Protein AF-0000000076028850 (afdb_homodimer)

pLDDT: mean 92.59, std 13.78, range [21.89, 98.88]

Organism: Dicentrarchus labrax (NCBI:txid13489)

Structure (mmCIF, N/CA/C/O backbone):
data_AF-0000000076028850-model_v1
#
loop_
_entity.id
_entity.type
_entity.pdbx_description
1 polymer 'Glutamate carboxypeptidase 2'
#
loop_
_atom_site.group_PDB
_atom_site.id
_atom_site.type_symbol
_atom_site.label_atom_id
_atom_site.label_alt_id
_atom_site.label_comp_id
_atom_site.label_asym_id
_atom_site.label_entity_id
_atom_site.label_seq_id
_atom_site.pdbx_PDB_ins_code
_atom_site.Cartn_x
_atom_site.Cartn_y
_atom_site.Cartn_z
_atom_site.occupancy
_atom_site.B_iso_or_equiv
_atom_site.auth_seq_id
_atom_site.auth_comp_id
_atom_site.auth_asym_id
_atom_site.auth_atom_id
_atom_site.pdbx_PDB_model_num
ATOM 1 N N . VAL A 1 1 ? 60.188 13.367 -5.594 1 22.36 1 VAL A N 1
ATOM 2 C CA . VAL A 1 1 ? 59.625 12.852 -4.352 1 22.36 1 VAL A CA 1
ATOM 3 C C . VAL A 1 1 ? 59.031 14 -3.543 1 22.36 1 VAL A C 1
ATOM 5 O O . VAL A 1 1 ? 57.938 13.859 -2.959 1 22.36 1 VAL A O 1
ATOM 8 N N . VAL A 1 2 ? 59.812 15.156 -3.422 1 25.72 2 VAL A N 1
ATOM 9 C CA . VAL A 1 2 ? 59.406 16.25 -2.545 1 25.72 2 VAL A CA 1
ATOM 10 C C . VAL A 1 2 ? 58.219 16.984 -3.152 1 25.72 2 VAL A C 1
ATOM 12 O O . VAL A 1 2 ? 57.281 17.391 -2.436 1 25.72 2 VAL A O 1
ATOM 15 N N . GLN A 1 3 ? 58.281 17.203 -4.445 1 27.55 3 GLN A N 1
ATOM 16 C CA . GLN A 1 3 ? 57.281 18.062 -5.051 1 27.55 3 GLN A CA 1
ATOM 17 C C . GLN A 1 3 ? 55.906 17.375 -5.082 1 27.55 3 GLN A C 1
ATOM 19 O O . GLN A 1 3 ? 54.875 18.047 -5.141 1 27.55 3 GLN A O 1
ATOM 24 N N . LEU A 1 4 ? 55.969 16.047 -5.188 1 28.67 4 LEU A N 1
ATOM 25 C CA . LEU A 1 4 ? 54.688 15.344 -5.297 1 28.67 4 LEU A CA 1
ATOM 26 C C . LEU A 1 4 ? 53.969 15.281 -3.945 1 28.67 4 LEU A C 1
ATOM 28 O O . LEU A 1 4 ? 52.781 15 -3.875 1 28.67 4 LEU A O 1
ATOM 32 N N . ARG A 1 5 ? 54.75 15.438 -2.836 1 29.7 5 ARG A N 1
ATOM 33 C CA . ARG A 1 5 ? 54.125 15.438 -1.511 1 29.7 5 ARG A CA 1
ATOM 34 C C . ARG A 1 5 ? 53.312 16.703 -1.28 1 29.7 5 ARG A C 1
ATOM 36 O O . ARG A 1 5 ? 52.406 16.719 -0.462 1 29.7 5 ARG A O 1
ATOM 43 N N . HIS A 1 6 ? 53.812 17.781 -1.923 1 31.23 6 HIS A N 1
ATOM 44 C CA . HIS A 1 6 ? 53.094 19.016 -1.592 1 31.23 6 HIS A CA 1
ATOM 45 C C . HIS A 1 6 ? 51.688 19.016 -2.205 1 31.23 6 HIS A C 1
ATOM 47 O O . HIS A 1 6 ? 50.781 19.609 -1.646 1 31.23 6 HIS A O 1
ATOM 53 N N . GLN A 1 7 ? 51.594 18.375 -3.453 1 29.53 7 GLN A N 1
ATOM 54 C CA . GLN A 1 7 ? 50.281 18.453 -4.062 1 29.53 7 GLN A CA 1
ATOM 55 C C . GLN A 1 7 ? 49.312 17.516 -3.369 1 29.53 7 GLN A C 1
ATOM 57 O O . GLN A 1 7 ? 48.094 17.734 -3.404 1 29.53 7 GLN A O 1
ATOM 62 N N . GLU A 1 8 ? 49.812 16.375 -2.877 1 33.03 8 GLU A N 1
ATOM 63 C CA . GLU A 1 8 ? 48.906 15.469 -2.203 1 33.03 8 GLU A CA 1
ATOM 64 C C . GLU A 1 8 ? 48.406 16.062 -0.886 1 33.03 8 GLU A C 1
ATOM 66 O O . GLU A 1 8 ? 47.25 15.828 -0.483 1 33.03 8 GLU A O 1
ATOM 71 N N . LEU A 1 9 ? 49.219 16.828 -0.178 1 31.75 9 LEU A N 1
ATOM 72 C CA . LEU A 1 9 ? 48.812 17.469 1.058 1 31.75 9 LEU A CA 1
ATOM 73 C C . LEU A 1 9 ? 47.781 18.562 0.774 1 31.75 9 LEU A C 1
ATOM 75 O O . LEU A 1 9 ? 46.906 18.828 1.604 1 31.75 9 LEU A O 1
ATOM 79 N N . LEU A 1 10 ? 47.906 19.172 -0.475 1 31.06 10 LEU A N 1
ATOM 80 C CA . LEU A 1 10 ? 46.938 20.219 -0.757 1 31.06 10 LEU A CA 1
ATOM 81 C C . LEU A 1 10 ? 45.562 19.625 -1.066 1 31.06 10 LEU A C 1
ATOM 83 O O . LEU A 1 10 ? 44.531 20.172 -0.658 1 31.06 10 LEU A O 1
ATOM 87 N N . CYS A 1 11 ? 45.531 18.422 -1.828 1 30.7 11 CYS A N 1
ATOM 88 C CA . CYS A 1 11 ? 44.188 17.859 -2.1 1 30.7 11 CYS A CA 1
ATOM 89 C C . CYS A 1 11 ? 43.594 17.281 -0.832 1 30.7 11 CYS A C 1
ATOM 91 O O . CYS A 1 11 ? 42.344 17.25 -0.69 1 30.7 11 CYS A O 1
ATOM 93 N N . ILE A 1 12 ? 44.375 16.656 0.009 1 34.84 12 ILE A N 1
ATOM 94 C CA . ILE A 1 12 ? 43.844 16.172 1.272 1 34.84 12 ILE A CA 1
ATOM 95 C C . ILE A 1 12 ? 43.406 17.359 2.135 1 34.84 12 ILE A C 1
ATOM 97 O O . ILE A 1 12 ? 42.375 17.297 2.801 1 34.84 12 ILE A O 1
ATOM 101 N N . ASN A 1 13 ? 44.156 18.484 2.061 1 30.59 13 ASN A N 1
ATOM 102 C CA . ASN A 1 13 ? 43.812 19.641 2.879 1 30.59 13 ASN A CA 1
ATOM 103 C C . ASN A 1 13 ? 42.562 20.344 2.369 1 30.59 13 ASN A C 1
ATOM 105 O O . ASN A 1 13 ? 41.875 21.016 3.135 1 30.59 13 ASN A O 1
ATOM 109 N N . ILE A 1 14 ? 42.344 20.25 1.015 1 33.12 14 ILE A N 1
ATOM 110 C CA . ILE A 1 14 ? 41.156 20.938 0.511 1 33.12 14 ILE A CA 1
ATOM 111 C C . ILE A 1 14 ? 39.906 20.125 0.875 1 33.12 14 ILE A C 1
ATOM 113 O O . ILE A 1 14 ? 38.875 20.703 1.261 1 33.12 14 ILE A O 1
ATOM 117 N N . THR A 1 15 ? 39.938 18.797 0.83 1 33.97 15 THR A N 1
ATOM 118 C CA . THR A 1 15 ? 38.781 18.016 1.19 1 33.97 15 THR A CA 1
ATOM 119 C C . THR A 1 15 ? 38.5 18.125 2.686 1 33.97 15 THR A C 1
ATOM 121 O O . THR A 1 15 ? 37.344 18.219 3.098 1 33.97 15 THR A O 1
ATOM 124 N N . TYR A 1 16 ? 39.469 18.031 3.531 1 33.62 16 TYR A N 1
ATOM 125 C CA . TYR A 1 16 ? 39.281 18.266 4.957 1 33.62 16 TYR A CA 1
ATOM 126 C C . TYR A 1 16 ? 38.844 19.703 5.219 1 33.62 16 TYR A C 1
ATOM 128 O O . TYR A 1 16 ? 38.156 19.984 6.199 1 33.62 16 TYR A O 1
ATOM 136 N N . PHE A 1 17 ? 39.406 20.641 4.461 1 33.94 17 PHE A N 1
ATOM 137 C CA . PHE A 1 17 ? 39.031 22.031 4.625 1 33.94 17 PHE A CA 1
ATOM 138 C C . PHE A 1 17 ? 37.594 22.266 4.227 1 33.94 17 PHE A C 1
ATOM 140 O O . PHE A 1 17 ? 36.875 23.031 4.879 1 33.94 17 PHE A O 1
A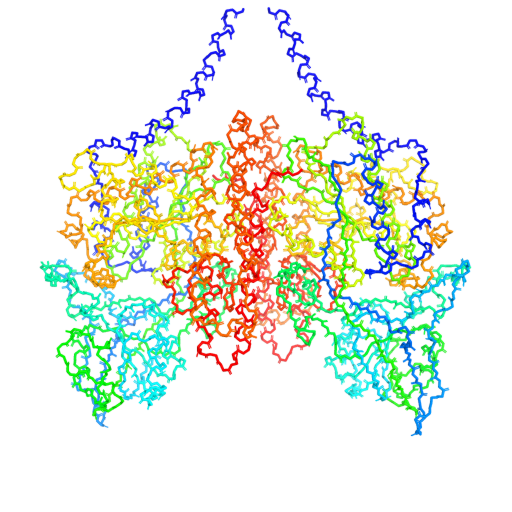TOM 147 N N . PHE A 1 18 ? 37.062 21.562 3.195 1 38 18 PHE A N 1
ATOM 148 C CA . PHE A 1 18 ? 35.656 21.734 2.822 1 38 18 PHE A CA 1
ATOM 149 C C . PHE A 1 18 ? 34.75 21.062 3.834 1 38 18 PHE A C 1
ATOM 151 O O . PHE A 1 18 ? 33.594 21.484 4.023 1 38 18 PHE A O 1
ATOM 158 N N . LEU A 1 19 ? 35.125 19.969 4.422 1 38.31 19 LEU A N 1
ATOM 159 C CA . LEU A 1 19 ? 34.281 19.328 5.426 1 38.31 19 LEU A CA 1
ATOM 160 C C . LEU A 1 19 ? 34.094 20.234 6.637 1 38.31 19 LEU A C 1
ATOM 162 O O . LEU A 1 19 ? 33 20.312 7.195 1 38.31 19 LEU A O 1
ATOM 166 N N . ASN A 1 20 ? 35.219 20.812 7.129 1 39.38 20 ASN A N 1
ATOM 167 C CA . ASN A 1 20 ? 35.156 21.688 8.289 1 39.38 20 ASN A CA 1
ATOM 168 C C . ASN A 1 20 ? 34.469 23.016 7.945 1 39.38 20 ASN A C 1
ATOM 170 O O . ASN A 1 20 ? 34.031 23.75 8.836 1 39.38 20 ASN A O 1
ATOM 174 N N . PHE A 1 21 ? 34.531 23.312 6.73 1 39.94 21 PHE A N 1
ATOM 175 C CA . PHE A 1 21 ? 33.906 24.578 6.344 1 39.94 21 PHE A CA 1
ATOM 176 C C . PHE A 1 21 ? 32.375 24.484 6.406 1 39.94 21 PHE A C 1
ATOM 178 O O . PHE A 1 21 ? 31.719 25.453 6.754 1 39.94 21 PHE A O 1
ATOM 185 N N . SER A 1 22 ? 31.828 23.344 6.055 1 43 22 SER A N 1
ATOM 186 C CA . SER A 1 22 ? 30.359 23.234 6.109 1 43 22 SER A CA 1
ATOM 187 C C . SER A 1 22 ? 29.859 23.375 7.539 1 43 22 SER A C 1
ATOM 189 O O . SER A 1 22 ? 28.859 24.047 7.785 1 43 22 SER A O 1
ATOM 191 N N . PHE A 1 23 ? 30.562 22.719 8.43 1 45.97 23 PHE A N 1
ATOM 192 C CA . PHE A 1 23 ? 30.141 22.844 9.82 1 45.97 23 PHE A CA 1
ATOM 193 C C . PHE A 1 23 ? 30.312 24.281 10.312 1 45.97 23 PHE A C 1
ATOM 195 O O . PHE A 1 23 ? 29.484 24.781 11.062 1 45.97 23 PHE A O 1
ATOM 202 N N . PHE A 1 24 ? 31.406 24.844 9.906 1 43.94 24 PHE A N 1
ATOM 203 C CA . PHE A 1 24 ? 31.703 26.203 10.367 1 43.94 24 PHE A CA 1
ATOM 204 C C . PHE A 1 24 ? 30.672 27.188 9.82 1 43.94 24 PHE A C 1
ATOM 206 O O . PHE A 1 24 ? 30.188 28.047 10.555 1 43.94 24 PHE A O 1
ATOM 213 N N . PHE A 1 25 ? 30.391 27.109 8.625 1 44.16 25 PHE A N 1
ATOM 214 C CA . PHE A 1 25 ? 29.453 28.062 8.039 1 44.16 25 PHE A CA 1
ATOM 215 C C . PHE A 1 25 ? 28.047 27.828 8.586 1 44.16 25 PHE A C 1
ATOM 217 O O . PHE A 1 25 ? 27.312 28.781 8.844 1 44.16 25 PHE A O 1
ATOM 224 N N . ILE A 1 26 ? 27.672 26.594 8.719 1 47.09 26 ILE A N 1
ATOM 225 C CA . ILE A 1 26 ? 26.359 26.312 9.305 1 47.09 26 ILE A CA 1
ATOM 226 C C . ILE A 1 26 ? 26.297 26.891 10.711 1 47.09 26 ILE A C 1
ATOM 228 O O . ILE A 1 26 ? 25.281 27.469 11.109 1 47.09 26 ILE A O 1
ATOM 232 N N . LYS A 1 27 ? 27.438 26.75 11.391 1 47.25 27 LYS A N 1
ATOM 233 C CA . LYS A 1 27 ? 27.516 27.359 12.727 1 47.25 27 LYS A CA 1
ATOM 234 C C . LYS A 1 27 ? 27.375 28.875 12.648 1 47.25 27 LYS A C 1
ATOM 236 O O . LYS A 1 27 ? 26.75 29.484 13.516 1 47.25 27 LYS A O 1
ATOM 241 N N . CYS A 1 28 ? 28.109 29.375 11.758 1 44.84 28 CYS A N 1
ATOM 242 C CA . CYS A 1 28 ? 28.078 30.828 11.672 1 44.84 28 CYS A CA 1
ATOM 243 C C . CYS A 1 28 ? 26.703 31.328 11.266 1 44.84 28 CYS A C 1
ATOM 245 O O . CYS A 1 28 ? 26.25 32.375 11.727 1 44.84 28 CYS A O 1
ATOM 247 N N . PHE A 1 29 ? 26.234 30.703 10.305 1 45.25 29 PHE A N 1
ATOM 248 C CA . PHE A 1 29 ? 24.984 31.234 9.773 1 45.25 29 PHE A CA 1
ATOM 249 C C . PHE A 1 29 ? 23.828 30.969 10.734 1 45.25 29 PHE A C 1
ATOM 251 O O . PHE A 1 29 ? 23 31.844 10.977 1 45.25 29 PHE A O 1
ATOM 258 N N . ILE A 1 30 ? 23.734 29.688 11.047 1 47.84 30 ILE A N 1
ATOM 259 C CA . ILE A 1 30 ? 22.562 29.406 11.875 1 47.84 30 ILE A CA 1
ATOM 260 C C . ILE A 1 30 ? 22.766 30.016 13.266 1 47.84 30 ILE A C 1
ATOM 262 O O . ILE A 1 30 ? 21.812 30.531 13.867 1 47.84 30 ILE A O 1
ATOM 266 N N . ILE A 1 31 ? 24 29.984 13.836 1 45.06 31 ILE A N 1
ATOM 267 C CA . ILE A 1 31 ? 24.188 30.219 15.266 1 45.06 31 ILE A CA 1
ATOM 268 C C . ILE A 1 31 ? 24.641 31.656 15.484 1 45.06 31 ILE A C 1
ATOM 270 O O . ILE A 1 31 ? 24.125 32.344 16.375 1 45.06 31 ILE A O 1
ATOM 274 N N . LYS A 1 32 ? 25.828 32.094 15.016 1 44.81 32 LYS A N 1
ATOM 275 C CA . LYS A 1 32 ? 26.359 33.406 15.445 1 44.81 32 LYS A CA 1
ATOM 276 C C . LYS A 1 32 ? 25.797 34.531 14.609 1 44.81 32 LYS A C 1
ATOM 278 O O . LYS A 1 32 ? 26.453 35.031 13.703 1 44.81 32 LYS A O 1
ATOM 283 N N . SER A 1 33 ? 24.594 34.438 14.219 1 40 33 SER A N 1
ATOM 284 C CA . SER A 1 33 ? 24.172 35.594 13.461 1 40 33 SER A CA 1
ATOM 285 C C . SER A 1 33 ? 24.281 36.875 14.289 1 40 33 SER A C 1
ATOM 287 O O . SER A 1 33 ? 23.734 36.969 15.383 1 40 33 SER A O 1
ATOM 289 N N . LYS A 1 34 ? 25.297 37.75 14.164 1 40.47 34 LYS A N 1
ATOM 290 C CA . LYS A 1 34 ? 25.094 39.156 14.531 1 40.47 34 LYS A CA 1
ATOM 291 C C . LYS A 1 34 ? 23.719 39.625 14.125 1 40.47 34 LYS A C 1
ATOM 293 O O . LYS A 1 34 ? 23.062 39.031 13.258 1 40.47 34 LYS A O 1
ATOM 298 N N . LYS A 1 35 ? 23.266 40.781 14.602 1 42.16 35 LYS A N 1
ATOM 299 C CA . LYS A 1 35 ? 21.953 41.406 14.469 1 42.16 35 LYS A CA 1
ATOM 300 C C . LYS A 1 35 ? 21.5 41.438 13.016 1 42.16 35 LYS A C 1
ATOM 302 O O . LYS A 1 35 ? 21.734 42.438 12.305 1 42.16 35 LYS A O 1
ATOM 307 N N . PRO A 1 36 ? 21.469 40.344 12.273 1 43.59 36 PRO A N 1
ATOM 308 C CA . PRO A 1 36 ? 20.859 40.656 10.969 1 43.59 36 PRO A CA 1
ATOM 309 C C . PRO A 1 36 ? 19.438 41.188 11.086 1 43.59 36 PRO A C 1
ATOM 311 O O . PRO A 1 36 ? 18.703 40.781 12.008 1 43.59 36 PRO A O 1
ATOM 314 N N . LYS A 1 37 ? 19.141 42.312 10.609 1 46.69 37 LYS A N 1
ATOM 315 C CA . LYS A 1 37 ? 17.797 42.906 10.508 1 46.69 37 LYS A CA 1
ATOM 316 C C . LYS A 1 37 ? 16.781 41.844 10.062 1 46.69 37 LYS A C 1
ATOM 318 O O . LYS A 1 37 ? 16.75 41.469 8.883 1 46.69 37 LYS A O 1
ATOM 323 N N . VAL A 1 38 ? 16.281 40.875 10.922 1 58.59 38 VAL A N 1
ATOM 324 C CA . VAL A 1 38 ? 15.258 39.875 10.633 1 58.59 38 VAL A CA 1
ATOM 325 C C . VAL A 1 38 ? 14.07 40.531 9.945 1 58.59 38 VAL A C 1
ATOM 327 O O . VAL A 1 38 ? 13.609 41.594 10.375 1 58.59 38 VAL A O 1
ATOM 330 N N . THR A 1 39 ? 13.836 40.031 8.695 1 68.69 39 THR A N 1
ATOM 331 C CA . THR A 1 39 ? 12.844 40.594 7.789 1 68.69 39 THR A CA 1
ATOM 332 C C . THR A 1 39 ? 11.453 40.062 8.117 1 68.69 39 THR A C 1
ATOM 334 O O . THR A 1 39 ? 10.508 40.281 7.348 1 68.69 39 THR A O 1
ATOM 337 N N . PHE A 1 40 ? 11.414 39.375 9.352 1 75.69 40 PHE A N 1
ATOM 338 C CA . PHE A 1 40 ? 10.141 38.75 9.695 1 75.69 40 PHE A CA 1
ATOM 339 C C . PHE A 1 40 ? 9.016 39.781 9.664 1 75.69 40 PHE A C 1
ATOM 341 O O . PHE A 1 40 ? 7.98 39.562 9.031 1 75.69 40 PHE A O 1
ATOM 348 N N . PRO A 1 41 ? 9.312 40.844 10.242 1 75.88 41 PRO A N 1
ATOM 349 C CA . PRO A 1 41 ? 8.219 41.812 10.312 1 75.88 41 PRO A CA 1
ATOM 350 C C . PRO A 1 41 ? 7.793 42.344 8.938 1 75.88 41 PRO A C 1
ATOM 352 O O . PRO A 1 41 ? 6.605 42.594 8.719 1 75.88 41 PRO A O 1
ATOM 355 N N . THR A 1 42 ? 8.758 42.375 8.156 1 78.31 42 THR A N 1
ATOM 356 C CA . THR A 1 42 ? 8.453 42.875 6.828 1 78.31 42 THR A CA 1
ATOM 357 C C . THR A 1 42 ? 7.602 41.875 6.047 1 78.31 42 THR A C 1
ATOM 359 O O . THR A 1 42 ? 6.578 42.25 5.469 1 78.31 42 THR A O 1
ATOM 362 N N . TYR A 1 43 ? 7.977 40.688 6.082 1 81.88 43 TYR A N 1
ATOM 363 C CA . TYR A 1 43 ? 7.258 39.656 5.328 1 81.88 43 TYR A CA 1
ATOM 364 C C . TYR A 1 43 ? 5.891 39.406 5.945 1 81.88 43 TYR A C 1
ATOM 366 O O . TYR A 1 43 ? 4.883 39.344 5.238 1 81.88 43 TYR A O 1
ATOM 374 N N . SER A 1 44 ? 5.918 39.156 7.195 1 81.19 44 SER A N 1
ATOM 375 C CA . SER A 1 44 ? 4.66 38.875 7.879 1 81.19 44 SER A CA 1
ATOM 376 C C . SER A 1 44 ? 3.678 40.031 7.742 1 81.19 44 SER A C 1
ATOM 378 O O . SER A 1 44 ? 2.48 39.812 7.543 1 81.19 44 SER A O 1
ATOM 380 N N . GLY A 1 45 ? 4.184 41.188 7.898 1 82.75 45 GLY A N 1
ATOM 381 C CA . GLY A 1 45 ? 3.328 42.375 7.77 1 82.75 45 GLY A CA 1
ATOM 382 C C . GLY A 1 45 ? 2.732 42.5 6.379 1 82.75 45 GLY A C 1
ATOM 383 O O . GLY A 1 45 ? 1.561 42.875 6.238 1 82.75 45 GLY A O 1
ATOM 384 N N . LYS A 1 46 ? 3.488 42.188 5.445 1 84.25 46 LYS A N 1
ATOM 385 C CA . LYS A 1 46 ? 3.055 42.344 4.059 1 84.25 46 LYS A CA 1
ATOM 386 C C . LYS A 1 46 ? 1.998 41.281 3.701 1 84.25 46 LYS A C 1
ATOM 388 O O . LYS A 1 46 ? 1.026 41.594 3.008 1 84.25 46 LYS A O 1
ATOM 393 N N . PHE A 1 47 ? 2.146 40.125 4.164 1 89.5 47 PHE A N 1
ATOM 394 C CA . PHE A 1 47 ? 1.311 39 3.705 1 89.5 47 PHE A CA 1
ATOM 395 C C . PHE A 1 47 ? 0.085 38.844 4.598 1 89.5 47 PHE A C 1
ATOM 397 O O . PHE A 1 47 ? -0.762 38 4.352 1 89.5 47 PHE A O 1
ATOM 404 N N . THR A 1 48 ? -0.096 39.688 5.613 1 92.75 48 THR A N 1
ATOM 405 C CA . THR A 1 48 ? -1.242 39.562 6.512 1 92.75 48 THR A CA 1
ATOM 406 C C . THR A 1 48 ? -2.178 40.75 6.344 1 92.75 48 THR A C 1
ATOM 408 O O . THR A 1 48 ? -3.127 40.938 7.113 1 92.75 48 THR A O 1
ATOM 411 N N . GLN A 1 49 ? -1.961 41.562 5.402 1 92.25 49 GLN A N 1
ATOM 412 C CA . GLN A 1 49 ? -2.732 42.781 5.227 1 92.25 49 GLN A CA 1
ATOM 413 C C . GLN A 1 49 ? -4.113 42.469 4.652 1 92.25 49 GLN A C 1
ATOM 415 O O . GLN A 1 49 ? -5.074 43.188 4.93 1 92.25 49 GLN A O 1
ATOM 420 N N . LEU A 1 50 ? -4.191 41.5 3.875 1 95.44 50 LEU A N 1
ATOM 421 C CA . LEU A 1 50 ? -5.445 41.156 3.215 1 95.44 50 LEU A CA 1
ATOM 422 C C . LEU A 1 50 ? -5.785 39.688 3.441 1 95.44 50 LEU A C 1
ATOM 424 O O . LEU A 1 50 ? -4.887 38.875 3.621 1 95.44 50 LEU A O 1
ATOM 428 N N . PRO A 1 51 ? -7.125 39.438 3.449 1 96 51 PRO A N 1
ATOM 429 C CA . PRO A 1 51 ? -7.492 38 3.473 1 96 51 PRO A CA 1
ATOM 430 C C . PRO A 1 51 ? -6.941 37.25 2.273 1 96 51 PRO A C 1
ATOM 432 O O . PRO A 1 51 ? -6.914 37.75 1.158 1 96 51 PRO A O 1
ATOM 435 N N . HIS A 1 52 ? -6.461 36.031 2.48 1 96.69 52 HIS A N 1
ATOM 436 C CA . HIS A 1 52 ? -5.836 35.25 1.406 1 96.69 52 HIS A CA 1
ATOM 437 C C . HIS A 1 52 ? -6.172 33.781 1.518 1 96.69 52 HIS A C 1
ATOM 439 O O . HIS A 1 52 ? -5.273 32.938 1.588 1 96.69 52 HIS A O 1
ATOM 445 N N . LEU A 1 53 ? -7.457 33.531 1.396 1 96.56 53 LEU A N 1
ATOM 446 C CA . LEU A 1 53 ? -7.977 32.156 1.38 1 96.56 53 LEU A CA 1
ATOM 447 C C . LEU A 1 53 ? -7.461 31.406 0.166 1 96.56 53 LEU A C 1
ATOM 449 O O . LEU A 1 53 ? -7.203 32 -0.883 1 96.56 53 LEU A O 1
ATOM 453 N N . ALA A 1 54 ? -7.277 30.125 0.337 1 98.06 54 ALA A N 1
ATOM 454 C CA . ALA A 1 54 ? -6.836 29.297 -0.781 1 98.06 54 ALA A CA 1
ATOM 455 C C . ALA A 1 54 ? -7.742 29.484 -1.994 1 98.06 54 ALA A C 1
ATOM 457 O O . ALA A 1 54 ? -8.961 29.578 -1.854 1 98.06 54 ALA A O 1
ATOM 458 N N . GLY A 1 55 ? -7.148 29.5 -3.154 1 97.31 55 GLY A N 1
ATOM 459 C CA . GLY A 1 55 ? -7.895 29.578 -4.398 1 97.31 55 GLY A CA 1
ATOM 460 C C . GLY A 1 55 ? -8.289 31 -4.77 1 97.31 55 GLY A C 1
ATOM 461 O O . GLY A 1 55 ? -8.859 31.234 -5.836 1 97.31 55 GLY A O 1
ATOM 462 N N . THR A 1 56 ? -8.039 31.953 -3.953 1 96.81 56 THR A N 1
ATOM 463 C CA . THR A 1 56 ? -8.375 33.344 -4.25 1 96.81 56 THR A CA 1
ATOM 464 C C . THR A 1 56 ? -7.254 34.031 -5.031 1 96.81 56 THR A C 1
ATOM 466 O O . THR A 1 56 ? -6.125 33.531 -5.059 1 96.81 56 THR A O 1
ATOM 469 N N . GLU A 1 57 ? -7.578 35.156 -5.609 1 96.69 57 GLU A N 1
ATOM 470 C CA . GLU A 1 57 ? -6.602 35.938 -6.363 1 96.69 57 GLU A CA 1
ATOM 471 C C . GLU A 1 57 ? -5.477 36.406 -5.457 1 96.69 57 GLU A C 1
ATOM 473 O O . GLU A 1 57 ? -4.309 36.438 -5.859 1 96.69 57 GLU A O 1
ATOM 478 N N . GLN A 1 58 ? -5.812 36.875 -4.254 1 96.25 58 GLN A N 1
ATOM 479 C CA . GLN A 1 58 ? -4.797 37.375 -3.338 1 96.25 58 GLN A CA 1
ATOM 480 C C . GLN A 1 58 ? -3.793 36.281 -2.969 1 96.25 58 GLN A C 1
ATOM 482 O O . GLN A 1 58 ? -2.592 36.531 -2.879 1 96.25 58 GLN A O 1
ATOM 487 N N . ASN A 1 59 ? -4.301 35.125 -2.674 1 97.44 59 ASN A N 1
ATOM 488 C CA . ASN A 1 59 ? -3.408 34.031 -2.373 1 97.44 59 ASN A CA 1
ATOM 489 C C . ASN A 1 59 ? -2.486 33.688 -3.549 1 97.44 59 ASN A C 1
ATOM 491 O O . ASN A 1 59 ? -1.322 33.344 -3.354 1 97.44 59 ASN A O 1
ATOM 495 N N . LEU A 1 60 ? -2.984 33.75 -4.773 1 98.31 60 LEU A N 1
ATOM 496 C CA . LEU A 1 60 ? -2.178 33.531 -5.973 1 98.31 60 LEU A CA 1
ATOM 497 C C . LEU A 1 60 ? -1.095 34.625 -6.086 1 98.31 60 LEU A C 1
ATOM 499 O O . LEU A 1 60 ? 0.047 34.312 -6.441 1 98.31 60 LEU A O 1
ATOM 503 N N . ARG A 1 61 ? -1.421 35.812 -5.789 1 97.62 61 ARG A N 1
ATOM 504 C CA . ARG A 1 61 ? -0.445 36.906 -5.82 1 97.62 61 ARG A CA 1
ATOM 505 C C . ARG A 1 61 ? 0.705 36.625 -4.855 1 97.62 61 ARG A C 1
ATOM 507 O O . ARG A 1 61 ? 1.865 36.906 -5.172 1 97.62 61 ARG A O 1
ATOM 514 N N . TYR A 1 62 ? 0.36 36.188 -3.695 1 97.19 62 TYR A N 1
ATOM 515 C CA . TYR A 1 62 ? 1.4 35.875 -2.729 1 97.19 62 TYR A CA 1
ATOM 516 C C . TYR A 1 62 ? 2.293 34.75 -3.248 1 97.19 62 TYR A C 1
ATOM 518 O O . TYR A 1 62 ? 3.512 34.781 -3.066 1 97.19 62 TYR A O 1
ATOM 526 N N . ALA A 1 63 ? 1.72 33.719 -3.855 1 98.38 63 ALA A N 1
ATOM 527 C CA . ALA A 1 63 ? 2.498 32.625 -4.434 1 98.38 63 ALA A CA 1
ATOM 528 C C . ALA A 1 63 ? 3.48 33.156 -5.48 1 98.38 63 ALA A C 1
ATOM 530 O O . ALA A 1 63 ? 4.645 32.719 -5.508 1 98.38 63 ALA A O 1
ATOM 531 N N . GLU A 1 64 ? 3.006 34 -6.328 1 98.44 64 GLU A N 1
ATOM 532 C CA . GLU A 1 64 ? 3.84 34.594 -7.375 1 98.44 64 GLU A CA 1
ATOM 533 C C . GLU A 1 64 ? 4.98 35.406 -6.777 1 98.44 64 GLU A C 1
ATOM 535 O O . GLU A 1 64 ? 6.105 35.375 -7.273 1 98.44 64 GLU A O 1
ATOM 540 N N . GLN A 1 65 ? 4.652 36.094 -5.77 1 97.38 65 GLN A N 1
ATOM 541 C CA . GLN A 1 65 ? 5.672 36.906 -5.098 1 97.38 65 GLN A CA 1
ATOM 542 C C . GLN A 1 65 ? 6.734 36 -4.453 1 97.38 65 GLN A C 1
ATOM 544 O O . GLN A 1 65 ? 7.93 36.281 -4.539 1 97.38 65 GLN A O 1
ATOM 549 N N . ILE A 1 66 ? 6.324 35 -3.785 1 97.81 66 ILE A N 1
ATOM 550 C CA . ILE A 1 66 ? 7.242 34.062 -3.156 1 97.81 66 ILE A CA 1
ATOM 551 C C . ILE A 1 66 ? 8.148 33.438 -4.215 1 97.81 66 ILE A C 1
ATOM 553 O O . ILE A 1 66 ? 9.367 33.344 -4.031 1 97.81 66 ILE A O 1
ATOM 557 N N . LYS A 1 67 ? 7.543 32.938 -5.285 1 98.69 67 LYS A N 1
ATOM 558 C CA . LYS A 1 67 ? 8.336 32.344 -6.371 1 98.69 67 LYS A CA 1
ATOM 559 C C . LYS A 1 67 ? 9.414 33.344 -6.828 1 98.69 67 LYS A C 1
ATOM 561 O O . LYS A 1 67 ? 10.586 32.938 -6.961 1 98.69 67 LYS A O 1
ATOM 566 N N . LYS A 1 68 ? 9.016 34.562 -7.09 1 98.25 68 LYS A N 1
ATOM 567 C CA . LYS A 1 68 ? 9.938 35.594 -7.574 1 98.25 68 LYS A CA 1
ATOM 568 C C . LYS A 1 68 ? 11.07 35.812 -6.574 1 98.25 68 LYS A C 1
ATOM 570 O O . LYS A 1 68 ? 12.242 35.844 -6.953 1 98.25 68 LYS A O 1
ATOM 575 N N . GLU A 1 69 ? 10.734 36.031 -5.324 1 97.5 69 GLU A N 1
ATOM 576 C CA . GLU A 1 69 ? 11.727 36.312 -4.293 1 97.5 69 GLU A CA 1
ATOM 577 C C . GLU A 1 69 ? 12.664 35.125 -4.086 1 97.5 69 GLU A C 1
ATOM 579 O O . GLU A 1 69 ? 13.875 35.312 -3.924 1 97.5 69 GLU A O 1
ATOM 584 N N . TRP A 1 70 ? 12.117 33.906 -4.02 1 98.38 70 TRP A N 1
ATOM 585 C CA . TRP A 1 70 ? 12.961 32.75 -3.852 1 98.38 70 TRP A CA 1
ATOM 586 C C . TRP A 1 70 ? 13.961 32.625 -4.996 1 98.38 70 TRP A C 1
ATOM 588 O O . TRP A 1 70 ? 15.109 32.219 -4.785 1 98.38 70 TRP A O 1
ATOM 598 N N . MET A 1 71 ? 13.508 32.938 -6.191 1 98.25 71 MET A N 1
ATOM 599 C CA . MET A 1 71 ? 14.414 32.938 -7.332 1 98.25 71 MET A CA 1
ATOM 600 C C . MET A 1 71 ? 15.492 34 -7.152 1 98.25 71 MET A C 1
ATOM 602 O O . MET A 1 71 ? 16.672 33.781 -7.445 1 98.25 71 MET A O 1
ATOM 606 N N . GLU A 1 72 ? 15.109 35.156 -6.699 1 97.69 72 GLU A N 1
ATOM 607 C CA . GLU A 1 72 ? 16.031 36.25 -6.465 1 97.69 72 GLU A CA 1
ATOM 608 C C . GLU A 1 72 ? 17.047 35.906 -5.379 1 97.69 72 GLU A C 1
ATOM 610 O O . GLU A 1 72 ? 18.188 36.375 -5.414 1 97.69 72 GLU A O 1
ATOM 615 N N . PHE A 1 73 ? 16.594 35.125 -4.406 1 97.25 73 PHE A N 1
ATOM 616 C CA . PHE A 1 73 ? 17.484 34.719 -3.326 1 97.25 73 PHE A CA 1
ATOM 617 C C . PHE A 1 73 ? 18.562 33.781 -3.846 1 97.25 73 PHE A C 1
ATOM 619 O O . PHE A 1 73 ? 19.578 33.531 -3.174 1 97.25 73 PHE A O 1
ATOM 626 N N . GLY A 1 74 ? 18.359 33.125 -5.027 1 97.44 74 GLY A N 1
ATOM 627 C CA . GLY A 1 74 ? 19.438 32.375 -5.652 1 97.44 74 GLY A CA 1
ATOM 628 C C . GLY A 1 74 ? 19.203 30.875 -5.684 1 97.44 74 GLY A C 1
ATOM 629 O O . GLY A 1 74 ? 20.125 30.094 -5.902 1 97.44 74 GLY A O 1
ATOM 630 N N . LEU A 1 75 ? 17.984 30.391 -5.445 1 98.12 75 LEU A N 1
ATOM 631 C CA . LEU A 1 75 ? 17.703 28.969 -5.57 1 98.12 75 LEU A CA 1
ATOM 632 C C . LEU A 1 75 ? 17.969 28.484 -6.996 1 98.12 75 LEU A C 1
ATOM 634 O O . LEU A 1 75 ? 17.938 29.281 -7.938 1 98.12 75 LEU A O 1
ATOM 638 N N . ASP A 1 76 ? 18.281 27.172 -7.172 1 97.81 76 ASP A N 1
ATOM 639 C CA . ASP A 1 76 ? 18.547 26.609 -8.492 1 97.81 76 ASP A CA 1
ATOM 640 C C . ASP A 1 76 ? 17.312 26.625 -9.367 1 97.81 76 ASP A C 1
ATOM 642 O O . ASP A 1 76 ? 17.406 26.812 -10.586 1 97.81 76 ASP A O 1
ATOM 646 N N . SER A 1 77 ? 16.203 26.344 -8.766 1 97.69 77 SER A N 1
ATOM 647 C CA . SER A 1 77 ? 14.93 26.406 -9.477 1 97.69 77 SER A CA 1
ATOM 648 C C . SER A 1 77 ? 13.773 26.703 -8.523 1 97.69 77 SER A C 1
ATOM 650 O O . SER A 1 77 ? 13.844 26.391 -7.336 1 97.69 77 SER A O 1
ATOM 652 N N . VAL A 1 78 ? 12.789 27.391 -8.984 1 98.56 78 VAL A N 1
ATOM 653 C CA . VAL A 1 78 ? 11.523 27.641 -8.289 1 98.56 78 VAL A CA 1
ATOM 654 C C . VAL A 1 78 ? 10.359 27.484 -9.273 1 98.56 78 VAL A C 1
ATOM 656 O O . VAL A 1 78 ? 10.375 28.062 -10.359 1 98.56 78 VAL A O 1
ATOM 659 N N . GLU A 1 79 ? 9.383 26.703 -8.922 1 98.25 79 GLU A N 1
ATOM 660 C CA . GLU A 1 79 ? 8.25 26.484 -9.82 1 98.25 79 GLU A CA 1
ATOM 661 C C . GLU A 1 79 ? 6.922 26.578 -9.062 1 98.25 79 GLU A C 1
ATOM 663 O O . GLU A 1 79 ? 6.879 26.359 -7.852 1 98.25 79 GLU A O 1
ATOM 668 N N . MET A 1 80 ? 5.949 27.016 -9.727 1 98.5 80 MET A N 1
ATOM 669 C CA . MET A 1 80 ? 4.578 26.906 -9.242 1 98.5 80 MET A CA 1
ATOM 670 C C . MET A 1 80 ? 3.895 25.656 -9.812 1 98.5 80 MET A C 1
ATOM 672 O O . MET A 1 80 ? 3.889 25.453 -11.023 1 98.5 80 MET A O 1
ATOM 676 N N . VAL A 1 81 ? 3.346 24.828 -9 1 98.56 81 VAL A N 1
ATOM 677 C CA . VAL A 1 81 ? 2.711 23.578 -9.398 1 98.56 81 VAL A CA 1
ATOM 678 C C . VAL A 1 81 ? 1.208 23.656 -9.133 1 98.56 81 VAL A C 1
ATOM 680 O O . VAL A 1 81 ? 0.775 23.734 -7.984 1 98.56 81 VAL A O 1
ATOM 683 N N . PRO A 1 82 ? 0.37 23.625 -10.109 1 98.5 82 PRO A N 1
ATOM 684 C CA . PRO A 1 82 ? -1.079 23.766 -9.945 1 98.5 82 PRO A CA 1
ATOM 685 C C . PRO A 1 82 ? -1.778 22.422 -9.719 1 98.5 82 PRO A C 1
ATOM 687 O O . PRO A 1 82 ? -1.312 21.391 -10.203 1 98.5 82 PRO A O 1
ATOM 690 N N . TYR A 1 83 ? -2.859 22.359 -9.047 1 98.62 83 TYR A N 1
ATOM 691 C CA . TYR A 1 83 ? -3.822 21.281 -8.898 1 98.62 83 TYR A CA 1
ATOM 692 C C . TYR A 1 83 ? -5.25 21.812 -8.906 1 98.62 83 TYR A C 1
ATOM 694 O O . TYR A 1 83 ? -5.516 22.891 -8.391 1 98.62 83 TYR A O 1
ATOM 702 N N . ASP A 1 84 ? -6.156 21.125 -9.492 1 98.62 84 ASP A N 1
ATOM 703 C CA . ASP A 1 84 ? -7.578 21.453 -9.461 1 98.62 84 ASP A CA 1
ATOM 704 C C . ASP A 1 84 ? -8.312 20.641 -8.406 1 98.62 84 ASP A C 1
ATOM 706 O O . ASP A 1 84 ? -8.68 19.484 -8.641 1 98.62 84 ASP A O 1
ATOM 710 N N . VAL A 1 85 ? -8.641 21.281 -7.281 1 98.5 85 VAL A N 1
ATOM 711 C CA . VAL A 1 85 ? -9.133 20.562 -6.113 1 98.5 85 VAL A CA 1
ATOM 712 C C . VAL A 1 85 ? -10.492 21.125 -5.691 1 98.5 85 VAL A C 1
ATOM 714 O O . VAL A 1 85 ? -10.859 22.234 -6.082 1 98.5 85 VAL A O 1
ATOM 717 N N . LEU A 1 86 ? -11.203 20.312 -4.941 1 98.38 86 LEU A N 1
ATOM 718 C CA . LEU A 1 86 ? -12.453 20.781 -4.367 1 98.38 86 LEU A CA 1
ATOM 719 C C . LEU A 1 86 ? -12.195 21.719 -3.195 1 98.38 86 LEU A C 1
ATOM 721 O O . LEU A 1 86 ? -11.516 21.359 -2.234 1 98.38 86 LEU A O 1
ATOM 725 N N . LEU A 1 87 ? -12.656 22.938 -3.252 1 98.31 87 LEU A N 1
ATOM 726 C CA . LEU A 1 87 ? -12.633 23.875 -2.141 1 98.31 87 LEU A CA 1
ATOM 727 C C . LEU A 1 87 ? -14.047 24.328 -1.78 1 98.31 87 LEU A C 1
ATOM 729 O O . LEU A 1 87 ? -15.023 23.844 -2.352 1 98.31 87 LEU A O 1
ATOM 733 N N . SER A 1 88 ? -14.164 25.109 -0.795 1 98 88 SER A N 1
ATOM 734 C CA . SER A 1 88 ? -15.438 25.484 -0.208 1 98 88 SER A CA 1
ATOM 735 C C . SER A 1 88 ? -15.43 26.953 0.242 1 98 88 SER A C 1
ATOM 737 O O . SER A 1 88 ? -14.477 27.406 0.88 1 98 88 SER A O 1
ATOM 739 N N . TYR A 1 89 ? -16.5 27.703 -0.159 1 97.56 89 TYR A N 1
ATOM 740 C CA . TYR A 1 89 ? -16.547 29.125 0.131 1 97.56 89 TYR A CA 1
ATOM 741 C C . TYR A 1 89 ? -17.922 29.531 0.652 1 97.56 89 TYR A C 1
ATOM 743 O O . TYR A 1 89 ? -18.922 28.891 0.339 1 97.56 89 TYR A O 1
ATOM 751 N N . PRO A 1 90 ? -17.906 30.562 1.548 1 96.25 90 PRO A N 1
ATOM 752 C CA . PRO A 1 90 ? -19.234 31.094 1.889 1 96.25 90 PRO A CA 1
ATOM 753 C C . PRO A 1 90 ? -19.922 31.766 0.7 1 96.25 90 PRO A C 1
ATOM 755 O O . PRO A 1 90 ? -19.25 32.25 -0.215 1 96.25 90 PRO A O 1
ATOM 758 N N . ASN A 1 91 ? -21.234 31.734 0.74 1 95.38 91 ASN A N 1
ATOM 759 C CA . ASN A 1 91 ? -22 32.469 -0.269 1 95.38 91 ASN A CA 1
ATOM 760 C C . ASN A 1 91 ? -21.953 33.969 -0.019 1 95.38 91 ASN A C 1
ATOM 762 O O . ASN A 1 91 ? -22.406 34.438 1.03 1 95.38 91 ASN A O 1
ATOM 766 N N . LYS A 1 92 ? -21.562 34.75 -0.924 1 88.31 92 LYS A N 1
ATOM 767 C CA . LYS A 1 92 ? -21.359 36.188 -0.747 1 88.31 92 LYS A CA 1
ATOM 768 C C . LYS A 1 92 ? -22.688 36.906 -0.598 1 88.31 92 LYS A C 1
ATOM 770 O O . LYS A 1 92 ? -22.797 37.844 0.202 1 88.31 92 LYS A O 1
ATOM 775 N N . SER A 1 93 ? -23.688 36.531 -1.329 1 92.69 93 SER A N 1
ATOM 776 C CA . SER A 1 93 ? -24.969 37.219 -1.335 1 92.69 93 SER A CA 1
ATOM 777 C C . SER A 1 93 ? -25.891 36.688 -0.234 1 92.69 93 SER A C 1
ATOM 779 O O . SER A 1 93 ? -26.781 37.406 0.224 1 92.69 93 SER A O 1
ATOM 781 N N . GLU A 1 94 ? -25.641 35.469 0.189 1 94.56 94 GLU A N 1
ATOM 782 C CA . GLU A 1 94 ? -26.438 34.844 1.24 1 94.56 94 GLU A CA 1
ATOM 783 C C . GLU A 1 94 ? -25.547 34.281 2.344 1 94.56 94 GLU A C 1
ATOM 785 O O . GLU A 1 94 ? -25.359 33.062 2.432 1 94.56 94 GLU A O 1
ATOM 790 N N . PRO A 1 95 ? -25.156 35.125 3.229 1 93.69 95 PRO A N 1
ATOM 791 C CA . PRO A 1 95 ? -24.297 34.625 4.309 1 93.69 95 PRO A CA 1
ATOM 792 C C . PRO A 1 95 ? -25 33.625 5.211 1 93.69 95 PRO A C 1
ATOM 794 O O . PRO A 1 95 ? -26.219 33.625 5.332 1 93.69 95 PRO A O 1
ATOM 797 N N . ASN A 1 96 ? -24.219 32.75 5.812 1 98.12 96 ASN A N 1
ATOM 798 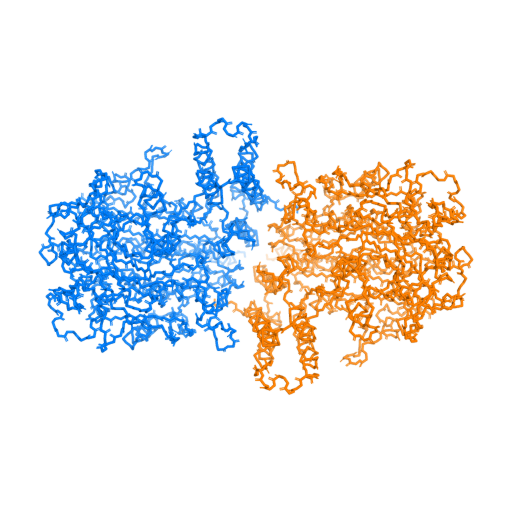C CA . ASN A 1 96 ? -24.734 31.766 6.758 1 98.12 96 ASN A CA 1
ATOM 799 C C . ASN A 1 96 ? -25.094 32.406 8.094 1 98.12 96 ASN A C 1
ATOM 801 O O . ASN A 1 96 ? -24.406 33.312 8.562 1 98.12 96 ASN A O 1
ATOM 805 N N . TYR A 1 97 ? -26.141 31.969 8.727 1 98.19 97 TYR A N 1
ATOM 806 C CA . TYR A 1 97 ? -26.484 32.375 10.078 1 98.19 97 TYR A CA 1
ATOM 807 C C . TYR A 1 97 ? -27.484 31.438 10.711 1 98.19 97 TYR A C 1
ATOM 809 O O . TYR A 1 97 ? -28.016 30.531 10.039 1 98.19 97 TYR A O 1
ATOM 817 N N . ILE A 1 98 ? -27.672 31.562 12.008 1 98.62 98 ILE A N 1
ATOM 818 C CA . ILE A 1 98 ? -28.656 30.828 12.797 1 98.62 98 ILE A CA 1
ATOM 819 C C . ILE A 1 98 ? -29.766 31.781 13.242 1 98.62 98 ILE A C 1
ATOM 821 O O . ILE A 1 98 ? -29.5 32.906 13.648 1 98.62 98 ILE A O 1
ATOM 825 N N . SER A 1 99 ? -31 31.266 13.18 1 98.19 99 SER A N 1
ATOM 826 C CA . SER A 1 99 ? -32.125 32.062 13.633 1 98.19 99 SER A CA 1
ATOM 827 C C . SER A 1 99 ? -32.938 31.328 14.688 1 98.19 99 SER A C 1
ATOM 829 O O . SER A 1 99 ? -33 30.109 14.695 1 98.19 99 SER A O 1
ATOM 831 N N . ILE A 1 100 ? -33.406 32.156 15.617 1 98.12 100 ILE A N 1
ATOM 832 C CA . ILE A 1 100 ? -34.5 31.672 16.453 1 98.12 100 ILE A CA 1
ATOM 833 C C . ILE A 1 100 ? -35.844 32.094 15.836 1 98.12 100 ILE A C 1
ATOM 835 O O . ILE A 1 100 ? -36.031 33.281 15.531 1 98.12 100 ILE A O 1
ATOM 839 N N . ILE A 1 101 ? -36.719 31.125 15.695 1 97.31 101 ILE A N 1
ATOM 840 C CA . ILE A 1 101 ? -37.969 31.438 15.023 1 97.31 101 ILE A CA 1
ATOM 841 C C . ILE A 1 101 ? -39.156 31.125 15.953 1 97.31 101 ILE A C 1
ATOM 843 O O . ILE A 1 101 ? -39.094 30.188 16.734 1 97.31 101 ILE A O 1
ATOM 847 N N . ASP A 1 102 ? -40.188 31.844 15.797 1 94.94 102 ASP A N 1
ATOM 848 C CA . ASP A 1 102 ? -41.375 31.578 16.578 1 94.94 102 ASP A CA 1
ATOM 849 C C . ASP A 1 102 ? -42.281 30.562 15.883 1 94.94 102 ASP A C 1
ATOM 851 O O . ASP A 1 102 ? -41.875 29.953 14.898 1 94.94 102 ASP A O 1
ATOM 855 N N . GLN A 1 103 ? -43.469 30.391 16.406 1 91.75 103 GLN A N 1
ATOM 856 C CA . GLN A 1 103 ? -44.406 29.375 15.922 1 91.75 103 GLN A CA 1
ATOM 857 C C . GLN A 1 103 ? -44.906 29.719 14.516 1 91.75 103 GLN A C 1
ATOM 859 O O . GLN A 1 103 ? -45.281 28.828 13.766 1 91.75 103 GLN A O 1
ATOM 864 N N . LEU A 1 104 ? -44.781 31 14.102 1 93.44 104 LEU A N 1
ATOM 865 C CA . LEU A 1 104 ? -45.281 31.438 12.797 1 93.44 104 LEU A CA 1
ATOM 866 C C . LEU A 1 104 ? -44.125 31.453 11.781 1 93.44 104 LEU A C 1
ATOM 868 O O . LEU A 1 104 ? -44.344 31.75 10.602 1 93.44 104 LEU A O 1
ATOM 872 N N . GLY A 1 105 ? -42.969 31.219 12.297 1 92.44 105 GLY A N 1
ATOM 873 C CA . GLY A 1 105 ? -41.812 31.156 11.391 1 92.44 105 GLY A CA 1
ATOM 874 C C . GLY A 1 105 ? -41.062 32.469 11.297 1 92.44 105 GLY A C 1
ATOM 875 O O . GLY A 1 105 ? -40.125 32.594 10.523 1 92.44 105 GLY A O 1
ATOM 876 N N . ASN A 1 106 ? -41.469 33.375 12.133 1 95.88 106 ASN A N 1
ATOM 877 C CA . ASN A 1 106 ? -40.75 34.656 12.133 1 95.88 106 ASN A CA 1
ATOM 878 C C . ASN A 1 106 ? -39.438 34.594 12.906 1 95.88 106 ASN A C 1
ATOM 880 O O . ASN A 1 106 ? -39.375 33.969 13.969 1 95.88 106 ASN A O 1
ATOM 884 N N . GLU A 1 107 ? -38.438 35.25 12.336 1 97 107 GLU A N 1
ATOM 885 C CA . GLU A 1 107 ? -37.156 35.281 13.016 1 97 107 GLU A CA 1
ATOM 886 C C . GLU A 1 107 ? -37.156 36.312 14.148 1 97 107 GLU A C 1
ATOM 888 O O . GLU A 1 107 ? -37.312 37.5 13.914 1 97 107 GLU A O 1
ATOM 893 N N . VAL A 1 108 ? -36.938 35.875 15.32 1 96.19 108 VAL A N 1
ATOM 894 C CA . VAL A 1 108 ? -36.969 36.719 16.484 1 96.19 108 VAL A CA 1
ATOM 895 C C . VAL A 1 108 ? -35.531 37.094 16.891 1 96.19 108 VAL A C 1
ATOM 897 O O . VAL A 1 108 ? -35.312 38.125 17.562 1 96.19 108 VAL A O 1
ATOM 900 N N . PHE A 1 109 ? -34.594 36.281 16.469 1 97.19 109 PHE A N 1
ATOM 901 C CA . PHE A 1 109 ? -33.156 36.531 16.688 1 97.19 109 PHE A CA 1
ATOM 902 C C . PHE A 1 109 ? -32.344 35.938 15.562 1 97.19 109 PHE A C 1
ATOM 904 O O . PHE A 1 109 ? -32.656 34.844 15.062 1 97.19 109 PHE A O 1
ATOM 911 N N . ASN A 1 110 ? -31.391 36.688 15.117 1 98.06 110 ASN A N 1
ATOM 912 C CA . ASN A 1 110 ? -30.406 36.188 14.164 1 98.06 110 ASN A CA 1
ATOM 913 C C . ASN A 1 110 ? -28.984 36.375 14.68 1 98.06 110 ASN A C 1
ATOM 915 O O . ASN A 1 110 ? -28.656 37.406 15.273 1 98.06 110 ASN A O 1
ATOM 919 N N . THR A 1 111 ? -28.188 35.344 14.484 1 98.38 111 THR A N 1
ATOM 920 C CA . THR A 1 111 ? -26.766 35.469 14.836 1 98.38 111 THR A CA 1
ATOM 921 C C . THR A 1 111 ? -26.062 36.438 13.883 1 98.38 111 THR A C 1
ATOM 923 O O . THR A 1 111 ? -26.578 36.75 12.805 1 98.38 111 THR A O 1
ATOM 926 N N . SER A 1 112 ? -24.875 36.906 14.328 1 97.56 112 SER A N 1
ATOM 927 C CA . SER A 1 112 ? -24.094 37.875 13.562 1 97.56 112 SER A CA 1
ATOM 928 C C . SER A 1 112 ? -23.656 37.281 12.219 1 97.56 112 SER A C 1
ATOM 930 O O . SER A 1 112 ? -23.281 36.125 12.133 1 97.56 112 SER A O 1
ATOM 932 N N . LEU A 1 113 ? -23.719 38.125 11.227 1 96.44 113 LEU A N 1
ATOM 933 C CA . LEU A 1 113 ? -23.328 37.688 9.891 1 96.44 113 LEU A CA 1
ATOM 934 C C . LEU A 1 113 ? -21.812 37.812 9.695 1 96.44 113 LEU A C 1
ATOM 936 O O . LEU A 1 113 ? -21.25 37.188 8.797 1 96.44 113 LEU A O 1
ATOM 940 N N . ALA A 1 114 ? -21.203 38.688 10.492 1 95.75 114 ALA A N 1
ATOM 941 C CA . ALA A 1 114 ? -19.766 38.906 10.445 1 95.75 114 ALA A CA 1
ATOM 942 C C . ALA A 1 114 ? -19.219 39.25 11.828 1 95.75 114 ALA A C 1
ATOM 944 O O . ALA A 1 114 ? -19.953 39.688 12.703 1 95.75 114 ALA A O 1
ATOM 945 N N . GLU A 1 115 ? -17.906 39 12 1 97.06 115 GLU A N 1
ATOM 946 C CA . GLU A 1 115 ? -17.234 39.469 13.211 1 97.06 115 GLU A CA 1
ATOM 947 C C . GLU A 1 115 ? -16.984 40.969 13.18 1 97.06 115 GLU A C 1
ATOM 949 O O . GLU A 1 115 ? -16.812 41.531 12.102 1 97.06 115 GLU A O 1
ATOM 954 N N . PRO A 1 116 ? -16.953 41.531 14.398 1 95.88 116 PRO A N 1
ATOM 955 C CA . PRO A 1 116 ? -16.469 42.906 14.383 1 95.88 116 PRO A CA 1
ATOM 956 C C . PRO A 1 116 ? -15.047 43.031 13.844 1 95.88 116 PRO A C 1
ATOM 958 O O . PRO A 1 116 ? -14.172 42.25 14.211 1 95.88 116 PRO A O 1
ATOM 961 N N . VAL A 1 117 ? -14.859 43.969 13.016 1 95.44 117 VAL A N 1
ATOM 962 C CA . VAL A 1 117 ? -13.578 44.125 12.344 1 95.44 117 VAL A CA 1
ATOM 963 C C . VAL A 1 117 ? -12.539 44.656 13.328 1 95.44 117 VAL A C 1
ATOM 965 O O . VAL A 1 117 ? -12.812 45.562 14.117 1 95.44 117 VAL A O 1
ATOM 968 N N . PRO A 1 118 ? -11.438 44.094 13.312 1 95.19 118 PRO A N 1
ATOM 969 C CA . PRO A 1 118 ? -10.406 44.594 14.211 1 95.19 118 PRO A CA 1
ATOM 970 C C . PRO A 1 118 ? -9.914 46 13.797 1 95.19 118 PRO A C 1
ATOM 972 O O . PRO A 1 118 ? -10.016 46.375 12.633 1 95.19 118 PRO A O 1
ATOM 975 N N . GLU A 1 119 ? -9.344 46.656 14.773 1 90.81 119 GLU A N 1
ATOM 976 C CA . GLU A 1 119 ? -8.82 48 14.531 1 90.81 119 GLU A CA 1
ATOM 977 C C . GLU A 1 119 ? -7.754 48 13.445 1 90.81 119 GLU A C 1
ATOM 979 O O . GLU A 1 119 ? -6.863 47.125 13.453 1 90.81 119 GLU A O 1
ATOM 984 N N . GLY A 1 120 ? -7.828 48.875 12.492 1 91.81 120 GLY A N 1
ATOM 985 C CA . GLY A 1 120 ? -6.828 49 11.438 1 91.81 120 GLY A CA 1
ATOM 986 C C . GLY A 1 120 ? -7.23 48.281 10.156 1 91.81 120 GLY A C 1
ATOM 987 O O . GLY A 1 120 ? -6.598 48.469 9.117 1 91.81 120 GLY A O 1
ATOM 988 N N . TYR A 1 121 ? -8.305 47.5 10.25 1 95.31 121 TYR A N 1
ATOM 989 C CA . TYR A 1 121 ? -8.695 46.719 9.102 1 95.31 121 TYR A CA 1
ATOM 990 C C . TYR A 1 121 ? -10.062 47.125 8.578 1 95.31 121 TYR A C 1
ATOM 992 O O . TYR A 1 121 ? -10.711 46.375 7.84 1 95.31 121 TYR A O 1
ATOM 1000 N N . GLU A 1 122 ? -10.523 48.25 8.922 1 94 122 GLU A N 1
ATOM 1001 C CA . GLU A 1 122 ? -11.875 48.719 8.617 1 94 122 GLU A CA 1
ATOM 1002 C C . GLU A 1 122 ? -12.062 48.906 7.109 1 94 122 GLU A C 1
ATOM 1004 O O . GLU A 1 122 ? -13.188 48.812 6.609 1 94 122 GLU A O 1
ATOM 1009 N N . ASN A 1 123 ? -11 49.094 6.43 1 93.88 123 ASN A N 1
ATOM 1010 C CA . ASN A 1 123 ? -11.102 49.375 5 1 93.88 123 ASN A CA 1
ATOM 1011 C C . ASN A 1 123 ? -10.836 48.125 4.172 1 93.88 123 ASN A C 1
ATOM 1013 O O . ASN A 1 123 ? -10.773 48.188 2.943 1 93.88 123 ASN A O 1
ATOM 1017 N N . VAL A 1 124 ? -10.594 47.094 4.859 1 94.31 124 VAL A N 1
ATOM 1018 C CA . VAL A 1 124 ? -10.344 45.844 4.148 1 94.31 124 VAL A CA 1
ATOM 1019 C C . VAL A 1 124 ? -11.656 45.25 3.652 1 94.31 124 VAL A C 1
ATOM 1021 O O . VAL A 1 124 ? -12.617 45.125 4.418 1 94.31 124 VAL A O 1
ATOM 1024 N N . SER A 1 125 ? -11.633 44.969 2.365 1 88.62 125 SER A N 1
ATOM 1025 C CA . SER A 1 125 ? -12.812 44.344 1.768 1 88.62 125 SER A CA 1
ATOM 1026 C C . SER A 1 125 ? -12.695 42.844 1.716 1 88.62 125 SER A C 1
ATOM 1028 O O . SER A 1 125 ? -11.602 42.281 1.883 1 88.62 125 SER A O 1
ATOM 1030 N N . ASN A 1 126 ? -13.773 42.156 1.599 1 89.06 126 ASN A N 1
ATOM 1031 C CA . ASN A 1 126 ? -13.852 40.719 1.324 1 89.06 126 ASN A CA 1
ATOM 1032 C C . ASN A 1 126 ? -13.359 39.906 2.51 1 89.06 126 ASN A C 1
ATOM 1034 O O . ASN A 1 126 ? -12.68 38.875 2.33 1 89.06 126 ASN A O 1
ATOM 1038 N N . ILE A 1 127 ? -13.523 40.438 3.727 1 95.06 127 ILE A N 1
ATOM 1039 C CA . ILE A 1 127 ? -13.242 39.656 4.918 1 95.06 127 ILE A CA 1
ATOM 1040 C C . ILE A 1 127 ? -14.156 38.438 4.949 1 95.06 127 ILE A C 1
ATOM 1042 O O . ILE A 1 127 ? -15.375 38.562 4.832 1 95.06 127 ILE A O 1
ATOM 1046 N N . VAL A 1 128 ? -13.578 37.312 5.051 1 95.81 128 VAL A N 1
ATOM 1047 C CA . VAL A 1 128 ? -14.328 36.031 5.004 1 95.81 128 VAL A CA 1
ATOM 1048 C C . VAL A 1 128 ? -15.25 35.938 6.215 1 95.81 128 VAL A C 1
ATOM 1050 O O . VAL A 1 128 ? -14.797 36 7.359 1 95.81 128 VAL A O 1
ATOM 1053 N N . PRO A 1 129 ? -16.547 35.875 6.027 1 96.56 129 PRO A N 1
ATOM 1054 C CA . PRO A 1 129 ? -17.453 35.719 7.164 1 96.56 129 PRO A CA 1
ATOM 1055 C C . PRO A 1 129 ? -17.328 34.344 7.832 1 96.56 129 PRO A C 1
ATOM 1057 O O . PRO A 1 129 ? -16.703 33.438 7.285 1 96.56 129 PRO A O 1
ATOM 1060 N N . PRO A 1 130 ? -17.953 34.219 9.016 1 96.62 130 PRO A N 1
ATOM 1061 C CA . PRO A 1 130 ? -17.906 32.938 9.68 1 96.62 130 PRO A CA 1
ATOM 1062 C C . PRO A 1 130 ? -18.562 31.828 8.852 1 96.62 130 PRO A C 1
ATOM 1064 O O . PRO A 1 130 ? -19.656 32.031 8.297 1 96.62 130 PRO A O 1
ATOM 1067 N N . TYR A 1 131 ? -17.891 30.734 8.703 1 97.81 131 TYR A N 1
ATOM 1068 C CA . TYR A 1 131 ? -18.484 29.547 8.078 1 97.81 131 TYR A CA 1
ATOM 1069 C C . TYR A 1 131 ? -17.625 28.328 8.344 1 97.81 131 TYR A C 1
ATOM 1071 O O . TYR A 1 131 ? -16.484 28.438 8.812 1 97.81 131 TYR A O 1
ATOM 1079 N N . SER A 1 132 ? -18.141 27.188 8.195 1 98.19 132 SER A N 1
ATOM 1080 C CA . SER A 1 132 ? -17.422 25.922 8.18 1 98.19 132 SER A CA 1
ATOM 1081 C C . SER A 1 132 ? -17.297 25.375 6.762 1 98.19 132 SER A C 1
ATOM 1083 O O . SER A 1 132 ? -18.297 25.031 6.125 1 98.19 132 SER A O 1
ATOM 1085 N N . ALA A 1 133 ? -16.016 25.281 6.359 1 98.06 133 ALA A N 1
ATOM 1086 C CA . ALA A 1 133 ? -15.789 24.812 4.996 1 98.06 133 ALA A CA 1
ATOM 1087 C C . ALA A 1 133 ? -16.297 23.375 4.82 1 98.06 133 ALA A C 1
ATOM 1089 O O . ALA A 1 133 ? -16.109 22.531 5.699 1 98.06 133 ALA A O 1
ATOM 1090 N N . PHE A 1 134 ? -17.031 23.109 3.635 1 97.75 134 PHE A N 1
ATOM 1091 C CA . PHE A 1 134 ? -17.547 21.828 3.162 1 97.75 134 PHE A CA 1
ATOM 1092 C C . PHE A 1 134 ? -18.812 21.453 3.9 1 97.75 134 PHE A C 1
ATOM 1094 O O . PHE A 1 134 ? -19.328 20.344 3.754 1 97.75 134 PHE A O 1
ATOM 1101 N N . SER A 1 135 ? -19.297 22.375 4.719 1 97.94 135 SER A N 1
ATOM 1102 C CA . SER A 1 135 ? -20.625 22.172 5.285 1 97.94 135 SER A CA 1
ATOM 1103 C C . SER A 1 135 ? -21.656 21.875 4.195 1 97.94 135 SER A C 1
ATOM 1105 O O . SER A 1 135 ? -21.594 22.438 3.105 1 97.94 135 SER A O 1
ATOM 1107 N N . ALA A 1 136 ? -22.609 21.016 4.539 1 97.25 136 ALA A N 1
ATOM 1108 C CA . ALA A 1 136 ? -23.75 20.859 3.646 1 97.25 136 ALA A CA 1
ATOM 1109 C C . ALA A 1 136 ? -24.641 22.094 3.674 1 97.25 136 ALA A C 1
ATOM 1111 O O . ALA A 1 136 ? -24.703 22.797 4.688 1 97.25 136 ALA A O 1
ATOM 1112 N N . LYS A 1 137 ? -25.281 22.312 2.559 1 96.56 137 LYS A N 1
ATOM 1113 C CA . LYS A 1 137 ? -26.312 23.359 2.494 1 96.56 137 LYS A CA 1
ATOM 1114 C C . LYS A 1 137 ? -27.609 22.891 3.117 1 96.56 137 LYS A C 1
ATOM 1116 O O . LYS A 1 137 ? -27.875 21.688 3.197 1 96.56 137 LYS A O 1
ATOM 1121 N N . GLY A 1 138 ? -28.344 23.922 3.586 1 97.62 138 GLY A N 1
ATOM 1122 C CA . GLY A 1 138 ? -29.672 23.547 4.059 1 97.62 138 GLY A CA 1
ATOM 1123 C C . GLY A 1 138 ? -30.234 24.516 5.09 1 97.62 138 GLY A C 1
ATOM 1124 O O . GLY A 1 138 ? -29.547 25.438 5.512 1 97.62 138 GLY A O 1
ATOM 1125 N N . GLN A 1 139 ? -31.484 24.266 5.391 1 97.88 139 GLN A N 1
ATOM 1126 C CA . GLN A 1 139 ? -32.188 25.078 6.379 1 97.88 139 GLN A CA 1
ATOM 1127 C C . GLN A 1 139 ? -32.969 24.188 7.348 1 97.88 139 GLN A C 1
ATOM 1129 O O . GLN A 1 139 ? -34.188 24.375 7.512 1 97.88 139 GLN A O 1
ATOM 1134 N N . PRO A 1 140 ? -32.25 23.375 8.039 1 98.19 140 PRO A N 1
ATOM 1135 C CA . PRO A 1 140 ? -32.969 22.578 9.023 1 98.19 140 PRO A CA 1
ATOM 1136 C C . PRO A 1 140 ? -33.562 23.422 10.148 1 98.19 140 PRO A C 1
ATOM 1138 O O . PRO A 1 140 ? -33 24.453 10.516 1 98.19 140 PRO A O 1
ATOM 1141 N N . GLU A 1 141 ? -34.719 22.969 10.641 1 97.25 141 GLU A N 1
ATOM 1142 C CA . GLU A 1 141 ? -35.406 23.578 11.781 1 97.25 141 GLU A CA 1
ATOM 1143 C C . GLU A 1 141 ? -35.719 22.531 12.852 1 97.25 141 GLU A C 1
ATOM 1145 O O . GLU A 1 141 ? -36.031 21.375 12.531 1 97.25 141 GLU A O 1
ATOM 1150 N N . GLY A 1 142 ? -35.562 22.953 14.055 1 95.75 142 GLY A N 1
ATOM 1151 C CA . GLY A 1 142 ? -35.938 22 15.094 1 95.75 142 GLY A CA 1
ATOM 1152 C C . GLY A 1 142 ? -35.5 22.453 16.484 1 95.75 142 GLY A C 1
ATOM 1153 O O . GLY A 1 142 ? -35.156 23.625 16.688 1 95.75 142 GLY A O 1
ATOM 1154 N N . ASP A 1 143 ? -35.656 21.531 17.406 1 97.12 143 ASP A N 1
ATOM 1155 C CA . ASP A 1 143 ? -35.188 21.766 18.766 1 97.12 143 ASP A CA 1
ATOM 1156 C C . ASP A 1 143 ? -33.656 21.766 18.859 1 97.12 143 ASP A C 1
ATOM 1158 O O . ASP A 1 143 ? -33 21.344 17.922 1 97.12 143 ASP A O 1
ATOM 1162 N N . LEU A 1 144 ? -33.188 22.359 19.906 1 98.06 144 LEU A N 1
ATOM 1163 C CA . LEU A 1 144 ? -31.766 22.484 20.141 1 98.06 144 LEU A CA 1
ATOM 1164 C C . LEU A 1 144 ? -31.312 21.609 21.312 1 98.06 144 LEU A C 1
ATOM 1166 O O . LEU A 1 144 ? -32 21.562 22.328 1 98.06 144 LEU A O 1
ATOM 1170 N N . VAL A 1 145 ? -30.234 20.891 21.094 1 98.56 145 VAL A N 1
ATOM 1171 C CA . VAL A 1 145 ? -29.672 20.062 22.172 1 98.56 145 VAL A CA 1
ATOM 1172 C C . VAL A 1 145 ? -28.203 20.422 22.375 1 98.56 145 VAL A C 1
ATOM 1174 O O . VAL A 1 145 ? -27.438 20.469 21.406 1 98.56 145 VAL A O 1
ATOM 1177 N N . TYR A 1 146 ? -27.781 20.734 23.625 1 98.5 146 TYR A N 1
ATOM 1178 C CA . TYR A 1 146 ? -26.391 21.016 23.984 1 98.5 146 TYR A CA 1
ATOM 1179 C C . TYR A 1 146 ? -25.625 19.734 24.219 1 98.5 146 TYR A C 1
ATOM 1181 O O . TYR A 1 146 ? -26.016 18.906 25.047 1 98.5 146 TYR A O 1
ATOM 1189 N N . VAL A 1 147 ? -24.516 19.562 23.5 1 98.44 147 VAL A N 1
ATOM 1190 C CA . VAL A 1 147 ? -23.812 18.281 23.531 1 98.44 147 VAL A CA 1
ATOM 1191 C C . VAL A 1 147 ? -22.344 18.516 23.859 1 98.44 147 VAL A C 1
ATOM 1193 O O . VAL A 1 147 ? -21.469 18 23.172 1 98.44 147 VAL A O 1
ATOM 1196 N N . ASN A 1 148 ? -22 19.312 24.797 1 98.06 148 ASN A N 1
ATOM 1197 C CA . ASN A 1 148 ? -20.641 19.516 25.297 1 98.06 148 ASN A CA 1
ATOM 1198 C C . ASN A 1 148 ? -19.641 19.719 24.156 1 98.06 148 ASN A C 1
ATOM 1200 O O . ASN A 1 148 ? -19.797 20.656 23.359 1 98.06 148 ASN A O 1
ATOM 1204 N N . TYR A 1 149 ? -18.75 18.766 23.922 1 97.69 149 TYR A N 1
ATOM 1205 C CA . TYR A 1 149 ? -17.734 18.938 22.891 1 97.69 149 TYR A CA 1
ATOM 1206 C C . TYR A 1 149 ? -18.078 18.125 21.641 1 97.69 149 TYR A C 1
ATOM 1208 O O . TYR A 1 149 ? -17.312 18.109 20.672 1 97.69 149 TYR A O 1
ATOM 1216 N N . GLY A 1 150 ? -19.188 17.469 21.625 1 97.88 150 GLY A N 1
ATOM 1217 C CA . GLY A 1 150 ? -19.609 16.656 20.484 1 97.88 150 GLY A CA 1
ATOM 1218 C C . GLY A 1 150 ? -18.766 15.43 20.281 1 97.88 150 GLY A C 1
ATOM 1219 O O . GLY A 1 150 ? -18.594 14.969 19.141 1 97.88 150 GLY A O 1
ATOM 1220 N N . ARG A 1 151 ? -18.188 14.836 21.344 1 96.12 151 ARG A N 1
ATOM 1221 C CA . ARG A 1 151 ? -17.406 13.602 21.266 1 96.12 151 ARG A CA 1
ATOM 1222 C C . ARG A 1 151 ? -18.312 12.383 21.203 1 96.12 151 ARG A C 1
ATOM 1224 O O . ARG A 1 151 ? -19.5 12.469 21.516 1 96.12 151 ARG A O 1
ATOM 1231 N N . THR A 1 152 ? -17.656 11.312 20.797 1 92.06 152 THR A N 1
ATOM 1232 C CA . THR A 1 152 ? -18.406 10.07 20.766 1 92.06 152 THR A CA 1
ATOM 1233 C C . THR A 1 152 ? -19.016 9.781 22.141 1 92.06 152 THR A C 1
ATOM 1235 O O . THR A 1 152 ? -20.203 9.445 22.234 1 92.06 152 THR A O 1
ATOM 1238 N N . GLU A 1 153 ? -18.156 9.945 23.188 1 92 153 GLU A N 1
ATOM 1239 C CA . GLU A 1 153 ? -18.594 9.664 24.547 1 92 153 GLU A CA 1
ATOM 1240 C C . GLU A 1 153 ? -19.703 10.625 24.984 1 92 153 GLU A C 1
ATOM 1242 O O . GLU A 1 153 ? -20.578 10.258 25.75 1 92 153 GLU A O 1
ATOM 1247 N N . ASP A 1 154 ? -19.703 11.875 24.5 1 96.75 154 ASP A N 1
ATOM 1248 C CA . ASP A 1 154 ? -20.75 12.836 24.828 1 96.75 154 ASP A CA 1
ATOM 1249 C C . ASP A 1 154 ? -22.109 12.383 24.281 1 96.75 154 ASP A C 1
ATOM 1251 O O . ASP A 1 154 ? -23.109 12.461 24.984 1 96.75 154 ASP A O 1
ATOM 1255 N N . PHE A 1 155 ? -22.156 11.898 23.094 1 96.06 155 PHE A N 1
ATOM 1256 C CA . PHE A 1 155 ? -23.391 11.43 22.5 1 96.06 155 PHE A CA 1
ATOM 1257 C C . PHE A 1 155 ? -23.875 10.156 23.188 1 96.06 155 PHE A C 1
ATOM 1259 O O . PHE A 1 155 ? -25.078 9.961 23.359 1 96.06 155 PHE A O 1
ATOM 1266 N N . PHE A 1 156 ? -22.906 9.344 23.547 1 91.44 156 PHE A N 1
ATOM 1267 C CA . PHE A 1 156 ? -23.281 8.133 24.281 1 91.44 156 PHE A CA 1
ATOM 1268 C C . PHE A 1 156 ? -23.891 8.477 25.625 1 91.44 156 PHE A C 1
ATOM 1270 O O . PHE A 1 156 ? -24.859 7.852 26.062 1 91.44 156 PHE A O 1
ATOM 1277 N N . GLN A 1 157 ? -23.25 9.422 26.281 1 94.19 157 GLN A N 1
ATOM 1278 C CA . GLN A 1 157 ? -23.781 9.852 27.578 1 94.19 157 GLN A CA 1
ATOM 1279 C C . GLN A 1 157 ? -25.219 10.367 27.438 1 94.19 157 GLN A C 1
ATOM 1281 O O . GLN A 1 157 ? -26.078 10.07 28.266 1 94.19 157 GLN A O 1
ATOM 1286 N N . LEU A 1 158 ? -25.516 11.109 26.438 1 96.69 158 LEU A N 1
ATOM 1287 C CA . LEU A 1 158 ? -26.875 11.609 26.188 1 96.69 158 LEU A CA 1
ATOM 1288 C C . LEU A 1 158 ? -27.844 10.453 26 1 96.69 158 LEU A C 1
ATOM 1290 O O . LEU A 1 158 ? -28.906 10.422 26.625 1 96.69 158 LEU A O 1
ATOM 1294 N N . GLN A 1 159 ? -27.453 9.531 25.141 1 93.31 159 GLN A N 1
ATOM 1295 C CA . GLN A 1 159 ? -28.344 8.453 24.75 1 93.31 159 GLN A CA 1
ATOM 1296 C C . GLN A 1 159 ? -28.5 7.418 25.859 1 93.31 159 GLN A C 1
ATOM 1298 O O . GLN A 1 159 ? -29.609 7.043 26.219 1 93.31 159 GLN A O 1
ATOM 1303 N N . ARG A 1 160 ? -27.391 7.023 26.453 1 91.5 160 ARG A N 1
ATOM 1304 C CA . ARG A 1 160 ? -27.391 5.859 27.328 1 91.5 160 ARG A CA 1
ATOM 1305 C C . ARG A 1 160 ? -27.656 6.262 28.781 1 91.5 160 ARG A C 1
ATOM 1307 O O . ARG A 1 160 ? -28.297 5.52 29.531 1 91.5 160 ARG A O 1
ATOM 1314 N N . GLU A 1 161 ? -27.172 7.387 29.188 1 93.12 161 GLU A N 1
ATOM 1315 C CA . GLU A 1 161 ? -27.266 7.762 30.594 1 93.12 161 GLU A CA 1
ATOM 1316 C C . GLU A 1 161 ? -28.375 8.781 30.828 1 93.12 161 GLU A C 1
ATOM 1318 O O . GLU A 1 161 ? -29.047 8.758 31.844 1 93.12 161 GLU A O 1
ATOM 1323 N N . MET A 1 162 ? -28.594 9.641 29.859 1 95.56 162 MET A N 1
ATOM 1324 C CA . MET A 1 162 ? -29.547 10.727 30.062 1 95.56 162 MET A CA 1
ATOM 1325 C C . MET A 1 162 ? -30.844 10.453 29.297 1 95.56 162 MET A C 1
ATOM 1327 O O . MET A 1 162 ? -31.828 11.172 29.484 1 95.56 162 MET A O 1
ATOM 1331 N N . ASN A 1 163 ? -30.844 9.422 28.438 1 96.12 163 ASN A N 1
ATOM 1332 C CA . ASN A 1 163 ? -32 9.016 27.656 1 96.12 163 ASN A CA 1
ATOM 1333 C C . ASN A 1 163 ? -32.5 10.148 26.75 1 96.12 163 ASN A C 1
ATOM 1335 O O . ASN A 1 163 ? -33.688 10.43 26.688 1 96.12 163 ASN A O 1
ATOM 1339 N N . ILE A 1 164 ? -31.578 10.852 26.172 1 97 164 ILE A N 1
ATOM 1340 C CA . ILE A 1 164 ? -31.891 11.93 25.234 1 97 164 ILE A CA 1
ATOM 1341 C C . ILE A 1 164 ? -31.469 11.523 23.828 1 97 164 ILE A C 1
ATOM 1343 O O . ILE A 1 164 ? -30.328 11.125 23.594 1 97 164 ILE A O 1
ATOM 1347 N N . ASN A 1 165 ? -32.344 11.578 22.891 1 95.94 165 ASN A N 1
ATOM 1348 C CA . ASN A 1 165 ? -32.156 11.289 21.484 1 95.94 165 ASN A CA 1
ATOM 1349 C C . ASN A 1 165 ? -32.062 12.562 20.656 1 95.94 165 ASN A C 1
ATOM 1351 O O . ASN A 1 165 ? -32.969 13.398 20.703 1 95.94 165 ASN A O 1
ATOM 1355 N N . VAL A 1 166 ? -31.062 12.695 19.812 1 97.75 166 VAL A N 1
ATOM 1356 C CA . VAL A 1 166 ? -30.875 13.953 19.094 1 97.75 166 VAL A CA 1
ATOM 1357 C C . VAL A 1 166 ? -31.328 13.789 17.641 1 97.75 166 VAL A C 1
ATOM 1359 O O . VAL A 1 166 ? -31.156 14.695 16.828 1 97.75 166 VAL A O 1
ATOM 1362 N N . THR A 1 167 ? -31.875 12.633 17.297 1 97.69 167 THR A N 1
ATOM 1363 C CA . THR A 1 167 ? -32.344 12.391 15.938 1 97.69 167 THR A CA 1
ATOM 1364 C C . THR A 1 167 ? -33.312 13.492 15.5 1 97.69 167 THR A C 1
ATOM 1366 O O . THR A 1 167 ? -34.281 13.781 16.188 1 97.69 167 THR A O 1
ATOM 1369 N N . GLY A 1 168 ? -33 14.07 14.406 1 97.19 168 GLY A N 1
ATOM 1370 C CA . GLY A 1 168 ? -33.875 15.078 13.828 1 97.19 168 GLY A CA 1
ATOM 1371 C C . GLY A 1 168 ? -33.719 16.438 14.492 1 97.19 168 GLY A C 1
ATOM 1372 O O . GLY A 1 168 ? -34.438 17.375 14.148 1 97.19 168 GLY A O 1
ATOM 1373 N N . LYS A 1 169 ? -32.844 16.656 15.438 1 98.25 169 LYS A N 1
ATOM 1374 C CA . LYS A 1 169 ? -32.625 17.906 16.141 1 98.25 169 LYS A CA 1
ATOM 1375 C C . LYS A 1 169 ? -31.359 18.594 15.68 1 98.25 169 LYS A C 1
ATOM 1377 O O . LYS A 1 169 ? -30.578 18.016 14.914 1 98.25 169 LYS A O 1
ATOM 1382 N N . ILE A 1 170 ? -31.234 19.812 16.062 1 98.62 170 ILE A N 1
ATOM 1383 C CA . ILE A 1 170 ? -30 20.562 15.875 1 98.62 170 ILE A CA 1
ATOM 1384 C C . ILE A 1 170 ? -29.172 20.516 17.156 1 98.62 170 ILE A C 1
ATOM 1386 O O . ILE A 1 170 ? -29.703 20.672 18.25 1 98.62 170 ILE A O 1
ATOM 1390 N N . VAL A 1 171 ? -27.938 20.266 17.047 1 98.75 171 VAL A N 1
ATOM 1391 C CA . VAL A 1 171 ? -27.109 20.203 18.25 1 98.75 171 VAL A CA 1
ATOM 1392 C C . VAL A 1 171 ? -26.188 21.422 18.297 1 98.75 171 VAL A C 1
ATOM 1394 O O . VAL A 1 171 ? -25.812 21.969 17.266 1 98.75 171 VAL A O 1
ATOM 1397 N N . ILE A 1 172 ? -25.812 21.875 19.438 1 98.75 172 ILE A N 1
ATOM 1398 C CA . ILE A 1 172 ? -24.844 22.922 19.656 1 98.75 172 ILE A CA 1
ATOM 1399 C C . ILE A 1 172 ? -23.719 22.406 20.547 1 98.75 172 ILE A C 1
ATOM 1401 O O . ILE A 1 172 ? -23.969 21.734 21.547 1 98.75 172 ILE A O 1
ATOM 1405 N N . VAL A 1 173 ? -22.484 22.641 20.109 1 98.75 173 VAL A N 1
ATOM 1406 C CA . VAL A 1 173 ? -21.328 22.078 20.797 1 98.75 173 VAL A CA 1
ATOM 1407 C C . VAL A 1 173 ? -20.25 23.141 20.969 1 98.75 173 VAL A C 1
ATOM 1409 O O . VAL A 1 173 ? -20.219 24.125 20.219 1 98.75 173 VAL A O 1
ATOM 1412 N N . ARG A 1 174 ? -19.344 22.922 21.922 1 98.06 174 ARG A N 1
ATOM 1413 C CA . ARG A 1 174 ? -18.156 23.75 22.125 1 98.06 174 ARG A CA 1
ATOM 1414 C C . ARG A 1 174 ? -17 23.266 21.266 1 98.06 174 ARG A C 1
ATOM 1416 O O . ARG A 1 174 ? -16.812 22.047 21.078 1 98.06 174 ARG A O 1
ATOM 1423 N N . TYR A 1 175 ? -16.25 24.234 20.734 1 97.12 175 TYR A N 1
ATOM 1424 C CA . TYR A 1 175 ? -14.953 23.875 20.188 1 97.12 175 TYR A CA 1
ATOM 1425 C C . TYR A 1 175 ? -14.031 23.344 21.281 1 97.12 175 TYR A C 1
ATOM 1427 O O . TYR A 1 175 ? -14.25 23.625 22.453 1 97.12 175 TYR A O 1
ATOM 1435 N N . GLY A 1 176 ? -13.008 22.531 20.812 1 93.94 176 GLY A N 1
ATOM 1436 C CA . GLY A 1 176 ? -12.023 22 21.75 1 93.94 176 GLY A CA 1
ATOM 1437 C C . GLY A 1 176 ? -12.031 20.484 21.812 1 93.94 176 GLY A C 1
ATOM 1438 O O . GLY A 1 176 ? -12.977 19.828 21.359 1 93.94 176 GLY A O 1
ATOM 1439 N N . LYS A 1 177 ? -11.016 19.906 22.297 1 92.62 177 LYS A N 1
ATOM 1440 C CA . LYS A 1 177 ? -10.797 18.5 22.609 1 92.62 177 LYS A CA 1
ATOM 1441 C C . LYS A 1 177 ? -10.57 17.688 21.328 1 92.62 177 LYS A C 1
ATOM 1443 O O . LYS A 1 177 ? -9.562 16.984 21.203 1 92.62 177 LYS A O 1
ATOM 1448 N N . ILE A 1 178 ? -11.562 17.688 20.406 1 93.12 178 ILE A N 1
ATOM 1449 C CA . ILE A 1 178 ? -11.391 16.875 19.219 1 93.12 178 ILE A CA 1
ATOM 1450 C C . ILE A 1 178 ? -11.539 17.75 17.969 1 93.12 178 ILE A C 1
ATOM 1452 O O . ILE A 1 178 ? -11.969 18.906 18.047 1 93.12 178 ILE A O 1
ATOM 1456 N N . PHE A 1 179 ? -11.211 17.203 16.812 1 93.69 179 PHE A N 1
ATOM 1457 C CA . PHE A 1 179 ? -11.312 17.875 15.523 1 93.69 179 PHE A CA 1
ATOM 1458 C C . PHE A 1 179 ? -12.766 18.172 15.172 1 93.69 179 PHE A C 1
ATOM 1460 O O . PHE A 1 179 ? -13.648 17.344 15.43 1 93.69 179 PHE A O 1
ATOM 1467 N N . ARG A 1 180 ? -13.055 19.266 14.609 1 95.69 180 ARG A N 1
ATOM 1468 C CA . ARG A 1 180 ? -14.406 19.719 14.273 1 95.69 180 ARG A CA 1
ATOM 1469 C C . ARG A 1 180 ? -15.094 18.719 13.344 1 95.69 180 ARG A C 1
ATOM 1471 O O . ARG A 1 180 ? -16.297 18.5 13.461 1 95.69 180 ARG A O 1
ATOM 1478 N N . GLY A 1 181 ? -14.297 18.156 12.359 1 95.38 181 GLY A N 1
ATOM 1479 C CA . GLY A 1 181 ? -14.891 17.156 11.477 1 95.38 181 GLY A CA 1
ATOM 1480 C C . GLY A 1 181 ? -15.383 15.93 12.211 1 95.38 181 GLY A C 1
ATOM 1481 O O . GLY A 1 181 ? -16.391 15.328 11.828 1 95.38 181 GLY A O 1
ATOM 1482 N N . ASN A 1 182 ? -14.734 15.523 13.227 1 95.62 182 ASN A N 1
ATOM 1483 C CA . ASN A 1 182 ? -15.164 14.391 14.039 1 95.62 182 ASN A CA 1
ATOM 1484 C C . ASN A 1 182 ? -16.453 14.703 14.789 1 95.62 182 ASN A C 1
ATOM 1486 O O . ASN A 1 182 ? -17.297 13.82 14.977 1 95.62 182 ASN A O 1
ATOM 1490 N N . LYS A 1 183 ? -16.562 15.969 15.273 1 97.5 183 LYS A N 1
ATOM 1491 C CA . LYS A 1 183 ? -17.812 16.375 15.914 1 97.5 183 LYS A CA 1
ATOM 1492 C C . LYS A 1 183 ? -19 16.234 14.969 1 97.5 183 LYS A C 1
ATOM 1494 O O . LYS A 1 183 ? -20.062 15.758 15.367 1 97.5 183 LYS A O 1
ATOM 1499 N N . VAL A 1 184 ? -18.781 16.688 13.766 1 98.25 184 VAL A N 1
ATOM 1500 C CA . VAL A 1 184 ? -19.828 16.641 12.758 1 98.25 184 VAL A CA 1
ATOM 1501 C C . VAL A 1 184 ? -20.188 15.188 12.453 1 98.25 184 VAL A C 1
ATOM 1503 O O . VAL A 1 184 ? -21.375 14.844 12.359 1 98.25 184 VAL A O 1
ATOM 1506 N N . LYS A 1 185 ? -19.172 14.344 12.25 1 96.75 185 LYS A N 1
ATOM 1507 C CA . LYS A 1 185 ? -19.391 12.922 12 1 96.75 185 LYS A CA 1
ATOM 1508 C C . LYS A 1 185 ? -20.203 12.289 13.125 1 96.75 185 LYS A C 1
ATOM 1510 O O . LYS A 1 185 ? -21.156 11.531 12.867 1 96.75 185 LYS A O 1
ATOM 1515 N N . ASN A 1 186 ? -19.828 12.57 14.367 1 97.06 186 ASN A N 1
ATOM 1516 C CA . ASN A 1 186 ? -20.547 12.031 15.523 1 97.06 186 ASN A CA 1
ATOM 1517 C C . ASN A 1 186 ? -22 12.5 15.547 1 97.06 186 ASN A C 1
ATOM 1519 O O . ASN A 1 186 ? -22.891 11.719 15.867 1 97.06 186 ASN A O 1
ATOM 1523 N N . ALA A 1 187 ? -22.234 13.758 15.266 1 98.5 187 ALA A N 1
ATOM 1524 C CA . ALA A 1 187 ? -23.578 14.297 15.203 1 98.5 187 ALA A CA 1
ATOM 1525 C C . ALA A 1 187 ? -24.406 13.586 14.141 1 98.5 187 ALA A C 1
ATOM 1527 O O . ALA A 1 187 ? -25.578 13.242 14.375 1 98.5 187 ALA A O 1
ATOM 1528 N N . MET A 1 188 ? -23.844 13.375 12.961 1 97.94 188 MET A N 1
ATOM 1529 C CA . MET A 1 188 ? -24.516 12.656 11.883 1 97.94 188 MET A CA 1
ATOM 1530 C C . MET A 1 188 ? -24.875 11.234 12.312 1 97.94 188 MET A C 1
ATOM 1532 O O . MET A 1 188 ? -25.984 10.773 12.086 1 97.94 188 MET A O 1
ATOM 1536 N N . LEU A 1 189 ? -23.906 10.562 12.922 1 95.56 189 LEU A N 1
ATOM 1537 C CA . LEU A 1 189 ? -24.125 9.188 13.367 1 95.56 189 LEU A CA 1
ATOM 1538 C C . LEU A 1 189 ? -25.234 9.109 14.391 1 95.56 189 LEU A C 1
ATOM 1540 O O . LEU A 1 189 ? -25.969 8.117 14.445 1 95.56 189 LEU A O 1
ATOM 1544 N N . ALA A 1 190 ? -25.375 10.195 15.156 1 97.06 190 ALA A N 1
ATOM 1545 C CA . ALA A 1 190 ? -26.406 10.242 16.188 1 97.06 190 ALA A CA 1
ATOM 1546 C C . ALA A 1 190 ? -27.75 10.672 15.602 1 97.06 190 ALA A C 1
ATOM 1548 O O . ALA A 1 190 ? -28.766 10.656 16.297 1 97.06 190 ALA A O 1
ATOM 1549 N N . GLY A 1 191 ? -27.75 11.094 14.336 1 97.81 191 GLY A N 1
ATOM 1550 C CA . GLY A 1 191 ? -29 11.391 13.641 1 97.81 191 GLY A CA 1
ATOM 1551 C C . GLY A 1 191 ? -29.359 12.859 13.656 1 97.81 191 GLY A C 1
ATOM 1552 O O . GLY A 1 191 ? -30.453 13.242 13.266 1 97.81 191 GLY A O 1
ATOM 1553 N N . ALA A 1 192 ? -28.469 13.758 14.125 1 98.56 192 ALA A N 1
ATOM 1554 C CA . ALA A 1 192 ? -28.734 15.195 14.148 1 98.56 192 ALA A CA 1
ATOM 1555 C C . ALA A 1 192 ? -28.906 15.742 12.727 1 98.56 192 ALA A C 1
ATOM 1557 O O . ALA A 1 192 ? -28.312 15.227 11.781 1 98.56 192 ALA A O 1
ATOM 1558 N N . LYS A 1 193 ? -29.641 16.75 12.578 1 98.31 193 LYS A N 1
ATOM 1559 C CA . LYS A 1 193 ? -29.875 17.312 11.25 1 98.31 193 LYS A CA 1
ATOM 1560 C C . LYS A 1 193 ? -29.031 18.562 11.023 1 98.31 193 LYS A C 1
ATOM 1562 O O . LYS A 1 193 ? -28.984 19.094 9.914 1 98.31 193 LYS A O 1
ATOM 1567 N N . GLY A 1 194 ? -28.312 19.062 12.031 1 98.69 194 GLY A N 1
ATOM 1568 C CA . GLY A 1 194 ? -27.391 20.203 11.969 1 98.69 194 GLY A CA 1
ATOM 1569 C C . GLY A 1 194 ? -26.547 20.359 13.219 1 98.69 194 GLY A C 1
ATOM 1570 O O . GLY A 1 194 ? -26.875 19.797 14.273 1 98.69 194 GLY A O 1
ATOM 1571 N N . ILE A 1 195 ? -25.516 21.125 13.086 1 98.88 195 ILE A N 1
ATOM 1572 C CA . ILE A 1 195 ? -24.656 21.312 14.242 1 98.88 195 ILE A CA 1
ATOM 1573 C C . ILE A 1 195 ? -24.109 22.75 14.258 1 98.88 195 ILE A C 1
ATOM 1575 O O . ILE A 1 195 ? -23.703 23.266 13.227 1 98.88 195 ILE A O 1
ATOM 1579 N N . ILE A 1 196 ? -24.203 23.391 15.375 1 98.88 196 ILE A N 1
ATOM 1580 C CA . ILE A 1 196 ? -23.688 24.719 15.648 1 98.88 196 ILE A CA 1
ATOM 1581 C C . ILE A 1 196 ? -22.5 24.625 16.594 1 98.88 196 ILE A C 1
ATOM 1583 O O . ILE A 1 196 ? -22.531 23.891 17.594 1 98.88 196 ILE A O 1
ATOM 1587 N N . MET A 1 197 ? -21.438 25.391 16.297 1 98.75 197 MET A N 1
ATOM 1588 C CA . MET A 1 197 ? -20.25 25.328 17.141 1 98.75 197 MET A CA 1
ATOM 1589 C C . MET A 1 197 ? -19.859 26.734 17.625 1 98.75 197 MET A C 1
ATOM 1591 O O . MET A 1 197 ? -20.094 27.719 16.922 1 98.75 197 MET A O 1
ATOM 1595 N N . PHE A 1 198 ? -19.297 26.781 18.781 1 98.5 198 PHE A N 1
ATOM 1596 C CA . PHE A 1 198 ? -18.812 28.078 19.266 1 98.5 198 PHE A CA 1
ATOM 1597 C C . PHE A 1 198 ? -17.578 27.891 20.156 1 98.5 198 PHE A C 1
ATOM 1599 O O . PHE A 1 198 ? -17.375 26.828 20.734 1 98.5 198 PHE A O 1
ATOM 1606 N N . SER A 1 199 ? -16.719 28.922 20.219 1 98.06 199 SER A N 1
ATOM 1607 C CA . SER A 1 199 ? -15.516 28.938 21.031 1 98.06 199 SER A CA 1
ATOM 1608 C C . SER A 1 199 ? -15.812 29.453 22.438 1 98.06 199 SER A C 1
ATOM 1610 O O . SER A 1 199 ? -15.828 30.656 22.672 1 98.06 199 SER A O 1
ATOM 1612 N N . ASP A 1 200 ? -15.938 28.531 23.344 1 97.88 200 ASP A N 1
ATOM 1613 C CA . ASP A 1 200 ? -16.234 28.875 24.734 1 97.88 200 ASP A CA 1
ATOM 1614 C C . ASP A 1 200 ? -15.008 29.484 25.406 1 97.88 200 ASP A C 1
ATOM 1616 O O . ASP A 1 200 ? -13.883 29.016 25.234 1 97.88 200 ASP A O 1
ATOM 1620 N N . PRO A 1 201 ? -15.172 30.516 26.203 1 96.56 201 PRO A N 1
ATOM 1621 C CA . PRO A 1 201 ? -14.039 31.125 26.906 1 96.56 201 PRO A CA 1
ATOM 1622 C C . PRO A 1 201 ? -13.305 30.125 27.797 1 96.56 201 PRO A C 1
ATOM 1624 O O . PRO A 1 201 ? -12.102 30.281 28.062 1 96.56 201 PRO A O 1
ATOM 1627 N N . ALA A 1 202 ? -13.977 29.109 28.234 1 95.56 202 ALA A N 1
ATOM 1628 C CA . ALA A 1 202 ? -13.328 28.062 29.031 1 95.56 202 ALA A CA 1
ATOM 1629 C C . ALA A 1 202 ? -12.164 27.438 28.281 1 95.56 202 ALA A C 1
ATOM 1631 O O . ALA A 1 202 ? -11.188 26.984 28.875 1 95.56 202 ALA A O 1
ATOM 1632 N N . ASP A 1 203 ? -12.273 27.5 26.969 1 95.12 203 ASP A N 1
ATOM 1633 C CA . ASP A 1 203 ? -11.289 26.812 26.141 1 95.12 203 ASP A CA 1
ATOM 1634 C C . ASP A 1 203 ? -10.484 27.812 25.312 1 95.12 203 ASP A C 1
ATOM 1636 O O . ASP A 1 203 ? -9.43 27.469 24.766 1 95.12 203 ASP A O 1
ATOM 1640 N N . TYR A 1 204 ? -10.914 29.094 25.25 1 96.19 204 TYR A N 1
ATOM 1641 C CA . TYR A 1 204 ? -10.266 30.016 24.312 1 96.19 204 TYR A CA 1
ATOM 1642 C C . TYR A 1 204 ? -10.008 31.359 24.953 1 96.19 204 TYR A C 1
ATOM 1644 O O . TYR A 1 204 ? -9.992 32.406 24.281 1 96.19 204 TYR A O 1
ATOM 1652 N N . TRP A 1 205 ? -9.914 31.328 26.25 1 96.06 205 TRP A N 1
ATOM 1653 C CA . TRP A 1 205 ? -9.422 32.469 27.016 1 96.06 205 TRP A CA 1
ATOM 1654 C C . TRP A 1 205 ? -8.281 32.062 27.938 1 96.06 205 TRP A C 1
ATOM 1656 O O . TRP A 1 205 ? -8.383 31.062 28.656 1 96.06 205 TRP A O 1
ATOM 1666 N N . ALA A 1 206 ? -7.211 32.844 27.812 1 95.88 206 ALA A N 1
ATOM 1667 C CA . ALA A 1 206 ? -6.203 32.781 28.875 1 95.88 206 ALA A CA 1
ATOM 1668 C C . ALA A 1 206 ? -6.66 33.562 30.109 1 95.88 206 ALA A C 1
ATOM 1670 O O . ALA A 1 206 ? -7.336 34.594 29.984 1 95.88 206 ALA A O 1
ATOM 1671 N N . ALA A 1 207 ? -6.195 33.125 31.25 1 93.88 207 ALA A N 1
ATOM 1672 C CA . ALA A 1 207 ? -6.582 33.781 32.5 1 93.88 207 ALA A CA 1
ATOM 1673 C C . ALA A 1 207 ? -5.98 35.188 32.594 1 93.88 207 ALA A C 1
ATOM 1675 O O . ALA A 1 207 ? -4.824 35.406 32.219 1 93.88 207 ALA A O 1
ATOM 1676 N N . ASP A 1 208 ? -6.789 36.094 33.031 1 93.75 208 ASP A N 1
ATOM 1677 C CA . ASP A 1 208 ? -6.375 37.469 33.344 1 93.75 208 ASP A CA 1
ATOM 1678 C C . ASP A 1 208 ? -5.859 38.188 32.125 1 93.75 208 ASP A C 1
ATOM 1680 O O . ASP A 1 208 ? -4.93 39 32.219 1 93.75 208 ASP A O 1
ATOM 1684 N N . VAL A 1 209 ? -6.32 37.844 31 1 96.88 209 VAL A N 1
ATOM 1685 C CA . VAL A 1 209 ? -5.977 38.5 29.75 1 96.88 209 VAL A CA 1
ATOM 1686 C C . VAL A 1 209 ? -7.234 39.094 29.125 1 96.88 209 VAL A C 1
ATOM 1688 O O . VAL A 1 209 ? -8.297 38.469 29.125 1 96.88 209 VAL A O 1
ATOM 1691 N N . GLN A 1 210 ? -7.137 40.25 28.656 1 97.12 210 GLN A N 1
ATOM 1692 C CA . GLN A 1 210 ? -8.266 40.938 28.047 1 97.12 210 GLN A CA 1
ATOM 1693 C C . GLN A 1 210 ? -8.492 40.438 26.609 1 97.12 210 GLN A C 1
ATOM 1695 O O . GLN A 1 210 ? -7.586 39.875 26 1 97.12 210 GLN A O 1
ATOM 1700 N N . PRO A 1 211 ? -9.727 40.656 26.109 1 97.06 211 PRO A N 1
ATOM 1701 C CA . PRO A 1 211 ? -9.953 40.375 24.688 1 97.06 211 PRO A CA 1
ATOM 1702 C C . PRO A 1 211 ? -9.141 41.281 23.766 1 97.06 211 PRO A C 1
ATOM 1704 O O . PRO A 1 211 ? -8.734 42.375 24.188 1 97.06 211 PRO A O 1
ATOM 1707 N N . TYR A 1 212 ? -8.812 40.844 22.672 1 96.88 212 TYR A N 1
ATOM 1708 C CA . TYR A 1 212 ? -8.172 41.656 21.625 1 96.88 212 TYR A CA 1
ATOM 1709 C C . TYR A 1 212 ? -8.992 42.875 21.297 1 96.88 212 TYR A C 1
ATOM 1711 O O . TYR A 1 212 ? -10.219 42.812 21.203 1 96.88 212 TYR A O 1
ATOM 1719 N N . PRO A 1 213 ? -8.469 44.062 21.203 1 96.19 213 PRO A N 1
ATOM 1720 C CA . PRO A 1 213 ? -7.039 44.312 20.984 1 96.19 213 PRO A CA 1
ATOM 1721 C C . PRO A 1 213 ? -6.293 44.656 22.266 1 96.19 213 PRO A C 1
ATOM 1723 O O . PRO A 1 213 ? -5.078 44.875 22.234 1 96.19 213 PRO A O 1
ATOM 1726 N N . ASP A 1 214 ? -6.988 44.75 23.375 1 96.69 214 ASP A N 1
ATOM 1727 C CA . ASP A 1 214 ? -6.32 45.125 24.625 1 96.69 214 ASP A CA 1
ATOM 1728 C C . ASP A 1 214 ? -5.52 43.938 25.188 1 96.69 214 ASP A C 1
ATOM 1730 O O . ASP A 1 214 ? -4.617 44.125 26 1 96.69 214 ASP A O 1
ATOM 1734 N N . GLY A 1 215 ? -5.852 42.844 24.844 1 97 215 GLY A N 1
ATOM 1735 C CA . GLY A 1 215 ? -5.18 41.562 25.094 1 97 215 GLY A CA 1
ATOM 1736 C C . GLY A 1 215 ? -5.254 40.625 23.922 1 97 215 GLY A C 1
ATOM 1737 O O . GLY A 1 215 ? -5.461 41.031 22.781 1 97 215 GLY A O 1
ATOM 1738 N N . TRP A 1 216 ? -5.008 39.375 24.188 1 97.31 216 TRP A N 1
ATOM 1739 C CA . TRP A 1 216 ? -4.91 38.469 23.062 1 97.31 216 TRP A CA 1
ATOM 1740 C C . TRP A 1 216 ? -5.953 37.375 23.156 1 97.31 216 TRP A C 1
ATOM 1742 O O . TRP A 1 216 ? -5.84 36.344 22.5 1 97.31 216 TRP A O 1
ATOM 1752 N N . ASN A 1 217 ? -6.996 37.5 24.016 1 97.94 217 ASN A N 1
ATOM 1753 C CA . ASN A 1 217 ? -8.133 36.594 24.078 1 97.94 217 ASN A CA 1
ATOM 1754 C C . ASN A 1 217 ? -9.125 36.844 22.953 1 97.94 217 ASN A C 1
ATOM 1756 O O . ASN A 1 217 ? -9.156 37.938 22.391 1 97.94 217 ASN A O 1
ATOM 1760 N N . LEU A 1 218 ? -9.891 35.875 22.641 1 98.06 218 LEU A N 1
ATOM 1761 C CA . LEU A 1 218 ? -10.891 36 21.578 1 98.06 218 LEU A CA 1
ATOM 1762 C C . LEU A 1 218 ? -12.023 36.906 22.016 1 98.06 218 LEU A C 1
ATOM 1764 O O . LEU A 1 218 ? -12.641 36.688 23.062 1 98.06 218 LEU A O 1
ATOM 1768 N N . PRO A 1 219 ? -12.352 38 21.234 1 97.62 219 PRO A N 1
ATOM 1769 C CA . PRO A 1 219 ? -13.562 38.781 21.516 1 97.62 219 PRO A CA 1
ATOM 1770 C C . PRO A 1 219 ? -14.844 37.938 21.391 1 97.62 219 PRO A C 1
ATOM 1772 O O . PRO A 1 219 ? -14.875 36.969 20.625 1 97.62 219 PRO A O 1
ATOM 1775 N N . GLY A 1 220 ? -15.875 38.344 22.016 1 97.19 220 GLY A N 1
ATOM 1776 C CA . GLY A 1 220 ? -17.109 37.562 22.078 1 97.19 220 GLY A CA 1
ATOM 1777 C C . GLY A 1 220 ? -17.766 37.406 20.734 1 97.19 220 GLY A C 1
ATOM 1778 O O . GLY A 1 220 ? -18.484 36.406 20.516 1 97.19 220 GLY A O 1
ATOM 1779 N N . GLY A 1 221 ? -17.531 38.312 19.875 1 97.38 221 GLY A N 1
ATOM 1780 C CA . GLY A 1 221 ? -18.094 38.219 18.547 1 97.38 221 GLY A CA 1
ATOM 1781 C C . GLY A 1 221 ? -17.266 37.406 17.594 1 97.38 221 GLY A C 1
ATOM 1782 O O . GLY A 1 221 ? -17.672 37.156 16.453 1 97.38 221 GLY A O 1
ATOM 1783 N N . GLY A 1 222 ? -16.078 36.938 18.078 1 97.5 222 GLY A N 1
ATOM 1784 C CA . GLY A 1 222 ? -15.188 36.156 17.234 1 97.5 222 GLY A CA 1
ATOM 1785 C C . GLY A 1 222 ? -15.664 34.75 16.984 1 97.5 222 GLY A C 1
ATOM 1786 O O . GLY A 1 222 ? -16.219 34.094 17.875 1 97.5 222 GLY A O 1
ATOM 1787 N N . ALA A 1 223 ? -15.516 34.25 15.727 1 97.44 223 ALA A N 1
ATOM 1788 C CA . ALA A 1 223 ? -15.898 32.875 15.336 1 97.44 223 ALA A CA 1
ATOM 1789 C C . ALA A 1 223 ? -14.727 32.156 14.68 1 97.44 223 ALA A C 1
ATOM 1791 O O . ALA A 1 223 ? -13.969 32.75 13.914 1 97.44 223 ALA A O 1
ATOM 1792 N N . GLN A 1 224 ? -14.586 30.906 14.992 1 96.81 224 GLN A N 1
ATOM 1793 C CA . GLN A 1 224 ? -13.508 30.062 14.508 1 96.81 224 GLN A CA 1
ATOM 1794 C C . GLN A 1 224 ? -13.898 29.359 13.211 1 96.81 224 GLN A C 1
ATOM 1796 O O . GLN A 1 224 ? -14.828 28.547 13.195 1 96.81 224 GLN A O 1
ATOM 1801 N N . ARG A 1 225 ? -13.242 29.719 12.125 1 97.38 225 ARG A N 1
ATOM 1802 C CA . ARG A 1 225 ? -13.445 29.031 10.859 1 97.38 225 ARG A CA 1
ATOM 1803 C C . ARG A 1 225 ? -12.633 27.734 10.805 1 97.38 225 ARG A C 1
ATOM 1805 O O . ARG A 1 225 ? -11.688 27.562 11.578 1 97.38 225 ARG A O 1
ATOM 1812 N N . GLY A 1 226 ? -12.938 26.828 9.867 1 96.94 226 GLY A N 1
ATOM 1813 C CA . GLY A 1 226 ? -12.195 25.609 9.625 1 96.94 226 GLY A CA 1
ATOM 1814 C C . GLY A 1 226 ? -12.93 24.641 8.719 1 96.94 226 GLY A C 1
ATOM 1815 O O . GLY A 1 226 ? -14.117 24.828 8.43 1 96.94 226 GLY A O 1
ATOM 1816 N N . ASN A 1 227 ? -12.234 23.688 8.25 1 96.69 227 ASN A N 1
ATOM 1817 C CA . ASN A 1 227 ? -12.891 22.656 7.449 1 96.69 227 ASN A CA 1
ATOM 1818 C C . ASN A 1 227 ? -13.516 21.578 8.328 1 96.69 227 ASN A C 1
ATOM 1820 O O . ASN A 1 227 ? -13.094 21.391 9.469 1 96.69 227 ASN A O 1
ATOM 1824 N N . VAL A 1 228 ? -14.508 20.891 7.832 1 97.19 228 VAL A N 1
ATOM 1825 C CA . VAL A 1 228 ? -15.188 19.875 8.617 1 97.19 228 VAL A CA 1
ATOM 1826 C C . VAL A 1 228 ? -15.133 18.531 7.875 1 97.19 228 VAL A C 1
ATOM 1828 O O . VAL A 1 228 ? -16.016 17.688 8.039 1 97.19 228 VAL A O 1
ATOM 1831 N N . LEU A 1 229 ? -14.055 18.297 7.094 1 94.12 229 LEU A N 1
ATOM 1832 C CA . LEU A 1 229 ? -13.867 17.078 6.312 1 94.12 229 LEU A CA 1
ATOM 1833 C C . LEU A 1 229 ? -13.453 15.922 7.211 1 94.12 229 LEU A C 1
ATOM 1835 O O . LEU A 1 229 ? -12.719 16.109 8.188 1 94.12 229 LEU A O 1
ATOM 1839 N N . ASN A 1 230 ? -13.922 14.766 6.859 1 90.88 230 ASN A N 1
ATOM 1840 C CA . ASN A 1 230 ? -13.414 13.523 7.422 1 90.88 230 ASN A CA 1
ATOM 1841 C C . ASN A 1 230 ? -12.664 12.703 6.375 1 90.88 230 ASN A C 1
ATOM 1843 O O . ASN A 1 230 ? -13.109 11.625 5.984 1 90.88 230 ASN A O 1
ATOM 1847 N N . LEU A 1 231 ? -11.523 13.062 5.996 1 86 231 LEU A N 1
ATOM 1848 C CA . LEU A 1 231 ? -10.812 12.547 4.832 1 86 231 LEU A CA 1
ATOM 1849 C C . LEU A 1 231 ? -9.992 11.312 5.191 1 86 231 LEU A C 1
ATOM 1851 O O . LEU A 1 231 ? -9.641 10.523 4.316 1 86 231 LEU A O 1
ATOM 1855 N N . ASN A 1 232 ? -9.547 11.094 6.414 1 86.19 232 ASN A N 1
ATOM 1856 C CA . ASN A 1 232 ? -8.664 10 6.812 1 86.19 232 ASN A CA 1
ATOM 1857 C C . ASN A 1 232 ? -7.469 9.867 5.875 1 86.19 232 ASN A C 1
ATOM 1859 O O . ASN A 1 232 ? -7.168 8.781 5.387 1 86.19 232 ASN A O 1
ATOM 1863 N N . GLY A 1 233 ? -6.922 11 5.469 1 89.19 233 GLY A N 1
ATOM 1864 C CA . GLY A 1 233 ? -5.688 11.016 4.691 1 89.19 233 GLY A CA 1
ATOM 1865 C C . GLY A 1 233 ? -5.926 10.961 3.195 1 89.19 233 GLY A C 1
ATOM 1866 O O . GLY A 1 233 ? -4.977 10.898 2.414 1 89.19 233 GLY A O 1
ATOM 1867 N N . ALA A 1 234 ? -7.055 11.102 2.656 1 90.62 234 ALA A N 1
ATOM 1868 C CA . ALA A 1 234 ? -7.383 10.883 1.251 1 90.62 234 ALA A CA 1
ATOM 1869 C C . ALA A 1 234 ? -6.922 12.055 0.39 1 90.62 234 ALA A C 1
ATOM 1871 O O . ALA A 1 234 ? -6.719 11.898 -0.817 1 90.62 234 ALA A O 1
ATOM 1872 N N . GLY A 1 235 ? -6.734 13.258 0.986 1 90.62 235 GLY A N 1
ATOM 1873 C CA . GLY A 1 235 ? -6.469 14.438 0.174 1 90.62 235 GLY A CA 1
ATOM 1874 C C . GLY A 1 235 ? -7.723 15.062 -0.405 1 90.62 235 GLY A C 1
ATOM 1875 O O . GLY A 1 235 ? -8.68 15.328 0.322 1 90.62 235 GLY A O 1
ATOM 1876 N N . ASP A 1 236 ? -7.719 15.344 -1.72 1 97.06 236 ASP A N 1
ATOM 1877 C CA . ASP A 1 236 ? -8.891 15.883 -2.393 1 97.06 236 ASP A CA 1
ATOM 1878 C C . ASP A 1 236 ? -10.047 14.891 -2.379 1 97.06 236 ASP A C 1
ATOM 1880 O O . ASP A 1 236 ? -9.891 13.742 -2.807 1 97.06 236 ASP A O 1
ATOM 1884 N N . PRO A 1 237 ? -11.258 15.336 -1.958 1 97.38 237 PRO A N 1
ATOM 1885 C CA . PRO A 1 237 ? -12.414 14.438 -1.868 1 97.38 237 PRO A CA 1
ATOM 1886 C C . PRO A 1 237 ? -12.766 13.805 -3.209 1 97.38 237 PRO A C 1
ATOM 1888 O O . PRO A 1 237 ? -13.375 12.734 -3.246 1 97.38 237 PRO A O 1
ATOM 1891 N N . LEU A 1 238 ? -12.406 14.445 -4.281 1 98.06 238 LEU A N 1
ATOM 1892 C CA . LEU A 1 238 ? -12.883 14 -5.582 1 98.06 238 LEU A CA 1
ATOM 1893 C C . LEU A 1 238 ? -11.836 13.156 -6.289 1 98.06 238 LEU A C 1
ATOM 1895 O O . LEU A 1 238 ? -12.141 12.469 -7.266 1 98.06 238 LEU A O 1
ATOM 1899 N N . THR A 1 239 ? -10.641 13.188 -5.879 1 97.81 239 THR A N 1
ATOM 1900 C CA . THR A 1 239 ? -9.586 12.367 -6.457 1 97.81 239 THR A CA 1
ATOM 1901 C C . THR A 1 239 ? -8.789 11.664 -5.363 1 97.81 239 THR A C 1
ATOM 1903 O O . THR A 1 239 ? -7.559 11.758 -5.324 1 97.81 239 THR A O 1
ATOM 1906 N N . PRO A 1 240 ? -9.445 10.969 -4.473 1 96.25 240 PRO A N 1
ATOM 1907 C CA . PRO A 1 240 ? -8.773 10.375 -3.318 1 96.25 240 PRO A CA 1
ATOM 1908 C C . PRO A 1 240 ? -7.645 9.43 -3.721 1 96.25 240 PRO A C 1
ATOM 1910 O O . PRO A 1 240 ? -7.867 8.477 -4.473 1 96.25 240 PRO A O 1
ATOM 1913 N N . GLY A 1 241 ? -6.445 9.734 -3.242 1 95.06 241 GLY A N 1
ATOM 1914 C CA . GLY A 1 241 ? -5.309 8.844 -3.438 1 95.06 241 GLY A CA 1
ATOM 1915 C C . GLY A 1 241 ? -4.484 9.195 -4.664 1 95.06 241 GLY A C 1
ATOM 1916 O O . GLY A 1 241 ? -3.41 8.625 -4.879 1 95.06 241 GLY A O 1
ATOM 1917 N N . TYR A 1 242 ? -4.961 10.109 -5.523 1 97.62 242 TYR A N 1
ATOM 1918 C CA . TYR A 1 242 ? -4.277 10.508 -6.75 1 97.62 242 TYR A CA 1
ATOM 1919 C C . TYR A 1 242 ? -4.285 12.023 -6.914 1 97.62 242 TYR A C 1
ATOM 1921 O O . TYR A 1 242 ? -5.184 12.703 -6.418 1 97.62 242 TYR A O 1
ATOM 1929 N N . PRO A 1 243 ? -3.244 12.555 -7.527 1 98.19 243 PRO A N 1
ATOM 1930 C CA . PRO A 1 243 ? -3.174 14.016 -7.641 1 98.19 243 PRO A CA 1
ATOM 1931 C C . PRO A 1 243 ? -4.277 14.594 -8.531 1 98.19 243 PRO A C 1
ATOM 1933 O O . PRO A 1 243 ? -4.586 14.023 -9.578 1 98.19 243 PRO A O 1
ATOM 1936 N N . ALA A 1 244 ? -4.805 15.688 -8.156 1 98.31 244 ALA A N 1
ATOM 1937 C CA . ALA A 1 244 ? -5.918 16.328 -8.852 1 98.31 244 ALA A CA 1
ATOM 1938 C C . ALA A 1 244 ? -5.438 17.062 -10.102 1 98.31 244 ALA A C 1
ATOM 1940 O O . ALA A 1 244 ? -5.531 18.281 -10.188 1 98.31 244 ALA A O 1
ATOM 1941 N N . LYS A 1 245 ? -4.988 16.328 -11.055 1 97.44 245 LYS A N 1
ATOM 1942 C CA . LYS A 1 245 ? -4.555 16.828 -12.359 1 97.44 245 LYS A CA 1
ATOM 1943 C C . LYS A 1 245 ? -5.672 16.703 -13.391 1 97.44 245 LYS A C 1
ATOM 1945 O O . LYS A 1 245 ? -6.727 16.141 -13.109 1 97.44 245 LYS A O 1
ATOM 1950 N N . ASP A 1 246 ? -5.441 17.25 -14.594 1 95.12 246 ASP A N 1
ATOM 1951 C CA . ASP A 1 246 ? -6.465 17.297 -15.633 1 95.12 246 ASP A CA 1
ATOM 1952 C C . ASP A 1 246 ? -6.875 15.898 -16.078 1 95.12 246 ASP A C 1
ATOM 1954 O O . ASP A 1 246 ? -8.039 15.672 -16.422 1 95.12 246 ASP A O 1
ATOM 1958 N N . TYR A 1 247 ? -5.961 14.969 -16.031 1 94.94 247 TYR A N 1
ATOM 1959 C CA . TYR A 1 247 ? -6.219 13.625 -16.547 1 94.94 247 TYR A CA 1
ATOM 1960 C C . TYR A 1 247 ? -6.77 12.719 -15.461 1 94.94 247 TYR A C 1
ATOM 1962 O O . TYR A 1 247 ? -7.16 11.578 -15.727 1 94.94 247 TYR A O 1
ATOM 1970 N N . THR A 1 248 ? -6.812 13.117 -14.25 1 97.75 248 THR A N 1
ATOM 1971 C CA . THR A 1 248 ? -7.191 12.266 -13.125 1 97.75 248 THR A CA 1
ATOM 1972 C C . THR A 1 248 ? -8.703 12.062 -13.086 1 97.75 248 THR A C 1
ATOM 1974 O O . THR A 1 248 ? -9.469 13.008 -13.289 1 97.75 248 THR A O 1
ATOM 1977 N N . TYR A 1 249 ? -9.102 10.852 -12.93 1 97.56 249 TYR A N 1
ATOM 1978 C CA . TYR A 1 249 ? -10.523 10.562 -12.75 1 97.56 249 TYR A CA 1
ATOM 1979 C C . TYR A 1 249 ? -11.062 11.25 -11.5 1 97.56 249 TYR A C 1
ATOM 1981 O O . TYR A 1 249 ? -10.445 11.211 -10.438 1 97.56 249 TYR A O 1
ATOM 1989 N N . ARG A 1 250 ? -12.195 11.875 -11.617 1 97.12 250 ARG A N 1
ATOM 1990 C CA . ARG A 1 250 ? -12.844 12.594 -10.523 1 97.12 250 ARG A CA 1
ATOM 1991 C C . ARG A 1 250 ? -14.211 11.992 -10.203 1 97.12 250 ARG A C 1
ATOM 1993 O O . ARG A 1 250 ? -15.008 11.75 -11.102 1 97.12 250 ARG A O 1
ATOM 2000 N N . PHE A 1 251 ? -14.477 11.773 -9 1 96.19 251 PHE A N 1
ATOM 2001 C CA . PHE A 1 251 ? -15.812 11.406 -8.547 1 96.19 251 PHE A CA 1
ATOM 2002 C C . PHE A 1 251 ? -16.766 12.594 -8.648 1 96.19 251 PHE A C 1
ATOM 2004 O O . PHE A 1 251 ? -16.328 13.75 -8.664 1 96.19 251 PHE A O 1
ATOM 2011 N N . SER A 1 252 ? -18.031 12.203 -8.758 1 94.62 252 SER A N 1
ATOM 2012 C CA . SER A 1 252 ? -19.031 13.25 -8.625 1 94.62 252 SER A CA 1
ATOM 2013 C C . SER A 1 252 ? -19.047 13.836 -7.215 1 94.62 252 SER A C 1
ATOM 2015 O O . SER A 1 252 ? -18.547 13.211 -6.277 1 94.62 252 SER A O 1
ATOM 2017 N N . LEU A 1 253 ? -19.5 15.031 -7.078 1 93.81 253 LEU A N 1
ATOM 2018 C CA . LEU A 1 253 ? -19.562 15.688 -5.777 1 93.81 253 LEU A CA 1
ATOM 2019 C C . LEU A 1 253 ? -20.344 14.836 -4.777 1 93.81 253 LEU A C 1
ATOM 2021 O O . LEU A 1 253 ? -20 14.789 -3.594 1 93.81 253 LEU A O 1
ATOM 2025 N N . GLU A 1 254 ? -21.375 14.141 -5.262 1 92.62 254 GLU A N 1
ATOM 2026 C CA . GLU A 1 254 ? -22.203 13.305 -4.406 1 92.62 254 GLU A CA 1
ATOM 2027 C C . GLU A 1 254 ? -21.422 12.109 -3.869 1 92.62 254 GLU A C 1
ATOM 2029 O O . GLU A 1 254 ? -21.688 11.633 -2.764 1 92.62 254 GLU A O 1
ATOM 2034 N N . ASP A 1 255 ? -20.406 11.773 -4.656 1 92.81 255 ASP A N 1
ATOM 2035 C CA . ASP A 1 255 ? -19.625 10.594 -4.293 1 92.81 255 ASP A CA 1
ATOM 2036 C C . ASP A 1 255 ? -18.281 10.977 -3.688 1 92.81 255 ASP A C 1
ATOM 2038 O O . ASP A 1 255 ? -17.422 10.125 -3.49 1 92.81 255 ASP A O 1
ATOM 2042 N N . GLY A 1 256 ? -18.141 12.273 -3.428 1 94.62 256 GLY A N 1
ATOM 2043 C CA . GLY A 1 256 ? -16.891 12.727 -2.842 1 94.62 256 GLY A CA 1
ATOM 2044 C C . GLY A 1 256 ? -16.625 12.141 -1.466 1 94.62 256 GLY A C 1
ATOM 2045 O O . GLY A 1 256 ? -17.547 11.984 -0.668 1 94.62 256 GLY A O 1
ATOM 2046 N N . VAL A 1 257 ? -15.438 11.859 -1.204 1 94.31 257 VAL A N 1
ATOM 2047 C CA . VAL A 1 257 ? -15.07 11.195 0.041 1 94.31 257 VAL A CA 1
ATOM 2048 C C . VAL A 1 257 ? -15 12.211 1.175 1 94.31 257 VAL A C 1
ATOM 2050 O O . VAL A 1 257 ? -14.492 13.32 0.992 1 94.31 257 VAL A O 1
ATOM 2053 N N . GLY A 1 258 ? -15.57 11.883 2.314 1 94.06 258 GLY A N 1
ATOM 2054 C CA . GLY A 1 258 ? -15.359 12.609 3.555 1 94.06 258 GLY A CA 1
ATOM 2055 C C . GLY A 1 258 ? -16.25 13.828 3.695 1 94.06 258 GLY A C 1
ATOM 2056 O O . GLY A 1 258 ? -16.141 14.586 4.66 1 94.06 258 GLY A O 1
ATOM 2057 N N . LEU A 1 259 ? -17.188 14.07 2.805 1 96.12 259 LEU A N 1
ATOM 2058 C CA . LEU A 1 259 ? -18.062 15.25 2.838 1 96.12 259 LEU A CA 1
ATOM 2059 C C . LEU A 1 259 ? -19.219 15.031 3.803 1 96.12 259 LEU A C 1
ATOM 2061 O O . LEU A 1 259 ? -19.906 14.008 3.742 1 96.12 259 LEU A O 1
ATOM 2065 N N . PRO A 1 260 ? -19.406 15.961 4.727 1 95.75 260 PRO A N 1
ATOM 2066 C CA . PRO A 1 260 ? -20.562 15.844 5.625 1 95.75 260 PRO A CA 1
ATOM 2067 C C . PRO A 1 260 ? -21.891 16.016 4.898 1 95.75 260 PRO A C 1
ATOM 2069 O O . PRO A 1 260 ? -21.938 16.656 3.84 1 95.75 260 PRO A O 1
ATOM 2072 N N . LYS A 1 261 ? -22.969 15.562 5.59 1 96.25 261 LYS A N 1
ATOM 2073 C CA . LYS A 1 261 ? -24.281 15.586 4.953 1 96.25 261 LYS A CA 1
ATOM 2074 C C . LYS A 1 261 ? -25.234 16.5 5.711 1 96.25 261 LYS A C 1
ATOM 2076 O O . LYS A 1 261 ? -26.422 16.594 5.359 1 96.25 261 LYS A O 1
ATOM 2081 N N . ILE A 1 262 ? -24.781 17.188 6.766 1 98.19 262 ILE A N 1
ATOM 2082 C CA . ILE A 1 262 ? -25.641 18.094 7.52 1 98.19 262 ILE A CA 1
ATOM 2083 C C . ILE A 1 262 ? -25.016 19.484 7.555 1 98.19 262 ILE A C 1
ATOM 2085 O O . ILE A 1 262 ? -23.797 19.625 7.449 1 98.19 262 ILE A O 1
ATOM 2089 N N . PRO A 1 263 ? -25.859 20.531 7.738 1 98.56 263 PRO A N 1
ATOM 2090 C CA . PRO A 1 263 ? -25.328 21.891 7.875 1 98.56 263 PRO A CA 1
ATOM 2091 C C . PRO A 1 263 ? -24.516 22.078 9.148 1 98.56 263 PRO A C 1
ATOM 2093 O O . PRO A 1 263 ? -24.859 21.531 10.195 1 98.56 263 PRO A O 1
ATOM 2096 N N . VAL A 1 264 ? -23.469 22.828 9.031 1 98.81 264 VAL A N 1
ATOM 2097 C CA . VAL A 1 264 ? -22.547 23.156 10.117 1 98.81 264 VAL A CA 1
ATOM 2098 C C . VAL A 1 264 ? -22.266 24.656 10.117 1 98.81 264 VAL A C 1
ATOM 2100 O O . VAL A 1 264 ? -22.016 25.25 9.062 1 98.81 264 VAL A O 1
ATOM 2103 N N . HIS A 1 265 ? -22.312 25.266 11.281 1 98.75 265 HIS A N 1
ATOM 2104 C CA . HIS A 1 265 ? -22.016 26.703 11.297 1 98.75 265 HIS A CA 1
ATOM 2105 C C . HIS A 1 265 ? -21.391 27.125 12.617 1 98.75 265 HIS A C 1
ATOM 2107 O O . HIS A 1 265 ? -21.859 26.719 13.688 1 98.75 265 HIS A O 1
ATOM 2113 N N . PRO A 1 266 ? -20.328 27.891 12.562 1 98.69 266 PRO A N 1
ATOM 2114 C CA . PRO A 1 266 ? -19.719 28.453 13.766 1 98.69 266 PRO A CA 1
ATOM 2115 C C . PRO A 1 266 ? -20.281 29.844 14.109 1 98.69 266 PRO A C 1
ATOM 2117 O O . PRO A 1 266 ? -20.578 30.625 13.211 1 98.69 266 PRO A O 1
ATOM 2120 N N . ILE A 1 267 ? -20.438 30.141 15.391 1 98.69 267 ILE A N 1
ATOM 2121 C CA . ILE A 1 267 ? -20.906 31.438 15.844 1 98.69 267 ILE A CA 1
ATOM 2122 C C . ILE A 1 267 ? -20.016 31.938 16.984 1 98.69 267 ILE A C 1
ATOM 2124 O O . ILE A 1 267 ? -19.234 31.172 17.547 1 98.69 267 ILE A O 1
ATOM 2128 N N . GLY A 1 268 ? -20.031 33.219 17.219 1 98.06 268 GLY A N 1
ATOM 2129 C CA . GLY A 1 268 ? -19.375 33.781 18.391 1 98.06 268 GLY A CA 1
ATOM 2130 C C . GLY A 1 268 ? -20.062 33.406 19.688 1 98.06 268 GLY A C 1
ATOM 2131 O O . GLY A 1 268 ? -21.25 33.062 19.688 1 98.06 268 GLY A O 1
ATOM 2132 N N . PHE A 1 269 ? -19.266 33.469 20.797 1 98.06 269 PHE A N 1
ATOM 2133 C CA . PHE A 1 269 ? -19.891 33 22.031 1 98.06 269 PHE A CA 1
ATOM 2134 C C . PHE A 1 269 ? -20.906 34 22.547 1 98.06 269 PHE A C 1
ATOM 2136 O O . PHE A 1 269 ? -21.766 33.688 23.359 1 98.06 269 PHE A O 1
ATOM 2143 N N . HIS A 1 270 ? -20.969 35.312 22.078 1 97.75 270 HIS A N 1
ATOM 2144 C CA . HIS A 1 270 ? -22.062 36.219 22.359 1 97.75 270 HIS A CA 1
ATOM 2145 C C . HIS A 1 270 ? -23.375 35.719 21.75 1 97.75 270 HIS A C 1
ATOM 2147 O O . HIS A 1 270 ? -24.422 35.812 22.391 1 97.75 270 HIS A O 1
ATOM 2153 N N . ASP A 1 271 ? -23.281 35.281 20.578 1 98.31 271 ASP A N 1
ATOM 2154 C CA . ASP A 1 271 ? -24.453 34.719 19.922 1 98.31 271 ASP A CA 1
ATOM 2155 C C . ASP A 1 271 ? -24.875 33.406 20.594 1 98.31 271 ASP A C 1
ATOM 2157 O O . ASP A 1 271 ? -26.078 33.125 20.734 1 98.31 271 ASP A O 1
ATOM 2161 N N . ALA A 1 272 ? -23.922 32.625 20.984 1 98.5 272 ALA A N 1
ATOM 2162 C CA . ALA A 1 272 ? -24.219 31.359 21.641 1 98.5 272 ALA A CA 1
ATOM 2163 C C . ALA A 1 272 ? -25 31.578 22.938 1 98.5 272 ALA A C 1
ATOM 2165 O O . ALA A 1 272 ? -25.891 30.797 23.281 1 98.5 272 ALA A O 1
ATOM 2166 N N . VAL A 1 273 ? -24.703 32.625 23.641 1 98.06 273 VAL A N 1
ATOM 2167 C CA . VAL A 1 273 ? -25.406 32.969 24.859 1 98.06 273 VAL A CA 1
ATOM 2168 C C . VAL A 1 273 ? -26.891 33.156 24.578 1 98.06 273 VAL A C 1
ATOM 2170 O O . VAL A 1 273 ? -27.75 32.688 25.328 1 98.06 273 VAL A O 1
ATOM 2173 N N . ASN A 1 274 ? -27.234 33.781 23.484 1 96.69 274 ASN A N 1
ATOM 2174 C CA . ASN A 1 274 ? -28.609 34.062 23.109 1 96.69 274 ASN A CA 1
ATOM 2175 C C . ASN A 1 274 ? -29.359 32.781 22.781 1 96.69 274 ASN A C 1
ATOM 2177 O O . ASN A 1 274 ? -30.562 32.688 22.984 1 96.69 274 ASN A O 1
ATOM 2181 N N . LEU A 1 275 ? -28.672 31.75 22.312 1 97.56 275 LEU A N 1
ATOM 2182 C CA . LEU A 1 275 ? -29.281 30.453 22.047 1 97.56 275 LEU A CA 1
ATOM 2183 C C . LEU A 1 275 ? -29.438 29.656 23.344 1 97.56 275 LEU A C 1
ATOM 2185 O O . LEU A 1 275 ? -30.516 29.172 23.641 1 97.56 275 LEU A O 1
ATOM 2189 N N . LEU A 1 276 ? -28.359 29.672 24.141 1 97.31 276 LEU A N 1
ATOM 2190 C CA . LEU A 1 276 ? -28.266 28.781 25.297 1 97.31 276 LEU A CA 1
ATOM 2191 C C . LEU A 1 276 ? -29.172 29.266 26.422 1 97.31 276 LEU A C 1
ATOM 2193 O O . LEU A 1 276 ? -29.688 28.453 27.188 1 97.31 276 LEU A O 1
ATOM 2197 N N . LYS A 1 277 ? -29.406 30.531 26.547 1 95.12 277 LYS A N 1
ATOM 2198 C CA . LYS A 1 277 ? -30.25 31.062 27.609 1 95.12 277 LYS A CA 1
ATOM 2199 C C . LYS A 1 277 ? -31.703 30.641 27.422 1 95.12 277 LYS A C 1
ATOM 2201 O O . LYS A 1 277 ? -32.5 30.672 28.375 1 95.12 277 LYS A O 1
ATOM 2206 N N . ASN A 1 278 ? -32.062 30.203 26.219 1 94 278 ASN A N 1
ATOM 2207 C CA . ASN A 1 278 ? -33.438 29.844 25.891 1 94 278 ASN A CA 1
ATOM 2208 C C . ASN A 1 278 ? -33.656 28.328 25.969 1 94 278 ASN A C 1
ATOM 2210 O O . ASN A 1 278 ? -34.719 27.828 25.625 1 94 278 ASN A O 1
ATOM 2214 N N . MET A 1 279 ? -32.656 27.625 26.438 1 95.81 279 MET A N 1
ATOM 2215 C CA . MET A 1 279 ? -32.719 26.172 26.453 1 95.81 279 MET A CA 1
ATOM 2216 C C . MET A 1 279 ? -33.531 25.672 27.641 1 95.81 279 MET A C 1
ATOM 2218 O O . MET A 1 279 ? -33.531 26.312 28.703 1 95.81 279 MET A O 1
ATOM 2222 N N . GLY A 1 280 ? -34.25 24.578 27.438 1 95.44 280 GLY A N 1
ATOM 2223 C CA . GLY A 1 280 ? -34.875 23.828 28.516 1 95.44 280 GLY A CA 1
ATOM 2224 C C . GLY A 1 280 ? -34.25 22.453 28.703 1 95.44 280 GLY A C 1
ATOM 2225 O O . GLY A 1 280 ? -33.125 22.203 28.312 1 95.44 280 GLY A O 1
ATOM 2226 N N . GLY A 1 281 ? -34.969 21.609 29.406 1 95.62 281 GLY A N 1
ATOM 2227 C CA . GLY A 1 281 ? -34.531 20.234 29.594 1 95.62 281 GLY A CA 1
ATOM 2228 C C . GLY A 1 281 ? -33.719 20.031 30.844 1 95.62 281 GLY A C 1
ATOM 2229 O O . GLY A 1 281 ? -33.75 20.844 31.766 1 95.62 281 GLY A O 1
ATOM 2230 N N . GLN A 1 282 ? -32.875 19.031 30.828 1 96.44 282 GLN A N 1
ATOM 2231 C CA . GLN A 1 282 ? -32.125 18.594 32 1 96.44 282 GLN A CA 1
ATOM 2232 C C . GLN A 1 282 ? -30.891 19.453 32.25 1 96.44 282 GLN A C 1
ATOM 2234 O O . GLN A 1 282 ? -30.328 20.031 31.297 1 96.44 282 GLN A O 1
ATOM 2239 N N . ILE A 1 283 ? -30.547 19.578 33.531 1 96.12 283 ILE A N 1
ATOM 2240 C CA . ILE A 1 283 ? -29.281 20.219 33.906 1 96.12 283 ILE A CA 1
ATOM 2241 C C . ILE A 1 283 ? -28.109 19.328 33.5 1 96.12 283 ILE A C 1
ATOM 2243 O O . ILE A 1 283 ? -28.094 18.141 33.844 1 96.12 283 ILE A O 1
ATOM 2247 N N . PRO A 1 284 ? -27.203 19.859 32.75 1 96.44 284 PRO A N 1
ATOM 2248 C CA . PRO A 1 284 ? -26.078 19.016 32.344 1 96.44 284 PRO A CA 1
ATOM 2249 C C . PRO A 1 284 ? -25.172 18.656 33.531 1 96.44 284 PRO A C 1
ATOM 2251 O O . PRO A 1 284 ? -25.203 19.328 34.562 1 96.44 284 PRO A O 1
ATOM 2254 N N . PRO A 1 285 ? -24.344 17.562 33.344 1 95.25 285 PRO A N 1
ATOM 2255 C CA . PRO A 1 285 ? -23.281 17.328 34.344 1 95.25 285 PRO A CA 1
ATOM 2256 C C . PRO A 1 285 ? -22.328 18.516 34.469 1 95.25 285 PRO A C 1
ATOM 2258 O O . PRO A 1 285 ? -22.141 19.281 33.531 1 95.25 285 PRO A O 1
ATOM 2261 N N . ASN A 1 286 ? -21.672 18.641 35.594 1 94.44 286 ASN A N 1
ATOM 2262 C CA . ASN A 1 286 ? -20.828 19.781 35.906 1 94.44 286 ASN A CA 1
ATOM 2263 C C . ASN A 1 286 ? -19.688 19.922 34.875 1 94.44 286 ASN A C 1
ATOM 2265 O O . ASN A 1 286 ? -19.312 21.031 34.531 1 94.44 286 ASN A O 1
ATOM 2269 N N . ASN A 1 287 ? -19.219 18.844 34.469 1 94.56 287 ASN A N 1
ATOM 2270 C CA . ASN A 1 287 ? -18.062 18.875 33.562 1 94.56 287 ASN A CA 1
ATOM 2271 C C . ASN A 1 287 ? -18.484 19.266 32.125 1 94.56 287 ASN A C 1
ATOM 2273 O O . ASN A 1 287 ? -17.641 19.359 31.234 1 94.56 287 ASN A O 1
ATOM 2277 N N . TRP A 1 288 ? -19.766 19.484 31.859 1 97.06 288 TRP A N 1
ATOM 2278 C CA . TRP A 1 288 ? -20.25 19.938 30.562 1 97.06 288 TRP A CA 1
ATOM 2279 C C . TRP A 1 288 ? -20.422 21.453 30.531 1 97.06 288 TRP A C 1
ATOM 2281 O O . TRP A 1 288 ? -20.625 22.047 29.469 1 97.06 288 TRP A O 1
ATOM 2291 N N . LYS A 1 289 ? -20.312 22.078 31.703 1 96.44 289 LYS A N 1
ATOM 2292 C CA . LYS A 1 289 ? -20.516 23.516 31.797 1 96.44 289 LYS A CA 1
ATOM 2293 C C . LYS A 1 289 ? -19.266 24.281 31.375 1 96.44 289 LYS A C 1
ATOM 2295 O O . LYS A 1 289 ? -18.156 23.969 31.828 1 96.44 289 LYS A O 1
ATOM 2300 N N . GLY A 1 290 ? -19.484 25.281 30.5 1 95.94 290 GLY A N 1
ATOM 2301 C CA . GLY A 1 290 ? -18.406 26.188 30.125 1 95.94 290 GLY A CA 1
ATOM 2302 C C . GLY A 1 290 ? -18.328 27.438 30.984 1 95.94 290 GLY A C 1
ATOM 2303 O O . GLY A 1 290 ? -18.641 27.391 32.156 1 95.94 290 GLY A O 1
ATOM 2304 N N . ALA A 1 291 ? -17.828 28.5 30.375 1 96.06 291 ALA A N 1
ATOM 2305 C CA . ALA A 1 291 ? -17.594 29.719 31.172 1 96.06 291 ALA A CA 1
ATOM 2306 C C . ALA A 1 291 ? -18.594 30.797 30.812 1 96.06 291 ALA A C 1
ATOM 2308 O O . ALA A 1 291 ? -18.484 31.938 31.297 1 96.06 291 ALA A O 1
ATOM 2309 N N . LEU A 1 292 ? -19.578 30.5 30 1 97.31 292 LEU A N 1
ATOM 2310 C CA . LEU A 1 292 ? -20.594 31.484 29.672 1 97.31 292 LEU A CA 1
ATOM 2311 C C . LEU A 1 292 ? -21.531 31.719 30.859 1 97.31 292 LEU A C 1
ATOM 2313 O O . LEU A 1 292 ? -21.812 30.797 31.625 1 97.31 292 LEU A O 1
ATOM 2317 N N . ASN A 1 293 ? -21.953 32.906 30.969 1 95.38 293 ASN A N 1
ATOM 2318 C CA . ASN A 1 293 ? -22.891 33.25 32.031 1 95.38 293 ASN A CA 1
ATOM 2319 C C . ASN A 1 293 ? -24.328 32.906 31.672 1 95.38 293 ASN A C 1
ATOM 2321 O O . ASN A 1 293 ? -25.156 33.812 31.5 1 95.38 293 ASN A O 1
ATOM 2325 N N . VAL A 1 294 ? -24.625 31.672 31.641 1 96.56 294 VAL A N 1
ATOM 2326 C CA . VAL A 1 294 ? -25.953 31.156 31.328 1 96.56 294 VAL A CA 1
ATOM 2327 C C . VAL A 1 294 ? -26.281 29.984 32.219 1 96.56 294 VAL A C 1
ATOM 2329 O O . VAL A 1 294 ? -25.375 29.375 32.812 1 96.56 294 VAL A O 1
ATOM 2332 N N . SER A 1 295 ? -27.609 29.719 32.5 1 95.5 295 SER A N 1
ATOM 2333 C CA . SER A 1 295 ? -28.016 28.453 33.125 1 95.5 295 SER A CA 1
ATOM 2334 C C . SER A 1 295 ? -28.047 27.328 32.094 1 95.5 295 SER A C 1
ATOM 2336 O O . SER A 1 295 ? -29.031 27.188 31.359 1 95.5 295 SER A O 1
ATOM 2338 N N . TYR A 1 296 ? -27.047 26.531 32.156 1 96.5 296 TYR A N 1
ATOM 2339 C CA . TYR A 1 296 ? -26.906 25.484 31.156 1 96.5 296 TYR A CA 1
ATOM 2340 C C . TYR A 1 296 ? -28.047 24.469 31.266 1 96.5 296 TYR A C 1
ATOM 2342 O O . TYR A 1 296 ? -28.391 24.047 32.375 1 96.5 296 TYR A O 1
ATOM 2350 N N . ARG A 1 297 ? -28.594 24.156 30.172 1 97.38 297 ARG A N 1
ATOM 2351 C CA . ARG A 1 297 ? -29.578 23.078 30 1 97.38 297 ARG A CA 1
ATOM 2352 C C . ARG A 1 297 ? -29.266 22.25 28.766 1 97.38 297 ARG A C 1
ATOM 2354 O O . ARG A 1 297 ? -28.703 22.75 27.781 1 97.38 297 ARG A O 1
ATOM 2361 N N . ILE A 1 298 ? -29.609 21.031 28.812 1 97.38 298 ILE A N 1
ATOM 2362 C CA . ILE A 1 298 ? -29.219 20.109 27.75 1 97.38 298 ILE A CA 1
ATOM 2363 C C . ILE A 1 298 ? -30.188 20.234 26.578 1 97.38 298 ILE A C 1
ATOM 2365 O O . ILE A 1 298 ? -29.781 20.172 25.422 1 97.38 298 ILE A O 1
ATOM 2369 N N . GLY A 1 299 ? -31.438 20.438 26.859 1 95.19 299 GLY A N 1
ATOM 2370 C CA . GLY A 1 299 ? -32.5 20.219 25.875 1 95.19 299 GLY A CA 1
ATOM 2371 C C . GLY A 1 299 ? -32.938 18.781 25.797 1 95.19 299 GLY A C 1
ATOM 2372 O O . GLY A 1 299 ? -32.375 17.906 26.484 1 95.19 299 GLY A O 1
ATOM 2373 N N . PRO A 1 300 ? -33.906 18.453 24.891 1 94.19 300 PRO A N 1
ATOM 2374 C CA . PRO A 1 300 ? -34.781 19.375 24.188 1 94.19 300 PRO A CA 1
ATOM 2375 C C . PRO A 1 300 ? -35.656 20.188 25.141 1 94.19 300 PRO A C 1
ATOM 2377 O O . PRO A 1 300 ? -35.781 19.859 26.312 1 94.19 300 PRO A O 1
ATOM 2380 N N . GLY A 1 301 ? -36.25 21.109 24.656 1 92.5 301 GLY A N 1
ATOM 2381 C CA . GLY A 1 301 ? -37.125 21.953 25.453 1 92.5 301 GLY A CA 1
ATOM 2382 C C . GLY A 1 301 ? -36.969 23.422 25.125 1 92.5 301 GLY A C 1
ATOM 2383 O O . GLY A 1 301 ? -37.188 24.297 25.969 1 92.5 301 GLY A O 1
ATOM 2384 N N . PHE A 1 302 ? -36.438 23.719 23.938 1 89.12 302 PHE A N 1
ATOM 2385 C CA . PHE A 1 302 ? -36.375 25.062 23.406 1 89.12 302 PHE A CA 1
ATOM 2386 C C . PHE A 1 302 ? -37.781 25.609 23.125 1 89.12 302 PHE A C 1
ATOM 2388 O O . PHE A 1 302 ? -38.531 25.016 22.359 1 89.12 302 PHE A O 1
ATOM 2395 N N . GLU A 1 303 ? -38.25 26.562 23.844 1 85.25 303 GLU A N 1
ATOM 2396 C CA . GLU A 1 303 ? -39.625 27.047 23.719 1 85.25 303 GLU A CA 1
ATOM 2397 C C . GLU A 1 303 ? -39.938 27.453 22.281 1 85.25 303 GLU A C 1
ATOM 2399 O O . GLU A 1 303 ? -41.062 27.312 21.812 1 85.25 303 GLU A O 1
ATOM 2404 N N . LEU A 1 304 ? -39.094 28 21.656 1 92.69 304 LEU A N 1
ATOM 2405 C CA . LEU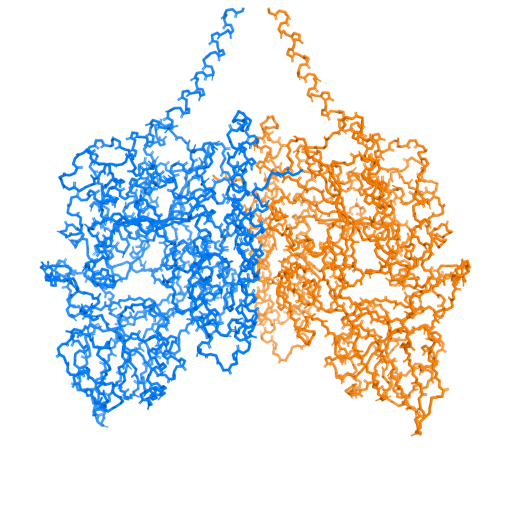 A 1 304 ? -39.156 28.344 20.234 1 92.69 304 LEU A CA 1
ATOM 2406 C C . LEU A 1 304 ? -38.469 27.281 19.391 1 92.69 304 LEU A C 1
ATOM 2408 O O . LEU A 1 304 ? -38.438 26.109 19.75 1 92.69 304 LEU A O 1
ATOM 2412 N N . LYS A 1 305 ? -38.094 27.688 18.141 1 95.25 305 LYS A N 1
ATOM 2413 C CA . LYS A 1 305 ? -37.344 26.781 17.266 1 95.25 305 LYS A CA 1
ATOM 2414 C C . LYS A 1 305 ? -36.094 27.469 16.75 1 95.25 305 LYS A C 1
ATOM 2416 O O . LYS A 1 305 ? -36 28.703 16.719 1 95.25 305 LYS A O 1
ATOM 2421 N N . VAL A 1 306 ? -35.156 26.625 16.453 1 98 306 VAL A N 1
ATOM 2422 C CA . VAL A 1 306 ? -33.938 27.109 15.852 1 98 306 VAL A CA 1
ATOM 2423 C C . VAL A 1 306 ? -33.875 26.719 14.375 1 98 306 VAL A C 1
ATOM 2425 O O . VAL A 1 306 ? -34.312 25.625 14 1 98 306 VAL A O 1
ATOM 2428 N N . ARG A 1 307 ? -33.469 27.594 13.57 1 98.38 307 ARG A N 1
ATOM 2429 C CA . ARG A 1 307 ? -33.281 27.328 12.148 1 98.38 307 ARG A CA 1
ATOM 2430 C C . ARG A 1 307 ? -31.875 27.672 11.719 1 98.38 307 ARG A C 1
ATOM 2432 O O . ARG A 1 307 ? -31.344 28.719 12.086 1 98.38 307 ARG A O 1
ATOM 2439 N N . MET A 1 308 ? -31.234 26.797 11.008 1 98.69 308 MET A N 1
ATOM 2440 C CA . MET A 1 308 ? -29.938 27.078 10.398 1 98.69 308 MET A CA 1
ATOM 2441 C C . MET A 1 308 ? -30.109 27.516 8.945 1 98.69 308 MET A C 1
ATOM 2443 O O . MET A 1 308 ? -30.891 26.922 8.195 1 98.69 308 MET A O 1
ATOM 2447 N N . ASN A 1 309 ? -29.516 28.578 8.531 1 98.44 309 ASN A N 1
ATOM 2448 C CA . ASN A 1 309 ? -29.484 29.062 7.156 1 98.44 309 ASN A CA 1
ATOM 2449 C C . ASN A 1 309 ? -28.078 28.969 6.559 1 98.44 309 ASN A C 1
ATOM 2451 O O . ASN A 1 309 ? -27.281 29.891 6.672 1 98.44 309 ASN A O 1
ATOM 2455 N N . ILE A 1 310 ? -27.781 27.844 5.93 1 98.56 310 ILE A N 1
ATOM 2456 C CA . ILE A 1 310 ? -26.422 27.562 5.473 1 98.56 310 ILE A CA 1
ATOM 2457 C C . ILE A 1 310 ? -26.406 27.469 3.949 1 98.56 310 ILE A C 1
ATOM 2459 O O . ILE A 1 310 ? -27.109 26.641 3.359 1 98.56 310 ILE A O 1
ATOM 2463 N N . HIS A 1 311 ? -25.578 28.281 3.332 1 97.94 311 HIS A N 1
ATOM 2464 C CA . HIS A 1 311 ? -25.547 28.406 1.878 1 97.94 311 HIS A CA 1
ATOM 2465 C C . HIS A 1 311 ? -24.125 28.234 1.353 1 97.94 311 HIS A C 1
ATOM 2467 O O . HIS A 1 311 ? -23.797 28.75 0.28 1 97.94 311 HIS A O 1
ATOM 2473 N N . THR A 1 312 ? -23.25 27.609 2.098 1 96.38 312 THR A N 1
ATOM 2474 C CA . THR A 1 312 ? -21.859 27.344 1.731 1 96.38 312 THR A CA 1
ATOM 2475 C C . THR A 1 312 ? -21.781 26.625 0.395 1 96.38 312 THR A C 1
ATOM 2477 O O . THR A 1 312 ? -22.578 25.719 0.125 1 96.38 312 THR A O 1
ATOM 2480 N N . ASP A 1 313 ? -20.797 27.031 -0.473 1 95.06 313 ASP A N 1
ATOM 2481 C CA . ASP A 1 313 ? -20.672 26.453 -1.811 1 95.06 313 ASP A CA 1
ATOM 2482 C C . ASP A 1 313 ? -19.359 25.688 -1.949 1 95.06 313 ASP A C 1
ATOM 2484 O O . ASP A 1 313 ? -18.297 26.172 -1.517 1 95.06 313 ASP A O 1
ATOM 2488 N N . ASN A 1 314 ? -19.453 24.516 -2.49 1 96.31 314 ASN A N 1
ATOM 2489 C CA . ASN A 1 314 ? -18.281 23.734 -2.875 1 96.31 314 ASN A CA 1
ATOM 2490 C C . ASN A 1 314 ? -18 23.859 -4.367 1 96.31 314 ASN A C 1
ATOM 2492 O O . ASN A 1 314 ? -18.906 23.812 -5.188 1 96.31 314 ASN A O 1
ATOM 2496 N N . GLN A 1 315 ? -16.781 24.047 -4.734 1 96.31 315 GLN A N 1
ATOM 2497 C CA . GLN A 1 315 ? -16.438 24.188 -6.148 1 96.31 315 GLN A CA 1
ATOM 2498 C C . GLN A 1 315 ? -15 23.734 -6.414 1 96.31 315 GLN A C 1
ATOM 2500 O O . GLN A 1 315 ? -14.125 23.906 -5.566 1 96.31 315 GLN A O 1
ATOM 2505 N N . VAL A 1 316 ? -14.773 23.125 -7.551 1 97.81 316 VAL A N 1
ATOM 2506 C CA . VAL A 1 316 ? -13.414 22.781 -7.977 1 97.81 316 VAL A CA 1
ATOM 2507 C C . VAL A 1 316 ? -12.656 24.062 -8.32 1 97.81 316 VAL A C 1
ATOM 2509 O O . VAL A 1 316 ? -13.141 24.891 -9.094 1 97.81 316 VAL A O 1
ATOM 2512 N N . THR A 1 317 ? -11.547 24.234 -7.723 1 98.19 317 THR A N 1
ATOM 2513 C CA . THR A 1 317 ? -10.742 25.438 -7.836 1 98.19 317 THR A CA 1
ATOM 2514 C C . THR A 1 317 ? -9.266 25.094 -8.016 1 98.19 317 THR A C 1
ATOM 2516 O O . THR A 1 317 ? -8.766 24.156 -7.398 1 98.19 317 THR A O 1
ATOM 2519 N N . ARG A 1 318 ? -8.633 25.938 -8.93 1 98.06 318 ARG A N 1
ATOM 2520 C CA . ARG A 1 318 ? -7.203 25.719 -9.133 1 98.06 318 ARG A CA 1
ATOM 2521 C C . ARG A 1 318 ? -6.391 26.359 -8.008 1 98.06 318 ARG A C 1
ATOM 2523 O O . ARG A 1 318 ? -6.625 27.516 -7.637 1 98.06 318 ARG A O 1
ATOM 2530 N N . ILE A 1 319 ? -5.422 25.594 -7.359 1 98.75 319 ILE A N 1
ATOM 2531 C CA . ILE A 1 319 ? -4.488 26.094 -6.355 1 98.75 319 ILE A CA 1
ATOM 2532 C C . ILE A 1 319 ? -3.057 25.938 -6.863 1 98.75 319 ILE A C 1
ATOM 2534 O O . ILE A 1 319 ? -2.816 25.266 -7.867 1 98.75 319 ILE A O 1
ATOM 2538 N N . TYR A 1 320 ? -2.045 26.594 -6.148 1 98.75 320 TYR A N 1
ATOM 2539 C CA . TYR A 1 320 ? -0.658 26.578 -6.602 1 98.75 320 TYR A CA 1
ATOM 2540 C C . TYR A 1 320 ? 0.294 26.359 -5.43 1 98.75 320 TYR A C 1
ATOM 2542 O O . TYR A 1 320 ? 0.326 27.156 -4.488 1 98.75 320 TYR A O 1
ATOM 2550 N N . ASN A 1 321 ? 1.003 25.297 -5.465 1 98.81 321 ASN A N 1
ATOM 2551 C CA . ASN A 1 321 ? 2.166 25.156 -4.594 1 98.81 321 ASN A CA 1
ATOM 2552 C C . ASN A 1 321 ? 3.387 25.859 -5.172 1 98.81 321 ASN A C 1
ATOM 2554 O O . ASN A 1 321 ? 3.547 25.938 -6.391 1 98.81 321 ASN A O 1
ATOM 2558 N N . VAL A 1 322 ? 4.223 26.422 -4.363 1 98.88 322 VAL A N 1
ATOM 2559 C CA . VAL A 1 322 ? 5.52 26.938 -4.785 1 98.88 322 VAL A CA 1
ATOM 2560 C C . VAL A 1 322 ? 6.633 26.016 -4.289 1 98.88 322 VAL A C 1
ATOM 2562 O O . VAL A 1 322 ? 6.773 25.797 -3.086 1 98.88 322 VAL A O 1
ATOM 2565 N N . ILE A 1 323 ? 7.398 25.484 -5.223 1 98.88 323 ILE A N 1
ATOM 2566 C CA . ILE A 1 323 ? 8.445 24.516 -4.898 1 98.88 323 ILE A CA 1
ATOM 2567 C C . ILE A 1 323 ? 9.805 25.078 -5.316 1 98.88 323 ILE A C 1
ATOM 2569 O O . ILE A 1 323 ? 10.039 25.328 -6.5 1 98.88 323 ILE A O 1
ATOM 2573 N N . GLY A 1 324 ? 10.703 25.297 -4.359 1 98.75 324 GLY A N 1
ATOM 2574 C CA . GLY A 1 324 ? 12.078 25.703 -4.609 1 98.75 324 GLY A CA 1
ATOM 2575 C C . GLY A 1 324 ? 13.086 24.625 -4.289 1 98.75 324 GLY A C 1
ATOM 2576 O O . GLY A 1 324 ? 12.906 23.859 -3.338 1 98.75 324 GLY A O 1
ATOM 2577 N N . ARG A 1 325 ? 14.211 24.625 -5.062 1 98.31 325 ARG A N 1
ATOM 2578 C CA . ARG A 1 325 ? 15.172 23.547 -4.867 1 98.31 325 ARG A CA 1
ATOM 2579 C C . ARG A 1 325 ? 16.594 24.078 -4.828 1 98.31 325 ARG A C 1
ATOM 2581 O O . ARG A 1 325 ? 16.922 25.047 -5.516 1 98.31 325 ARG A O 1
ATOM 2588 N N . ILE A 1 326 ? 17.406 23.484 -4.031 1 98.25 326 ILE A N 1
ATOM 2589 C CA . ILE A 1 326 ? 18.859 23.531 -4.086 1 98.25 326 ILE A CA 1
ATOM 2590 C C . ILE A 1 326 ? 19.406 22.125 -4.344 1 98.25 326 ILE A C 1
ATOM 2592 O O . ILE A 1 326 ? 19.297 21.25 -3.49 1 98.25 326 ILE A O 1
ATOM 2596 N N . ARG A 1 327 ? 20 21.906 -5.488 1 97.5 327 ARG A N 1
ATOM 2597 C CA . ARG A 1 327 ? 20.484 20.594 -5.891 1 97.5 327 ARG A CA 1
ATOM 2598 C C . ARG A 1 327 ? 21.672 20.172 -5.035 1 97.5 327 ARG A C 1
ATOM 2600 O O . ARG A 1 327 ? 22.578 20.953 -4.793 1 97.5 327 ARG A O 1
ATOM 2607 N N . GLY A 1 328 ? 21.656 18.984 -4.57 1 97.19 328 GLY A N 1
ATOM 2608 C CA . GLY A 1 328 ? 22.75 18.453 -3.795 1 97.19 328 GLY A CA 1
ATOM 2609 C C . GLY A 1 328 ? 24 18.219 -4.621 1 97.19 328 GLY A C 1
ATOM 2610 O O . GLY A 1 328 ? 23.922 17.891 -5.809 1 97.19 328 GLY A O 1
ATOM 2611 N N . ALA A 1 329 ? 25.125 18.297 -3.971 1 96.12 329 ALA A N 1
ATOM 2612 C CA . ALA A 1 329 ? 26.406 18.188 -4.66 1 96.12 329 ALA A CA 1
ATOM 2613 C C . ALA A 1 329 ? 26.797 16.719 -4.883 1 96.12 329 ALA A C 1
ATOM 2615 O O . ALA A 1 329 ? 27.312 16.375 -5.941 1 96.12 329 ALA A O 1
ATOM 2616 N N . LEU A 1 330 ? 26.594 15.883 -3.896 1 95.62 330 LEU A N 1
ATOM 2617 C CA . LEU A 1 330 ? 27.078 14.508 -3.963 1 95.62 330 LEU A CA 1
ATOM 2618 C C . LEU A 1 330 ? 25.922 13.531 -4.152 1 95.62 330 LEU A C 1
ATOM 2620 O O . LEU A 1 330 ? 26.078 12.508 -4.82 1 95.62 330 LEU A O 1
ATOM 2624 N N . GLU A 1 331 ? 24.828 13.789 -3.502 1 96.75 331 GLU A N 1
ATOM 2625 C CA . GLU A 1 331 ? 23.656 12.93 -3.572 1 96.75 331 GLU A CA 1
ATOM 2626 C C . GLU A 1 331 ? 22.406 13.719 -3.961 1 96.75 331 GLU A C 1
ATOM 2628 O O . GLU A 1 331 ? 21.438 13.766 -3.209 1 96.75 331 GLU A O 1
ATOM 2633 N N . PRO A 1 332 ? 22.391 14.219 -5.133 1 96.88 332 PRO A N 1
ATOM 2634 C CA . PRO A 1 332 ? 21.234 15 -5.559 1 96.88 332 PRO A CA 1
ATOM 2635 C C . PRO A 1 332 ? 19.938 14.188 -5.562 1 96.88 332 PRO A C 1
ATOM 2637 O O . PRO A 1 332 ? 18.844 14.758 -5.633 1 96.88 332 PRO A O 1
ATOM 2640 N N . ASP A 1 333 ? 20.047 12.812 -5.469 1 96.69 333 ASP A N 1
ATOM 2641 C CA . ASP A 1 333 ? 18.891 11.93 -5.508 1 96.69 333 ASP A CA 1
ATOM 2642 C C . ASP A 1 333 ? 18.266 11.773 -4.121 1 96.69 333 ASP A C 1
ATOM 2644 O O . ASP A 1 333 ? 17.328 10.992 -3.936 1 96.69 333 ASP A O 1
ATOM 2648 N N . ARG A 1 334 ? 18.75 12.445 -3.105 1 98.19 334 ARG A N 1
ATOM 2649 C CA . ARG A 1 334 ? 18.188 12.43 -1.76 1 98.19 334 ARG A CA 1
ATOM 2650 C C . ARG A 1 334 ? 17.625 13.805 -1.383 1 98.19 334 ARG A C 1
ATOM 2652 O O . ARG A 1 334 ? 18.297 14.82 -1.584 1 98.19 334 ARG A O 1
ATOM 2659 N N . TYR A 1 335 ? 16.391 13.812 -0.839 1 98.56 335 TYR A N 1
ATOM 2660 C CA . TYR A 1 335 ? 15.68 15.062 -0.643 1 98.56 335 TYR A CA 1
ATOM 2661 C C . TYR A 1 335 ? 15.453 15.336 0.84 1 98.56 335 TYR A C 1
ATOM 2663 O O . TYR A 1 335 ? 14.984 14.461 1.57 1 98.56 335 TYR A O 1
ATOM 2671 N N . VAL A 1 336 ? 15.781 16.453 1.309 1 98.81 336 VAL A N 1
ATOM 2672 C CA . VAL A 1 336 ? 15.359 17.016 2.594 1 98.81 336 VAL A CA 1
ATOM 2673 C C . VAL A 1 336 ? 14.367 18.156 2.367 1 98.81 336 VAL A C 1
ATOM 2675 O O . VAL A 1 336 ? 14.672 19.109 1.654 1 98.81 336 VAL A O 1
ATOM 2678 N N . ILE A 1 337 ? 13.195 18.078 3.002 1 98.88 337 ILE A N 1
ATOM 2679 C CA . ILE A 1 337 ? 12.102 18.984 2.641 1 98.88 337 ILE A CA 1
ATOM 2680 C C . ILE A 1 337 ? 11.75 19.875 3.83 1 98.88 337 ILE A C 1
ATOM 2682 O O . ILE A 1 337 ? 11.594 19.391 4.953 1 98.88 337 ILE A O 1
ATOM 2686 N N . LEU A 1 338 ? 11.688 21.141 3.637 1 98.81 338 LEU A N 1
ATOM 2687 C CA . LEU A 1 338 ? 11.078 22.109 4.535 1 98.81 338 LEU A CA 1
ATOM 2688 C C . LEU A 1 338 ? 9.828 22.719 3.906 1 98.81 338 LEU A C 1
ATOM 2690 O O . LEU A 1 338 ? 9.914 23.406 2.891 1 98.81 338 LEU A O 1
ATOM 2694 N N . GLY A 1 339 ? 8.672 22.438 4.492 1 98.25 339 GLY A N 1
ATOM 2695 C CA . GLY A 1 339 ? 7.445 22.922 3.871 1 98.25 339 GLY A CA 1
ATOM 2696 C C . GLY A 1 339 ? 6.449 23.484 4.867 1 98.25 339 GLY A C 1
ATOM 2697 O O . GLY A 1 339 ? 6.336 22.984 5.988 1 98.25 339 GLY A O 1
ATOM 2698 N N . GLY A 1 340 ? 5.688 24.469 4.535 1 97.31 340 GLY A N 1
ATOM 2699 C CA . GLY A 1 340 ? 4.586 25.078 5.266 1 97.31 340 GLY A CA 1
ATOM 2700 C C . GLY A 1 340 ? 3.592 25.781 4.367 1 97.31 340 GLY A C 1
ATOM 2701 O O . GLY A 1 340 ? 3.941 26.234 3.271 1 97.31 340 GLY A O 1
ATOM 2702 N N . HIS A 1 341 ? 2.455 25.969 4.805 1 98.38 341 HIS A N 1
ATOM 2703 C CA . HIS A 1 341 ? 1.422 26.531 3.953 1 98.38 341 HIS A CA 1
ATOM 2704 C C . HIS A 1 341 ? 1.377 28.062 4.086 1 98.38 341 HIS A C 1
ATOM 2706 O O . HIS A 1 341 ? 1.981 28.625 5 1 98.38 341 HIS A O 1
ATOM 2712 N N . ARG A 1 342 ? 0.697 28.688 3.129 1 97.81 342 ARG A N 1
ATOM 2713 C CA . ARG A 1 342 ? 0.602 30.141 3.115 1 97.81 342 ARG A CA 1
ATOM 2714 C C . ARG A 1 342 ? -0.852 30.609 3.193 1 97.81 342 ARG A C 1
ATOM 2716 O O . ARG A 1 342 ? -1.131 31.75 3.555 1 97.81 342 ARG A O 1
ATOM 2723 N N . ASP A 1 343 ? -1.812 29.75 2.818 1 98.06 343 ASP A N 1
ATOM 2724 C CA . ASP A 1 343 ? -3.217 30.141 2.824 1 98.06 343 ASP A CA 1
ATOM 2725 C C . ASP A 1 343 ? -3.736 30.297 4.25 1 98.06 343 ASP A C 1
ATOM 2727 O O . ASP A 1 343 ? -3.33 29.562 5.152 1 98.06 343 ASP A O 1
ATOM 2731 N N . ALA A 1 344 ? -4.633 31.234 4.441 1 97.75 344 ALA A N 1
ATOM 2732 C CA . ALA A 1 344 ? -5.242 31.5 5.742 1 97.75 344 ALA A CA 1
ATOM 2733 C C . ALA A 1 344 ? -6.746 31.703 5.609 1 97.75 344 ALA A C 1
ATOM 2735 O O . ALA A 1 344 ? -7.238 32.094 4.543 1 97.75 344 ALA A O 1
ATOM 2736 N N . TRP A 1 345 ? -7.418 31.5 6.645 1 97.81 345 TRP A N 1
ATOM 2737 C CA . TRP A 1 345 ? -8.859 31.734 6.648 1 97.81 345 TRP A CA 1
ATOM 2738 C C . TRP A 1 345 ? -9.164 33.219 6.484 1 97.81 345 TRP A C 1
ATOM 2740 O O . TRP A 1 345 ? -10.172 33.594 5.875 1 97.81 345 TRP A O 1
ATOM 2750 N N . VAL A 1 346 ? -8.336 34.094 7.102 1 96.75 346 VAL A N 1
ATOM 2751 C CA . VAL A 1 346 ? -8.484 35.562 6.973 1 96.75 346 VAL A CA 1
ATOM 2752 C C . VAL A 1 346 ? -7.117 36.219 6.797 1 96.75 346 VAL A C 1
ATOM 2754 O O . VAL A 1 346 ? -6.488 36.062 5.742 1 96.75 346 VAL A O 1
ATOM 2757 N N . PHE A 1 347 ? -6.578 36.781 7.977 1 96.5 347 PHE A N 1
ATOM 2758 C CA . PHE A 1 347 ? -5.301 37.469 7.848 1 96.5 347 PHE A CA 1
ATOM 2759 C C . PHE A 1 347 ? -4.141 36.562 8.195 1 96.5 347 PHE A C 1
ATOM 2761 O O . PHE A 1 347 ? -3.035 36.719 7.68 1 96.5 347 PHE A O 1
ATOM 2768 N N . GLY A 1 348 ? -4.32 35.656 9.086 1 96.75 348 GLY A N 1
ATOM 2769 C CA . GLY A 1 348 ? -3.414 34.562 9.375 1 96.75 348 GLY A CA 1
ATOM 2770 C C . GLY A 1 348 ? -2.098 35.031 9.977 1 96.75 348 GLY A C 1
ATOM 2771 O O . GLY A 1 348 ? -1.038 34.5 9.641 1 96.75 348 GLY A O 1
ATOM 2772 N N . GLY A 1 349 ? -2.154 35.969 10.867 1 96.69 349 GLY A N 1
ATOM 2773 C CA . GLY A 1 349 ? -0.934 36.469 11.469 1 96.69 349 GLY A CA 1
ATOM 2774 C C . GLY A 1 349 ? -0.116 35.406 12.164 1 96.69 349 GLY A C 1
ATOM 2775 O O . GLY A 1 349 ? 1.116 35.438 12.141 1 96.69 349 GLY A O 1
ATOM 2776 N N . ILE A 1 350 ? -0.738 34.438 12.82 1 97.25 350 ILE A N 1
ATOM 2777 C CA . ILE A 1 350 ? -0.077 33.312 13.477 1 97.25 350 ILE A CA 1
ATOM 2778 C C . ILE A 1 350 ? -0.092 32.125 12.555 1 97.25 350 ILE A C 1
ATOM 2780 O O . ILE A 1 350 ? 0.964 31.609 12.148 1 97.25 350 ILE A O 1
ATOM 2784 N N . ASP A 1 351 ? -1.188 31.75 12.211 1 97.31 351 ASP A N 1
ATOM 2785 C CA . ASP A 1 351 ? -1.412 30.625 11.305 1 97.31 351 ASP A CA 1
ATOM 2786 C C . ASP A 1 351 ? -1.933 31.094 9.953 1 97.31 351 ASP A C 1
ATOM 2788 O O . ASP A 1 351 ? -3.107 31.453 9.82 1 97.31 351 ASP A O 1
ATOM 2792 N N . PRO A 1 352 ? -1.055 31.156 8.992 1 97 352 PRO A N 1
ATOM 2793 C CA . PRO A 1 352 ? 0.238 30.469 9.008 1 97 352 PRO A CA 1
ATOM 2794 C C . PRO A 1 352 ? 1.419 31.438 8.891 1 97 352 PRO A C 1
ATOM 2796 O O . PRO A 1 352 ? 2.564 31 8.758 1 97 352 PRO A O 1
ATOM 2799 N N . MET A 1 353 ? 1.206 32.656 8.961 1 96.12 353 MET A N 1
ATOM 2800 C CA . MET A 1 353 ? 2.209 33.594 8.438 1 96.12 353 MET A CA 1
ATOM 2801 C C . MET A 1 353 ? 3.43 33.625 9.352 1 96.12 353 MET A C 1
ATOM 2803 O O . MET A 1 353 ? 4.535 33.938 8.906 1 96.12 353 MET A O 1
ATOM 2807 N N . SER A 1 354 ? 3.266 33.312 10.648 1 96.12 354 SER A N 1
ATOM 2808 C CA . SER A 1 354 ? 4.453 33.188 11.492 1 96.12 354 SER A CA 1
ATOM 2809 C C . SER A 1 354 ? 5.398 32.125 10.953 1 96.12 354 SER A C 1
ATOM 2811 O O . SER A 1 354 ? 6.617 32.312 10.953 1 96.12 354 SER A O 1
ATOM 2813 N N . GLY A 1 355 ? 4.844 30.969 10.5 1 96.81 355 GLY A N 1
ATOM 2814 C CA . GLY A 1 355 ? 5.641 29.891 9.93 1 96.81 355 GLY A CA 1
ATOM 2815 C C . GLY A 1 355 ? 6.129 30.203 8.523 1 96.81 355 GLY A C 1
ATOM 2816 O O . GLY A 1 355 ? 7.273 29.891 8.18 1 96.81 355 GLY A O 1
ATOM 2817 N N . ALA A 1 356 ? 5.246 30.766 7.711 1 96.5 356 ALA A N 1
ATOM 2818 C CA . ALA A 1 356 ? 5.609 31.109 6.34 1 96.5 356 ALA A CA 1
ATOM 2819 C C . ALA A 1 356 ? 6.773 32.094 6.309 1 96.5 356 ALA A C 1
ATOM 2821 O O . ALA A 1 356 ? 7.66 32 5.457 1 96.5 356 ALA A O 1
ATOM 2822 N N . ALA A 1 357 ? 6.738 33.031 7.188 1 94.56 357 ALA A N 1
ATOM 2823 C CA . ALA A 1 357 ? 7.824 34 7.293 1 94.56 357 ALA A CA 1
ATOM 2824 C C . ALA A 1 357 ? 9.141 33.344 7.648 1 94.56 357 ALA A C 1
ATOM 2826 O O . ALA A 1 357 ? 10.195 33.688 7.133 1 94.56 357 ALA A O 1
ATOM 2827 N N . VAL A 1 358 ? 9.07 32.406 8.523 1 95.5 358 VAL A N 1
ATOM 2828 C CA . VAL A 1 358 ? 10.25 31.656 8.953 1 95.5 358 VAL A CA 1
ATOM 2829 C C . VAL A 1 358 ? 10.812 30.859 7.777 1 95.5 358 VAL A C 1
ATOM 2831 O O . VAL A 1 358 ? 12.023 30.797 7.586 1 95.5 358 VAL A O 1
ATOM 2834 N N . VAL A 1 359 ? 9.945 30.234 7.008 1 97 359 VAL A N 1
ATOM 2835 C CA . VAL A 1 359 ? 10.383 29.5 5.816 1 97 359 VAL A CA 1
ATOM 2836 C C . VAL A 1 359 ? 11.078 30.469 4.859 1 97 359 VAL A C 1
ATOM 2838 O O . VAL A 1 359 ? 12.164 30.172 4.348 1 97 359 VAL A O 1
ATOM 2841 N N . HIS A 1 360 ? 10.414 31.562 4.645 1 95.31 360 HIS A N 1
ATOM 2842 C CA . HIS A 1 360 ? 10.938 32.562 3.721 1 95.31 360 HIS A CA 1
ATOM 2843 C C . HIS A 1 360 ? 12.328 33.031 4.145 1 95.31 360 HIS A C 1
ATOM 2845 O O . HIS A 1 360 ? 13.234 33.125 3.316 1 95.31 360 HIS A O 1
ATOM 2851 N N . GLU A 1 361 ? 12.484 33.281 5.391 1 93.81 361 GLU A N 1
ATOM 2852 C CA . GLU A 1 361 ? 13.781 33.688 5.926 1 93.81 361 GLU A CA 1
ATOM 2853 C C . GLU A 1 361 ? 14.812 32.562 5.781 1 93.81 361 GLU A C 1
ATOM 2855 O O . GLU A 1 361 ? 15.992 32.844 5.535 1 93.81 361 GLU A O 1
ATOM 2860 N N . THR A 1 362 ? 14.43 31.375 6.035 1 96 362 THR A N 1
ATOM 2861 C CA . THR A 1 362 ? 15.32 30.234 5.871 1 96 362 THR A CA 1
ATOM 2862 C C . THR A 1 362 ? 15.805 30.125 4.43 1 96 362 THR A C 1
ATOM 2864 O O . THR A 1 362 ? 16.984 29.875 4.184 1 96 362 THR A O 1
ATOM 2867 N N . VAL A 1 363 ? 14.922 30.344 3.486 1 97.38 363 VAL A N 1
ATOM 2868 C CA . VAL A 1 363 ? 15.266 30.281 2.07 1 97.38 363 VAL A CA 1
ATOM 2869 C C . VAL A 1 363 ? 16.25 31.391 1.73 1 97.38 363 VAL A C 1
ATOM 2871 O O . VAL A 1 363 ? 17.234 31.172 1.017 1 97.38 363 VAL A O 1
ATOM 2874 N N . ARG A 1 364 ? 15.961 32.594 2.217 1 95.56 364 ARG A N 1
ATOM 2875 C CA . ARG A 1 364 ? 16.859 33.719 1.993 1 95.56 364 ARG A CA 1
ATOM 2876 C C . ARG A 1 364 ? 18.266 33.438 2.521 1 95.56 364 ARG A C 1
ATOM 2878 O O . ARG A 1 364 ? 19.25 33.688 1.849 1 95.56 364 ARG A O 1
ATOM 2885 N N . SER A 1 365 ? 18.281 32.906 3.693 1 94.31 365 SER A N 1
ATOM 2886 C CA . SER A 1 365 ? 19.547 32.562 4.316 1 94.31 365 SER A CA 1
ATOM 2887 C C . SER A 1 365 ? 20.281 31.5 3.506 1 94.31 365 SER A C 1
ATOM 2889 O O . SER A 1 365 ? 21.5 31.562 3.34 1 94.31 365 SER A O 1
ATOM 2891 N N . ALA A 1 366 ? 19.594 30.5 3.035 1 96.31 366 ALA A N 1
ATOM 2892 C CA . ALA A 1 366 ? 20.188 29.469 2.189 1 96.31 366 ALA A CA 1
ATOM 2893 C C . ALA A 1 366 ? 20.766 30.078 0.909 1 96.31 366 ALA A C 1
ATOM 2895 O O . ALA A 1 366 ? 21.844 29.672 0.458 1 96.31 366 ALA A O 1
ATOM 2896 N N . GLY A 1 367 ? 20 30.969 0.32 1 95.19 367 GLY A N 1
ATOM 2897 C CA . GLY A 1 367 ? 20.484 31.656 -0.86 1 95.19 367 GLY A CA 1
ATOM 2898 C C . GLY A 1 367 ? 21.781 32.406 -0.624 1 95.19 367 GLY A C 1
ATOM 2899 O O . GLY A 1 367 ? 22.672 32.406 -1.476 1 95.19 367 GLY A O 1
ATOM 2900 N N . LYS A 1 368 ? 21.891 33.031 0.455 1 94.06 368 LYS A N 1
ATOM 2901 C CA . LYS A 1 368 ? 23.125 33.719 0.812 1 94.06 368 LYS A CA 1
ATOM 2902 C C . LYS A 1 368 ? 24.297 32.75 0.928 1 94.06 368 LYS A C 1
ATOM 2904 O O . LYS A 1 368 ? 25.406 33.062 0.484 1 94.06 368 LYS A O 1
ATOM 2909 N N . LEU A 1 369 ? 24.078 31.656 1.519 1 94.12 369 LEU A N 1
ATOM 2910 C CA . LEU A 1 369 ? 25.125 30.656 1.64 1 94.12 369 LEU A CA 1
ATOM 2911 C C . LEU A 1 369 ? 25.547 30.141 0.267 1 94.12 369 LEU A C 1
ATOM 2913 O O . LEU A 1 369 ? 26.734 29.906 0.025 1 94.12 369 LEU A O 1
ATOM 2917 N N . LEU A 1 370 ? 24.594 29.938 -0.541 1 95.56 370 LEU A N 1
ATOM 2918 C CA . LEU A 1 370 ? 24.875 29.5 -1.903 1 95.56 370 LEU A CA 1
ATOM 2919 C C . LEU A 1 370 ? 25.781 30.5 -2.619 1 95.56 370 LEU A C 1
ATOM 2921 O O . LEU A 1 370 ? 26.719 30.094 -3.33 1 95.56 370 LEU A O 1
ATOM 2925 N N . SER A 1 371 ? 25.516 31.688 -2.432 1 94.88 371 SER A N 1
ATOM 2926 C CA . SER A 1 371 ? 26.281 32.75 -3.092 1 94.88 371 SER A CA 1
ATOM 2927 C C . SER A 1 371 ? 27.719 32.781 -2.586 1 94.88 371 SER A C 1
ATOM 2929 O O . SER A 1 371 ? 28.609 33.281 -3.271 1 94.88 371 SER A O 1
ATOM 2931 N N . LYS A 1 372 ? 27.938 32.188 -1.511 1 94.25 372 LYS A N 1
ATOM 2932 C CA . LYS A 1 372 ? 29.281 32.156 -0.926 1 94.25 372 LYS A CA 1
ATOM 2933 C C . LYS A 1 372 ? 29.969 30.844 -1.252 1 94.25 372 LYS A C 1
ATOM 2935 O O . LYS A 1 372 ? 31.047 30.547 -0.707 1 94.25 372 LYS A O 1
ATOM 2940 N N . GLY A 1 373 ? 29.297 29.969 -1.995 1 93.81 373 GLY A N 1
ATOM 2941 C CA . GLY A 1 373 ? 29.953 28.781 -2.516 1 93.81 373 GLY A CA 1
ATOM 2942 C C . GLY A 1 373 ? 29.516 27.5 -1.83 1 93.81 373 GLY A C 1
ATOM 2943 O O . GLY A 1 373 ? 29.938 26.406 -2.207 1 93.81 373 GLY A O 1
ATOM 2944 N N . TRP A 1 374 ? 28.641 27.625 -0.882 1 93.5 374 TRP A N 1
ATOM 2945 C CA . TRP A 1 374 ? 28.125 26.438 -0.192 1 93.5 374 TRP A CA 1
ATOM 2946 C C . TRP A 1 374 ? 27.141 25.688 -1.073 1 93.5 374 TRP A C 1
ATOM 2948 O O . TRP A 1 374 ? 26.328 26.281 -1.776 1 93.5 374 TRP A O 1
ATOM 2958 N N . ARG A 1 375 ? 27.25 24.359 -1.045 1 95.69 375 ARG A N 1
ATOM 2959 C CA . ARG A 1 375 ? 26.234 23.469 -1.608 1 95.69 375 ARG A CA 1
ATOM 2960 C C . ARG A 1 375 ? 26.031 22.234 -0.73 1 95.69 375 ARG A C 1
ATOM 2962 O O . ARG A 1 375 ? 27 21.578 -0.347 1 95.69 375 ARG A O 1
ATOM 2969 N N . PRO A 1 376 ? 24.828 21.922 -0.424 1 97.25 376 PRO A N 1
ATOM 2970 C CA . PRO A 1 376 ? 24.594 20.766 0.447 1 97.25 376 PRO A CA 1
ATOM 2971 C C . PRO A 1 376 ? 24.906 19.438 -0.231 1 97.25 376 PRO A C 1
ATOM 2973 O O . PRO A 1 376 ? 24.938 19.359 -1.462 1 97.25 376 PRO A O 1
ATOM 2976 N N . ARG A 1 377 ? 25.234 18.469 0.555 1 97.44 377 ARG A N 1
ATOM 2977 C CA . ARG A 1 377 ? 25.469 17.109 0.056 1 97.44 377 ARG A CA 1
ATOM 2978 C C . ARG A 1 377 ? 24.234 16.562 -0.646 1 97.44 377 ARG A C 1
ATOM 2980 O O . ARG A 1 377 ? 24.344 15.906 -1.685 1 97.44 377 ARG A O 1
ATOM 2987 N N . ARG A 1 378 ? 23.094 16.781 -0.102 1 98.31 378 ARG A N 1
ATOM 2988 C CA . ARG A 1 378 ? 21.812 16.312 -0.597 1 98.31 378 ARG A CA 1
ATOM 2989 C C . ARG A 1 378 ? 20.922 17.469 -1.043 1 98.31 378 ARG A C 1
ATOM 2991 O O . ARG A 1 378 ? 21.141 18.609 -0.634 1 98.31 378 ARG A O 1
ATOM 2998 N N . THR A 1 379 ? 19.906 17.156 -1.829 1 98.38 379 THR A N 1
ATOM 2999 C CA . THR A 1 379 ? 19.016 18.188 -2.357 1 98.38 379 THR A CA 1
ATOM 3000 C C . THR A 1 379 ? 18.078 18.703 -1.268 1 98.38 379 THR A C 1
ATOM 3002 O O . THR A 1 379 ? 17.562 17.922 -0.472 1 98.38 379 THR A O 1
ATOM 3005 N N . ILE A 1 380 ? 17.922 20 -1.205 1 98.62 380 ILE A N 1
ATOM 3006 C CA . ILE A 1 380 ? 16.938 20.625 -0.325 1 98.62 380 ILE A CA 1
ATOM 3007 C C . ILE A 1 380 ? 15.734 21.094 -1.143 1 98.62 380 ILE A C 1
ATOM 3009 O O . ILE A 1 380 ? 15.898 21.719 -2.189 1 98.62 380 ILE A O 1
ATOM 3013 N N . ILE A 1 381 ? 14.594 20.781 -0.693 1 98.75 381 ILE A N 1
ATOM 3014 C CA . ILE A 1 381 ? 13.352 21.25 -1.303 1 98.75 381 ILE A CA 1
ATOM 3015 C C . ILE A 1 381 ? 12.602 22.141 -0.319 1 98.75 381 ILE A C 1
ATOM 3017 O O . ILE A 1 381 ? 12.305 21.734 0.806 1 98.75 381 ILE A O 1
ATOM 3021 N N . PHE A 1 382 ? 12.328 23.344 -0.723 1 98.81 382 PHE A N 1
ATOM 3022 C CA . PHE A 1 382 ? 11.461 24.266 0.009 1 98.81 382 PHE A CA 1
ATOM 3023 C C . PHE A 1 382 ? 10.062 24.281 -0.598 1 98.81 382 PHE A C 1
ATOM 3025 O O . PHE A 1 382 ? 9.914 24.297 -1.821 1 98.81 382 PHE A O 1
ATOM 3032 N N . ALA A 1 383 ? 9.07 24.25 0.271 1 98.88 383 ALA A N 1
ATOM 3033 C CA . ALA A 1 383 ? 7.711 24.219 -0.258 1 98.88 383 ALA A CA 1
ATOM 3034 C C . ALA A 1 383 ? 6.816 25.219 0.471 1 98.88 383 ALA A C 1
ATOM 3036 O O . ALA A 1 383 ? 6.805 25.266 1.704 1 98.88 383 ALA A O 1
ATOM 3037 N N . SER A 1 384 ? 6.16 26.062 -0.242 1 98.75 384 SER A N 1
ATOM 3038 C CA . SER A 1 384 ? 5.016 26.859 0.199 1 98.75 384 SER A CA 1
ATOM 3039 C C . SER A 1 384 ? 3.705 26.25 -0.292 1 98.75 384 SER A C 1
ATOM 3041 O O . SER A 1 384 ? 3.334 26.422 -1.455 1 98.75 384 SER A O 1
ATOM 3043 N N . TRP A 1 385 ? 3.027 25.609 0.579 1 98.75 385 TRP A N 1
ATOM 3044 C CA . TRP A 1 385 ? 1.839 24.844 0.207 1 98.75 385 TRP A CA 1
ATOM 3045 C C . TRP A 1 385 ? 0.613 25.75 0.134 1 98.75 385 TRP A C 1
ATOM 3047 O O . TRP A 1 385 ? 0.525 26.75 0.854 1 98.75 385 TRP A O 1
ATOM 3057 N N . ASP A 1 386 ? -0.314 25.344 -0.711 1 98.5 386 ASP A N 1
ATOM 3058 C CA . ASP A 1 386 ? -1.642 25.938 -0.79 1 98.5 386 ASP A CA 1
ATOM 3059 C C . ASP A 1 386 ? -2.699 25.016 -0.189 1 98.5 386 ASP A C 1
ATOM 3061 O O . ASP A 1 386 ? -2.467 23.812 -0.026 1 98.5 386 ASP A O 1
ATOM 3065 N N . ALA A 1 387 ? -3.76 25.578 0.346 1 98.38 387 ALA A N 1
ATOM 3066 C CA . ALA A 1 387 ? -5 24.906 0.743 1 98.38 387 ALA A CA 1
ATOM 3067 C C . ALA A 1 387 ? -4.754 23.938 1.895 1 98.38 387 ALA A C 1
ATOM 3069 O O . ALA A 1 387 ? -5.363 22.875 1.951 1 98.38 387 ALA A O 1
ATOM 3070 N N . GLU A 1 388 ? -3.789 24.141 2.736 1 97.94 388 GLU A N 1
ATOM 3071 C CA . GLU A 1 388 ? -3.678 23.359 3.965 1 97.94 388 GLU A CA 1
ATOM 3072 C C . GLU A 1 388 ? -4.949 23.469 4.801 1 97.94 388 GLU A C 1
ATOM 3074 O O . GLU A 1 388 ? -5.422 22.469 5.348 1 97.94 388 GLU A O 1
ATOM 3079 N N . GLU A 1 389 ? -5.516 24.656 4.887 1 97.19 389 GLU A N 1
ATOM 3080 C CA . GLU A 1 389 ? -6.652 24.953 5.75 1 97.19 389 GLU A CA 1
ATOM 3081 C C . GLU A 1 389 ? -7.891 24.172 5.324 1 97.19 389 GLU A C 1
ATOM 3083 O O . GLU A 1 389 ? -8.789 23.938 6.137 1 97.19 389 GLU A O 1
ATOM 3088 N N . PHE A 1 390 ? -7.934 23.797 4.086 1 97.12 390 PHE A N 1
ATOM 3089 C CA . PHE A 1 390 ? -9.086 23.062 3.566 1 97.12 390 PHE A CA 1
ATOM 3090 C C . PHE A 1 390 ? -8.891 21.562 3.727 1 97.12 390 PHE A C 1
ATOM 3092 O O . PHE A 1 390 ? -9.594 20.766 3.092 1 97.12 390 PHE A O 1
ATOM 3099 N N . GLY A 1 391 ? -7.934 21.172 4.496 1 95.62 391 GLY A N 1
ATOM 3100 C CA . GLY A 1 391 ? -7.742 19.75 4.742 1 95.62 391 GLY A CA 1
ATOM 3101 C C . GLY A 1 391 ? -6.418 19.234 4.219 1 95.62 391 GLY A C 1
ATOM 3102 O O . GLY A 1 391 ? -6.348 18.109 3.707 1 95.62 391 GLY A O 1
ATOM 3103 N N . LEU A 1 392 ? -5.395 20.031 4.258 1 97 392 LEU A N 1
ATOM 3104 C CA . LEU A 1 392 ? -4.039 19.656 3.883 1 97 392 LEU A CA 1
ATOM 3105 C C . LEU A 1 392 ? -3.963 19.297 2.402 1 97 392 LEU A C 1
ATOM 3107 O O . LEU A 1 392 ? -3.279 18.344 2.023 1 97 392 LEU A O 1
ATOM 3111 N N . VAL A 1 393 ? -4.617 19.953 1.588 1 97.69 393 VAL A N 1
ATOM 3112 C CA . VAL A 1 393 ? -4.852 19.5 0.217 1 97.69 393 VAL A CA 1
ATOM 3113 C C . VAL A 1 393 ? -3.586 19.703 -0.614 1 97.69 393 VAL A C 1
ATOM 3115 O O . VAL A 1 393 ? -3.105 18.781 -1.265 1 97.69 393 VAL A O 1
ATOM 3118 N N . GLY A 1 394 ? -3.002 20.906 -0.565 1 98.25 394 GLY A N 1
ATOM 3119 C CA . GLY A 1 394 ? -1.865 21.219 -1.419 1 98.25 394 GLY A CA 1
ATOM 3120 C C . GLY A 1 394 ? -0.679 20.297 -1.188 1 98.25 394 GLY A C 1
ATOM 3121 O O . GLY A 1 394 ? -0.109 19.75 -2.141 1 98.25 394 GLY A O 1
ATOM 3122 N N . SER A 1 395 ? -0.281 20.172 0.07 1 98.38 395 SER A N 1
ATOM 3123 C CA . SER A 1 395 ? 0.845 19.297 0.404 1 98.38 395 SER A CA 1
ATOM 3124 C C . SER A 1 395 ? 0.545 17.844 0.055 1 98.38 395 SER A C 1
ATOM 3126 O O . SER A 1 395 ? 1.41 17.141 -0.46 1 98.38 395 SER A O 1
ATOM 3128 N N . THR A 1 396 ? -0.688 17.359 0.313 1 98.12 396 THR A N 1
ATOM 3129 C CA . THR A 1 396 ? -1.079 15.992 0.014 1 98.12 396 THR A CA 1
ATOM 3130 C C . THR A 1 396 ? -1.061 15.734 -1.491 1 98.12 396 THR A C 1
ATOM 3132 O O . THR A 1 396 ? -0.591 14.695 -1.944 1 98.12 396 THR A O 1
ATOM 3135 N N . GLU A 1 397 ? -1.578 16.719 -2.254 1 98.5 397 GLU A N 1
ATOM 3136 C CA . GLU A 1 397 ? -1.564 16.578 -3.709 1 98.5 397 GLU A CA 1
ATOM 3137 C C . GLU A 1 397 ? -0.143 16.406 -4.234 1 98.5 397 GLU A C 1
ATOM 3139 O O . GLU A 1 397 ? 0.101 15.578 -5.117 1 98.5 397 GLU A O 1
ATOM 3144 N N . TRP A 1 398 ? 0.745 17.172 -3.734 1 98.69 398 TRP A N 1
ATOM 3145 C CA . TRP A 1 398 ? 2.125 17.094 -4.203 1 98.69 398 TRP A CA 1
ATOM 3146 C C . TRP A 1 398 ? 2.77 15.781 -3.781 1 98.69 398 TRP A C 1
ATOM 3148 O O . TRP A 1 398 ? 3.553 15.203 -4.531 1 98.69 398 TRP A O 1
ATOM 3158 N N . ALA A 1 399 ? 2.482 15.344 -2.58 1 98.56 399 ALA A N 1
ATOM 3159 C CA . ALA A 1 399 ? 2.961 14.039 -2.135 1 98.56 399 ALA A CA 1
ATOM 3160 C C . ALA A 1 399 ? 2.436 12.93 -3.037 1 98.56 399 ALA A C 1
ATOM 3162 O O . ALA A 1 399 ? 3.17 12 -3.381 1 98.56 399 ALA A O 1
ATOM 3163 N N . GLU A 1 400 ? 1.137 12.992 -3.385 1 98.19 400 GLU A N 1
ATOM 3164 C CA . GLU A 1 400 ? 0.537 12.016 -4.293 1 98.19 400 GLU A CA 1
ATOM 3165 C C . GLU A 1 400 ? 1.185 12.078 -5.672 1 98.19 400 GLU A C 1
ATOM 3167 O O . GLU A 1 400 ? 1.509 11.039 -6.258 1 98.19 400 GLU A O 1
ATOM 3172 N N . ASP A 1 401 ? 1.368 13.281 -6.109 1 98.12 401 ASP A N 1
ATOM 3173 C CA . ASP A 1 401 ? 1.938 13.516 -7.434 1 98.12 401 ASP A CA 1
ATOM 3174 C C . ASP A 1 401 ? 3.354 12.953 -7.527 1 98.12 401 ASP A C 1
ATOM 3176 O O . ASP A 1 401 ? 3.762 12.461 -8.586 1 98.12 401 ASP A O 1
ATOM 3180 N N . ASN A 1 402 ? 4.082 13.047 -6.469 1 98.12 402 ASN A N 1
ATOM 3181 C CA . ASN A 1 402 ? 5.484 12.641 -6.441 1 98.12 402 ASN A CA 1
ATOM 3182 C C . ASN A 1 402 ? 5.703 11.43 -5.543 1 98.12 402 ASN A C 1
ATOM 3184 O O . ASN A 1 402 ? 6.781 11.258 -4.977 1 98.12 402 ASN A O 1
ATOM 3188 N N . THR A 1 403 ? 4.664 10.641 -5.379 1 97.81 403 THR A N 1
ATOM 3189 C CA . THR A 1 403 ? 4.664 9.555 -4.406 1 97.81 403 THR A CA 1
ATOM 3190 C C . THR A 1 403 ? 5.832 8.602 -4.656 1 97.81 403 THR A C 1
ATOM 3192 O O . THR A 1 403 ? 6.508 8.18 -3.713 1 97.81 403 THR A O 1
ATOM 3195 N N . LYS A 1 404 ? 6.105 8.266 -5.891 1 97.62 404 LYS A N 1
ATOM 3196 C CA . LYS A 1 404 ? 7.145 7.289 -6.219 1 97.62 404 LYS A CA 1
ATOM 3197 C C . LYS A 1 404 ? 8.531 7.852 -5.941 1 97.62 404 LYS A C 1
ATOM 3199 O O . LYS A 1 404 ? 9.398 7.152 -5.41 1 97.62 404 LYS A O 1
ATOM 3204 N N . LEU A 1 405 ? 8.758 9.094 -6.211 1 97.31 405 LEU A N 1
ATOM 3205 C CA . LEU A 1 405 ? 10.031 9.758 -5.934 1 97.31 405 LEU A CA 1
ATOM 3206 C C . LEU A 1 405 ? 10.266 9.883 -4.434 1 97.31 405 LEU A C 1
ATOM 3208 O O . LEU A 1 405 ? 11.359 9.586 -3.947 1 97.31 405 LEU A O 1
ATOM 3212 N N . LEU A 1 406 ? 9.242 10.32 -3.785 1 98.06 406 LEU A N 1
ATOM 3213 C CA . LEU A 1 406 ? 9.383 10.578 -2.357 1 98.06 406 LEU A CA 1
ATOM 3214 C C . LEU A 1 406 ? 9.633 9.289 -1.59 1 98.06 406 LEU A C 1
ATOM 3216 O O . LEU A 1 406 ? 10.438 9.258 -0.657 1 98.06 406 LEU A O 1
ATOM 3220 N N . GLN A 1 407 ? 9 8.211 -1.941 1 95.81 407 GLN A N 1
ATOM 3221 C CA . GLN A 1 407 ? 9.203 6.926 -1.282 1 95.81 407 GLN A CA 1
ATOM 3222 C C . GLN A 1 407 ? 10.648 6.465 -1.401 1 95.81 407 GLN A C 1
ATOM 3224 O O . GLN A 1 407 ? 11.203 5.879 -0.466 1 95.81 407 GLN A O 1
ATOM 3229 N N . GLU A 1 408 ? 11.203 6.801 -2.5 1 94.81 408 GLU A N 1
ATOM 3230 C CA . GLU A 1 408 ? 12.555 6.316 -2.766 1 94.81 408 GLU A CA 1
ATOM 3231 C C . GLU A 1 408 ? 13.602 7.309 -2.271 1 94.81 408 GLU A C 1
ATOM 3233 O O . GLU A 1 408 ? 14.688 6.91 -1.843 1 94.81 408 GLU A O 1
ATOM 3238 N N . ARG A 1 409 ? 13.242 8.602 -2.277 1 97.5 409 ARG A N 1
ATOM 3239 C CA . ARG A 1 409 ? 14.328 9.578 -2.25 1 97.5 409 ARG A CA 1
ATOM 3240 C C . ARG A 1 409 ? 14.234 10.469 -1.018 1 97.5 409 ARG A C 1
ATOM 3242 O O . ARG A 1 409 ? 15.219 11.086 -0.612 1 97.5 409 ARG A O 1
ATOM 3249 N N . ALA A 1 410 ? 13.078 10.641 -0.424 1 98.56 410 ALA A N 1
ATOM 3250 C CA . ALA A 1 410 ? 12.922 11.633 0.639 1 98.56 410 ALA A CA 1
ATOM 3251 C C . ALA A 1 410 ? 13.578 11.164 1.932 1 98.56 410 ALA A C 1
ATOM 3253 O O . ALA A 1 410 ? 13.328 10.047 2.393 1 98.56 410 ALA A O 1
ATOM 3254 N N . VAL A 1 411 ? 14.438 12 2.465 1 98.75 411 VAL A N 1
ATOM 3255 C CA . VAL A 1 411 ? 15.164 11.703 3.693 1 98.75 411 VAL A CA 1
ATOM 3256 C C . VAL A 1 411 ? 14.328 12.109 4.902 1 98.75 411 VAL A C 1
ATOM 3258 O O . VAL A 1 411 ? 14.227 11.359 5.875 1 98.75 411 VAL A O 1
ATOM 3261 N N . ALA A 1 412 ? 13.766 13.273 4.84 1 98.88 412 ALA A N 1
ATOM 3262 C CA . ALA A 1 412 ? 12.984 13.812 5.949 1 98.88 412 ALA A CA 1
ATOM 3263 C C . ALA A 1 412 ? 12.094 14.961 5.488 1 98.88 412 ALA A C 1
ATOM 3265 O O . ALA A 1 412 ? 12.352 15.578 4.453 1 98.88 412 ALA A O 1
ATOM 3266 N N . TYR A 1 413 ? 11.07 15.172 6.191 1 98.81 413 TYR A N 1
ATOM 3267 C CA . TYR A 1 413 ? 10.164 16.297 6.023 1 98.81 413 TYR A CA 1
ATOM 3268 C C . TYR A 1 413 ? 10.055 17.109 7.305 1 98.81 413 TYR A C 1
ATOM 3270 O O . TYR A 1 413 ? 9.602 16.609 8.336 1 98.81 413 TYR A O 1
ATOM 3278 N N . ILE A 1 414 ? 10.445 18.328 7.301 1 98.88 414 ILE A N 1
ATOM 3279 C CA . ILE A 1 414 ? 10.289 19.234 8.43 1 98.88 414 ILE A CA 1
ATOM 3280 C C . ILE A 1 414 ? 9.133 20.203 8.172 1 98.88 414 ILE A C 1
ATOM 3282 O O . ILE A 1 414 ? 9.172 20.984 7.215 1 98.88 414 ILE A O 1
ATOM 3286 N N . ASN A 1 415 ? 8.172 20.156 9.016 1 98.56 415 ASN A N 1
ATOM 3287 C CA . ASN A 1 415 ? 6.941 20.922 8.852 1 98.56 415 ASN A CA 1
ATOM 3288 C C . ASN A 1 415 ? 7.109 22.359 9.344 1 98.56 415 ASN A C 1
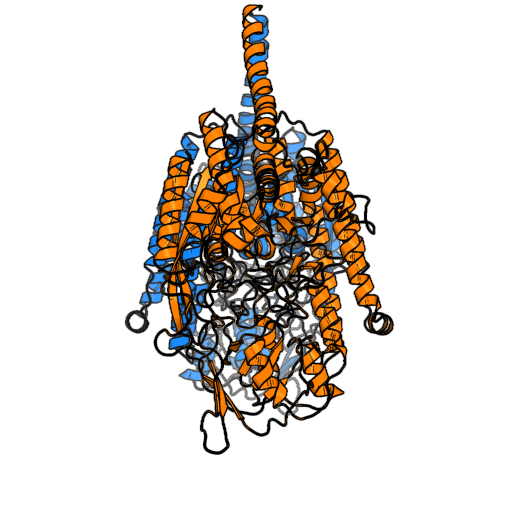ATOM 3290 O O . ASN A 1 415 ? 7.727 22.594 10.383 1 98.56 415 ASN A O 1
ATOM 3294 N N . ALA A 1 416 ? 6.547 23.266 8.57 1 97.88 416 ALA A N 1
ATOM 3295 C CA . ALA A 1 416 ? 6.699 24.688 8.891 1 97.88 416 ALA A CA 1
ATOM 3296 C C . ALA A 1 416 ? 5.344 25.375 8.969 1 97.88 416 ALA A C 1
ATOM 3298 O O . ALA A 1 416 ? 5.141 26.438 8.359 1 97.88 416 ALA A O 1
ATOM 3299 N N . ASP A 1 417 ? 4.477 24.734 9.641 1 96.56 417 ASP A N 1
ATOM 3300 C CA . ASP A 1 417 ? 3.219 25.391 9.961 1 96.56 417 ASP A CA 1
ATOM 3301 C C . ASP A 1 417 ? 3.451 26.609 10.852 1 96.56 417 ASP A C 1
ATOM 3303 O O . ASP A 1 417 ? 4.457 27.297 10.711 1 96.56 417 ASP A O 1
ATOM 3307 N N . SER A 1 418 ? 2.547 26.984 11.812 1 96.88 418 SER A N 1
ATOM 3308 C CA . SER A 1 418 ? 2.752 28.125 12.695 1 96.88 418 SER A CA 1
ATOM 3309 C C . SER A 1 418 ? 4.039 27.984 13.5 1 96.88 418 SER A C 1
ATOM 3311 O O . SER A 1 418 ? 4.355 26.891 13.977 1 96.88 418 SER A O 1
ATOM 3313 N N . ALA A 1 419 ? 4.773 29.078 13.625 1 97.81 419 ALA A N 1
ATOM 3314 C CA . ALA A 1 419 ? 6.043 29.062 14.352 1 97.81 419 ALA A CA 1
ATOM 3315 C C . ALA A 1 419 ? 5.848 29.453 15.812 1 97.81 419 ALA A C 1
ATOM 3317 O O . ALA A 1 419 ? 6.723 29.203 16.641 1 97.81 419 ALA A O 1
ATOM 3318 N N . ILE A 1 420 ? 4.695 30.047 16.078 1 97.5 420 ILE A N 1
ATOM 3319 C CA . ILE A 1 420 ? 4.457 30.5 17.438 1 97.5 420 ILE A CA 1
ATOM 3320 C C . ILE A 1 420 ? 2.973 30.375 17.781 1 97.5 420 ILE A C 1
ATOM 3322 O O . ILE A 1 420 ? 2.131 31 17.125 1 97.5 420 ILE A O 1
ATOM 3326 N N . GLU A 1 421 ? 2.65 29.578 18.734 1 96.94 421 GLU A N 1
ATOM 3327 C CA . GLU A 1 421 ? 1.274 29.391 19.188 1 96.94 421 GLU A CA 1
ATOM 3328 C C . GLU A 1 421 ? 1.136 29.703 20.688 1 96.94 421 GLU A C 1
ATOM 3330 O O . GLU A 1 421 ? 0.057 29.531 21.25 1 96.94 421 GLU A O 1
ATOM 3335 N N . GLY A 1 422 ? 2.172 30.047 21.281 1 96.69 422 GLY A N 1
ATOM 3336 C CA . GLY A 1 422 ? 2.299 30.438 22.688 1 96.69 422 GLY A CA 1
ATOM 3337 C C . GLY A 1 422 ? 3.615 31.125 23 1 96.69 422 GLY A C 1
ATOM 3338 O O . GLY A 1 422 ? 4.5 31.203 22.141 1 96.69 422 GLY A O 1
ATOM 3339 N N . MET A 1 423 ? 3.781 31.531 24.219 1 95.69 423 MET A N 1
ATOM 3340 C CA . MET A 1 423 ? 4.879 32.469 24.516 1 95.69 423 MET A CA 1
ATOM 3341 C C . MET A 1 423 ? 5.797 31.875 25.594 1 95.69 423 MET A C 1
ATOM 3343 O O . MET A 1 423 ? 6.582 32.594 26.203 1 95.69 423 MET A O 1
ATOM 3347 N N . TYR A 1 424 ? 5.707 30.625 25.812 1 96.75 424 TYR A N 1
ATOM 3348 C CA . TYR A 1 424 ? 6.324 30.125 27.031 1 96.75 424 TYR A CA 1
ATOM 3349 C C . TYR A 1 424 ? 7.617 29.375 26.719 1 96.75 424 TYR A C 1
ATOM 3351 O O . TYR A 1 424 ? 8.664 29.672 27.312 1 96.75 424 TYR A O 1
ATOM 3359 N N . THR A 1 425 ? 7.52 28.422 25.797 1 97.56 425 THR A N 1
ATOM 3360 C CA . THR A 1 425 ? 8.711 27.609 25.547 1 97.56 425 THR A CA 1
ATOM 3361 C C . THR A 1 425 ? 8.656 26.953 24.172 1 97.56 425 THR A C 1
ATOM 3363 O O . THR A 1 425 ? 7.633 27.031 23.484 1 97.56 425 THR A O 1
ATOM 3366 N N . LEU A 1 426 ? 9.844 26.406 23.797 1 97.94 426 LEU A N 1
ATOM 3367 C CA . LEU A 1 426 ? 9.93 25.625 22.562 1 97.94 426 LEU A CA 1
ATOM 3368 C C . LEU A 1 426 ? 9.164 24.312 22.688 1 97.94 426 LEU A C 1
ATOM 3370 O O . LEU A 1 426 ? 9.156 23.688 23.766 1 97.94 426 LEU A O 1
ATOM 3374 N N . ARG A 1 427 ? 8.523 23.969 21.672 1 97.06 427 ARG A N 1
ATOM 3375 C CA . ARG A 1 427 ? 7.941 22.641 21.516 1 97.06 427 ARG A CA 1
ATOM 3376 C C . ARG A 1 427 ? 8.438 21.953 20.25 1 97.06 427 ARG A C 1
ATOM 3378 O O . ARG A 1 427 ? 8.445 22.562 19.172 1 97.06 427 ARG A O 1
ATOM 3385 N N . VAL A 1 428 ? 8.867 20.734 20.391 1 97.19 428 VAL A N 1
ATOM 3386 C CA . VAL A 1 428 ? 9.273 19.938 19.234 1 97.19 428 VAL A CA 1
ATOM 3387 C C . VAL A 1 428 ? 8.5 18.625 19.234 1 97.19 428 VAL A C 1
ATOM 3389 O O . VAL A 1 428 ? 8.367 17.953 20.266 1 97.19 428 VAL A O 1
ATOM 3392 N N . ASP A 1 429 ? 7.91 18.328 18.141 1 96.12 429 ASP A N 1
ATOM 3393 C CA . ASP A 1 429 ? 7.328 17.016 17.828 1 96.12 429 ASP A CA 1
ATOM 3394 C C . ASP A 1 429 ? 8.047 16.359 16.656 1 96.12 429 ASP A C 1
ATOM 3396 O O . ASP A 1 429 ? 8.156 16.953 15.578 1 96.12 429 ASP A O 1
ATOM 3400 N N . CYS A 1 430 ? 8.516 15.188 16.828 1 97.06 430 CYS A N 1
ATOM 3401 C CA . CYS A 1 430 ? 9.211 14.578 15.703 1 97.06 430 CYS A CA 1
ATOM 3402 C C . CYS A 1 430 ? 9.305 13.07 15.867 1 97.06 430 CYS A C 1
ATOM 3404 O O . CYS A 1 430 ? 8.945 12.531 16.922 1 97.06 430 CYS A O 1
ATOM 3406 N N . THR A 1 431 ? 9.68 12.344 14.844 1 97.06 431 THR A N 1
ATOM 3407 C CA . THR A 1 431 ? 9.984 10.922 14.945 1 97.06 431 THR A CA 1
ATOM 3408 C C . THR A 1 431 ? 11.141 10.68 15.914 1 97.06 431 THR A C 1
ATOM 3410 O O . THR A 1 431 ? 12.07 11.484 15.984 1 97.06 431 THR A O 1
ATOM 3413 N N . PRO A 1 432 ? 11.148 9.57 16.547 1 97.25 432 PRO A N 1
ATOM 3414 C CA . PRO A 1 432 ? 12.164 9.344 17.578 1 97.25 432 PRO A CA 1
ATOM 3415 C C . PRO A 1 432 ? 13.586 9.359 17.031 1 97.25 432 PRO A C 1
ATOM 3417 O O . PRO A 1 432 ? 14.516 9.758 17.719 1 97.25 432 PRO A O 1
ATOM 3420 N N . SER A 1 433 ? 13.773 8.969 15.828 1 98.38 433 SER A N 1
ATOM 3421 C CA . SER A 1 433 ? 15.109 8.922 15.242 1 98.38 433 SER A CA 1
ATOM 3422 C C . SER A 1 433 ? 15.734 10.312 15.18 1 98.38 433 SER A C 1
ATOM 3424 O O . SER A 1 433 ? 16.953 10.445 15.016 1 98.38 433 SER A O 1
ATOM 3426 N N . LEU A 1 434 ? 14.984 11.375 15.359 1 98.44 434 LEU A N 1
ATOM 3427 C CA . LEU A 1 434 ? 15.469 12.75 15.258 1 98.44 434 LEU A CA 1
ATOM 3428 C C . LEU A 1 434 ? 15.758 13.32 16.641 1 98.44 434 LEU A C 1
ATOM 3430 O O . LEU A 1 434 ? 16.266 14.438 16.766 1 98.44 434 LEU A O 1
ATOM 3434 N N . HIS A 1 435 ? 15.469 12.617 17.734 1 97.56 435 HIS A N 1
ATOM 3435 C CA . HIS A 1 435 ? 15.57 13.141 19.094 1 97.56 435 HIS A CA 1
ATOM 3436 C C . HIS A 1 435 ? 16.969 13.703 19.359 1 97.56 435 HIS A C 1
ATOM 3438 O O . HIS A 1 435 ? 17.109 14.859 19.766 1 97.56 435 HIS A O 1
ATOM 3444 N N . THR A 1 436 ? 17.969 12.875 19.094 1 97.94 436 THR A N 1
ATOM 3445 C CA . THR A 1 436 ? 19.344 13.266 19.375 1 97.94 436 THR A CA 1
ATOM 3446 C C . THR A 1 436 ? 19.75 14.5 18.562 1 97.94 436 THR A C 1
ATOM 3448 O O . THR A 1 436 ? 20.391 15.406 19.078 1 97.94 436 THR A O 1
ATOM 3451 N N . LEU A 1 437 ? 19.344 14.492 17.344 1 98.44 437 LEU A N 1
ATOM 3452 C CA . LEU A 1 437 ? 19.656 15.625 16.484 1 98.44 437 LEU A CA 1
ATOM 3453 C C . LEU A 1 437 ? 19.031 16.906 17.031 1 98.44 437 LEU A C 1
ATOM 3455 O O . LEU A 1 437 ? 19.688 17.953 17.047 1 98.44 437 LEU A O 1
ATOM 3459 N N . VAL A 1 438 ? 17.797 16.859 17.484 1 98.38 438 VAL A N 1
ATOM 3460 C CA . VAL A 1 438 ? 17.078 18.016 18.016 1 98.38 438 VAL A CA 1
ATOM 3461 C C . VAL A 1 438 ? 17.797 18.516 19.281 1 98.38 438 VAL A C 1
ATOM 3463 O O . VAL A 1 438 ? 18.016 19.734 19.422 1 98.38 438 VAL A O 1
ATOM 3466 N N . TYR A 1 439 ? 18.141 17.656 20.141 1 97.62 439 TYR A N 1
ATOM 3467 C CA . TYR A 1 439 ? 18.812 18.031 21.391 1 97.62 439 TYR A CA 1
ATOM 3468 C C . TYR A 1 439 ? 20.156 18.672 21.109 1 97.62 439 TYR A C 1
ATOM 3470 O O . TYR A 1 439 ? 20.469 19.734 21.641 1 97.62 439 TYR A O 1
ATOM 3478 N N . ASP A 1 440 ? 20.922 18.031 20.281 1 98.06 440 ASP A N 1
ATOM 3479 C CA . ASP A 1 440 ? 22.266 18.547 19.984 1 98.06 440 ASP A CA 1
ATOM 3480 C C . ASP A 1 440 ? 22.188 19.906 19.312 1 98.06 440 ASP A C 1
ATOM 3482 O O . ASP A 1 440 ? 22.984 20.797 19.609 1 98.06 440 ASP A O 1
ATOM 3486 N N . LEU A 1 441 ? 21.266 20.047 18.453 1 98.06 441 LEU A N 1
ATOM 3487 C CA . LEU A 1 441 ? 21.094 21.312 17.734 1 98.06 441 LEU A CA 1
ATOM 3488 C C . LEU A 1 441 ? 20.703 22.422 18.688 1 98.06 441 LEU A C 1
ATOM 3490 O O . LEU A 1 441 ? 21.266 23.531 18.641 1 98.06 441 LEU A O 1
ATOM 3494 N N . THR A 1 442 ? 19.766 22.219 19.578 1 98.31 442 THR A N 1
ATOM 3495 C CA . THR A 1 442 ? 19.234 23.266 20.453 1 98.31 442 THR A CA 1
ATOM 3496 C C . THR A 1 442 ? 20.25 23.672 21.5 1 98.31 442 THR A C 1
ATOM 3498 O O . THR A 1 442 ? 20.156 24.75 22.078 1 98.31 442 THR A O 1
ATOM 3501 N N . LYS A 1 443 ? 21.219 22.812 21.781 1 98.12 443 LYS A N 1
ATOM 3502 C CA . LYS A 1 443 ? 22.312 23.172 22.656 1 98.12 443 LYS A CA 1
ATOM 3503 C C . LYS A 1 443 ? 23.188 24.25 22.031 1 98.12 443 LYS A C 1
ATOM 3505 O O . LYS A 1 443 ? 23.906 24.969 22.734 1 98.12 443 LYS A O 1
ATOM 3510 N N . GLN A 1 444 ? 23.078 24.375 20.75 1 96.69 444 GLN A N 1
ATOM 3511 C CA . GLN A 1 444 ? 23.938 25.312 20.031 1 96.69 444 GLN A CA 1
ATOM 3512 C C . GLN A 1 444 ? 23.203 26.609 19.719 1 96.69 444 GLN A C 1
ATOM 3514 O O . GLN A 1 444 ? 23.766 27.516 19.094 1 96.69 444 GLN A O 1
ATOM 3519 N N . ILE A 1 445 ? 22 26.734 20.078 1 96.81 445 ILE A N 1
ATOM 3520 C CA . ILE A 1 445 ? 21.188 27.922 19.828 1 96.81 445 ILE A CA 1
ATOM 3521 C C . ILE A 1 445 ? 20.969 28.672 21.141 1 96.81 445 ILE A C 1
ATOM 3523 O O . ILE A 1 445 ? 20.703 28.062 22.172 1 96.81 445 ILE A O 1
ATOM 3527 N N . ALA A 1 446 ? 21.062 29.984 21.094 1 96.62 446 ALA A N 1
ATOM 3528 C CA . ALA A 1 446 ? 20.875 30.812 22.281 1 96.62 446 ALA A CA 1
ATOM 3529 C C . ALA A 1 446 ? 19.391 30.938 22.641 1 96.62 446 ALA A C 1
ATOM 3531 O O . ALA A 1 446 ? 18.547 31.047 21.766 1 96.62 446 ALA A O 1
ATOM 3532 N N . SER A 1 447 ? 19.109 30.984 23.938 1 97.44 447 SER A N 1
ATOM 3533 C CA . SER A 1 447 ? 17.75 31.234 24.406 1 97.44 447 SER A CA 1
ATOM 3534 C C . SER A 1 447 ? 17.266 32.625 23.969 1 97.44 447 SER A C 1
ATOM 3536 O O . SER A 1 447 ? 18 33.594 24.016 1 97.44 447 SER A O 1
ATOM 3538 N N . PRO A 1 448 ? 16.062 32.656 23.5 1 96.44 448 PRO A N 1
ATOM 3539 C CA . PRO A 1 448 ? 15.516 33.969 23.125 1 96.44 448 PRO A CA 1
ATOM 3540 C C . PRO A 1 448 ? 14.906 34.688 24.312 1 96.44 448 PRO A C 1
ATOM 3542 O O . PRO A 1 448 ? 14.406 35.812 24.156 1 96.44 448 PRO A O 1
ATOM 3545 N N . GLU A 1 449 ? 14.906 34.125 25.453 1 95.94 449 GLU A N 1
ATOM 3546 C CA . GLU A 1 449 ? 14.195 34.688 26.594 1 95.94 449 GLU A CA 1
ATOM 3547 C C . GLU A 1 449 ? 15.023 35.75 27.297 1 95.94 449 GLU A C 1
ATOM 3549 O O . GLU A 1 449 ? 16.234 35.625 27.469 1 95.94 449 GLU A O 1
ATOM 3554 N N . ASP A 1 450 ? 14.328 36.812 27.641 1 92.69 450 ASP A N 1
ATOM 3555 C CA . ASP A 1 450 ? 14.992 37.906 28.359 1 92.69 450 ASP A CA 1
ATOM 3556 C C . ASP A 1 450 ? 15.555 37.406 29.703 1 92.69 450 ASP A C 1
ATOM 3558 O O . ASP A 1 450 ? 14.891 36.656 30.406 1 92.69 450 ASP A O 1
ATOM 3562 N N . GLY A 1 451 ? 16.719 37.781 29.984 1 93.88 451 GLY A N 1
ATOM 3563 C CA . GLY A 1 451 ? 17.344 37.406 31.234 1 93.88 451 GLY A CA 1
ATOM 3564 C C . GLY A 1 451 ? 18.109 36.094 31.141 1 93.88 451 GLY A C 1
ATOM 3565 O O . GLY A 1 451 ? 18.734 35.656 32.125 1 93.88 451 GLY A O 1
ATOM 3566 N N . GLU A 1 452 ? 18.047 35.5 29.953 1 96.31 452 GLU A N 1
ATOM 3567 C CA . GLU A 1 452 ? 18.75 34.25 29.766 1 96.31 452 GLU A CA 1
ATOM 3568 C C . GLU A 1 452 ? 19.906 34.406 28.781 1 96.31 452 GLU A C 1
ATOM 3570 O O . GLU A 1 452 ? 20.094 33.562 27.891 1 96.31 452 GLU A O 1
ATOM 3575 N N . GLU A 1 453 ? 20.672 35.438 29.016 1 90.88 453 GLU A N 1
ATOM 3576 C CA . GLU A 1 453 ? 21.844 35.625 28.188 1 90.88 453 GLU A CA 1
ATOM 3577 C C . GLU A 1 453 ? 22.891 34.562 28.422 1 90.88 453 GLU A C 1
ATOM 3579 O O . GLU A 1 453 ? 23.219 34.25 29.578 1 90.88 453 GLU A O 1
ATOM 3584 N N . GLY A 1 454 ? 23.406 33.938 27.391 1 92.19 454 GLY A N 1
ATOM 3585 C CA . GLY A 1 454 ? 24.422 32.906 27.5 1 92.19 454 GLY A CA 1
ATOM 3586 C C . GLY A 1 454 ? 23.844 31.531 27.75 1 92.19 454 GLY A C 1
ATOM 3587 O O . GLY A 1 454 ? 24.578 30.547 27.781 1 92.19 454 GLY A O 1
ATOM 3588 N N . VAL A 1 455 ? 22.547 31.5 27.891 1 97.06 455 VAL A N 1
ATOM 3589 C CA . VAL A 1 455 ? 21.875 30.234 28.125 1 97.06 455 VAL A CA 1
ATOM 3590 C C . VAL A 1 455 ? 21.438 29.641 26.781 1 97.06 455 VAL A C 1
ATOM 3592 O O . VAL A 1 455 ? 20.953 30.359 25.906 1 97.06 455 VAL A O 1
ATOM 3595 N N . SER A 1 456 ? 21.625 28.359 26.656 1 97.88 456 SER A N 1
ATOM 3596 C CA . SER A 1 456 ? 21.219 27.734 25.391 1 97.88 456 SER A CA 1
ATOM 3597 C C . SER A 1 456 ? 19.703 27.531 25.344 1 97.88 456 SER A C 1
ATOM 3599 O O . SER A 1 456 ? 19.031 27.516 26.375 1 97.88 456 SER A O 1
ATOM 3601 N N . LEU A 1 457 ? 19.203 27.484 24.156 1 98.31 457 LEU A N 1
ATOM 3602 C CA . LEU A 1 457 ? 17.797 27.188 23.969 1 98.31 457 LEU A CA 1
ATOM 3603 C C . LEU A 1 457 ? 17.422 25.859 24.625 1 98.31 457 LEU A C 1
ATOM 3605 O O . LEU A 1 457 ? 16.328 25.734 25.172 1 98.31 457 LEU A O 1
ATOM 3609 N N . TYR A 1 458 ? 18.281 24.828 24.578 1 98 458 TYR A N 1
ATOM 3610 C CA . TYR A 1 458 ? 18.078 23.531 25.234 1 98 458 TYR A CA 1
ATOM 3611 C C . TYR A 1 458 ? 17.844 23.719 26.719 1 98 458 TYR A C 1
ATOM 3613 O O . TYR A 1 458 ? 16.906 23.141 27.281 1 98 458 TYR A O 1
ATOM 3621 N N . GLU A 1 459 ? 18.672 24.484 27.344 1 97.5 459 GLU A N 1
ATOM 3622 C CA . GLU A 1 459 ? 18.562 24.703 28.797 1 97.5 459 GLU A CA 1
ATOM 3623 C C . GLU A 1 459 ? 17.281 25.453 29.141 1 97.5 459 GLU A C 1
ATOM 3625 O O . GLU A 1 459 ? 16.625 25.125 30.141 1 97.5 459 GLU A O 1
ATOM 3630 N N . SER A 1 460 ? 17 26.469 28.375 1 97.69 460 SER A N 1
ATOM 3631 C CA . SER A 1 460 ? 15.758 27.219 28.562 1 97.69 460 SER A CA 1
ATOM 3632 C C . SER A 1 460 ? 14.539 26.297 28.453 1 97.69 460 SER A C 1
ATOM 3634 O O . SER A 1 460 ? 13.617 26.375 29.266 1 97.69 460 SER A O 1
ATOM 3636 N N . TRP A 1 461 ? 14.57 25.484 27.406 1 97.75 461 TRP A N 1
ATOM 3637 C CA . TRP A 1 461 ? 13.516 24.5 27.141 1 97.75 461 TRP A CA 1
ATOM 3638 C C . TRP A 1 461 ? 13.438 23.469 28.25 1 97.75 461 TRP A C 1
ATOM 3640 O O . TRP A 1 461 ? 12.344 23.156 28.75 1 97.75 461 TRP A O 1
ATOM 3650 N N . HIS A 1 462 ? 14.523 22.953 28.703 1 96.06 462 HIS A N 1
ATOM 3651 C CA . HIS A 1 462 ? 14.617 21.953 29.766 1 96.06 462 HIS A CA 1
ATOM 3652 C C . HIS A 1 462 ? 14.008 22.5 31.062 1 96.06 462 HIS A C 1
ATOM 3654 O O . HIS A 1 462 ? 13.281 21.781 31.75 1 96.06 462 HIS A O 1
ATOM 3660 N N . LYS A 1 463 ? 14.266 23.672 31.344 1 94.38 463 LYS A N 1
ATOM 3661 C CA . LYS A 1 463 ? 13.766 24.328 32.562 1 94.38 463 LYS A CA 1
ATOM 3662 C C . LYS A 1 463 ? 12.242 24.453 32.531 1 94.38 463 LYS A C 1
ATOM 3664 O O . LYS A 1 463 ? 11.586 24.312 33.562 1 94.38 463 LYS A O 1
ATOM 3669 N N . ARG A 1 464 ? 11.711 24.656 31.453 1 95.94 464 ARG A N 1
ATOM 3670 C CA . ARG A 1 464 ? 10.312 25.031 31.328 1 95.94 464 ARG A CA 1
ATOM 3671 C C . ARG A 1 464 ? 9.438 23.812 31.016 1 95.94 464 ARG A C 1
ATOM 3673 O O . ARG A 1 464 ? 8.266 23.781 31.406 1 95.94 464 ARG A O 1
ATOM 3680 N N . ASP A 1 465 ? 9.992 22.906 30.297 1 93.81 465 ASP A N 1
ATOM 3681 C CA . ASP A 1 465 ? 9.234 21.719 29.906 1 93.81 465 ASP A CA 1
ATOM 3682 C C . ASP A 1 465 ? 10.109 20.469 29.969 1 93.81 465 ASP A C 1
ATOM 3684 O O . ASP A 1 465 ? 10.539 19.953 28.938 1 93.81 465 ASP A O 1
ATOM 3688 N N . ASN A 1 466 ? 10.266 19.984 31.062 1 88.38 466 ASN A N 1
ATOM 3689 C CA . ASN A 1 466 ? 11.102 18.812 31.281 1 88.38 466 ASN A CA 1
ATOM 3690 C C . ASN A 1 466 ? 10.297 17.516 31.172 1 88.38 466 ASN A C 1
ATOM 3692 O O . ASN A 1 466 ? 9.141 17.469 31.609 1 88.38 466 ASN A O 1
ATOM 3696 N N . TRP A 1 467 ? 10.953 16.547 30.469 1 75.62 467 TRP A N 1
ATOM 3697 C CA . TRP A 1 467 ? 10.375 15.219 30.359 1 75.62 467 TRP A CA 1
ATOM 3698 C C . TRP A 1 467 ? 10.531 14.438 31.656 1 75.62 467 TRP A C 1
ATOM 3700 O O . TRP A 1 467 ? 11.211 13.414 31.688 1 75.62 467 TRP A O 1
ATOM 3710 N N . THR A 1 468 ? 10.125 14.797 32.812 1 64.06 468 THR A N 1
ATOM 3711 C CA . THR A 1 468 ? 10.578 14.32 34.094 1 64.06 468 THR A CA 1
ATOM 3712 C C . THR A 1 468 ? 10.234 12.844 34.281 1 64.06 468 THR A C 1
ATOM 3714 O O . THR A 1 468 ? 10.992 12.102 34.906 1 64.06 468 THR A O 1
ATOM 3717 N N . ASN A 1 469 ? 9.25 12.43 33.688 1 67.81 469 ASN A N 1
ATOM 3718 C CA . ASN A 1 469 ? 8.852 11.055 33.969 1 67.81 469 ASN A CA 1
ATOM 3719 C C . ASN A 1 469 ? 9.578 10.062 33.062 1 67.81 469 ASN A C 1
ATOM 3721 O O . ASN A 1 469 ? 9.508 8.852 33.25 1 67.81 469 ASN A O 1
ATOM 3725 N N . ASP A 1 470 ? 10.461 10.5 32.125 1 72.12 470 ASP A N 1
ATOM 3726 C CA . ASP A 1 470 ? 11.133 9.625 31.172 1 72.12 470 ASP A CA 1
ATOM 3727 C C . ASP A 1 470 ? 12.656 9.758 31.266 1 72.12 470 ASP A C 1
ATOM 3729 O O . ASP A 1 470 ? 13.352 8.797 31.594 1 72.12 470 ASP A O 1
ATOM 3733 N N . ARG A 1 471 ? 13.055 10.961 31.016 1 83.12 471 ARG A N 1
ATOM 3734 C CA . ARG A 1 471 ? 14.477 11.281 31.078 1 83.12 471 ARG A CA 1
ATOM 3735 C C . ARG A 1 471 ? 14.688 12.75 31.422 1 83.12 471 ARG A C 1
ATOM 3737 O O . ARG A 1 471 ? 13.758 13.555 31.344 1 83.12 471 ARG A O 1
ATOM 3744 N N . ASP A 1 472 ? 15.852 12.969 31.938 1 90.44 472 ASP A N 1
ATOM 3745 C CA . ASP A 1 472 ? 16.188 14.352 32.281 1 90.44 472 ASP A CA 1
ATOM 3746 C C . ASP A 1 472 ? 16.562 15.148 31.016 1 90.44 472 ASP A C 1
ATOM 3748 O O . ASP A 1 472 ? 17.734 15.422 30.766 1 90.44 472 ASP A O 1
ATOM 3752 N N . ALA A 1 473 ? 15.617 15.484 30.234 1 94.44 473 ALA A N 1
ATOM 3753 C CA . ALA A 1 473 ? 15.719 16.234 28.984 1 94.44 473 ALA A CA 1
ATOM 3754 C C . ALA A 1 473 ? 14.398 16.938 28.656 1 94.44 473 ALA A C 1
ATOM 3756 O O . ALA A 1 473 ? 13.352 16.578 29.219 1 94.44 473 ALA A O 1
ATOM 3757 N N . PRO A 1 474 ? 14.531 17.984 27.875 1 95.44 474 PRO A N 1
ATOM 3758 C CA . PRO A 1 474 ? 13.266 18.609 27.469 1 95.44 474 PRO A CA 1
ATOM 3759 C C . PRO A 1 474 ? 12.344 17.641 26.734 1 95.44 474 PRO A C 1
ATOM 3761 O O . PRO A 1 474 ? 12.812 16.781 25.969 1 95.44 474 PRO A O 1
ATOM 3764 N N . ARG A 1 475 ? 11.094 17.844 26.844 1 94.25 475 ARG A N 1
ATOM 3765 C CA . ARG A 1 475 ? 10.094 16.922 26.297 1 94.25 475 ARG A CA 1
ATOM 3766 C C . ARG A 1 475 ? 9.992 17.062 24.781 1 94.25 475 ARG A C 1
ATOM 3768 O O . ARG A 1 475 ? 9.852 18.172 24.266 1 94.25 475 ARG A O 1
ATOM 3775 N N . ILE A 1 476 ? 10.148 15.992 24.094 1 94.69 476 ILE A N 1
ATOM 3776 C CA . ILE A 1 476 ? 9.805 15.906 22.672 1 94.69 476 ILE A CA 1
ATOM 3777 C C . ILE A 1 476 ? 8.547 15.062 22.5 1 94.69 476 ILE A C 1
ATOM 3779 O O . ILE A 1 476 ? 8.477 13.938 23 1 94.69 476 ILE A O 1
ATOM 3783 N N . SER A 1 477 ? 7.605 15.602 21.844 1 91.88 477 SER A N 1
ATOM 3784 C CA . SER A 1 477 ? 6.316 14.938 21.703 1 91.88 477 SER A CA 1
ATOM 3785 C C . SER A 1 477 ? 6.258 14.125 20.406 1 91.88 477 SER A C 1
ATOM 3787 O O . SER A 1 477 ? 7.062 14.344 19.5 1 91.88 477 SER A O 1
ATOM 3789 N N . LYS A 1 478 ? 5.281 13.18 20.359 1 90.81 478 LYS A N 1
ATOM 3790 C CA . LYS A 1 478 ? 4.992 12.477 19.109 1 90.81 478 LYS A CA 1
ATOM 3791 C C . LYS A 1 478 ? 4.375 13.414 18.078 1 90.81 478 LYS A C 1
ATOM 3793 O O . LYS A 1 478 ? 3.682 14.367 18.438 1 90.81 478 LYS A O 1
ATOM 3798 N N . LEU A 1 479 ? 4.68 13.008 16.922 1 88.75 479 LEU A N 1
ATOM 3799 C CA . LEU A 1 479 ? 4.023 13.75 15.844 1 88.75 479 LEU A CA 1
ATOM 3800 C C . LEU A 1 479 ? 2.568 13.312 15.695 1 88.75 479 LEU A C 1
ATOM 3802 O O . LEU A 1 479 ? 2.275 12.117 15.648 1 88.75 479 LEU A O 1
ATOM 3806 N N . GLY A 1 480 ? 1.675 14.117 15.75 1 80.88 480 GLY A N 1
ATOM 3807 C CA . GLY A 1 480 ? 0.27 13.836 15.508 1 80.88 480 GLY A CA 1
ATOM 3808 C C . GLY A 1 480 ? -0.114 13.93 14.047 1 80.88 480 GLY A C 1
ATOM 3809 O O . GLY A 1 480 ? 0.57 13.375 13.18 1 80.88 480 GLY A O 1
ATOM 3810 N N . SER A 1 481 ? -1.192 14.398 13.734 1 85.19 481 SER A N 1
ATOM 3811 C CA . SER A 1 481 ? -1.701 14.695 12.406 1 85.19 481 SER A CA 1
ATOM 3812 C C . SER A 1 481 ? -2.23 16.125 12.32 1 85.19 481 SER A C 1
ATOM 3814 O O . SER A 1 481 ? -1.93 16.953 13.18 1 85.19 481 SER A O 1
ATOM 3816 N N . GLY A 1 482 ? -2.729 16.484 11.234 1 87 482 GLY A N 1
ATOM 3817 C CA . GLY A 1 482 ? -3.428 17.766 11.125 1 87 482 GLY A CA 1
ATOM 3818 C C . GLY A 1 482 ? -2.574 18.859 10.523 1 87 482 GLY A C 1
ATOM 3819 O O . GLY A 1 482 ? -2.91 20.047 10.633 1 87 482 GLY A O 1
ATOM 3820 N N . SER A 1 483 ? -1.443 18.5 10.086 1 93.38 483 SER A N 1
ATOM 3821 C CA . SER A 1 483 ? -0.627 19.453 9.344 1 93.38 483 SER A CA 1
ATOM 3822 C C . SER A 1 483 ? 0.04 18.797 8.141 1 93.38 483 SER A C 1
ATOM 3824 O O . SER A 1 483 ? -0.153 17.609 7.891 1 93.38 483 SER A O 1
ATOM 3826 N N . ASP A 1 484 ? 0.805 19.547 7.441 1 96.56 484 ASP A N 1
ATOM 3827 C CA . ASP A 1 484 ? 1.228 19.203 6.09 1 96.56 484 ASP A CA 1
ATOM 3828 C C . ASP A 1 484 ? 2.191 18.016 6.102 1 96.56 484 ASP A C 1
ATOM 3830 O O . ASP A 1 484 ? 2.461 17.422 5.059 1 96.56 484 ASP A O 1
ATOM 3834 N N . PHE A 1 485 ? 2.668 17.547 7.191 1 96.69 485 PHE A N 1
ATOM 3835 C CA . PHE A 1 485 ? 3.582 16.406 7.227 1 96.69 485 PHE A CA 1
ATOM 3836 C C . PHE A 1 485 ? 2.822 15.094 7.086 1 96.69 485 PHE A C 1
ATOM 3838 O O . PHE A 1 485 ? 3.426 14.047 6.852 1 96.69 485 PHE A O 1
ATOM 3845 N N . GLU A 1 486 ? 1.537 15.102 7.199 1 96 486 GLU A N 1
ATOM 3846 C CA . GLU A 1 486 ? 0.72 13.906 7.371 1 96 486 GLU A CA 1
ATOM 3847 C C . GLU A 1 486 ? 0.964 12.906 6.246 1 96 486 GLU A C 1
ATOM 3849 O O . GLU A 1 486 ? 1.26 11.734 6.5 1 96 486 GLU A O 1
ATOM 3854 N N . ALA A 1 487 ? 0.815 13.336 5 1 97 487 ALA A N 1
ATOM 3855 C CA . ALA A 1 487 ? 0.976 12.414 3.875 1 97 487 ALA A CA 1
ATOM 3856 C C . ALA A 1 487 ? 2.406 11.891 3.797 1 97 487 ALA A C 1
ATOM 3858 O O . ALA A 1 487 ? 2.633 10.742 3.406 1 97 487 ALA A O 1
ATOM 3859 N N . TYR A 1 488 ? 3.43 12.664 4.164 1 98.31 488 TYR A N 1
ATOM 3860 C CA . TYR A 1 488 ? 4.84 12.297 4.098 1 98.31 488 TYR A CA 1
ATOM 3861 C C . TYR A 1 488 ? 5.203 11.312 5.199 1 98.31 488 TYR A C 1
ATOM 3863 O O . TYR A 1 488 ? 5.867 10.305 4.945 1 98.31 488 TYR A O 1
ATOM 3871 N N . PHE A 1 489 ? 4.668 11.57 6.375 1 97.62 489 PHE A N 1
ATOM 3872 C CA . PHE A 1 489 ? 5.004 10.766 7.547 1 97.62 489 PHE A CA 1
ATOM 3873 C C . PHE A 1 489 ? 4.094 9.547 7.645 1 97.62 489 PHE A C 1
ATOM 3875 O O . PHE A 1 489 ? 4.547 8.414 7.488 1 97.62 489 PHE A O 1
ATOM 3882 N N . ILE A 1 490 ? 2.828 9.727 7.68 1 96.88 490 ILE A N 1
ATOM 3883 C CA . ILE A 1 490 ? 1.856 8.703 8.039 1 96.88 490 ILE A CA 1
ATOM 3884 C C . ILE A 1 490 ? 1.595 7.801 6.832 1 96.88 490 ILE A C 1
ATOM 3886 O O . ILE A 1 490 ? 1.392 6.594 6.984 1 96.88 490 ILE A O 1
ATOM 3890 N N . ARG A 1 491 ? 1.598 8.32 5.664 1 97 491 ARG A N 1
ATOM 3891 C CA . ARG A 1 491 ? 1.29 7.539 4.469 1 97 491 ARG A CA 1
ATOM 3892 C C . ARG A 1 491 ? 2.561 6.965 3.848 1 97 491 ARG A C 1
ATOM 3894 O O . ARG A 1 491 ? 2.598 5.793 3.475 1 97 491 ARG A O 1
ATOM 3901 N N . LEU A 1 492 ? 3.617 7.762 3.719 1 98.06 492 LEU A N 1
ATOM 3902 C CA . LEU A 1 492 ? 4.789 7.367 2.943 1 98.06 492 LEU A CA 1
ATOM 3903 C C . LEU A 1 492 ? 5.906 6.883 3.859 1 98.06 492 LEU A C 1
ATOM 3905 O O . LEU A 1 492 ? 6.883 6.293 3.393 1 98.06 492 LEU A O 1
ATOM 3909 N N . GLY A 1 493 ? 5.816 7.113 5.152 1 97.88 493 GLY A N 1
ATOM 3910 C CA . GLY A 1 493 ? 6.836 6.641 6.074 1 97.88 493 GLY A CA 1
ATOM 3911 C C . GLY A 1 493 ? 8.133 7.426 5.988 1 97.88 493 GLY A C 1
ATOM 3912 O O . GLY A 1 493 ? 9.219 6.848 6.016 1 97.88 493 GLY A O 1
ATOM 3913 N N . ILE A 1 494 ? 8.094 8.75 5.859 1 98.62 494 ILE A N 1
ATOM 3914 C CA . ILE A 1 494 ? 9.258 9.625 5.836 1 98.62 494 ILE A CA 1
ATOM 3915 C C . ILE A 1 494 ? 9.453 10.266 7.211 1 98.62 494 ILE A C 1
ATOM 3917 O O . ILE A 1 494 ? 8.508 10.805 7.793 1 98.62 494 ILE A O 1
ATOM 3921 N N . ALA A 1 495 ? 10.656 10.188 7.742 1 98.56 495 ALA A N 1
ATOM 3922 C CA . ALA A 1 495 ? 10.93 10.852 9.016 1 98.56 495 ALA A CA 1
ATOM 3923 C C . ALA A 1 495 ? 10.508 12.312 8.977 1 98.56 495 ALA A C 1
ATOM 3925 O O . ALA A 1 495 ? 10.711 13 7.973 1 98.56 495 ALA A O 1
ATOM 3926 N N . ALA A 1 496 ? 9.898 12.773 10.102 1 98.31 496 ALA A N 1
ATOM 3927 C CA . ALA A 1 496 ? 9.336 14.117 10.07 1 98.31 496 ALA A CA 1
ATOM 3928 C C . ALA A 1 496 ? 9.438 14.789 11.438 1 98.31 496 ALA A C 1
ATOM 3930 O O . ALA A 1 496 ? 9.641 14.117 12.453 1 98.31 496 ALA A O 1
ATOM 3931 N N . GLY A 1 497 ? 9.344 16.062 11.445 1 97.94 497 GLY A N 1
ATOM 3932 C CA . GLY A 1 497 ? 9.359 16.859 12.664 1 97.94 497 GLY A CA 1
ATOM 3933 C C . GLY A 1 497 ? 8.781 18.25 12.484 1 97.94 497 GLY A C 1
ATOM 3934 O O . GLY A 1 497 ? 8.523 18.672 11.352 1 97.94 497 GLY A O 1
ATOM 3935 N N . ARG A 1 498 ? 8.555 18.875 13.531 1 97.62 498 ARG A N 1
ATOM 3936 C CA . ARG A 1 498 ? 8.109 20.266 13.57 1 97.62 498 ARG A CA 1
ATOM 3937 C C . ARG A 1 498 ? 8.562 20.938 14.859 1 97.62 498 ARG A C 1
ATOM 3939 O O . ARG A 1 498 ? 8.781 20.281 15.875 1 97.62 498 ARG A O 1
ATOM 3946 N N . ALA A 1 499 ? 8.734 22.203 14.82 1 98.25 499 ALA A N 1
ATOM 3947 C CA . ALA A 1 499 ? 9.141 23.016 15.961 1 98.25 499 ALA A CA 1
ATOM 3948 C C . ALA A 1 499 ? 8.375 24.344 16 1 98.25 499 ALA A C 1
ATOM 3950 O O . ALA A 1 499 ? 8.133 24.953 14.969 1 98.25 499 ALA A O 1
ATOM 3951 N N . ARG A 1 500 ? 7.953 24.75 17.188 1 97.94 500 ARG A N 1
ATOM 3952 C CA . ARG A 1 500 ? 7.246 26 17.422 1 97.94 500 ARG A CA 1
ATOM 3953 C C . ARG A 1 500 ? 7.336 26.422 18.891 1 97.94 500 ARG A C 1
ATOM 3955 O O . ARG A 1 500 ? 7.73 25.625 19.734 1 97.94 500 ARG A O 1
ATOM 3962 N N . TYR A 1 501 ? 7.008 27.656 19.141 1 97.69 501 TYR A N 1
ATOM 3963 C CA . TYR A 1 501 ? 6.812 28.062 20.516 1 97.69 501 TYR A CA 1
ATOM 3964 C C . TYR A 1 501 ? 5.387 27.797 20.984 1 97.69 501 TYR A C 1
ATOM 3966 O O . TYR A 1 501 ? 4.441 27.906 20.203 1 97.69 501 TYR A O 1
ATOM 3974 N N . THR A 1 502 ? 5.262 27.438 22.25 1 96.94 502 THR A N 1
ATOM 3975 C CA . THR A 1 502 ? 3.961 27.016 22.75 1 96.94 502 THR A CA 1
ATOM 3976 C C . THR A 1 502 ? 3.703 27.594 24.141 1 96.94 502 THR A C 1
ATOM 3978 O O . THR A 1 502 ? 4.555 28.297 24.688 1 96.94 502 THR A O 1
ATOM 3981 N N . LYS A 1 503 ? 2.527 27.406 24.609 1 96.38 503 LYS A N 1
ATOM 3982 C CA . LYS A 1 503 ? 2.07 27.891 25.906 1 96.38 503 LYS A CA 1
ATOM 3983 C C . LYS A 1 503 ? 2.59 27.016 27.047 1 96.38 503 LYS A C 1
ATOM 3985 O O . LYS A 1 503 ? 3.215 25.984 26.797 1 96.38 503 LYS A O 1
ATOM 3990 N N . ASN A 1 504 ? 2.432 27.484 28.234 1 95.44 504 ASN A N 1
ATOM 3991 C CA . ASN A 1 504 ? 2.654 26.641 29.406 1 95.44 504 ASN A CA 1
ATOM 3992 C C . ASN A 1 504 ? 1.526 25.625 29.594 1 95.44 504 ASN A C 1
ATOM 3994 O O . ASN A 1 504 ? 0.482 25.953 30.156 1 95.44 504 ASN A O 1
ATOM 3998 N N . LYS A 1 505 ? 1.77 24.453 29.281 1 89.94 505 LYS A N 1
ATOM 3999 C CA . LYS A 1 505 ? 0.727 23.438 29.25 1 89.94 505 LYS A CA 1
ATOM 4000 C C . LYS A 1 505 ? 0.257 23.078 30.656 1 89.94 505 LYS A C 1
ATOM 4002 O O . LYS A 1 505 ? -0.842 22.547 30.828 1 89.94 505 LYS A O 1
ATOM 4007 N N . LYS A 1 506 ? 1.021 23.359 31.578 1 89.44 506 LYS A N 1
ATOM 4008 C CA . LYS A 1 506 ? 0.69 23.031 32.969 1 89.44 506 LYS A CA 1
ATOM 4009 C C . LYS A 1 506 ? -0.289 24.047 33.562 1 89.44 506 LYS A C 1
ATOM 4011 O O . LYS A 1 506 ? -1.179 23.672 34.312 1 89.44 506 LYS A O 1
ATOM 4016 N N . THR A 1 507 ? -0.157 25.266 33.156 1 91.12 507 THR A N 1
ATOM 4017 C CA . THR A 1 507 ? -0.917 26.312 33.844 1 91.12 507 THR A CA 1
ATOM 4018 C C . THR A 1 507 ? -1.96 26.922 32.906 1 91.12 507 THR A C 1
ATOM 4020 O O . THR A 1 507 ? -2.973 27.453 33.344 1 91.12 507 THR A O 1
ATOM 4023 N N . GLU A 1 508 ? -1.645 26.922 31.672 1 92.5 508 GLU A N 1
ATOM 4024 C CA . GLU A 1 508 ? -2.582 27.5 30.719 1 92.5 508 GLU A CA 1
ATOM 4025 C C . GLU A 1 508 ? -3.508 26.422 30.141 1 92.5 508 GLU A C 1
ATOM 4027 O O . GLU A 1 508 ? -3.061 25.531 29.438 1 92.5 508 GLU A O 1
ATOM 4032 N N . ARG A 1 509 ? -4.781 26.625 30.281 1 88.25 509 ARG A N 1
ATOM 4033 C CA . ARG A 1 509 ? -5.719 25.516 30.047 1 88.25 509 ARG A CA 1
ATOM 4034 C C . ARG A 1 509 ? -6.48 25.719 28.75 1 88.25 509 ARG A C 1
ATOM 4036 O O . ARG A 1 509 ? -7.254 24.859 28.328 1 88.25 509 ARG A O 1
ATOM 4043 N N . TYR A 1 510 ? -6.238 26.812 28.078 1 91.56 510 TYR A N 1
ATOM 4044 C CA . TYR A 1 510 ? -6.957 27 26.828 1 91.56 510 TYR A CA 1
ATOM 4045 C C . TYR A 1 510 ? -6.543 25.969 25.797 1 91.56 510 TYR A C 1
ATOM 4047 O O . TYR A 1 510 ? -5.41 25.484 25.812 1 91.56 510 TYR A O 1
ATOM 4055 N N . SER A 1 511 ? -7.418 25.5 24.922 1 89.81 511 SER A N 1
ATOM 4056 C CA . SER A 1 511 ? -7.27 24.391 23.984 1 89.81 511 SER A CA 1
ATOM 4057 C C . SER A 1 511 ? -6.332 24.75 22.844 1 89.81 511 SER A C 1
ATOM 4059 O O . SER A 1 511 ? -5.574 23.906 22.359 1 89.81 511 SER A O 1
ATOM 4061 N N . SER A 1 512 ? -6.438 25.859 22.328 1 92.06 512 SER A N 1
ATOM 4062 C CA . SER A 1 512 ? -5.621 26.469 21.281 1 92.06 512 SER A CA 1
ATOM 4063 C C . SER A 1 512 ? -5.418 27.953 21.516 1 92.06 512 SER A C 1
ATOM 4065 O O . SER A 1 512 ? -6.07 28.547 22.391 1 92.06 512 SER A O 1
ATOM 4067 N N . TYR A 1 513 ? -4.477 28.531 20.828 1 95.81 513 TYR A N 1
ATOM 4068 C CA . TYR A 1 513 ? -4.348 29.953 21.062 1 95.81 513 TYR A CA 1
ATOM 4069 C C . TYR A 1 513 ? -5.66 30.672 20.766 1 95.81 513 TYR A C 1
ATOM 4071 O O . TYR A 1 513 ? -6.383 30.312 19.844 1 95.81 513 TYR A O 1
ATOM 4079 N N . PRO A 1 514 ? -6.051 31.609 21.453 1 97.12 514 PRO A N 1
ATOM 4080 C CA . PRO A 1 514 ? -7.434 32.062 21.594 1 97.12 514 PRO A CA 1
ATOM 4081 C C . PRO A 1 514 ? -8.023 32.594 20.297 1 97.12 514 PRO A C 1
ATOM 4083 O O . PRO A 1 514 ? -9.188 32.344 19.984 1 97.12 514 PRO A O 1
ATOM 4086 N N . VAL A 1 515 ? -7.27 33.344 19.484 1 97.56 515 VAL A N 1
ATOM 4087 C CA . VAL A 1 515 ? -7.844 34 18.328 1 97.56 515 VAL A CA 1
ATOM 4088 C C . VAL A 1 515 ? -7.75 33.094 17.109 1 97.56 515 VAL A C 1
ATOM 4090 O O . VAL A 1 515 ? -7.828 33.531 15.969 1 97.56 515 VAL A O 1
ATOM 4093 N N . TYR A 1 516 ? -7.574 31.797 17.375 1 97.06 516 TYR A N 1
ATOM 4094 C CA . TYR A 1 516 ? -7.344 30.781 16.344 1 97.06 516 TYR A CA 1
ATOM 4095 C C . TYR A 1 516 ? -8.391 30.875 15.242 1 97.06 516 TYR A C 1
ATOM 4097 O O . TYR A 1 516 ? -9.594 30.797 15.516 1 97.06 516 TYR A O 1
ATOM 4105 N N . HIS A 1 517 ? -8.023 31.125 13.938 1 97 517 HIS A N 1
ATOM 4106 C CA . HIS A 1 517 ? -8.797 31.062 12.703 1 97 517 HIS A CA 1
ATOM 4107 C C . HIS A 1 517 ? -9.875 32.156 12.672 1 97 517 HIS A C 1
ATOM 4109 O O . HIS A 1 517 ? -10.883 32 11.977 1 97 517 HIS A O 1
ATOM 4115 N N . SER A 1 518 ? -9.766 33.219 13.477 1 97.62 518 SER A N 1
ATOM 4116 C CA . SER A 1 518 ? -10.703 34.344 13.492 1 97.62 518 SER A CA 1
ATOM 4117 C C . SER A 1 518 ? -10.141 35.531 12.734 1 97.62 518 SER A C 1
ATOM 4119 O O . SER A 1 518 ? -9.016 35.5 12.242 1 97.62 518 SER A O 1
ATOM 4121 N N . VAL A 1 519 ? -10.961 36.594 12.695 1 97.12 519 VAL A N 1
ATOM 4122 C CA . VAL A 1 519 ? -10.555 37.812 12.008 1 97.12 519 VAL A CA 1
ATOM 4123 C C . VAL A 1 519 ? -9.477 38.531 12.82 1 97.12 519 VAL A C 1
ATOM 4125 O O . VAL A 1 519 ? -8.75 39.375 12.289 1 97.12 519 VAL A O 1
ATOM 4128 N N . TYR A 1 520 ? -9.219 38.094 13.984 1 97.5 520 TYR A N 1
ATOM 4129 C CA . TYR A 1 520 ? -8.359 38.844 14.906 1 97.5 520 TYR A CA 1
ATOM 4130 C C . TYR A 1 520 ? -6.926 38.312 14.852 1 97.5 520 TYR A C 1
ATOM 4132 O O . TYR A 1 520 ? -6.039 38.844 15.531 1 97.5 520 TYR A O 1
ATOM 4140 N N . GLU A 1 521 ? -6.742 37.312 14.055 1 95.19 521 GLU A N 1
ATOM 4141 C CA . GLU A 1 521 ? -5.391 36.812 13.828 1 95.19 521 GLU A CA 1
ATOM 4142 C C . GLU A 1 521 ? -4.613 37.719 12.891 1 95.19 521 GLU A C 1
ATOM 4144 O O . GLU A 1 521 ? -4.266 37.344 11.773 1 95.19 521 GLU A O 1
ATOM 4149 N N . THR A 1 522 ? -4.242 38.875 13.375 1 95.62 522 THR A N 1
ATOM 4150 C CA . THR A 1 522 ? -3.541 39.906 12.609 1 95.62 522 THR A CA 1
ATOM 4151 C C . THR A 1 522 ? -2.041 39.844 12.891 1 95.62 522 THR A C 1
ATOM 4153 O O . THR A 1 522 ? -1.592 39.125 13.781 1 95.62 522 THR A O 1
ATOM 4156 N N . PHE A 1 523 ? -1.342 40.594 12.094 1 94.94 523 PHE A N 1
ATOM 4157 C CA . PHE A 1 523 ? 0.09 40.719 12.336 1 94.94 523 PHE A CA 1
ATOM 4158 C C . PHE A 1 523 ? 0.352 41.344 13.703 1 94.94 523 PHE A C 1
ATOM 4160 O O . PHE A 1 523 ? 1.283 40.938 14.406 1 94.94 523 PHE A O 1
ATOM 4167 N N . GLU A 1 524 ? -0.461 42.281 14.117 1 95.19 524 GLU A N 1
ATOM 4168 C CA . GLU A 1 524 ? -0.286 43.094 15.328 1 95.19 524 GLU A CA 1
ATOM 4169 C C . GLU A 1 524 ? -0.363 42.219 16.578 1 95.19 524 GLU A C 1
ATOM 4171 O O . GLU A 1 524 ? 0.31 42.469 17.578 1 95.19 524 GLU A O 1
ATOM 4176 N N . ILE A 1 525 ? -1.179 41.188 16.516 1 96.06 525 ILE A N 1
ATOM 4177 C CA . ILE A 1 525 ? -1.292 40.312 17.688 1 96.06 525 ILE A CA 1
ATOM 4178 C C . ILE A 1 525 ? 0.054 39.656 17.969 1 96.06 525 ILE A C 1
ATOM 4180 O O . ILE A 1 525 ? 0.409 39.438 19.141 1 96.06 525 ILE A O 1
ATOM 4184 N N . VAL A 1 526 ? 0.838 39.312 16.938 1 96.31 526 VAL A N 1
ATOM 4185 C CA . VAL A 1 526 ? 2.162 38.719 17.078 1 96.31 526 VAL A CA 1
ATOM 4186 C C . VAL A 1 526 ? 3.15 39.781 17.578 1 96.31 526 VAL A C 1
ATOM 4188 O O . VAL A 1 526 ? 3.867 39.531 18.562 1 96.31 526 VAL A O 1
ATOM 4191 N N . GLU A 1 527 ? 3.129 40.906 16.969 1 94.62 527 GLU A N 1
ATOM 4192 C CA . GLU A 1 527 ? 4.078 42 17.234 1 94.62 527 GLU A CA 1
ATOM 4193 C C . GLU A 1 527 ? 3.904 42.531 18.656 1 94.62 527 GLU A C 1
ATOM 4195 O O . GLU A 1 527 ? 4.883 42.875 19.312 1 94.62 527 GLU A O 1
ATOM 4200 N N . LYS A 1 528 ? 2.666 42.531 19.109 1 95.56 528 LYS A N 1
ATOM 4201 C CA . LYS A 1 528 ? 2.391 43.188 20.375 1 95.56 528 LYS A CA 1
ATOM 4202 C C . LYS A 1 528 ? 2.434 42.188 21.531 1 95.56 528 LYS A C 1
ATOM 4204 O O . LYS A 1 528 ? 2.826 42.531 22.641 1 95.56 528 LYS A O 1
ATOM 4209 N N . PHE A 1 529 ? 1.986 40.969 21.234 1 96.62 529 PHE A N 1
ATOM 4210 C CA . PHE A 1 529 ? 1.746 40.094 22.375 1 96.62 529 PHE A CA 1
ATOM 4211 C C . PHE A 1 529 ? 2.592 38.844 22.266 1 96.62 529 PHE A C 1
ATOM 4213 O O . PHE A 1 529 ? 3.258 38.438 23.234 1 96.62 529 PHE A O 1
ATOM 4220 N N . TYR A 1 530 ? 2.693 38.156 21.219 1 96.69 530 TYR A N 1
ATOM 4221 C CA . TYR A 1 530 ? 3.277 36.812 21.141 1 96.69 530 TYR A CA 1
ATOM 4222 C C . TYR A 1 530 ? 4.797 36.906 21.031 1 96.69 530 TYR A C 1
ATOM 4224 O O . TYR A 1 530 ? 5.504 36.094 21.672 1 96.69 530 TYR A O 1
ATOM 4232 N N . ASP A 1 531 ? 5.254 37.844 20.234 1 96.19 531 ASP A N 1
ATOM 4233 C CA . ASP A 1 531 ? 6.695 37.938 20.062 1 96.19 531 ASP A CA 1
ATOM 4234 C C . ASP A 1 531 ? 7.113 39.375 19.719 1 96.19 531 ASP A C 1
ATOM 4236 O O . ASP A 1 531 ? 7.641 39.625 18.625 1 96.19 531 ASP A O 1
ATOM 4240 N N . PRO A 1 532 ? 7.043 40.219 20.609 1 94.12 532 PRO A N 1
ATOM 4241 C CA . PRO A 1 532 ? 7.352 41.625 20.344 1 94.12 532 PRO A CA 1
ATOM 4242 C C . PRO A 1 532 ? 8.797 41.844 19.891 1 94.12 532 PRO A C 1
ATOM 4244 O O . PRO A 1 532 ? 9.062 42.719 19.094 1 94.12 532 PRO A O 1
ATOM 4247 N N . SER A 1 533 ? 9.695 41.031 20.359 1 92.06 533 SER A N 1
ATOM 4248 C CA . SER A 1 533 ? 11.102 41.188 20 1 92.06 533 SER A CA 1
ATOM 4249 C C . SER A 1 533 ? 11.461 40.375 18.766 1 92.06 533 SER A C 1
ATOM 4251 O O . SER A 1 533 ? 12.531 40.562 18.172 1 92.06 533 SER A O 1
ATOM 4253 N N . PHE A 1 534 ? 10.633 39.406 18.375 1 94 534 PHE A N 1
ATOM 4254 C CA . PHE A 1 534 ? 10.789 38.5 17.25 1 94 534 PHE A CA 1
ATOM 4255 C C . PHE A 1 534 ? 11.953 37.562 17.469 1 94 534 PHE A C 1
ATOM 4257 O O . PHE A 1 534 ? 12.445 36.938 16.531 1 94 534 PHE A O 1
ATOM 4264 N N . LYS A 1 535 ? 12.422 37.469 18.719 1 94.62 535 LYS A N 1
ATOM 4265 C CA . LYS A 1 535 ? 13.531 36.594 19.047 1 94.62 535 LYS A CA 1
ATOM 4266 C C . LYS A 1 535 ? 13.078 35.125 19.078 1 94.62 535 LYS A C 1
ATOM 4268 O O . LYS A 1 535 ? 13.844 34.219 18.734 1 94.62 535 LYS A O 1
ATOM 4273 N N . ARG A 1 536 ? 11.859 34.938 19.484 1 96.5 536 ARG A N 1
ATOM 4274 C CA . ARG A 1 536 ? 11.336 33.594 19.516 1 96.5 536 ARG A CA 1
ATOM 4275 C C . ARG A 1 536 ? 11.18 33.031 18.109 1 96.5 536 ARG A C 1
ATOM 4277 O O . ARG A 1 536 ? 11.523 31.875 17.859 1 96.5 536 ARG A O 1
ATOM 4284 N N . LEU A 1 537 ? 10.688 33.844 17.188 1 96.38 537 LEU A N 1
ATOM 4285 C CA . LEU A 1 537 ? 10.586 33.438 15.797 1 96.38 537 LEU A CA 1
ATOM 4286 C C . LEU A 1 537 ? 11.961 33.156 15.211 1 96.38 537 LEU A C 1
ATOM 4288 O O . LEU A 1 537 ? 12.125 32.219 14.43 1 96.38 537 LEU A O 1
ATOM 4292 N N . GLN A 1 538 ? 12.883 33.938 15.578 1 95.06 538 GLN A N 1
ATOM 4293 C CA . GLN A 1 538 ? 14.25 33.688 15.133 1 95.06 538 GLN A CA 1
ATOM 4294 C C . GLN A 1 538 ? 14.781 32.375 15.648 1 95.06 538 GLN A C 1
ATOM 4296 O O . GLN A 1 538 ? 15.438 31.625 14.914 1 95.06 538 GLN A O 1
ATOM 4301 N N . ALA A 1 539 ? 14.562 32.094 16.891 1 96.5 539 ALA A N 1
ATOM 4302 C CA . ALA A 1 539 ? 14.992 30.812 17.453 1 96.5 539 ALA A CA 1
ATOM 4303 C C . ALA A 1 539 ? 14.367 29.641 16.719 1 96.5 539 ALA A C 1
ATOM 4305 O O . ALA A 1 539 ? 15.047 28.641 16.453 1 96.5 539 ALA A O 1
ATOM 4306 N N . VAL A 1 540 ? 13.094 29.734 16.422 1 97.62 540 VAL A N 1
ATOM 4307 C CA . VAL A 1 540 ? 12.414 28.656 15.703 1 97.62 540 VAL A CA 1
ATOM 4308 C C . VAL A 1 540 ? 13.008 28.516 14.305 1 97.62 540 VAL A C 1
ATOM 4310 O O . VAL A 1 540 ? 13.188 27.406 13.812 1 97.62 540 VAL A O 1
ATOM 4313 N N . ALA A 1 541 ? 13.289 29.625 13.656 1 96.88 541 ALA A N 1
ATOM 4314 C CA . ALA A 1 541 ? 13.945 29.594 12.352 1 96.88 541 ALA A CA 1
ATOM 4315 C C . ALA A 1 541 ? 15.273 28.844 12.43 1 96.88 541 ALA A C 1
ATOM 4317 O O . ALA A 1 541 ? 15.609 28.062 11.539 1 96.88 541 ALA A O 1
ATOM 4318 N N . GLN A 1 542 ? 15.992 29.109 13.469 1 96.94 542 GLN A N 1
ATOM 4319 C CA . GLN A 1 542 ? 17.281 28.453 13.648 1 96.94 542 GLN A CA 1
ATOM 4320 C C . GLN A 1 542 ? 17.109 26.953 13.883 1 96.94 542 GLN A C 1
ATOM 4322 O O . GLN A 1 542 ? 17.906 26.156 13.398 1 96.94 542 GLN A O 1
ATOM 4327 N N . VAL A 1 543 ? 16.141 26.578 14.602 1 98.38 543 VAL A N 1
ATOM 4328 C CA . VAL A 1 543 ? 15.891 25.156 14.859 1 98.38 543 VAL A CA 1
ATOM 4329 C C . VAL A 1 543 ? 15.484 24.469 13.562 1 98.38 543 VAL A C 1
ATOM 4331 O O . VAL A 1 543 ? 16.094 23.469 13.164 1 98.38 543 VAL A O 1
ATOM 4334 N N . ARG A 1 544 ? 14.422 25 12.883 1 98.5 544 ARG A N 1
ATOM 4335 C CA . ARG A 1 544 ? 13.953 24.391 11.633 1 98.5 544 ARG A CA 1
ATOM 4336 C C . ARG A 1 544 ? 15.055 24.391 10.578 1 98.5 544 ARG A C 1
ATOM 4338 O O . ARG A 1 544 ? 15.289 23.375 9.914 1 98.5 544 ARG A O 1
ATOM 4345 N N . GLY A 1 545 ? 15.703 25.5 10.438 1 97.25 545 GLY A N 1
ATOM 4346 C CA . GLY A 1 545 ? 16.797 25.594 9.5 1 97.25 545 GLY A CA 1
ATOM 4347 C C . GLY A 1 545 ? 17.953 24.672 9.828 1 97.25 545 GLY A C 1
ATOM 4348 O O . GLY A 1 545 ? 18.531 24.047 8.938 1 97.25 545 GLY A O 1
ATOM 4349 N N . GLY A 1 546 ? 18.328 24.625 11.148 1 97.62 546 GLY A N 1
ATOM 4350 C CA . GLY A 1 546 ? 19.391 23.719 11.586 1 97.62 546 GLY A CA 1
ATOM 4351 C C . GLY A 1 546 ? 19.094 22.266 11.281 1 97.62 546 GLY A C 1
ATOM 4352 O O . GLY A 1 546 ? 19.984 21.516 10.891 1 97.62 546 GLY A O 1
ATOM 4353 N N . LEU A 1 547 ? 17.891 21.859 11.469 1 98.31 547 LEU A N 1
ATOM 4354 C CA . LEU A 1 547 ? 17.484 20.484 11.156 1 98.31 547 LEU A CA 1
ATOM 4355 C C . LEU A 1 547 ? 17.688 20.188 9.68 1 98.31 547 LEU A C 1
ATOM 4357 O O . LEU A 1 547 ? 18.281 19.172 9.32 1 98.31 547 LEU A O 1
ATOM 4361 N N . ILE A 1 548 ? 17.234 21.031 8.805 1 97.69 548 ILE A N 1
ATOM 4362 C CA . ILE A 1 548 ? 17.297 20.828 7.363 1 97.69 548 ILE A CA 1
ATOM 4363 C C . ILE A 1 548 ? 18.75 20.797 6.906 1 97.69 548 ILE A C 1
ATOM 4365 O O . ILE A 1 548 ? 19.141 19.969 6.082 1 97.69 548 ILE A O 1
ATOM 4369 N N . PHE A 1 549 ? 19.516 21.641 7.402 1 96.38 549 PHE A N 1
ATOM 4370 C CA . PHE A 1 549 ? 20.906 21.75 6.98 1 96.38 549 PHE A CA 1
ATOM 4371 C C . PHE A 1 549 ? 21.719 20.547 7.422 1 96.38 549 PHE A C 1
ATOM 4373 O O . PHE A 1 549 ? 22.5 20 6.645 1 96.38 549 PHE A O 1
ATOM 4380 N N . LEU A 1 550 ? 21.516 20.141 8.664 1 97.81 550 LEU A N 1
ATOM 4381 C CA . LEU A 1 550 ? 22.266 19 9.172 1 97.81 550 LEU A CA 1
ATOM 4382 C C . LEU A 1 550 ? 21.828 17.703 8.469 1 97.81 550 LEU A C 1
ATOM 4384 O O . LEU A 1 550 ? 22.672 16.859 8.172 1 97.81 550 LEU A O 1
ATOM 4388 N N . LEU A 1 551 ? 20.609 17.594 8.156 1 98.62 551 LEU A N 1
ATOM 4389 C CA . LEU A 1 551 ? 20.109 16.422 7.43 1 98.62 551 LEU A CA 1
ATOM 4390 C C . LEU A 1 551 ? 20.609 16.438 5.984 1 98.62 551 LEU A C 1
ATOM 4392 O O . LEU A 1 551 ? 20.859 15.383 5.402 1 98.62 551 LEU A O 1
ATOM 4396 N N . ALA A 1 552 ? 20.719 17.594 5.43 1 98.19 552 ALA A N 1
ATOM 4397 C CA . ALA A 1 552 ? 21.094 17.719 4.02 1 98.19 552 ALA A CA 1
ATOM 4398 C C . ALA A 1 552 ? 22.594 17.594 3.834 1 98.19 552 ALA A C 1
ATOM 4400 O O . ALA A 1 552 ? 23.062 17.188 2.773 1 98.19 552 ALA A O 1
ATOM 4401 N N . ASP A 1 553 ? 23.391 17.875 4.863 1 96.81 553 ASP A N 1
ATOM 4402 C CA . ASP A 1 553 ? 24.812 18.062 4.602 1 96.81 553 ASP A CA 1
ATOM 4403 C C . ASP A 1 553 ? 25.641 17.031 5.359 1 96.81 553 ASP A C 1
ATOM 4405 O O . ASP A 1 553 ? 26.828 16.859 5.078 1 96.81 553 ASP A O 1
ATOM 4409 N N . SER A 1 554 ? 25.109 16.359 6.352 1 97.38 554 SER A N 1
ATOM 4410 C CA . SER A 1 554 ? 25.875 15.375 7.113 1 97.38 554 SER A CA 1
ATOM 4411 C C . SER A 1 554 ? 26.266 14.18 6.246 1 97.38 554 SER A C 1
ATOM 4413 O O . SER A 1 554 ? 25.469 13.727 5.414 1 97.38 554 SER A O 1
ATOM 4415 N N . GLN A 1 555 ? 27.547 13.711 6.418 1 96.88 555 GLN A N 1
ATOM 4416 C CA . GLN A 1 555 ? 27.969 12.523 5.684 1 96.88 555 GLN A CA 1
ATOM 4417 C C . GLN A 1 555 ? 27.125 11.312 6.059 1 96.88 555 GLN A C 1
ATOM 4419 O O . GLN A 1 555 ? 26.562 10.641 5.188 1 96.88 555 GLN A O 1
ATOM 4424 N N . LEU A 1 556 ? 27.109 11.055 7.348 1 97.19 556 LEU A N 1
ATOM 4425 C CA . LEU A 1 556 ? 26.188 10.062 7.883 1 97.19 556 LEU A CA 1
ATOM 4426 C C . LEU A 1 556 ? 24.906 10.734 8.391 1 97.19 556 LEU A C 1
ATOM 4428 O O . LEU A 1 556 ? 24.969 11.719 9.125 1 97.19 556 LEU A O 1
ATOM 4432 N N . LEU A 1 557 ? 23.797 10.25 7.98 1 98.31 557 LEU A N 1
ATOM 4433 C CA . LEU A 1 557 ? 22.531 10.836 8.43 1 98.31 557 LEU A CA 1
ATOM 4434 C C . LEU A 1 557 ? 22.453 10.836 9.953 1 98.31 557 LEU A C 1
ATOM 4436 O O . LEU A 1 557 ? 22.703 9.812 10.594 1 98.31 557 LEU A O 1
ATOM 4440 N N . PRO A 1 558 ? 22.172 11.961 10.5 1 98.12 558 PRO A N 1
ATOM 4441 C CA . PRO A 1 558 ? 22.078 12.031 11.961 1 98.12 558 PRO A CA 1
ATOM 4442 C C . PRO A 1 558 ? 20.75 11.523 12.5 1 98.12 558 PRO A C 1
ATOM 4444 O O . PRO A 1 558 ? 20.031 12.258 13.188 1 98.12 558 PRO A O 1
ATOM 4447 N N . LEU A 1 559 ? 20.391 10.297 12.25 1 98.44 559 LEU A N 1
ATOM 4448 C CA . LEU A 1 559 ? 19.234 9.57 12.742 1 98.44 559 LEU A CA 1
ATOM 4449 C C . LEU A 1 559 ? 19.641 8.523 13.766 1 98.44 559 LEU A C 1
ATOM 4451 O O . LEU A 1 559 ? 20.516 7.695 13.5 1 98.44 559 LEU A O 1
ATOM 4455 N N . ASP A 1 560 ? 19.047 8.633 14.891 1 98.25 560 ASP A N 1
ATOM 4456 C CA . ASP A 1 560 ? 19.422 7.754 16 1 98.25 560 ASP A CA 1
ATOM 4457 C C . ASP A 1 560 ? 18.359 6.672 16.219 1 98.25 560 ASP A C 1
ATOM 4459 O O . ASP A 1 560 ? 17.328 6.922 16.844 1 98.25 560 ASP A O 1
ATOM 4463 N N . VAL A 1 561 ? 18.688 5.418 15.867 1 98.38 561 VAL A N 1
ATOM 4464 C CA . VAL A 1 561 ? 17.688 4.363 15.914 1 98.38 561 VAL A CA 1
ATOM 4465 C C . VAL A 1 561 ? 17.609 3.777 17.328 1 98.38 561 VAL A C 1
ATOM 4467 O O . VAL A 1 561 ? 16.656 3.096 17.672 1 98.38 561 VAL A O 1
ATOM 4470 N N . ASN A 1 562 ? 18.609 4.078 18.188 1 98.06 562 ASN A N 1
ATOM 4471 C CA . ASN A 1 562 ? 18.484 3.721 19.609 1 98.06 562 ASN A CA 1
ATOM 4472 C C . ASN A 1 562 ? 17.359 4.5 20.281 1 98.06 562 ASN A C 1
ATOM 4474 O O . ASN A 1 562 ? 16.672 3.971 21.141 1 98.06 562 ASN A O 1
ATOM 4478 N N . GLN A 1 563 ? 17.266 5.777 19.891 1 97.44 563 GLN A N 1
ATOM 4479 C CA . GLN A 1 563 ? 16.156 6.578 20.406 1 97.44 563 GLN A CA 1
ATOM 4480 C C . GLN A 1 563 ? 14.82 5.996 19.984 1 97.44 563 GLN A C 1
ATOM 4482 O O . GLN A 1 563 ? 13.852 6.035 20.75 1 97.44 563 GLN A O 1
ATOM 4487 N N . TYR A 1 564 ? 14.805 5.473 18.797 1 98.12 564 TYR A N 1
ATOM 4488 C CA . TYR A 1 564 ? 13.586 4.836 18.312 1 98.12 564 TYR A CA 1
ATOM 4489 C C . TYR A 1 564 ? 13.242 3.605 19.156 1 98.12 564 TYR A C 1
ATOM 4491 O O . TYR A 1 564 ? 12.086 3.389 19.5 1 98.12 564 TYR A O 1
ATOM 4499 N N . ALA A 1 565 ? 14.242 2.779 19.406 1 98.44 565 ALA A N 1
ATOM 4500 C CA . ALA A 1 565 ? 14.062 1.58 20.234 1 98.44 565 ALA A CA 1
ATOM 4501 C C . ALA A 1 565 ? 13.5 1.931 21.609 1 98.44 565 ALA A C 1
ATOM 4503 O O . ALA A 1 565 ? 12.57 1.28 22.078 1 98.44 565 ALA A O 1
ATOM 4504 N N . ASP A 1 566 ? 14.023 2.943 22.188 1 96.81 566 ASP A N 1
ATOM 4505 C CA . ASP A 1 566 ? 13.57 3.393 23.5 1 96.81 566 ASP A CA 1
ATOM 4506 C C . ASP A 1 566 ? 12.109 3.836 23.453 1 96.81 566 ASP A C 1
ATOM 4508 O O . ASP A 1 566 ? 11.32 3.51 24.344 1 96.81 566 ASP A O 1
ATOM 4512 N N . SER A 1 567 ? 11.797 4.566 22.469 1 96.56 567 SER A N 1
ATOM 4513 C CA . SER A 1 567 ? 10.43 5.047 22.312 1 96.56 567 SER A CA 1
ATOM 4514 C C . SER A 1 567 ? 9.461 3.893 22.109 1 96.56 567 SER A C 1
ATOM 4516 O O . SER A 1 567 ? 8.367 3.879 22.672 1 96.56 567 SER A O 1
ATOM 4518 N N . LEU A 1 568 ? 9.859 2.941 21.219 1 98.25 568 LEU A N 1
ATOM 4519 C CA . LEU A 1 568 ? 9.008 1.783 20.969 1 98.25 568 LEU A CA 1
ATOM 4520 C C . LEU A 1 568 ? 8.711 1.037 22.266 1 98.25 568 LEU A C 1
ATOM 4522 O O . LEU A 1 568 ? 7.594 0.571 22.484 1 98.25 568 LEU A O 1
ATOM 4526 N N . ARG A 1 569 ? 9.734 0.866 23.094 1 97.5 569 ARG A N 1
ATOM 4527 C CA . ARG A 1 569 ? 9.547 0.201 24.375 1 97.5 569 ARG A CA 1
ATOM 4528 C C . ARG A 1 569 ? 8.516 0.931 25.234 1 97.5 569 ARG A C 1
ATOM 4530 O O . ARG A 1 569 ? 7.613 0.306 25.797 1 97.5 569 ARG A O 1
ATOM 4537 N N . LYS A 1 570 ? 8.617 2.23 25.266 1 95.69 570 LYS A N 1
ATOM 4538 C CA . LYS A 1 570 ? 7.695 3.043 26.062 1 95.69 570 LYS A CA 1
ATOM 4539 C C . LYS A 1 570 ? 6.277 2.969 25.5 1 95.69 570 LYS A C 1
ATOM 4541 O O . LYS A 1 570 ? 5.309 2.877 26.25 1 95.69 570 LYS A O 1
ATOM 4546 N N . TYR A 1 571 ? 6.168 3.105 24.188 1 96.81 571 TYR A N 1
ATOM 4547 C CA . TYR A 1 571 ? 4.863 3.041 23.547 1 96.81 571 TYR A CA 1
ATOM 4548 C C . TYR A 1 571 ? 4.199 1.693 23.781 1 96.81 571 TYR A C 1
ATOM 4550 O O . TYR A 1 571 ? 2.99 1.625 24.031 1 96.81 571 TYR A O 1
ATOM 4558 N N . ALA A 1 572 ? 5.008 0.598 23.656 1 98.19 572 ALA A N 1
ATOM 4559 C CA . ALA A 1 572 ? 4.473 -0.738 23.922 1 98.19 572 ALA A CA 1
ATOM 4560 C C . ALA A 1 572 ? 3.977 -0.865 25.359 1 98.19 572 ALA A C 1
ATOM 4562 O O . ALA A 1 572 ? 2.918 -1.448 25.594 1 98.19 572 ALA A O 1
ATOM 4563 N N . GLN A 1 573 ? 4.727 -0.305 26.281 1 97 573 GLN A N 1
ATOM 4564 C CA . GLN A 1 573 ? 4.316 -0.317 27.688 1 97 573 GLN A CA 1
ATOM 4565 C C . GLN A 1 573 ? 3.027 0.473 27.891 1 97 573 GLN A C 1
ATOM 4567 O O . GLN A 1 573 ? 2.111 0.013 28.578 1 97 573 GLN A O 1
ATOM 4572 N N . SER A 1 574 ? 3.021 1.611 27.312 1 95.69 574 SER A N 1
ATOM 4573 C CA . SER A 1 574 ? 1.865 2.486 27.469 1 95.69 574 SER A CA 1
ATOM 4574 C C . SER A 1 574 ? 0.599 1.831 26.938 1 95.69 574 SER A C 1
ATOM 4576 O O . SER A 1 574 ? -0.454 1.883 27.578 1 95.69 574 SER A O 1
ATOM 4578 N N . ILE A 1 575 ? 0.634 1.212 25.781 1 97.25 575 ILE A N 1
ATOM 4579 C CA . ILE A 1 575 ? -0.546 0.617 25.156 1 97.25 575 ILE A CA 1
ATOM 4580 C C . ILE A 1 575 ? -0.974 -0.619 25.938 1 97.25 575 ILE A C 1
ATOM 4582 O O . ILE A 1 575 ? -2.166 -0.92 26.031 1 97.25 575 ILE A O 1
ATOM 4586 N N . THR A 1 576 ? 0.01 -1.34 26.469 1 97.69 576 THR A N 1
ATOM 4587 C CA . THR A 1 576 ? -0.302 -2.484 27.328 1 97.69 576 THR A CA 1
ATOM 4588 C C . THR A 1 576 ? -1.039 -2.039 28.578 1 97.69 576 THR A C 1
ATOM 4590 O O . THR A 1 576 ? -1.991 -2.691 29.016 1 97.69 576 THR A O 1
ATOM 4593 N N . GLN A 1 577 ? -0.582 -0.955 29.156 1 96.94 577 GLN A N 1
ATOM 4594 C CA . GLN A 1 577 ? -1.233 -0.414 30.344 1 96.94 577 GLN A CA 1
ATOM 4595 C C . GLN A 1 577 ? -2.68 -0.027 30.062 1 96.94 577 GLN A C 1
ATOM 4597 O O . GLN A 1 577 ? -3.559 -0.203 30.906 1 96.94 577 GLN A O 1
ATOM 4602 N N . LEU A 1 578 ? -2.832 0.511 28.938 1 95.62 578 LEU A N 1
ATOM 4603 C CA . LEU A 1 578 ? -4.195 0.842 28.531 1 95.62 578 LEU A CA 1
ATOM 4604 C C . LEU A 1 578 ? -5.059 -0.411 28.469 1 95.62 578 LEU A C 1
ATOM 4606 O O . LEU A 1 578 ? -6.211 -0.399 28.906 1 95.62 578 LEU A O 1
ATOM 4610 N N . ALA A 1 579 ? -4.559 -1.441 27.906 1 96.5 579 ALA A N 1
ATOM 4611 C CA . ALA A 1 579 ? -5.285 -2.703 27.797 1 96.5 579 ALA A CA 1
ATOM 4612 C C . ALA A 1 579 ? -5.547 -3.301 29.188 1 96.5 579 ALA A C 1
ATOM 4614 O O . ALA A 1 579 ? -6.59 -3.92 29.406 1 96.5 579 ALA A O 1
ATOM 4615 N N . GLN A 1 580 ? -4.684 -3.078 30.109 1 96.56 580 GLN A N 1
ATOM 4616 C CA . GLN A 1 580 ? -4.738 -3.652 31.438 1 96.56 580 GLN A CA 1
ATOM 4617 C C . GLN A 1 580 ? -5.832 -2.996 32.281 1 96.56 580 GLN A C 1
ATOM 4619 O O . GLN A 1 580 ? -6.121 -3.441 33.406 1 96.56 580 GLN A O 1
ATOM 4624 N N . LYS A 1 581 ? -6.383 -2.053 31.75 1 95.5 581 LYS A N 1
ATOM 4625 C CA . LYS A 1 581 ? -7.594 -1.538 32.375 1 95.5 581 LYS A CA 1
ATOM 4626 C C . LYS A 1 581 ? -8.727 -2.561 32.312 1 95.5 581 LYS A C 1
ATOM 4628 O O . LYS A 1 581 ? -9.727 -2.434 33.031 1 95.5 581 LYS A O 1
ATOM 4633 N N . HIS A 1 582 ? -8.57 -3.584 31.484 1 94.88 582 HIS A N 1
ATOM 4634 C CA . HIS A 1 582 ? -9.539 -4.668 31.344 1 94.88 582 HIS A CA 1
ATOM 4635 C C . HIS A 1 582 ? -8.875 -6.027 31.562 1 94.88 582 HIS A C 1
ATOM 4637 O O . HIS A 1 582 ? -8.945 -6.898 30.688 1 94.88 582 HIS A O 1
ATOM 4643 N N . PRO A 1 583 ? -8.367 -6.309 32.688 1 95.31 583 PRO A N 1
ATOM 4644 C CA . PRO A 1 583 ? -7.578 -7.523 32.906 1 95.31 583 PRO A CA 1
ATOM 4645 C C . PRO A 1 583 ? -8.406 -8.797 32.781 1 95.31 583 PRO A C 1
ATOM 4647 O O . PRO A 1 583 ? -7.906 -9.805 32.25 1 95.31 583 PRO A O 1
ATOM 4650 N N . GLU A 1 584 ? -9.664 -8.82 33.219 1 96.06 584 GLU A N 1
ATOM 4651 C CA . GLU A 1 584 ? -10.508 -10.016 33.125 1 96.06 584 GLU A CA 1
ATOM 4652 C C . GLU A 1 584 ? -10.82 -10.383 31.688 1 96.06 584 GLU A C 1
ATOM 4654 O O . GLU A 1 584 ? -10.789 -11.555 31.312 1 96.06 584 GLU A O 1
ATOM 4659 N N . GLU A 1 585 ? -11.117 -9.359 30.906 1 95.75 585 GLU A N 1
ATOM 4660 C CA . GLU A 1 585 ? -11.398 -9.602 29.5 1 95.75 585 GLU A CA 1
ATOM 4661 C C . GLU A 1 585 ? -10.156 -10.078 28.75 1 95.75 585 GLU A C 1
ATOM 4663 O O . GLU A 1 585 ? -10.242 -10.93 27.859 1 95.75 585 GLU A O 1
ATOM 4668 N N . MET A 1 586 ? -9.039 -9.523 29.047 1 96.75 586 MET A N 1
ATOM 4669 C CA . MET A 1 586 ? -7.789 -9.945 28.406 1 96.75 586 MET A CA 1
ATOM 4670 C C . MET A 1 586 ? -7.535 -11.43 28.641 1 96.75 586 MET A C 1
ATOM 4672 O O . MET A 1 586 ? -7.105 -12.141 27.734 1 96.75 586 MET A O 1
ATOM 4676 N N . LYS A 1 587 ? -7.805 -11.844 29.859 1 96.94 587 LYS A N 1
ATOM 4677 C CA . LYS A 1 587 ? -7.641 -13.258 30.188 1 96.94 587 LYS A CA 1
ATOM 4678 C C . LYS A 1 587 ? -8.664 -14.117 29.438 1 96.94 587 LYS A C 1
ATOM 4680 O O . LYS A 1 587 ? -8.312 -15.148 28.859 1 96.94 587 LYS A O 1
ATOM 4685 N N . MET A 1 588 ? -9.891 -13.633 29.469 1 96.69 588 MET A N 1
ATOM 4686 C CA . MET A 1 588 ? -10.992 -14.367 28.844 1 96.69 588 MET A CA 1
ATOM 4687 C C . MET A 1 588 ? -10.734 -14.57 27.359 1 96.69 588 MET A C 1
ATOM 4689 O O . MET A 1 588 ? -10.969 -15.656 26.828 1 96.69 588 MET A O 1
ATOM 4693 N N . TYR A 1 589 ? -10.242 -13.578 26.703 1 96.12 589 TYR A N 1
ATOM 4694 C CA . TYR A 1 589 ? -10.07 -13.633 25.25 1 96.12 589 TYR A CA 1
ATOM 4695 C C . TYR A 1 589 ? -8.625 -13.945 24.891 1 96.12 589 TYR A C 1
ATOM 4697 O O . TYR A 1 589 ? -8.234 -13.867 23.719 1 96.12 589 TYR A O 1
ATOM 4705 N N . GLU A 1 590 ? -7.777 -14.195 25.828 1 96.19 590 GLU A N 1
ATOM 4706 C CA . GLU A 1 590 ? -6.395 -14.633 25.656 1 96.19 590 GLU A CA 1
ATOM 4707 C C . GLU A 1 590 ? -5.582 -13.586 24.891 1 96.19 590 GLU A C 1
ATOM 4709 O O . GLU A 1 590 ? -4.91 -13.914 23.906 1 96.19 590 GLU A O 1
ATOM 4714 N N . VAL A 1 591 ? -5.707 -12.391 25.297 1 97.44 591 VAL A N 1
ATOM 4715 C CA . VAL A 1 591 ? -4.969 -11.281 24.703 1 97.44 591 VAL A CA 1
ATOM 4716 C C . VAL A 1 591 ? -3.609 -11.141 25.391 1 97.44 591 VAL A C 1
ATOM 4718 O O . VAL A 1 591 ? -3.527 -11.086 26.625 1 97.44 591 VAL A O 1
ATOM 4721 N N . SER A 1 592 ? -2.562 -11.172 24.594 1 97.44 592 SER A N 1
ATOM 4722 C CA . SER A 1 592 ? -1.212 -11.023 25.125 1 97.44 592 SER A CA 1
ATOM 4723 C C . SER A 1 592 ? -0.387 -10.062 24.297 1 97.44 592 SER A C 1
ATOM 4725 O O . SER A 1 592 ? -0.536 -10.008 23.062 1 97.44 592 SER A O 1
ATOM 4727 N N . PHE A 1 593 ? 0.453 -9.281 24.953 1 98.38 593 PHE A N 1
ATOM 4728 C CA . PHE A 1 593 ? 1.346 -8.344 24.281 1 98.38 593 PHE A CA 1
ATOM 4729 C C . PHE A 1 593 ? 2.762 -8.906 24.203 1 98.38 593 PHE A C 1
ATOM 4731 O O . PHE A 1 593 ? 3.693 -8.203 23.812 1 98.38 593 PHE A O 1
ATOM 4738 N N . ASP A 1 594 ? 2.947 -10.172 24.562 1 98.25 594 ASP A N 1
ATOM 4739 C CA . ASP A 1 594 ? 4.27 -10.781 24.641 1 98.25 594 ASP A CA 1
ATOM 4740 C C . ASP A 1 594 ? 5 -10.695 23.297 1 98.25 594 ASP A C 1
ATOM 4742 O O . ASP A 1 594 ? 6.195 -10.398 23.266 1 98.25 594 ASP A O 1
ATOM 4746 N N . SER A 1 595 ? 4.309 -11 22.25 1 98.44 595 SER A N 1
ATOM 4747 C CA . SER A 1 595 ? 4.934 -10.961 20.922 1 98.44 595 SER A CA 1
ATOM 4748 C C . SER A 1 595 ? 5.398 -9.555 20.578 1 98.44 595 SER A C 1
ATOM 4750 O O . SER A 1 595 ? 6.441 -9.383 19.938 1 98.44 595 SER A O 1
ATOM 4752 N N . LEU A 1 596 ? 4.594 -8.547 20.891 1 98.69 596 LEU A N 1
ATOM 4753 C CA . LEU A 1 596 ? 4.98 -7.164 20.625 1 98.69 596 LEU A CA 1
ATOM 4754 C C . LEU A 1 596 ? 6.238 -6.797 21.406 1 98.69 596 LEU A C 1
ATOM 4756 O O . LEU A 1 596 ? 7.156 -6.184 20.859 1 98.69 596 LEU A O 1
ATOM 4760 N N . PHE A 1 597 ? 6.301 -7.168 22.719 1 98.81 597 PHE A N 1
ATOM 4761 C CA . PHE A 1 597 ? 7.477 -6.879 23.531 1 98.81 597 PHE A CA 1
ATOM 4762 C C . PHE A 1 597 ? 8.695 -7.613 23 1 98.81 597 PHE A C 1
ATOM 4764 O O . PHE A 1 597 ? 9.812 -7.078 23.016 1 98.81 597 PHE A O 1
ATOM 4771 N N . SER A 1 598 ? 8.492 -8.852 22.547 1 98.75 598 SER A N 1
ATOM 4772 C CA . SER A 1 598 ? 9.594 -9.586 21.922 1 98.75 598 SER A CA 1
ATOM 4773 C C . SER A 1 598 ? 10.109 -8.867 20.688 1 98.75 598 SER A C 1
ATOM 4775 O O . SER A 1 598 ? 11.32 -8.773 20.484 1 98.75 598 SER A O 1
ATOM 4777 N N . ALA A 1 599 ? 9.203 -8.43 19.844 1 98.75 599 ALA A N 1
ATOM 4778 C CA . ALA A 1 599 ? 9.586 -7.688 18.641 1 98.75 599 ALA A CA 1
ATOM 4779 C C . ALA A 1 599 ? 10.359 -6.422 19.016 1 98.75 599 ALA A C 1
ATOM 4781 O O . ALA A 1 599 ? 11.344 -6.082 18.344 1 98.75 599 ALA A O 1
ATOM 4782 N N . VAL A 1 600 ? 9.922 -5.703 20.016 1 98.88 600 VAL A N 1
ATOM 4783 C CA . VAL A 1 600 ? 10.586 -4.488 20.484 1 98.88 600 VAL A CA 1
ATOM 4784 C C . VAL A 1 600 ? 12 -4.824 20.953 1 98.88 600 VAL A C 1
ATOM 4786 O O . VAL A 1 600 ? 12.938 -4.066 20.703 1 98.88 600 VAL A O 1
ATOM 4789 N N . GLU A 1 601 ? 12.133 -5.906 21.656 1 98.75 601 GLU A N 1
ATOM 4790 C CA . GLU A 1 601 ? 13.453 -6.344 22.094 1 98.75 601 GLU A CA 1
ATOM 4791 C C . GLU A 1 601 ? 14.359 -6.633 20.906 1 98.75 601 GLU A C 1
ATOM 4793 O O . GLU A 1 601 ? 15.531 -6.25 20.906 1 98.75 601 GLU A O 1
ATOM 4798 N N . ASN A 1 602 ? 13.812 -7.379 19.953 1 98.56 602 ASN A N 1
ATOM 4799 C CA . ASN A 1 602 ? 14.578 -7.621 18.734 1 98.56 602 ASN A CA 1
ATOM 4800 C C . ASN A 1 602 ? 15.031 -6.312 18.078 1 98.56 602 ASN A C 1
ATOM 4802 O O . ASN A 1 602 ? 16.172 -6.207 17.609 1 98.56 602 ASN A O 1
ATOM 4806 N N . PHE A 1 603 ? 14.156 -5.363 18.016 1 98.81 603 PHE A N 1
ATOM 4807 C CA . PHE A 1 603 ? 14.469 -4.059 17.438 1 98.81 603 PHE A CA 1
ATOM 4808 C C . PHE A 1 603 ? 15.578 -3.375 18.234 1 98.81 603 PHE A C 1
ATOM 4810 O O . PHE A 1 603 ? 16.484 -2.768 17.672 1 98.81 603 PHE A O 1
ATOM 4817 N N . THR A 1 604 ? 15.492 -3.436 19.516 1 98.75 604 THR A N 1
ATOM 4818 C CA . THR A 1 604 ? 16.469 -2.818 20.406 1 98.75 604 THR A CA 1
ATOM 4819 C C . THR A 1 604 ? 17.859 -3.391 20.156 1 98.75 604 THR A C 1
ATOM 4821 O O . THR A 1 604 ? 18.844 -2.643 20.047 1 98.75 604 THR A O 1
ATOM 4824 N N . VAL A 1 605 ? 17.922 -4.68 20.031 1 98.56 605 VAL A N 1
ATOM 4825 C CA . VAL A 1 605 ? 19.188 -5.344 19.766 1 98.56 605 VAL A CA 1
ATOM 4826 C C . VAL A 1 605 ? 19.719 -4.93 18.391 1 98.56 605 VAL A C 1
ATOM 4828 O O . VAL A 1 605 ? 20.891 -4.598 18.25 1 98.56 605 VAL A O 1
ATOM 4831 N N . ALA A 1 606 ? 18.875 -4.953 17.391 1 98.44 606 ALA A N 1
ATOM 4832 C CA . ALA A 1 606 ? 19.281 -4.578 16.031 1 98.44 606 ALA A CA 1
ATOM 4833 C C . ALA A 1 606 ? 19.766 -3.137 15.984 1 98.44 606 ALA A C 1
ATOM 4835 O O . ALA A 1 606 ? 20.734 -2.828 15.289 1 98.44 606 ALA A O 1
ATOM 4836 N N . ALA A 1 607 ? 19.031 -2.252 16.672 1 98.5 607 ALA A N 1
ATOM 4837 C CA . ALA A 1 607 ? 19.406 -0.844 16.734 1 98.5 607 ALA A CA 1
ATOM 4838 C C . ALA A 1 607 ? 20.797 -0.676 17.344 1 98.5 607 ALA A C 1
ATOM 4840 O O . ALA A 1 607 ? 21.625 0.062 16.812 1 98.5 607 ALA A O 1
ATOM 4841 N N . ARG A 1 608 ? 21.031 -1.327 18.438 1 97.94 608 ARG A N 1
ATOM 4842 C CA . ARG A 1 608 ? 22.328 -1.277 19.109 1 97.94 608 ARG A CA 1
ATOM 4843 C C . ARG A 1 608 ? 23.438 -1.791 18.188 1 97.94 608 ARG A C 1
ATOM 4845 O O . ARG A 1 608 ? 24.5 -1.171 18.078 1 97.94 608 ARG A O 1
ATOM 4852 N N . ASP A 1 609 ? 23.188 -2.912 17.547 1 97.06 609 ASP A N 1
ATOM 4853 C CA . ASP A 1 609 ? 24.172 -3.51 16.656 1 97.06 609 ASP A CA 1
ATOM 4854 C C . ASP A 1 609 ? 24.5 -2.572 15.484 1 97.06 609 ASP A C 1
ATOM 4856 O O . ASP A 1 609 ? 25.656 -2.475 15.062 1 97.06 609 ASP A O 1
ATOM 4860 N N . LEU A 1 610 ? 23.516 -1.966 14.945 1 97.38 610 LEU A N 1
ATOM 4861 C CA . LEU A 1 610 ? 23.734 -1.026 13.852 1 97.38 610 LEU A CA 1
ATOM 4862 C C . LEU A 1 610 ? 24.656 0.108 14.289 1 97.38 610 LEU A C 1
ATOM 4864 O O . LEU A 1 610 ? 25.578 0.495 13.562 1 97.38 610 LEU A O 1
ATOM 4868 N N . HIS A 1 611 ? 24.422 0.673 15.445 1 96.56 611 HIS A N 1
ATOM 4869 C CA . HIS A 1 611 ? 25.219 1.79 15.922 1 96.56 611 HIS A CA 1
ATOM 4870 C C . HIS A 1 611 ? 26.656 1.347 16.234 1 96.56 611 HIS A C 1
ATOM 4872 O O . HIS A 1 611 ? 27.594 2.123 16.062 1 96.56 611 HIS A O 1
ATOM 4878 N N . GLU A 1 612 ? 26.828 0.085 16.656 1 95.75 612 GLU A N 1
ATOM 4879 C CA . GLU A 1 612 ? 28.172 -0.46 16.797 1 95.75 612 GLU A CA 1
ATOM 4880 C C . GLU A 1 612 ? 28.875 -0.541 15.453 1 95.75 612 GLU A C 1
ATOM 4882 O O . GLU A 1 612 ? 30.062 -0.228 15.352 1 95.75 612 GLU A O 1
ATOM 4887 N N . CYS A 1 613 ? 28.156 -0.938 14.469 1 94.69 613 CYS A N 1
ATOM 4888 C CA . CYS A 1 613 ? 28.703 -0.989 13.117 1 94.69 613 CYS A CA 1
ATOM 4889 C C . CYS A 1 613 ? 29.109 0.401 12.641 1 94.69 613 CYS A C 1
ATOM 4891 O O . CYS A 1 613 ? 30.109 0.556 11.945 1 94.69 613 CYS A O 1
ATOM 4893 N N . LEU A 1 614 ? 28.328 1.383 12.953 1 95.38 614 LEU A N 1
ATOM 4894 C CA . LEU A 1 614 ? 28.578 2.752 12.523 1 95.38 614 LEU A CA 1
ATOM 4895 C C . LEU A 1 614 ? 29.891 3.264 13.117 1 95.38 614 LEU A C 1
ATOM 4897 O O . LEU A 1 614 ? 30.578 4.086 12.508 1 95.38 614 LEU A O 1
ATOM 4901 N N . GLN A 1 615 ? 30.297 2.754 14.281 1 94.31 615 GLN A N 1
ATOM 4902 C CA . GLN A 1 615 ? 31.531 3.178 14.938 1 94.31 615 GLN A CA 1
ATOM 4903 C C . GLN A 1 615 ? 32.75 2.684 14.172 1 94.31 615 GLN A C 1
ATOM 4905 O O . GLN A 1 615 ? 33.812 3.316 14.211 1 94.31 615 GLN A O 1
ATOM 4910 N N . THR A 1 616 ? 32.594 1.617 13.453 1 93.44 616 THR A N 1
ATOM 4911 C CA . THR A 1 616 ? 33.719 1.022 12.766 1 93.44 616 THR A CA 1
ATOM 4912 C C . THR A 1 616 ? 33.594 1.2 11.258 1 93.44 616 THR A C 1
ATOM 4914 O O . THR A 1 616 ? 34.375 0.634 10.492 1 93.44 616 THR A O 1
ATOM 4917 N N . LEU A 1 617 ? 32.656 1.919 10.883 1 94.69 617 LEU A N 1
ATOM 4918 C CA . LEU A 1 617 ? 32.406 2.129 9.461 1 94.69 617 LEU A CA 1
ATOM 4919 C C . LEU A 1 617 ? 33.531 2.887 8.797 1 94.69 617 LEU A C 1
ATOM 4921 O O . LEU A 1 617 ? 34.062 3.869 9.344 1 94.69 617 LEU A O 1
ATOM 4925 N N . ASP A 1 618 ? 34.031 2.385 7.645 1 94.69 618 ASP A N 1
ATOM 4926 C CA . ASP A 1 618 ? 35 3.127 6.832 1 94.69 618 ASP A CA 1
ATOM 4927 C C . ASP A 1 618 ? 34.344 4.316 6.141 1 94.69 618 ASP A C 1
ATOM 4929 O O . ASP A 1 618 ? 33.844 4.191 5.02 1 94.69 618 ASP A O 1
ATOM 4933 N N . ARG A 1 619 ? 34.469 5.441 6.625 1 94.31 619 ARG A N 1
ATOM 4934 C CA . ARG A 1 619 ? 33.781 6.637 6.16 1 94.31 619 ARG A CA 1
ATOM 4935 C C . ARG A 1 619 ? 34.406 7.164 4.871 1 94.31 619 ARG A C 1
ATOM 4937 O O . ARG A 1 619 ? 33.812 7.996 4.18 1 94.31 619 ARG A O 1
ATOM 4944 N N . ALA A 1 620 ? 35.562 6.637 4.531 1 95.12 620 ALA A N 1
ATOM 4945 C CA . ALA A 1 620 ? 36.219 7.047 3.297 1 95.12 620 ALA A CA 1
ATOM 4946 C C . ALA A 1 620 ? 35.625 6.328 2.09 1 95.12 620 ALA A C 1
ATOM 4948 O O . ALA A 1 620 ? 35.844 6.738 0.947 1 95.12 620 ALA A O 1
ATOM 4949 N N . ASP A 1 621 ? 34.969 5.305 2.354 1 95 621 ASP A N 1
ATOM 4950 C CA . ASP A 1 621 ? 34.312 4.562 1.291 1 95 621 ASP A CA 1
ATOM 4951 C C . ASP A 1 621 ? 32.875 5.062 1.094 1 95 621 ASP A C 1
ATOM 4953 O O . ASP A 1 621 ? 31.953 4.664 1.828 1 95 621 ASP A O 1
ATOM 4957 N N . PRO A 1 622 ? 32.625 5.797 0.038 1 95.06 622 PRO A N 1
ATOM 4958 C CA . PRO A 1 622 ? 31.297 6.387 -0.134 1 95.06 622 PRO A CA 1
ATOM 4959 C C . PRO A 1 622 ? 30.203 5.34 -0.286 1 95.06 622 PRO A C 1
ATOM 4961 O O . PRO A 1 622 ? 29.047 5.582 0.094 1 95.06 622 PRO A O 1
ATOM 4964 N N . LEU A 1 623 ? 30.578 4.219 -0.821 1 95.25 623 LEU A N 1
ATOM 4965 C CA . LEU A 1 623 ? 29.578 3.172 -1.001 1 95.25 623 LEU A CA 1
ATOM 4966 C C . LEU A 1 623 ? 29.125 2.619 0.345 1 95.25 623 LEU A C 1
ATOM 4968 O O . LEU A 1 623 ? 27.938 2.393 0.557 1 95.25 623 LEU A O 1
ATOM 4972 N N . GLN A 1 624 ? 30.062 2.406 1.231 1 94.88 624 GLN A N 1
ATOM 4973 C CA . GLN A 1 624 ? 29.719 1.893 2.555 1 94.88 624 GLN A CA 1
ATOM 4974 C C . GLN A 1 624 ? 28.875 2.902 3.336 1 94.88 624 GLN A C 1
ATOM 4976 O O . GLN A 1 624 ? 27.938 2.525 4.039 1 94.88 624 GLN A O 1
ATOM 4981 N N . VAL A 1 625 ? 29.25 4.148 3.193 1 96.5 625 VAL A N 1
ATOM 4982 C CA . VAL A 1 625 ? 28.484 5.203 3.854 1 96.5 625 VAL A CA 1
ATOM 4983 C C . VAL A 1 625 ? 27.062 5.23 3.311 1 96.5 625 VAL A C 1
ATOM 4985 O O . VAL A 1 625 ? 26.094 5.34 4.074 1 96.5 625 VAL A O 1
ATOM 4988 N N . ARG A 1 626 ? 26.938 5.086 2.002 1 96.75 626 ARG A N 1
ATOM 4989 C CA . ARG A 1 626 ? 25.641 5.098 1.355 1 96.75 626 ARG A CA 1
ATOM 4990 C C . ARG A 1 626 ? 24.781 3.926 1.826 1 96.75 626 ARG A C 1
ATOM 4992 O O . ARG A 1 626 ? 23.578 4.078 2.057 1 96.75 626 ARG A O 1
ATOM 4999 N N . ILE A 1 627 ? 25.344 2.799 1.951 1 95.75 627 ILE A N 1
ATOM 5000 C CA . ILE A 1 627 ? 24.625 1.602 2.393 1 95.75 627 ILE A CA 1
ATOM 5001 C C . ILE A 1 627 ? 24.062 1.825 3.791 1 95.75 627 ILE A C 1
ATOM 5003 O O . ILE A 1 627 ? 22.891 1.526 4.047 1 95.75 627 ILE A O 1
ATOM 5007 N N . MET A 1 628 ? 24.844 2.398 4.688 1 96.5 628 MET A N 1
ATOM 5008 C CA . MET A 1 628 ? 24.391 2.666 6.051 1 96.5 628 MET A CA 1
ATOM 5009 C C . MET A 1 628 ? 23.312 3.75 6.066 1 96.5 628 MET A C 1
ATOM 5011 O O . MET A 1 628 ? 22.328 3.641 6.797 1 96.5 628 MET A O 1
ATOM 5015 N N . ASN A 1 629 ? 23.484 4.781 5.273 1 97.56 629 ASN A N 1
ATOM 5016 C CA . ASN A 1 629 ? 22.484 5.844 5.188 1 97.56 629 ASN A CA 1
ATOM 5017 C C . ASN A 1 629 ? 21.156 5.324 4.672 1 97.56 629 ASN A C 1
ATOM 5019 O O . ASN A 1 629 ? 20.094 5.785 5.102 1 97.56 629 ASN A O 1
ATOM 5023 N N . ASP A 1 630 ? 21.219 4.355 3.713 1 96.62 630 ASP A N 1
ATOM 5024 C CA . ASP A 1 630 ? 20 3.754 3.211 1 96.62 630 ASP A CA 1
ATOM 5025 C C . ASP A 1 630 ? 19.234 3.031 4.324 1 96.62 630 ASP A C 1
ATOM 5027 O O . ASP A 1 630 ? 18.016 3.154 4.438 1 96.62 630 ASP A O 1
ATOM 5031 N N . GLN A 1 631 ? 19.969 2.307 5.152 1 96.69 631 GLN A N 1
ATOM 5032 C CA . GLN A 1 631 ? 19.328 1.604 6.262 1 96.69 631 GLN A CA 1
ATOM 5033 C C . GLN A 1 631 ? 18.672 2.584 7.227 1 96.69 631 GLN A C 1
ATOM 5035 O O . GLN A 1 631 ? 17.547 2.363 7.672 1 96.69 631 GLN A O 1
ATOM 5040 N N . LEU A 1 632 ? 19.359 3.66 7.504 1 98.06 632 LEU A N 1
ATOM 5041 C CA . LEU A 1 632 ? 18.828 4.668 8.414 1 98.06 632 LEU A CA 1
ATOM 5042 C C . LEU A 1 632 ? 17.609 5.355 7.82 1 98.06 632 LEU A C 1
ATOM 5044 O O . LEU A 1 632 ? 16.578 5.484 8.484 1 98.06 632 LEU A O 1
ATOM 5048 N N . MET A 1 633 ? 17.688 5.746 6.598 1 97.69 633 MET A N 1
ATOM 5049 C CA . MET A 1 633 ? 16.641 6.504 5.93 1 97.69 633 MET A CA 1
ATOM 5050 C C . MET A 1 633 ? 15.391 5.652 5.75 1 97.69 633 MET A C 1
ATOM 5052 O O . MET A 1 633 ? 14.273 6.113 6.004 1 97.69 633 MET A O 1
ATOM 5056 N N . TYR A 1 634 ? 15.531 4.352 5.363 1 97.44 634 TYR A N 1
ATOM 5057 C CA . TYR A 1 634 ? 14.398 3.523 4.988 1 97.44 634 TYR A CA 1
ATOM 5058 C C . TYR A 1 634 ? 13.734 2.914 6.219 1 97.44 634 TYR A C 1
ATOM 5060 O O . TYR A 1 634 ? 12.672 2.295 6.121 1 97.44 634 TYR A O 1
ATOM 5068 N N . LEU A 1 635 ? 14.273 3.096 7.41 1 98.12 635 LEU A N 1
ATOM 5069 C CA . LEU A 1 635 ? 13.68 2.529 8.617 1 98.12 635 LEU A CA 1
ATOM 5070 C C . LEU A 1 635 ? 12.242 3.006 8.789 1 98.12 635 LEU A C 1
ATOM 5072 O O . LEU A 1 635 ? 11.352 2.205 9.07 1 98.12 635 LEU A O 1
ATOM 5076 N N . GLU A 1 636 ? 12.023 4.305 8.648 1 98.25 636 GLU A N 1
ATOM 5077 C CA . GLU A 1 636 ? 10.688 4.832 8.867 1 98.25 636 GLU A CA 1
ATOM 5078 C C . GLU A 1 636 ? 9.672 4.188 7.922 1 98.25 636 GLU A C 1
ATOM 5080 O O . GLU A 1 636 ? 8.531 3.941 8.305 1 98.25 636 GLU A O 1
ATOM 5085 N N . ARG A 1 637 ? 10.062 3.865 6.664 1 97.94 637 ARG A N 1
ATOM 5086 C CA . ARG A 1 637 ? 9.195 3.207 5.688 1 97.94 637 ARG A CA 1
ATOM 5087 C C . ARG A 1 637 ? 8.828 1.802 6.148 1 97.94 637 ARG A C 1
ATOM 5089 O O . ARG A 1 637 ? 7.777 1.277 5.773 1 97.94 637 ARG A O 1
ATOM 5096 N N . ALA A 1 638 ? 9.656 1.222 6.949 1 98.38 638 ALA A N 1
ATOM 5097 C CA . ALA A 1 638 ? 9.438 -0.152 7.395 1 98.38 638 ALA A CA 1
ATOM 5098 C C . ALA A 1 638 ? 8.227 -0.238 8.32 1 98.38 638 ALA A C 1
ATOM 5100 O O . ALA A 1 638 ? 7.703 -1.326 8.57 1 98.38 638 ALA A O 1
ATOM 5101 N N . PHE A 1 639 ? 7.75 0.861 8.789 1 98.56 639 PHE A N 1
ATOM 5102 C CA . PHE A 1 639 ? 6.602 0.853 9.688 1 98.56 639 PHE A CA 1
ATOM 5103 C C . PHE A 1 639 ? 5.309 1.074 8.914 1 98.56 639 PHE A C 1
ATOM 5105 O O . PHE A 1 639 ? 4.23 1.145 9.5 1 98.56 639 PHE A O 1
ATOM 5112 N N . ILE A 1 640 ? 5.344 1.172 7.59 1 98.12 640 ILE A N 1
ATOM 5113 C CA . ILE A 1 640 ? 4.172 1.399 6.754 1 98.12 640 ILE A CA 1
ATOM 5114 C C . ILE A 1 640 ? 3.547 0.061 6.367 1 98.12 640 ILE A C 1
ATOM 5116 O O . ILE A 1 640 ? 4.25 -0.859 5.941 1 98.12 640 ILE A O 1
ATOM 5120 N N . ASP A 1 641 ? 2.338 -0.088 6.543 1 97.44 641 ASP A N 1
ATOM 5121 C CA . ASP A 1 641 ? 1.544 -1.207 6.047 1 97.44 641 ASP A CA 1
ATOM 5122 C C . ASP A 1 641 ? 0.678 -0.782 4.863 1 97.44 641 ASP A C 1
ATOM 5124 O O . ASP A 1 641 ? -0.238 0.029 5.016 1 97.44 641 ASP A O 1
ATOM 5128 N N . PRO A 1 642 ? 0.884 -1.337 3.688 1 95.5 642 PRO A N 1
ATOM 5129 C CA . PRO A 1 642 ? 0.117 -0.937 2.506 1 95.5 642 PRO A CA 1
ATOM 5130 C C . PRO A 1 642 ? -1.384 -1.161 2.672 1 95.5 642 PRO A C 1
ATOM 5132 O O . PRO A 1 642 ? -2.188 -0.515 1.995 1 95.5 642 PRO A O 1
ATOM 5135 N N . LEU A 1 643 ? -1.792 -2.002 3.568 1 95.62 643 LEU A N 1
ATOM 5136 C CA . LEU A 1 643 ? -3.209 -2.277 3.775 1 95.62 643 LEU A CA 1
ATOM 5137 C C . LEU A 1 643 ? -3.863 -1.17 4.598 1 95.62 643 LEU A C 1
ATOM 5139 O O . LEU A 1 643 ? -5.09 -1.069 4.645 1 95.62 643 LEU A O 1
ATOM 5143 N N . GLY A 1 644 ? -3.068 -0.344 5.227 1 96.44 644 GLY A N 1
ATOM 5144 C CA . GLY A 1 644 ? -3.594 0.745 6.035 1 96.44 644 GLY A CA 1
ATOM 5145 C C . GLY A 1 644 ? -4.18 0.279 7.355 1 96.44 644 GLY A C 1
ATOM 5146 O O . GLY A 1 644 ? -4.227 -0.922 7.633 1 96.44 644 GLY A O 1
ATOM 5147 N N . LEU A 1 645 ? -4.496 1.197 8.195 1 96.56 645 LEU A N 1
ATOM 5148 C CA . LEU A 1 645 ? -5.215 0.924 9.438 1 96.56 645 LEU A CA 1
ATOM 5149 C C . LEU A 1 645 ? -6.66 0.537 9.156 1 96.56 645 LEU A C 1
ATOM 5151 O O . LEU A 1 645 ? -7.18 0.806 8.07 1 96.56 645 LEU A O 1
ATOM 5155 N N . PRO A 1 646 ? -7.34 -0.113 10.062 1 94.38 646 PRO A N 1
ATOM 5156 C CA . PRO A 1 646 ? -8.719 -0.553 9.82 1 94.38 646 PRO A CA 1
ATOM 5157 C C . PRO A 1 646 ? -9.625 0.584 9.367 1 94.38 646 PRO A C 1
ATOM 5159 O O . PRO A 1 646 ? -9.773 1.586 10.07 1 94.38 646 PRO A O 1
ATOM 5162 N N . GLY A 1 647 ? -10.141 0.423 8.188 1 92 647 GLY A N 1
ATOM 5163 C CA . GLY A 1 647 ? -11.086 1.377 7.637 1 92 647 GLY A CA 1
ATOM 5164 C C . GLY A 1 647 ? -10.43 2.635 7.105 1 92 647 GLY A C 1
ATOM 5165 O O . GLY A 1 647 ? -11.109 3.566 6.676 1 92 647 GLY A O 1
ATOM 5166 N N . ARG A 1 648 ? -9.102 2.736 7.125 1 94.62 648 ARG A N 1
ATOM 5167 C CA . ARG A 1 648 ? -8.359 3.934 6.742 1 94.62 648 ARG A CA 1
ATOM 5168 C C . ARG A 1 648 ? -7.168 3.582 5.855 1 94.62 648 ARG A C 1
ATOM 5170 O O . ARG A 1 648 ? -6.023 3.611 6.305 1 94.62 648 ARG A O 1
ATOM 5177 N N . PRO A 1 649 ? -7.422 3.439 4.598 1 95.06 649 PRO A N 1
ATOM 5178 C CA . PRO A 1 649 ? -6.387 2.914 3.701 1 95.06 649 PRO A CA 1
ATOM 5179 C C . PRO A 1 649 ? -5.242 3.9 3.48 1 95.06 649 PRO A C 1
ATOM 5181 O O . PRO A 1 649 ? -4.184 3.52 2.973 1 95.06 649 PRO A O 1
ATOM 5184 N N . PHE A 1 650 ? -5.402 5.172 3.883 1 96.06 650 PHE A N 1
ATOM 5185 C CA . PHE A 1 650 ? -4.355 6.148 3.609 1 96.06 650 PHE A CA 1
ATOM 5186 C C . PHE A 1 650 ? -3.533 6.426 4.863 1 96.06 650 PHE A C 1
ATOM 5188 O O . PHE A 1 650 ? -2.508 7.105 4.801 1 96.06 650 PHE A O 1
ATOM 5195 N N . TYR A 1 651 ? -3.996 6.016 6.012 1 96.06 651 TYR A N 1
ATOM 5196 C CA . TYR A 1 651 ? -3.188 5.992 7.227 1 96.06 651 TYR A CA 1
ATOM 5197 C C . TYR A 1 651 ? -2.486 4.648 7.383 1 96.06 651 TYR A C 1
ATOM 5199 O O . TYR A 1 651 ? -3.078 3.688 7.883 1 96.06 651 TYR A O 1
ATOM 5207 N N . ARG A 1 652 ? -1.251 4.668 7.02 1 97.38 652 ARG A N 1
ATOM 5208 C CA . ARG A 1 652 ? -0.598 3.379 6.809 1 97.38 652 ARG A CA 1
ATOM 5209 C C . ARG A 1 652 ? 0.499 3.145 7.84 1 97.38 652 ARG A C 1
ATOM 5211 O O . ARG A 1 652 ? 1.107 2.072 7.875 1 97.38 652 ARG A O 1
ATOM 5218 N N . HIS A 1 653 ? 0.834 4.129 8.672 1 97.69 653 HIS A N 1
ATOM 5219 C CA . HIS A 1 653 ? 1.889 3.998 9.672 1 97.69 653 HIS A CA 1
ATOM 5220 C C . HIS A 1 653 ? 1.406 3.207 10.875 1 97.69 653 HIS A C 1
ATOM 5222 O O . HIS A 1 653 ? 0.484 3.631 11.578 1 97.69 653 HIS A O 1
ATOM 5228 N N . VAL A 1 654 ? 2.016 2.16 11.234 1 98.19 654 VAL A N 1
ATOM 5229 C CA . VAL A 1 654 ? 1.533 1.225 12.242 1 98.19 654 VAL A CA 1
ATOM 5230 C C . VAL A 1 654 ? 1.84 1.767 13.633 1 98.19 654 VAL A C 1
ATOM 5232 O O . VAL A 1 654 ? 1.104 1.497 14.586 1 98.19 654 VAL A O 1
ATOM 5235 N N . ILE A 1 655 ? 2.914 2.604 13.758 1 98 655 ILE A N 1
ATOM 5236 C CA . ILE A 1 655 ? 3.35 3.1 15.062 1 98 655 ILE A CA 1
ATOM 5237 C C . ILE A 1 655 ? 2.67 4.434 15.359 1 98 655 ILE A C 1
ATOM 5239 O O . ILE A 1 655 ? 2.332 4.723 16.5 1 98 655 ILE A O 1
ATOM 5243 N N . PHE A 1 656 ? 2.514 5.207 14.242 1 95.44 656 PHE A N 1
ATOM 5244 C CA . PHE A 1 656 ? 2.027 6.566 14.461 1 95.44 656 PHE A CA 1
ATOM 5245 C C . PHE A 1 656 ? 0.895 6.898 13.5 1 95.44 656 PHE A C 1
ATOM 5247 O O . PHE A 1 656 ? 1.071 6.836 12.281 1 95.44 656 PHE A O 1
ATOM 5254 N N . ALA A 1 657 ? -0.233 7.352 14.039 1 92.62 657 ALA A N 1
ATOM 5255 C CA . ALA A 1 657 ? -1.355 7.895 13.273 1 92.62 657 ALA A CA 1
ATOM 5256 C C . ALA A 1 657 ? -2.41 8.492 14.203 1 92.62 657 ALA A C 1
ATOM 5258 O O . ALA A 1 657 ? -2.404 8.227 15.406 1 92.62 657 ALA A O 1
ATOM 5259 N N . PRO A 1 658 ? -3.184 9.312 13.609 1 90.19 658 PRO A N 1
ATOM 5260 C CA . PRO A 1 658 ? -4.285 9.781 14.453 1 90.19 658 PRO A CA 1
ATOM 5261 C C . PRO A 1 658 ? -5.277 8.672 14.789 1 90.19 658 PRO A C 1
ATOM 5263 O O . PRO A 1 658 ? -5.375 7.68 14.07 1 90.19 658 PRO A O 1
ATOM 5266 N N . SER A 1 659 ? -5.891 8.922 15.875 1 89.06 659 SER A N 1
ATOM 5267 C CA . SER A 1 659 ? -7.004 8.047 16.219 1 89.06 659 SER A CA 1
ATOM 5268 C C . SER A 1 659 ? -8.156 8.211 15.227 1 89.06 659 SER A C 1
ATOM 5270 O O . SER A 1 659 ? -8.359 9.297 14.688 1 89.06 659 SER A O 1
ATOM 5272 N N . SER A 1 660 ? -8.875 7.145 15.039 1 87.38 660 SER A N 1
ATOM 5273 C CA . SER A 1 660 ? -10.062 7.199 14.195 1 87.38 660 SER A CA 1
ATOM 5274 C C . SER A 1 660 ? -11.164 8.039 14.836 1 87.38 660 SER A C 1
ATOM 5276 O O . SER A 1 660 ? -12.109 8.453 14.164 1 87.38 660 SER A O 1
ATOM 5278 N N . HIS A 1 661 ? -10.977 8.484 16.031 1 83.44 661 HIS A N 1
ATOM 5279 C CA . HIS A 1 661 ? -11.992 9.211 16.797 1 83.44 661 HIS A CA 1
ATOM 5280 C C . HIS A 1 661 ? -11.562 10.648 17.047 1 83.44 661 HIS A C 1
ATOM 5282 O O . HIS A 1 661 ? -12.336 11.453 17.578 1 83.44 661 HIS A O 1
ATOM 5288 N N . ASN A 1 662 ? -10.336 10.906 16.703 1 79.5 662 ASN A N 1
ATOM 5289 C CA . ASN A 1 662 ? -9.781 12.25 16.844 1 79.5 662 ASN A CA 1
ATOM 5290 C C . ASN A 1 662 ? -8.625 12.484 15.867 1 79.5 662 ASN A C 1
ATOM 5292 O O . ASN A 1 662 ? -7.484 12.102 16.156 1 79.5 662 ASN A O 1
ATOM 5296 N N . LYS A 1 663 ? -8.789 13.234 14.922 1 77.31 663 LYS A N 1
ATOM 5297 C CA . LYS A 1 663 ? -7.816 13.469 13.859 1 77.31 663 LYS A CA 1
ATOM 5298 C C . LYS A 1 663 ? -6.594 14.219 14.383 1 77.31 663 LYS A C 1
ATOM 5300 O O . LYS A 1 663 ? -5.5 14.094 13.828 1 77.31 663 LYS A O 1
ATOM 5305 N N . TYR A 1 664 ? -6.746 14.961 15.438 1 72.75 664 TYR A N 1
ATOM 5306 C CA . TYR A 1 664 ? -5.648 15.805 15.891 1 72.75 664 TYR A CA 1
ATOM 5307 C C . TYR A 1 664 ? -4.727 15.031 16.828 1 72.75 664 TYR A C 1
ATOM 5309 O O . TYR A 1 664 ? -3.623 15.492 17.141 1 72.75 664 TYR A O 1
ATOM 5317 N N . ALA A 1 665 ? -5.129 13.836 17.234 1 74.19 665 ALA A N 1
ATOM 5318 C CA . ALA A 1 665 ? -4.352 13.102 18.219 1 74.19 665 ALA A CA 1
ATOM 5319 C C . ALA A 1 665 ? -3.391 12.125 17.562 1 74.19 665 ALA A C 1
ATOM 5321 O O . ALA A 1 665 ? -3.805 11.289 16.75 1 74.19 665 ALA A O 1
ATOM 5322 N N . GLY A 1 666 ? -2.178 12.352 17.844 1 78.94 666 GLY A N 1
ATOM 5323 C CA . GLY A 1 666 ? -1.204 11.352 17.422 1 78.94 666 GLY A CA 1
ATOM 5324 C C . GLY A 1 666 ? -1.056 10.211 18.422 1 78.94 666 GLY A C 1
ATOM 5325 O O . GLY A 1 666 ? -0.638 10.43 19.562 1 78.94 666 GLY A O 1
ATOM 5326 N N . GLU A 1 667 ? -1.449 9.055 18 1 88 667 GLU A N 1
ATOM 5327 C CA . GLU A 1 667 ? -1.396 7.895 18.875 1 88 667 GLU A CA 1
ATOM 5328 C C . GLU A 1 667 ? -0.31 6.918 18.438 1 88 667 GLU A C 1
ATOM 5330 O O . GLU A 1 667 ? 0.026 6.848 17.25 1 88 667 GLU A O 1
ATOM 5335 N N . SER A 1 668 ? 0.278 6.332 19.453 1 94.5 668 SER A N 1
ATOM 5336 C CA . SER A 1 668 ? 1.164 5.211 19.156 1 94.5 668 SER A CA 1
ATOM 5337 C C . SER A 1 668 ? 0.385 3.904 19.047 1 94.5 668 SER A C 1
ATOM 5339 O O . SER A 1 668 ? -0.543 3.664 19.828 1 94.5 668 SER A O 1
ATOM 5341 N N . PHE A 1 669 ? 0.748 3.146 18.125 1 97.69 669 PHE A N 1
ATOM 5342 C CA . PHE A 1 669 ? 0.027 1.92 17.812 1 97.69 669 PHE A CA 1
ATOM 5343 C C . PHE A 1 669 ? -1.467 2.189 17.672 1 97.69 669 PHE A C 1
ATOM 5345 O O . PHE A 1 669 ? -2.277 1.579 18.375 1 97.69 669 PHE A O 1
ATOM 5352 N N . PRO A 1 670 ? -1.791 3.035 16.719 1 96.5 670 PRO A N 1
ATOM 5353 C CA . PRO A 1 670 ? -3.17 3.516 16.594 1 96.5 670 PRO A CA 1
ATOM 5354 C C . PRO A 1 670 ? -4.164 2.387 16.328 1 96.5 670 PRO A C 1
ATOM 5356 O O . PRO A 1 670 ? -5.316 2.461 16.766 1 96.5 670 PRO A O 1
ATOM 5359 N N . GLY A 1 671 ? -3.746 1.351 15.625 1 97.12 671 GLY A N 1
ATOM 5360 C CA . GLY A 1 671 ? -4.629 0.213 15.43 1 97.12 671 GLY A CA 1
ATOM 5361 C C . GLY A 1 671 ? -5.082 -0.426 16.734 1 97.12 671 GLY A C 1
ATOM 5362 O O . GLY A 1 671 ? -6.27 -0.696 16.922 1 97.12 671 GLY A O 1
ATOM 5363 N N . ILE A 1 672 ? -4.129 -0.687 17.609 1 98 672 ILE A N 1
ATOM 5364 C CA . ILE A 1 672 ? -4.441 -1.271 18.922 1 98 672 ILE A CA 1
ATOM 5365 C C . ILE A 1 672 ? -5.262 -0.284 19.75 1 98 672 ILE A C 1
ATOM 5367 O O . ILE A 1 672 ? -6.254 -0.663 20.375 1 98 672 ILE A O 1
ATOM 5371 N N . TYR A 1 673 ? -4.801 0.968 19.734 1 96.31 673 TYR A N 1
ATOM 5372 C CA . TYR A 1 673 ? -5.469 2.016 20.5 1 96.31 673 TYR A CA 1
ATOM 5373 C C . TYR A 1 673 ? -6.945 2.102 20.125 1 96.31 673 TYR A C 1
ATOM 5375 O O . TYR A 1 673 ? -7.812 2.102 21 1 96.31 673 TYR A O 1
ATOM 5383 N N . ASP A 1 674 ? -7.238 2.211 18.859 1 95.12 674 ASP A N 1
ATOM 5384 C CA . ASP A 1 674 ? -8.617 2.33 18.391 1 95.12 674 ASP A CA 1
ATOM 5385 C C . ASP A 1 674 ? -9.414 1.062 18.703 1 95.12 674 ASP A C 1
ATOM 5387 O O . ASP A 1 674 ? -10.594 1.132 19.062 1 95.12 674 ASP A O 1
ATOM 5391 N N . ALA A 1 675 ? -8.789 -0.091 18.516 1 96.38 675 ALA A N 1
ATOM 5392 C CA . ALA A 1 675 ? -9.469 -1.344 18.828 1 96.38 675 ALA A CA 1
ATOM 5393 C C . ALA A 1 675 ? -9.867 -1.393 20.297 1 96.38 675 ALA A C 1
ATOM 5395 O O . ALA A 1 675 ? -10.977 -1.825 20.641 1 96.38 675 ALA A O 1
ATOM 5396 N N . LEU A 1 676 ? -8.984 -0.972 21.203 1 95.56 676 LEU A N 1
ATOM 5397 C CA . LEU A 1 676 ? -9.273 -0.943 22.641 1 95.56 676 LEU A CA 1
ATOM 5398 C C . LEU A 1 676 ? -10.383 0.058 22.953 1 95.56 676 LEU A C 1
ATOM 5400 O O . LEU A 1 676 ? -11.234 -0.2 23.797 1 95.56 676 LEU A O 1
ATOM 5404 N N . PHE A 1 677 ? -10.32 1.156 22.266 1 91 677 PHE A N 1
ATOM 5405 C CA . PHE A 1 677 ? -11.359 2.16 22.453 1 91 677 PHE A CA 1
ATOM 5406 C C . PHE A 1 677 ? -12.727 1.595 22.078 1 91 677 PHE A C 1
ATOM 5408 O O . PHE A 1 677 ? -13.727 1.876 22.75 1 91 677 PHE A O 1
ATOM 5415 N N . ASP A 1 678 ? -12.758 0.78 21.094 1 90.94 678 ASP A N 1
ATOM 5416 C CA . ASP A 1 678 ? -14.008 0.31 20.5 1 90.94 678 ASP A CA 1
ATOM 5417 C C . ASP A 1 678 ? -14.609 -0.828 21.328 1 90.94 678 ASP A C 1
ATOM 5419 O O . ASP A 1 678 ? -15.773 -1.178 21.141 1 90.94 678 ASP A O 1
ATOM 5423 N N . ILE A 1 679 ? -13.898 -1.471 22.219 1 91.5 679 ILE A N 1
ATOM 5424 C CA . ILE A 1 679 ? -14.406 -2.584 23.016 1 91.5 679 ILE A CA 1
ATOM 5425 C C . ILE A 1 679 ? -15.617 -2.125 23.828 1 91.5 679 ILE A C 1
ATOM 5427 O O . ILE A 1 679 ? -16.578 -2.871 23.984 1 91.5 679 ILE A O 1
ATOM 5431 N N . GLN A 1 680 ? -15.547 -0.906 24.344 1 80.38 680 GLN A N 1
ATOM 5432 C CA . GLN A 1 680 ? -16.609 -0.422 25.219 1 80.38 680 GLN A CA 1
ATOM 5433 C C . GLN A 1 680 ? -17.875 -0.12 24.422 1 80.38 680 GLN A C 1
ATOM 5435 O O . GLN A 1 680 ? -18.984 -0.149 24.969 1 80.38 680 GLN A O 1
ATOM 5440 N N . ASN A 1 681 ? -17.656 -0.004 23.172 1 76.31 681 ASN A N 1
ATOM 5441 C CA . ASN A 1 681 ? -18.797 0.454 22.375 1 76.31 681 ASN A CA 1
ATOM 5442 C C . ASN A 1 681 ? -19.203 -0.586 21.344 1 76.31 681 ASN A C 1
ATOM 5444 O O . ASN A 1 681 ? -20.047 -0.313 20.484 1 76.31 681 ASN A O 1
ATOM 5448 N N . SER A 1 682 ? -18.719 -1.756 21.453 1 82.94 682 SER A N 1
ATOM 5449 C CA . SER A 1 682 ? -19 -2.756 20.438 1 82.94 682 SER A CA 1
ATOM 5450 C C . SER A 1 682 ? -20.203 -3.617 20.797 1 82.94 682 SER A C 1
ATOM 5452 O O . SER A 1 682 ? -20.391 -3.965 21.969 1 82.94 682 SER A O 1
ATOM 5454 N N . ALA A 1 683 ? -21.047 -3.908 19.812 1 84.38 683 ALA A N 1
ATOM 5455 C CA . ALA A 1 683 ? -22.188 -4.812 19.969 1 84.38 683 ALA A CA 1
ATOM 5456 C C . ALA A 1 683 ? -21.719 -6.262 20.078 1 84.38 683 ALA A C 1
ATOM 5458 O O . ALA A 1 683 ? -22.453 -7.117 20.578 1 84.38 683 ALA A O 1
ATOM 5459 N N . ASP A 1 684 ? -20.547 -6.586 19.656 1 92.31 684 ASP A N 1
ATOM 5460 C CA . ASP A 1 684 ? -19.953 -7.922 19.672 1 92.31 684 ASP A CA 1
ATOM 5461 C C . ASP A 1 684 ? -18.594 -7.918 20.344 1 92.31 684 ASP A C 1
ATOM 5463 O O . ASP A 1 684 ? -17.562 -7.777 19.672 1 92.31 684 ASP A O 1
ATOM 5467 N N . PRO A 1 685 ? -18.562 -8.133 21.594 1 92.62 685 PRO A N 1
ATOM 5468 C CA . PRO A 1 685 ? -17.297 -8.055 22.344 1 92.62 685 PRO A CA 1
ATOM 5469 C C . PRO A 1 685 ? -16.25 -9.031 21.828 1 92.62 685 PRO A C 1
ATOM 5471 O O . PRO A 1 685 ? -15.055 -8.703 21.797 1 92.62 685 PRO A O 1
ATOM 5474 N N . GLU A 1 686 ? -16.703 -10.195 21.469 1 93.88 686 GLU A N 1
ATOM 5475 C CA . GLU A 1 686 ? -15.75 -11.188 20.984 1 93.88 686 GLU A CA 1
ATOM 5476 C C . GLU A 1 686 ? -15.023 -10.688 19.734 1 93.88 686 GLU A C 1
ATOM 5478 O O . GLU A 1 686 ? -13.797 -10.781 19.641 1 93.88 686 GLU A O 1
ATOM 5483 N N . LYS A 1 687 ? -15.789 -10.211 18.828 1 94.12 687 LYS A N 1
ATOM 5484 C CA . LYS A 1 687 ? -15.203 -9.688 17.594 1 94.12 687 LYS A CA 1
ATOM 5485 C C . LYS A 1 687 ? -14.289 -8.492 17.891 1 94.12 687 LYS A C 1
ATOM 5487 O O . LYS A 1 687 ? -13.266 -8.312 17.234 1 94.12 687 LYS A O 1
ATOM 5492 N N . ALA A 1 688 ? -14.664 -7.68 18.797 1 95.75 688 ALA A N 1
ATOM 5493 C CA . ALA A 1 688 ? -13.875 -6.508 19.156 1 95.75 688 ALA A CA 1
ATOM 5494 C C . ALA A 1 688 ? -12.523 -6.918 19.734 1 95.75 688 ALA A C 1
ATOM 5496 O O . ALA A 1 688 ? -11.492 -6.328 19.391 1 95.75 688 ALA A O 1
ATOM 5497 N N . TRP A 1 689 ? -12.547 -7.906 20.609 1 96.94 689 TRP A N 1
ATOM 5498 C CA . TRP A 1 689 ? -11.297 -8.344 21.219 1 96.94 689 TRP A CA 1
ATOM 5499 C C . TRP A 1 689 ? -10.438 -9.102 20.219 1 96.94 689 TRP A C 1
ATOM 5501 O O . TRP A 1 689 ? -9.203 -9.07 20.297 1 96.94 689 TRP A O 1
ATOM 5511 N N . GLU A 1 690 ? -11.086 -9.781 19.234 1 96.38 690 GLU A N 1
ATOM 5512 C CA . GLU A 1 690 ? -10.336 -10.391 18.141 1 96.38 690 GLU A CA 1
ATOM 5513 C C . GLU A 1 690 ? -9.578 -9.336 17.344 1 96.38 690 GLU A C 1
ATOM 5515 O O . GLU A 1 690 ? -8.445 -9.57 16.906 1 96.38 690 GLU A O 1
ATOM 5520 N N . GLU A 1 691 ? -10.227 -8.242 17.156 1 96.94 691 GLU A N 1
ATOM 5521 C CA . GLU A 1 691 ? -9.555 -7.156 16.453 1 96.94 691 GLU A CA 1
ATOM 5522 C C . GLU A 1 691 ? -8.359 -6.633 17.234 1 96.94 691 GLU A C 1
ATOM 5524 O O . GLU A 1 691 ? -7.344 -6.254 16.656 1 96.94 691 GLU A O 1
ATOM 5529 N N . VAL A 1 692 ? -8.469 -6.551 18.562 1 98.06 692 VAL A N 1
ATOM 5530 C CA . VAL A 1 692 ? -7.336 -6.156 19.391 1 98.06 692 VAL A CA 1
ATOM 5531 C C . VAL A 1 692 ? -6.168 -7.109 19.172 1 98.06 692 VAL A C 1
ATOM 5533 O O . VAL A 1 692 ? -5.035 -6.672 18.938 1 98.06 692 VAL A O 1
ATOM 5536 N N . LYS A 1 693 ? -6.422 -8.422 19.188 1 98.06 693 LYS A N 1
ATOM 5537 C CA . LYS A 1 693 ? -5.391 -9.43 18.953 1 98.06 693 LYS A CA 1
ATOM 5538 C C . LYS A 1 693 ? -4.758 -9.258 17.578 1 98.06 693 LYS A C 1
ATOM 5540 O O . LYS A 1 693 ? -3.539 -9.359 17.422 1 98.06 693 LYS A O 1
ATOM 5545 N N . ARG A 1 694 ? -5.605 -9.031 16.625 1 98.06 694 ARG A N 1
ATOM 5546 C CA . ARG A 1 694 ? -5.133 -8.867 15.25 1 98.06 694 ARG A CA 1
ATOM 5547 C C . ARG A 1 694 ? -4.191 -7.672 15.141 1 98.06 694 ARG A C 1
ATOM 5549 O O . ARG A 1 694 ? -3.123 -7.77 14.531 1 98.06 694 ARG A O 1
ATOM 5556 N N . GLN A 1 695 ? -4.562 -6.559 15.734 1 98.44 695 GLN A N 1
ATOM 5557 C CA . GLN A 1 695 ? -3.74 -5.355 15.656 1 98.44 695 GLN A CA 1
ATOM 5558 C C . GLN A 1 695 ? -2.43 -5.531 16.422 1 98.44 695 GLN A C 1
ATOM 5560 O O . GLN A 1 695 ? -1.396 -4.992 16.016 1 98.44 695 GLN A O 1
ATOM 5565 N N . ILE A 1 696 ? -2.438 -6.246 17.547 1 98.69 696 ILE A N 1
ATOM 5566 C CA . ILE A 1 696 ? -1.209 -6.559 18.266 1 98.69 696 ILE A CA 1
ATOM 5567 C C . ILE A 1 696 ? -0.283 -7.379 17.375 1 98.69 696 ILE A C 1
ATOM 5569 O O . ILE A 1 696 ? 0.919 -7.113 17.297 1 98.69 696 ILE A O 1
ATOM 5573 N N . SER A 1 697 ? -0.859 -8.352 16.703 1 98.56 697 SER A N 1
ATOM 5574 C CA . SER A 1 697 ? -0.103 -9.195 15.781 1 98.56 697 SER A CA 1
ATOM 5575 C C . SER A 1 697 ? 0.548 -8.375 14.68 1 98.56 697 SER A C 1
ATOM 5577 O O . SER A 1 697 ? 1.729 -8.555 14.375 1 98.56 697 SER A O 1
ATOM 5579 N N . ILE A 1 698 ? -0.178 -7.496 14.078 1 98.56 698 ILE A N 1
ATOM 5580 C CA . ILE A 1 698 ? 0.32 -6.641 13.008 1 98.56 698 ILE A CA 1
ATOM 5581 C C . ILE A 1 698 ? 1.451 -5.758 13.531 1 98.56 698 ILE A C 1
ATOM 5583 O O . ILE A 1 698 ? 2.482 -5.605 12.867 1 98.56 698 ILE A O 1
ATOM 5587 N N . ALA A 1 699 ? 1.249 -5.184 14.68 1 98.75 699 ALA A N 1
ATOM 5588 C CA . ALA A 1 699 ? 2.281 -4.352 15.297 1 98.75 699 ALA A CA 1
ATOM 5589 C C . ALA A 1 699 ? 3.553 -5.156 15.555 1 98.75 699 ALA A C 1
ATOM 5591 O O . ALA A 1 699 ? 4.656 -4.688 15.273 1 98.75 699 ALA A O 1
ATOM 5592 N N . ALA A 1 700 ? 3.398 -6.332 16.141 1 98.75 700 ALA A N 1
ATOM 5593 C CA . ALA A 1 700 ? 4.539 -7.195 16.438 1 98.75 700 ALA A CA 1
ATOM 5594 C C . ALA A 1 700 ? 5.312 -7.527 15.164 1 98.75 700 ALA A C 1
ATOM 5596 O O . ALA A 1 700 ? 6.539 -7.41 15.125 1 98.75 700 ALA A O 1
ATOM 5597 N N . PHE A 1 701 ? 4.609 -7.926 14.188 1 98.62 701 PHE A N 1
ATOM 5598 C CA . PHE A 1 701 ? 5.246 -8.227 12.914 1 98.62 701 PHE A CA 1
ATOM 5599 C C . PHE A 1 701 ? 6.004 -7.016 12.383 1 98.62 701 PHE A C 1
ATOM 5601 O O . PHE A 1 701 ? 7.16 -7.133 11.969 1 98.62 701 PHE A O 1
ATOM 5608 N N . THR A 1 702 ? 5.32 -5.879 12.336 1 98.69 702 THR A N 1
ATOM 5609 C CA . THR A 1 702 ? 5.879 -4.676 11.734 1 98.69 702 THR A CA 1
ATOM 5610 C C . THR A 1 702 ? 7.148 -4.242 12.461 1 98.69 702 THR A C 1
ATOM 5612 O O . THR A 1 702 ? 8.148 -3.902 11.82 1 98.69 702 THR A O 1
ATOM 5615 N N . VAL A 1 703 ? 7.113 -4.242 13.758 1 98.81 703 VAL A N 1
ATOM 5616 C CA . VAL A 1 703 ? 8.273 -3.85 14.547 1 98.81 703 VAL A CA 1
ATOM 5617 C C . VAL A 1 703 ? 9.422 -4.828 14.305 1 98.81 703 VAL A C 1
ATOM 5619 O O . VAL A 1 703 ? 10.57 -4.414 14.125 1 98.81 703 VAL A O 1
ATOM 5622 N N . HIS A 1 704 ? 9.125 -6.102 14.289 1 98.62 704 HIS A N 1
ATOM 5623 C CA . HIS A 1 704 ? 10.156 -7.102 14.031 1 98.62 704 HIS A CA 1
ATOM 5624 C C . HIS A 1 704 ? 10.75 -6.93 12.633 1 98.62 704 HIS A C 1
ATOM 5626 O O . HIS A 1 704 ? 11.969 -6.98 12.461 1 98.62 704 HIS A O 1
ATOM 5632 N N . ALA A 1 705 ? 9.883 -6.805 11.664 1 98.38 705 ALA A N 1
ATOM 5633 C CA . ALA A 1 705 ? 10.344 -6.625 10.289 1 98.38 705 ALA A CA 1
ATOM 5634 C C . ALA A 1 705 ? 11.234 -5.391 10.164 1 98.38 705 ALA A C 1
ATOM 5636 O O . ALA A 1 705 ? 12.211 -5.398 9.422 1 98.38 705 ALA A O 1
ATOM 5637 N N . ALA A 1 706 ? 10.82 -4.293 10.812 1 98.56 706 ALA A N 1
ATOM 5638 C CA . ALA A 1 706 ? 11.648 -3.088 10.836 1 98.56 706 ALA A CA 1
ATOM 5639 C C . ALA A 1 706 ? 13.016 -3.371 11.445 1 98.56 706 ALA A C 1
ATOM 5641 O O . ALA A 1 706 ? 14.039 -2.869 10.961 1 98.56 706 ALA A O 1
ATOM 5642 N N . ALA A 1 707 ? 13.055 -4.117 12.531 1 98.5 707 ALA A N 1
ATOM 5643 C CA . ALA A 1 707 ? 14.312 -4.508 13.164 1 98.5 707 ALA A CA 1
ATOM 5644 C C . ALA A 1 707 ? 15.227 -5.203 12.164 1 98.5 707 ALA A C 1
ATOM 5646 O O . ALA A 1 707 ? 16.438 -4.957 12.148 1 98.5 707 ALA A O 1
ATOM 5647 N N . MET A 1 708 ? 14.672 -6.055 11.328 1 97.38 708 MET A N 1
ATOM 5648 C CA . MET A 1 708 ? 15.453 -6.836 10.375 1 97.38 708 MET A CA 1
ATOM 5649 C C . MET A 1 708 ? 16.109 -5.93 9.336 1 97.38 708 MET A C 1
ATOM 5651 O O . MET A 1 708 ? 17.188 -6.227 8.836 1 97.38 708 MET A O 1
ATOM 5655 N N . THR A 1 709 ? 15.508 -4.793 9.023 1 97.56 709 THR A N 1
ATOM 5656 C CA . THR A 1 709 ? 16.094 -3.871 8.055 1 97.56 709 THR A CA 1
ATOM 5657 C C . THR A 1 709 ? 17.344 -3.221 8.617 1 97.56 709 THR A C 1
ATOM 5659 O O . THR A 1 709 ? 18.156 -2.652 7.871 1 97.56 709 THR A O 1
ATOM 5662 N N . LEU A 1 710 ? 17.516 -3.246 9.922 1 97.5 710 LEU A N 1
ATOM 5663 C CA . LEU A 1 710 ? 18.672 -2.619 10.57 1 97.5 710 LEU A CA 1
ATOM 5664 C C . LEU A 1 710 ? 19.844 -3.59 10.664 1 97.5 710 LEU A C 1
ATOM 5666 O O . LEU A 1 710 ? 20.969 -3.182 10.922 1 97.5 710 LEU A O 1
ATOM 5670 N N . THR A 1 711 ? 19.516 -4.867 10.414 1 93.94 711 THR A N 1
ATOM 5671 C CA . THR A 1 711 ? 20.578 -5.863 10.508 1 93.94 711 THR A CA 1
ATOM 5672 C C . THR A 1 711 ? 21.516 -5.762 9.312 1 93.94 711 THR A C 1
ATOM 5674 O O . THR A 1 711 ? 21.109 -5.387 8.219 1 93.94 711 THR A O 1
ATOM 5677 N N . PRO A 1 712 ? 22.797 -6.102 9.594 1 85.62 712 PRO A N 1
ATOM 5678 C CA . PRO A 1 712 ? 23.734 -6.082 8.477 1 85.62 712 PRO A CA 1
ATOM 5679 C C . PRO A 1 712 ? 23.344 -7.027 7.348 1 85.62 712 PRO A C 1
ATOM 5681 O O . PRO A 1 712 ? 22.859 -8.141 7.605 1 85.62 712 PRO A O 1
ATOM 5684 N N . PRO A 1 713 ? 23.516 -6.461 6.227 1 80.25 713 PRO A N 1
ATOM 5685 C CA . PRO A 1 713 ? 23.156 -7.32 5.094 1 80.25 713 PRO A CA 1
ATOM 5686 C C . PRO A 1 713 ? 24.047 -8.57 5.008 1 80.25 713 PRO A C 1
ATOM 5688 O O . PRO A 1 713 ? 25.219 -8.516 5.344 1 80.25 713 PRO A O 1
ATOM 5691 N N . ALA A 1 714 ? 23.422 -9.734 4.816 1 66.56 714 ALA A N 1
ATOM 5692 C CA . ALA A 1 714 ? 24.078 -11.031 4.77 1 66.56 714 ALA A CA 1
ATOM 5693 C C . ALA A 1 714 ? 24.812 -11.234 3.441 1 66.56 714 ALA A C 1
ATOM 5695 O O . ALA A 1 714 ? 24.438 -10.617 2.434 1 66.56 714 ALA A O 1
ATOM 5696 N N . VAL B 1 1 ? 60.844 7.66 -7.93 1 21.89 1 VAL B N 1
ATOM 5697 C CA . VAL B 1 1 ? 59.906 7.895 -9.008 1 21.89 1 VAL B CA 1
ATOM 5698 C C . VAL B 1 1 ? 59.562 6.574 -9.695 1 21.89 1 VAL B C 1
ATOM 5700 O O . VAL B 1 1 ? 58.406 6.316 -10.039 1 21.89 1 VAL B O 1
ATOM 5703 N N . VAL B 1 2 ? 60.656 5.723 -9.977 1 24.62 2 VAL B N 1
ATOM 5704 C CA . VAL B 1 2 ? 60.469 4.527 -10.797 1 24.62 2 VAL B CA 1
ATOM 5705 C C . VAL B 1 2 ? 59.719 3.459 -9.984 1 24.62 2 VAL B C 1
ATOM 5707 O O . VAL B 1 2 ? 58.875 2.742 -10.508 1 24.62 2 VAL B O 1
ATOM 5710 N N . GLN B 1 3 ? 60.094 3.322 -8.711 1 24.88 3 GLN B N 1
ATOM 5711 C CA . GLN B 1 3 ? 59.562 2.203 -7.945 1 24.88 3 GLN B CA 1
ATOM 5712 C C . GLN B 1 3 ? 58.094 2.416 -7.621 1 24.88 3 GLN B C 1
ATOM 5714 O O . GLN B 1 3 ? 57.375 1.458 -7.344 1 24.88 3 GLN B O 1
ATOM 5719 N N . LEU B 1 4 ? 57.688 3.699 -7.504 1 28.12 4 LEU B N 1
ATOM 5720 C CA . LEU B 1 4 ? 56.281 3.969 -7.168 1 28.12 4 LEU B CA 1
ATOM 5721 C C . LEU B 1 4 ? 55.375 3.715 -8.367 1 28.12 4 LEU B C 1
ATOM 5723 O O . LEU B 1 4 ? 54.156 3.621 -8.211 1 28.12 4 LEU B O 1
ATOM 5727 N N . ARG B 1 5 ? 56 3.803 -9.523 1 28.77 5 ARG B N 1
ATOM 5728 C CA . ARG B 1 5 ? 55.188 3.559 -10.711 1 28.77 5 ARG B CA 1
ATOM 5729 C C . ARG B 1 5 ? 54.812 2.082 -10.836 1 28.77 5 ARG B C 1
ATOM 5731 O O . ARG B 1 5 ? 53.812 1.735 -11.453 1 28.77 5 ARG B O 1
ATOM 5738 N N . HIS B 1 6 ? 55.75 1.253 -10.312 1 30.22 6 HIS B N 1
ATOM 5739 C CA . HIS B 1 6 ? 55.438 -0.153 -10.539 1 30.22 6 HIS B CA 1
ATOM 5740 C C . HIS B 1 6 ? 54.281 -0.608 -9.648 1 30.22 6 HIS B C 1
ATOM 5742 O O . HIS B 1 6 ? 53.531 -1.499 -10.031 1 30.22 6 HIS B O 1
ATOM 5748 N N . GLN B 1 7 ? 54.281 -0.006 -8.375 1 29.31 7 GLN B N 1
ATOM 5749 C CA . GLN B 1 7 ? 53.219 -0.498 -7.5 1 29.31 7 GLN B CA 1
ATOM 5750 C C . GLN B 1 7 ? 51.844 0.021 -7.945 1 29.31 7 GLN B C 1
ATOM 5752 O O . GLN B 1 7 ? 50.844 -0.609 -7.68 1 29.31 7 GLN B O 1
ATOM 5757 N N . GLU B 1 8 ? 51.844 1.249 -8.477 1 33.03 8 GLU B N 1
ATOM 5758 C CA . GLU B 1 8 ? 50.531 1.769 -8.922 1 33.03 8 GLU B CA 1
ATOM 5759 C C . GLU B 1 8 ? 50.031 1.003 -10.133 1 33.03 8 GLU B C 1
ATOM 5761 O O . GLU B 1 8 ? 48.812 0.824 -10.289 1 33.03 8 GLU B O 1
ATOM 5766 N N . LEU B 1 9 ? 50.906 0.543 -11.008 1 32.44 9 LEU B N 1
ATOM 5767 C CA . LEU B 1 9 ? 50.5 -0.244 -12.164 1 32.44 9 LEU B CA 1
ATOM 5768 C C . LEU B 1 9 ? 49.969 -1.611 -11.727 1 32.44 9 LEU B C 1
ATOM 5770 O O . LEU B 1 9 ? 49.094 -2.189 -12.375 1 32.44 9 LEU B O 1
ATOM 5774 N N . LEU B 1 10 ? 50.562 -2.098 -10.562 1 31.53 10 LEU B N 1
ATOM 5775 C CA . LEU B 1 10 ? 50.094 -3.408 -10.133 1 31.53 10 LEU B CA 1
ATOM 5776 C C . LEU B 1 10 ? 48.719 -3.307 -9.523 1 31.53 10 LEU B C 1
ATOM 5778 O O . LEU B 1 10 ? 47.875 -4.184 -9.734 1 31.53 10 LEU B O 1
ATOM 5782 N N . CYS B 1 11 ? 48.406 -2.17 -8.719 1 31.84 11 CYS B N 1
ATOM 5783 C CA . CYS B 1 11 ? 47.062 -2.084 -8.148 1 31.84 11 CYS B CA 1
ATOM 5784 C C . CYS B 1 11 ? 46.031 -1.8 -9.234 1 31.84 11 CYS B C 1
ATOM 5786 O O . CYS B 1 11 ? 44.875 -2.213 -9.117 1 31.84 11 CYS B O 1
ATOM 5788 N N . ILE B 1 12 ? 46.375 -0.989 -10.227 1 35.25 12 ILE B N 1
ATOM 5789 C CA . ILE B 1 12 ? 45.438 -0.765 -11.328 1 35.25 12 ILE B CA 1
ATOM 5790 C C . ILE B 1 12 ? 45.25 -2.055 -12.125 1 35.25 12 ILE B C 1
ATOM 5792 O O . ILE B 1 12 ? 44.156 -2.381 -12.555 1 35.25 12 ILE B O 1
ATOM 5796 N N . ASN B 1 13 ? 46.344 -2.844 -12.258 1 30.81 13 ASN B N 1
ATOM 5797 C CA . ASN B 1 13 ? 46.281 -4.074 -13.039 1 30.81 13 ASN B CA 1
ATOM 5798 C C . ASN B 1 13 ? 45.469 -5.148 -12.312 1 30.81 13 ASN B C 1
ATOM 5800 O O . ASN B 1 13 ? 44.906 -6.039 -12.945 1 30.81 13 ASN B O 1
ATOM 5804 N N . ILE B 1 14 ? 45.5 -5.098 -10.938 1 32.97 14 ILE B N 1
ATOM 5805 C CA . ILE B 1 14 ? 44.75 -6.129 -10.227 1 32.97 14 ILE B CA 1
ATOM 5806 C C . ILE B 1 14 ? 43.25 -5.82 -10.297 1 32.97 14 ILE B C 1
ATOM 5808 O O . ILE B 1 14 ? 42.438 -6.727 -10.492 1 32.97 14 ILE B O 1
ATOM 5812 N N . THR B 1 15 ? 42.844 -4.543 -10.219 1 34.16 15 THR B N 1
ATOM 5813 C CA . THR B 1 15 ? 41.438 -4.23 -10.305 1 34.16 15 THR B CA 1
ATOM 5814 C C . THR B 1 15 ? 40.906 -4.492 -11.711 1 34.16 15 THR B C 1
ATOM 5816 O O . THR B 1 15 ? 39.781 -4.988 -11.875 1 34.16 15 THR B O 1
ATOM 5819 N N . TYR B 1 16 ? 41.594 -4.102 -12.742 1 33.69 16 TYR B N 1
ATOM 5820 C CA . TYR B 1 16 ? 41.219 -4.449 -14.102 1 33.69 16 TYR B CA 1
ATOM 5821 C C . TYR B 1 16 ? 41.25 -5.957 -14.312 1 33.69 16 TYR B C 1
ATOM 5823 O O . TYR B 1 16 ? 40.531 -6.496 -15.141 1 33.69 16 TYR B O 1
ATOM 5831 N N . PHE B 1 17 ? 42.25 -6.613 -13.719 1 33.94 17 PHE B N 1
ATOM 5832 C CA . PHE B 1 17 ? 42.344 -8.062 -13.844 1 33.94 17 PHE B CA 1
ATOM 5833 C C . PHE B 1 17 ? 41.156 -8.758 -13.164 1 33.94 17 PHE B C 1
ATOM 5835 O O . PHE B 1 17 ? 40.656 -9.75 -13.672 1 33.94 17 PHE B O 1
ATOM 5842 N N . PHE B 1 18 ? 40.656 -8.227 -12.016 1 38.12 18 PHE B N 1
ATOM 5843 C CA . PHE B 1 18 ? 39.5 -8.844 -11.375 1 38.12 18 PHE B CA 1
ATOM 5844 C C . PHE B 1 18 ? 38.219 -8.562 -12.156 1 38.12 18 PHE B C 1
ATOM 5846 O O . PHE B 1 18 ? 37.312 -9.375 -12.156 1 38.12 18 PHE B O 1
ATOM 5853 N N . LEU B 1 19 ? 38.094 -7.43 -12.781 1 38.44 19 LEU B N 1
ATOM 5854 C CA . LEU B 1 19 ? 36.906 -7.152 -13.57 1 38.44 19 LEU B CA 1
ATOM 5855 C C . LEU B 1 19 ? 36.812 -8.117 -14.75 1 38.44 19 LEU B C 1
ATOM 5857 O O . LEU B 1 19 ? 35.719 -8.594 -15.07 1 38.44 19 LEU B O 1
ATOM 5861 N N . ASN B 1 20 ? 37.875 -8.32 -15.469 1 39.38 20 ASN B N 1
ATOM 5862 C CA . ASN B 1 20 ? 37.906 -9.227 -16.609 1 39.38 20 ASN B CA 1
ATOM 5863 C C . ASN B 1 20 ? 37.812 -10.68 -16.188 1 39.38 20 ASN B C 1
ATOM 5865 O O . ASN B 1 20 ? 37.469 -11.547 -17 1 39.38 20 ASN B O 1
ATOM 5869 N N . PHE B 1 21 ? 38.219 -10.898 -15.008 1 40.19 21 PHE B N 1
ATOM 5870 C CA . PHE B 1 21 ? 38.156 -12.273 -14.547 1 40.19 21 PHE B CA 1
ATOM 5871 C C . PHE B 1 21 ? 36.719 -12.695 -14.297 1 40.19 21 PHE B C 1
ATOM 5873 O O . PHE B 1 21 ? 36.344 -13.852 -14.531 1 40.19 21 PHE B O 1
ATOM 5880 N N . SER B 1 22 ? 35.875 -11.797 -13.797 1 43.19 22 SER B N 1
ATOM 5881 C CA . SER B 1 22 ? 34.5 -12.172 -13.555 1 43.19 22 SER B CA 1
ATOM 5882 C C . SER B 1 22 ? 33.781 -12.531 -14.852 1 43.19 22 SER B C 1
ATOM 5884 O O . SER B 1 22 ? 33.031 -13.516 -14.914 1 43.19 22 SER B O 1
ATOM 5886 N N . PHE B 1 23 ? 34.031 -11.734 -15.844 1 45.91 23 PHE B N 1
ATOM 5887 C CA . PHE B 1 23 ? 33.406 -12.039 -17.125 1 45.91 23 PHE B CA 1
ATOM 5888 C C . PHE B 1 23 ? 33.969 -13.352 -17.688 1 45.91 23 PHE B C 1
ATOM 5890 O O . PHE B 1 23 ? 33.219 -14.148 -18.266 1 45.91 23 PHE B O 1
ATOM 5897 N N . PHE B 1 24 ? 35.25 -13.523 -17.531 1 44 24 PHE B N 1
ATOM 5898 C CA . PHE B 1 24 ? 35.875 -14.719 -18.078 1 44 24 PHE B CA 1
ATOM 5899 C C . PHE B 1 24 ? 35.375 -15.969 -17.359 1 44 24 PHE B C 1
ATOM 5901 O O . PHE B 1 24 ? 35.062 -16.969 -18 1 44 24 PHE B O 1
ATOM 5908 N N . PHE B 1 25 ? 35.312 -15.945 -16.125 1 44.41 25 PHE B N 1
ATOM 5909 C CA . PHE B 1 25 ? 34.875 -17.125 -15.375 1 44.41 25 PHE B CA 1
ATOM 5910 C C . PHE B 1 25 ? 33.406 -17.391 -15.609 1 44.41 25 PHE B C 1
ATOM 5912 O O . PHE B 1 25 ? 33 -18.547 -15.734 1 44.41 25 PHE B O 1
ATOM 5919 N N . ILE B 1 26 ? 32.625 -16.359 -15.648 1 47.25 26 ILE B N 1
ATOM 5920 C CA . ILE B 1 26 ? 31.203 -16.562 -15.945 1 47.25 26 ILE B CA 1
ATOM 5921 C C . ILE B 1 26 ? 31.047 -17.188 -17.328 1 47.25 26 ILE B C 1
ATOM 5923 O O . ILE B 1 26 ? 30.234 -18.094 -17.516 1 47.25 26 ILE B O 1
ATOM 5927 N N . LYS B 1 27 ? 31.938 -16.734 -18.234 1 47.59 27 LYS B N 1
ATOM 5928 C CA . LYS B 1 27 ? 31.953 -17.344 -19.562 1 47.59 27 LYS B CA 1
ATOM 5929 C C . LYS B 1 27 ? 32.344 -18.812 -19.5 1 47.59 27 LYS B C 1
ATOM 5931 O O . LYS B 1 27 ? 31.812 -19.641 -20.234 1 47.59 27 LYS B O 1
ATOM 5936 N N . CYS B 1 28 ? 33.344 -19 -18.766 1 44.97 28 CYS B N 1
ATOM 5937 C CA . CYS B 1 28 ? 33.812 -20.391 -18.688 1 44.97 28 CYS B CA 1
ATOM 5938 C C . CYS B 1 28 ? 32.781 -21.281 -18.031 1 44.97 28 CYS B C 1
ATOM 5940 O O . CYS B 1 28 ? 32.625 -22.438 -18.406 1 44.97 28 CYS B O 1
ATOM 5942 N N . PHE B 1 29 ? 32.312 -20.766 -16.969 1 45.56 29 PHE B N 1
ATOM 5943 C CA . PHE B 1 29 ? 31.391 -21.625 -16.234 1 45.56 29 PHE B CA 1
ATOM 5944 C C . PHE B 1 29 ? 30.094 -21.812 -17 1 45.56 29 PHE B C 1
ATOM 5946 O O . PHE B 1 29 ? 29.578 -22.922 -17.094 1 45.56 29 PHE B O 1
ATOM 5953 N N . ILE B 1 30 ? 29.516 -20.656 -17.312 1 47.41 30 ILE B N 1
ATOM 5954 C CA . ILE B 1 30 ? 28.219 -20.797 -17.969 1 47.41 30 ILE B CA 1
ATOM 5955 C C . ILE B 1 30 ? 28.391 -21.422 -19.344 1 47.41 30 ILE B C 1
ATOM 5957 O O . ILE B 1 30 ? 27.594 -22.25 -19.781 1 47.41 30 ILE B O 1
ATOM 5961 N N . ILE B 1 31 ? 29.438 -21.016 -20.141 1 44.72 31 ILE B N 1
ATOM 5962 C CA . ILE B 1 31 ? 29.469 -21.266 -21.578 1 44.72 31 ILE B CA 1
ATOM 5963 C C . ILE B 1 31 ? 30.328 -22.484 -21.859 1 44.72 31 ILE B C 1
ATOM 5965 O O . ILE B 1 31 ? 29.922 -23.359 -22.641 1 44.72 31 ILE B O 1
ATOM 5969 N N . LYS B 1 32 ? 31.641 -22.469 -21.625 1 44.28 32 LYS B N 1
ATOM 5970 C CA . LYS B 1 32 ? 32.469 -23.547 -22.156 1 44.28 32 LYS B CA 1
ATOM 5971 C C . LYS B 1 32 ? 32.469 -24.766 -21.234 1 44.28 32 LYS B C 1
ATOM 5973 O O . LYS B 1 32 ? 33.375 -24.969 -20.453 1 44.28 32 LYS B O 1
ATOM 5978 N N . SER B 1 33 ? 31.359 -25.031 -20.672 1 39.97 33 SER B N 1
ATOM 5979 C CA . SER B 1 33 ? 31.453 -26.234 -19.859 1 39.97 33 SER B CA 1
ATOM 5980 C C . SER B 1 33 ? 31.891 -27.422 -20.703 1 39.97 33 SER B C 1
ATOM 5982 O O . SER B 1 33 ? 31.25 -27.766 -21.703 1 39.97 33 SER B O 1
ATOM 5984 N N . LYS B 1 34 ? 33.125 -27.875 -20.766 1 39.97 34 LYS B N 1
ATOM 5985 C CA . LYS B 1 34 ? 33.375 -29.266 -21.125 1 39.97 34 LYS B CA 1
ATOM 5986 C C . LYS B 1 34 ? 32.375 -30.188 -20.469 1 39.97 34 LYS B C 1
ATOM 5988 O O . LYS B 1 34 ? 31.719 -29.812 -19.484 1 39.97 34 LYS B O 1
ATOM 5993 N N . LYS B 1 35 ? 32.219 -31.422 -20.906 1 41.75 35 LYS B N 1
ATOM 5994 C CA . LYS B 1 35 ? 31.266 -32.438 -20.531 1 41.75 35 LYS B CA 1
ATOM 5995 C C . LYS B 1 35 ? 31.172 -32.594 -19.016 1 41.75 35 LYS B C 1
ATOM 5997 O O . LYS B 1 35 ? 31.875 -33.375 -18.406 1 41.75 35 LYS B O 1
ATOM 6002 N N . PRO B 1 36 ? 30.891 -31.547 -18.266 1 43.78 36 PRO B N 1
ATOM 6003 C CA . PRO B 1 36 ? 30.734 -31.984 -16.875 1 43.78 36 PRO B CA 1
ATOM 6004 C C . PRO B 1 36 ? 29.578 -32.969 -16.703 1 43.78 36 PRO B C 1
ATOM 6006 O O . PRO B 1 36 ? 28.594 -32.906 -17.438 1 43.78 36 PRO B O 1
ATOM 6009 N N . LYS B 1 37 ? 29.828 -34.125 -16.203 1 46.84 37 LYS B N 1
ATOM 6010 C CA . LYS B 1 37 ? 28.828 -35.125 -15.82 1 46.84 37 LYS B CA 1
ATOM 6011 C C . LYS B 1 37 ? 27.625 -34.469 -15.125 1 46.84 37 LYS B C 1
ATOM 6013 O O . LYS B 1 37 ? 27.719 -34.094 -13.961 1 46.84 37 LYS B O 1
ATOM 6018 N N . VAL B 1 38 ? 26.656 -33.812 -15.836 1 58 38 VAL B N 1
ATOM 6019 C CA . VAL B 1 38 ? 25.438 -33.219 -15.297 1 58 38 VAL B CA 1
ATOM 6020 C C . VAL B 1 38 ? 24.719 -34.219 -14.398 1 58 38 VAL B C 1
ATOM 6022 O O . VAL B 1 38 ? 24.562 -35.375 -14.758 1 58 38 VAL B O 1
ATOM 6025 N N . THR B 1 39 ? 24.594 -33.75 -13.102 1 68.69 39 THR B N 1
ATOM 6026 C CA . THR B 1 39 ? 24.078 -34.594 -12.031 1 68.69 39 THR B CA 1
ATOM 6027 C C . THR B 1 39 ? 22.547 -34.594 -12.023 1 68.69 39 THR B C 1
ATOM 6029 O O . THR B 1 39 ? 21.922 -35.062 -11.086 1 68.69 39 THR B O 1
ATOM 6032 N N . PHE B 1 40 ? 22.016 -34 -13.203 1 75.5 40 PHE B N 1
ATOM 6033 C CA . PHE B 1 40 ? 20.562 -33.844 -13.234 1 75.5 40 PHE B CA 1
ATOM 6034 C C . PHE B 1 40 ? 19.875 -35.188 -13.008 1 75.5 40 PHE B C 1
ATOM 6036 O O . PHE B 1 40 ? 18.984 -35.312 -12.156 1 75.5 40 PHE B O 1
ATOM 6043 N N . PRO B 1 41 ? 20.406 -36.125 -13.68 1 75.69 41 PRO B N 1
ATOM 6044 C CA . PRO B 1 41 ? 19.719 -37.406 -13.547 1 75.69 41 PRO B CA 1
ATOM 6045 C C . PRO B 1 41 ? 19.781 -38 -12.133 1 75.69 41 PRO B C 1
ATOM 6047 O O . PRO B 1 41 ? 18.828 -38.625 -11.672 1 75.69 41 PRO B O 1
ATOM 6050 N N . THR B 1 42 ? 20.859 -37.656 -11.578 1 77.88 42 THR B N 1
ATOM 6051 C CA . THR B 1 42 ? 21.031 -38.188 -10.227 1 77.88 42 THR B CA 1
ATOM 6052 C C . THR B 1 42 ? 20.078 -37.5 -9.25 1 77.88 42 THR B C 1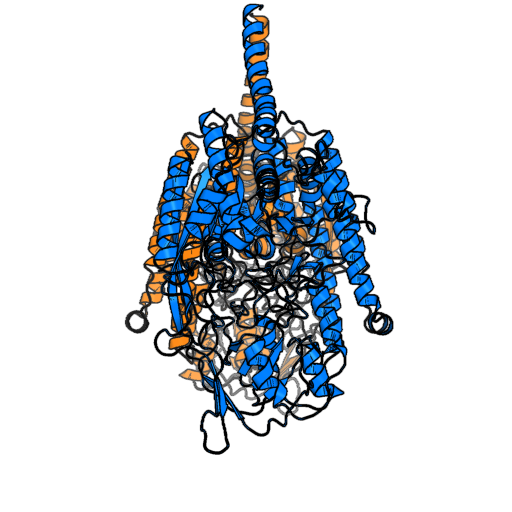
ATOM 6054 O O . THR B 1 42 ? 19.391 -38.188 -8.477 1 77.88 42 THR B O 1
ATOM 6057 N N . TYR B 1 43 ? 20 -36.281 -9.328 1 81.38 43 TYR B N 1
ATOM 6058 C CA . TYR B 1 43 ? 19.156 -35.531 -8.406 1 81.38 43 TYR B CA 1
ATOM 6059 C C . TYR B 1 43 ? 17.688 -35.75 -8.703 1 81.38 43 TYR B C 1
ATOM 6061 O O . TYR B 1 43 ? 16.891 -36.031 -7.793 1 81.38 43 TYR B O 1
ATOM 6069 N N . SER B 1 44 ? 17.359 -35.594 -9.914 1 80.94 44 SER B N 1
ATOM 6070 C CA . SER B 1 44 ? 15.961 -35.75 -10.305 1 80.94 44 SER B CA 1
ATOM 6071 C C . SER B 1 44 ? 15.492 -37.188 -10.008 1 80.94 44 SER B C 1
ATOM 6073 O O . SER B 1 44 ? 14.367 -37.375 -9.547 1 80.94 44 SER B O 1
ATOM 6075 N N . GLY B 1 45 ? 16.312 -38.125 -10.312 1 82.19 45 GLY B N 1
ATOM 6076 C CA . GLY B 1 45 ? 15.969 -39.5 -10.047 1 82.19 45 GLY B CA 1
ATOM 6077 C C . GLY B 1 45 ? 15.773 -39.781 -8.578 1 82.19 45 GLY B C 1
ATOM 6078 O O . GLY B 1 45 ? 14.852 -40.531 -8.203 1 82.19 45 GLY B O 1
ATOM 6079 N N . LYS B 1 46 ? 16.562 -39.188 -7.805 1 84 46 LYS B N 1
ATOM 6080 C CA . LYS B 1 46 ? 16.5 -39.438 -6.363 1 84 46 LYS B CA 1
ATOM 6081 C C . LYS B 1 46 ? 15.258 -38.812 -5.746 1 84 46 LYS B C 1
ATOM 6083 O O . LYS B 1 46 ? 14.617 -39.406 -4.883 1 84 46 LYS B O 1
ATOM 6088 N N . PHE B 1 47 ? 14.891 -37.656 -6.18 1 89.31 47 PHE B N 1
ATOM 6089 C CA . PHE B 1 47 ? 13.844 -36.906 -5.512 1 89.31 47 PHE B CA 1
ATOM 6090 C C . PHE B 1 47 ? 12.484 -37.219 -6.113 1 89.31 47 PHE B C 1
ATOM 6092 O O . PHE B 1 47 ? 11.461 -36.688 -5.656 1 89.31 47 PHE B O 1
ATOM 6099 N N . THR B 1 48 ? 12.383 -38.094 -7.105 1 92.69 48 THR B N 1
ATOM 6100 C CA . THR B 1 48 ? 11.102 -38.406 -7.727 1 92.69 48 THR B CA 1
ATOM 6101 C C . THR B 1 48 ? 10.688 -39.844 -7.406 1 92.69 48 THR B C 1
ATOM 6103 O O . THR B 1 48 ? 9.711 -40.344 -7.953 1 92.69 48 THR B O 1
ATOM 6106 N N . GLN B 1 49 ? 11.359 -40.469 -6.566 1 92.12 49 GLN B N 1
ATOM 6107 C CA . GLN B 1 49 ? 11.117 -41.875 -6.273 1 92.12 49 GLN B CA 1
ATOM 6108 C C . GLN B 1 49 ? 9.867 -42.031 -5.406 1 92.12 49 GLN B C 1
ATOM 6110 O O . GLN B 1 49 ? 9.18 -43.062 -5.496 1 92.12 49 GLN B O 1
ATOM 6115 N N . LEU B 1 50 ? 9.633 -41.125 -4.594 1 95.38 50 LEU B N 1
ATOM 6116 C CA . LEU B 1 50 ? 8.508 -41.219 -3.668 1 95.38 50 LEU B CA 1
ATOM 6117 C C . LEU B 1 50 ? 7.645 -39.938 -3.76 1 95.38 50 LEU B C 1
ATOM 6119 O O . LEU B 1 50 ? 8.148 -38.875 -4.094 1 95.38 50 LEU B O 1
ATOM 6123 N N . PRO B 1 51 ? 6.328 -40.156 -3.479 1 96 51 PRO B N 1
ATOM 6124 C CA . PRO B 1 51 ? 5.504 -38.969 -3.371 1 96 51 PRO B CA 1
ATOM 6125 C C . PRO B 1 51 ? 5.996 -38 -2.289 1 96 51 PRO B C 1
ATOM 6127 O O . PRO B 1 51 ? 6.438 -38.438 -1.226 1 96 51 PRO B O 1
ATOM 6130 N N . HIS B 1 52 ? 5.98 -36.688 -2.539 1 96.62 52 HIS B N 1
ATOM 6131 C CA . HIS B 1 52 ? 6.52 -35.719 -1.596 1 96.62 52 HIS B CA 1
ATOM 6132 C C . HIS B 1 52 ? 5.684 -34.469 -1.58 1 96.62 52 HIS B C 1
ATOM 6134 O O . HIS B 1 52 ? 6.199 -33.375 -1.819 1 96.62 52 HIS B O 1
ATOM 6140 N N . LEU B 1 53 ? 4.449 -34.656 -1.181 1 96.56 53 LEU B N 1
ATOM 6141 C CA . LEU B 1 53 ? 3.512 -33.562 -1.003 1 96.56 53 LEU B CA 1
ATOM 6142 C C . LEU B 1 53 ? 3.98 -32.594 0.102 1 96.56 53 LEU B C 1
ATOM 6144 O O . LEU B 1 53 ? 4.645 -33.031 1.048 1 96.56 53 LEU B O 1
ATOM 6148 N N . ALA B 1 54 ? 3.682 -31.359 -0.055 1 98.12 54 ALA B N 1
ATOM 6149 C CA . ALA B 1 54 ? 4.047 -30.375 0.974 1 98.12 54 ALA B CA 1
ATOM 6150 C C . ALA B 1 54 ? 3.541 -30.812 2.346 1 98.12 54 ALA B C 1
ATOM 6152 O O . ALA B 1 54 ? 2.426 -31.328 2.469 1 98.12 54 ALA B O 1
ATOM 6153 N N . GLY B 1 55 ? 4.34 -30.578 3.346 1 97.38 55 GLY B N 1
ATOM 6154 C CA . GLY B 1 55 ? 3.951 -30.875 4.719 1 97.38 55 GLY B CA 1
ATOM 6155 C C . GLY B 1 55 ? 4.16 -32.312 5.109 1 97.38 55 GLY B C 1
ATOM 6156 O O . GLY B 1 55 ? 3.959 -32.688 6.27 1 97.38 55 GLY B O 1
ATOM 6157 N N . THR B 1 56 ? 4.531 -33.156 4.227 1 96.88 56 THR B N 1
ATOM 6158 C CA . THR B 1 56 ? 4.762 -34.562 4.535 1 96.88 56 THR B CA 1
ATOM 6159 C C . THR B 1 56 ? 6.188 -34.781 5.031 1 96.88 56 THR B C 1
ATOM 6161 O O . THR B 1 56 ? 7.059 -33.938 4.828 1 96.88 56 THR B O 1
ATOM 6164 N N . GLU B 1 57 ? 6.395 -35.938 5.625 1 96.69 57 GLU B N 1
ATOM 6165 C CA . GLU B 1 57 ? 7.715 -36.312 6.125 1 96.69 57 GLU B CA 1
ATOM 6166 C C . GLU B 1 57 ? 8.719 -36.406 4.984 1 96.69 57 GLU B C 1
ATOM 6168 O O . GLU B 1 57 ? 9.875 -36 5.125 1 96.69 57 GLU B O 1
ATOM 6173 N N . GLN B 1 58 ? 8.312 -37 3.859 1 96.31 58 GLN B N 1
ATOM 6174 C CA . GLN B 1 58 ? 9.219 -37.156 2.727 1 96.31 58 GLN B CA 1
ATOM 6175 C C . GLN B 1 58 ? 9.68 -35.812 2.193 1 96.31 58 GLN B C 1
ATOM 6177 O O . GLN B 1 58 ? 10.852 -35.656 1.84 1 96.31 58 GLN B O 1
ATOM 6182 N N . ASN B 1 59 ? 8.75 -34.906 2.055 1 97.5 59 ASN B N 1
ATOM 6183 C CA . ASN B 1 59 ? 9.125 -33.594 1.612 1 97.5 59 ASN B CA 1
ATOM 6184 C C . ASN B 1 59 ? 10.109 -32.938 2.574 1 97.5 59 ASN B C 1
ATOM 6186 O O . ASN B 1 59 ? 11.016 -32.188 2.148 1 97.5 59 ASN B O 1
ATOM 6190 N N . LEU B 1 60 ? 9.938 -33.094 3.881 1 98.31 60 LEU B N 1
ATOM 6191 C CA . LEU B 1 60 ? 10.859 -32.562 4.883 1 98.31 60 LEU B CA 1
ATOM 6192 C C . LEU B 1 60 ? 12.242 -33.188 4.723 1 98.31 60 LEU B C 1
ATOM 6194 O O . LEU B 1 60 ? 13.258 -32.5 4.828 1 98.31 60 LEU B O 1
ATOM 6198 N N . ARG B 1 61 ? 12.297 -34.469 4.453 1 97.62 61 ARG B N 1
ATOM 6199 C CA . ARG B 1 61 ? 13.57 -35.156 4.238 1 97.62 61 ARG B CA 1
ATOM 6200 C C . ARG B 1 61 ? 14.32 -34.531 3.057 1 97.62 61 ARG B C 1
ATOM 6202 O O . ARG B 1 61 ? 15.539 -34.375 3.109 1 97.62 61 ARG B O 1
ATOM 6209 N N . TYR B 1 62 ? 13.609 -34.281 2.014 1 97.19 62 TYR B N 1
ATOM 6210 C CA . TYR B 1 62 ? 14.242 -33.656 0.858 1 97.19 62 TYR B CA 1
ATOM 6211 C C . TYR B 1 62 ? 14.781 -32.281 1.216 1 97.19 62 TYR B C 1
ATOM 6213 O O . TYR B 1 62 ? 15.875 -31.906 0.778 1 97.19 62 TYR B O 1
ATOM 6221 N N . ALA B 1 63 ? 14.031 -31.484 1.972 1 98.38 63 ALA B N 1
ATOM 6222 C CA . ALA B 1 63 ? 14.492 -30.172 2.41 1 98.38 63 ALA B CA 1
ATOM 6223 C C . ALA B 1 63 ? 15.797 -30.281 3.201 1 98.38 63 ALA B C 1
ATOM 6225 O O . ALA B 1 63 ? 16.719 -29.5 2.99 1 98.38 63 ALA B O 1
ATOM 6226 N N . GLU B 1 64 ? 15.836 -31.203 4.105 1 98.44 64 GLU B N 1
ATOM 6227 C CA . GLU B 1 64 ? 17.031 -31.422 4.926 1 98.44 64 GLU B CA 1
ATOM 6228 C C . GLU B 1 64 ? 18.219 -31.828 4.07 1 98.44 64 GLU B C 1
ATOM 6230 O O . GLU B 1 64 ? 19.344 -31.391 4.312 1 98.44 64 GLU B O 1
ATOM 6235 N N . GLN B 1 65 ? 17.953 -32.656 3.125 1 97.38 65 GLN B N 1
ATOM 6236 C CA . GLN B 1 65 ? 19.016 -33.062 2.219 1 97.38 65 GLN B CA 1
ATOM 6237 C C . GLN B 1 65 ? 19.547 -31.891 1.4 1 97.38 65 GLN B C 1
ATOM 6239 O O . GLN B 1 65 ? 20.75 -31.75 1.219 1 97.38 65 GLN B O 1
ATOM 6244 N N . ILE B 1 66 ? 18.688 -31.109 0.875 1 97.81 66 ILE B N 1
ATOM 6245 C CA . ILE B 1 66 ? 19.062 -29.922 0.101 1 97.81 66 ILE B CA 1
ATOM 6246 C C . ILE B 1 66 ? 19.906 -29 0.965 1 97.81 66 ILE B C 1
ATOM 6248 O O . ILE B 1 66 ? 20.953 -28.516 0.527 1 97.81 66 ILE B O 1
ATOM 6252 N N . LYS B 1 67 ? 19.406 -28.688 2.154 1 98.69 67 LYS B N 1
ATOM 6253 C CA . LYS B 1 67 ? 20.156 -27.844 3.066 1 98.69 67 LYS B CA 1
ATOM 6254 C C . LYS B 1 67 ? 21.578 -28.359 3.248 1 98.69 67 LYS B C 1
ATOM 6256 O O . LYS B 1 67 ? 22.547 -27.609 3.139 1 98.69 67 LYS B O 1
ATOM 6261 N N . LYS B 1 68 ? 21.703 -29.656 3.539 1 98.19 68 LYS B N 1
ATOM 6262 C CA . LYS B 1 68 ? 23 -30.281 3.773 1 98.19 68 LYS B CA 1
ATOM 6263 C C . LYS B 1 68 ? 23.891 -30.156 2.547 1 98.19 68 LYS B C 1
ATOM 6265 O O . LYS B 1 68 ? 25.062 -29.766 2.664 1 98.19 68 LYS B O 1
ATOM 6270 N N . GLU B 1 69 ? 23.391 -30.5 1.387 1 97.44 69 GLU B N 1
ATOM 6271 C CA . GLU B 1 69 ? 24.172 -30.469 0.156 1 97.44 69 GLU B CA 1
ATOM 6272 C C . GLU B 1 69 ? 24.594 -29.047 -0.202 1 97.44 69 GLU B C 1
ATOM 6274 O O . GLU B 1 69 ? 25.719 -28.812 -0.622 1 97.44 69 GLU B O 1
ATOM 6279 N N . TRP B 1 70 ? 23.656 -28.094 -0.099 1 98.38 70 TRP B N 1
ATOM 6280 C CA . TRP B 1 70 ? 23.984 -26.703 -0.4 1 98.38 70 TRP B CA 1
ATOM 6281 C C . TRP B 1 70 ? 25.109 -26.203 0.51 1 98.38 70 TRP B C 1
ATOM 6283 O O . TRP B 1 70 ? 25.969 -25.438 0.076 1 98.38 70 TRP B O 1
ATOM 6293 N N . MET B 1 71 ? 25.047 -26.609 1.77 1 98.25 71 MET B N 1
ATOM 6294 C CA . MET B 1 71 ? 26.141 -26.266 2.688 1 98.25 71 MET B CA 1
ATOM 6295 C C . MET B 1 71 ? 27.453 -26.906 2.242 1 98.25 71 MET B C 1
ATOM 6297 O O . MET B 1 71 ? 28.5 -26.266 2.289 1 98.25 71 MET B O 1
ATOM 6301 N N . GLU B 1 72 ? 27.391 -28.125 1.834 1 97.62 72 GLU B N 1
ATOM 6302 C CA . GLU B 1 72 ? 28.562 -28.859 1.363 1 97.62 72 GLU B CA 1
ATOM 6303 C C . GLU B 1 72 ? 29.141 -28.219 0.101 1 97.62 72 GLU B C 1
ATOM 6305 O O . GLU B 1 72 ? 30.359 -28.266 -0.128 1 97.62 72 GLU B O 1
ATOM 6310 N N . PHE B 1 73 ? 28.25 -27.672 -0.72 1 97.19 73 PHE B N 1
ATOM 6311 C CA . PHE B 1 73 ? 28.688 -27.031 -1.948 1 97.19 73 PHE B CA 1
ATOM 6312 C C . PHE B 1 73 ? 29.469 -25.75 -1.639 1 97.19 73 PHE B C 1
ATOM 6314 O O . PHE B 1 73 ? 30.172 -25.219 -2.502 1 97.19 73 PHE B O 1
ATOM 6321 N N . GLY B 1 74 ? 29.297 -25.156 -0.419 1 97.44 74 GLY B N 1
ATOM 6322 C CA . GLY B 1 74 ? 30.172 -24.062 -0.016 1 97.44 74 GLY B CA 1
ATOM 6323 C C . GLY B 1 74 ? 29.438 -22.75 0.123 1 97.44 74 GLY B C 1
ATOM 6324 O O . GLY B 1 74 ? 30.062 -21.688 0.177 1 97.44 74 GLY B O 1
ATOM 6325 N N . LEU B 1 75 ? 28.125 -22.719 0.164 1 98.12 75 LEU B N 1
ATOM 6326 C CA . LEU B 1 75 ? 27.391 -21.469 0.403 1 98.12 75 LEU B CA 1
ATOM 6327 C C . LEU B 1 75 ? 27.781 -20.875 1.755 1 98.12 75 LEU B C 1
ATOM 6329 O O . LEU B 1 75 ? 28.219 -21.594 2.652 1 98.12 75 LEU B O 1
ATOM 6333 N N . ASP B 1 76 ? 27.641 -19.516 1.914 1 97.81 76 ASP B N 1
ATOM 6334 C CA . ASP B 1 76 ? 27.984 -18.844 3.162 1 97.81 76 ASP B CA 1
ATOM 6335 C C . ASP B 1 76 ? 27.047 -19.266 4.289 1 97.81 76 ASP B C 1
ATOM 6337 O O . ASP B 1 76 ? 27.453 -19.344 5.445 1 97.81 76 ASP B O 1
ATOM 6341 N N . SER B 1 77 ? 25.797 -19.406 3.941 1 97.69 77 SER B N 1
ATOM 6342 C CA . SER B 1 77 ? 24.812 -19.859 4.906 1 97.69 77 SER B CA 1
ATOM 6343 C C . SER B 1 77 ? 23.656 -20.578 4.219 1 97.69 77 SER B C 1
ATOM 6345 O O . SER B 1 77 ? 23.359 -20.312 3.055 1 97.69 77 SER B O 1
ATOM 6347 N N . VAL B 1 78 ? 23.078 -21.547 4.844 1 98.56 78 VAL B N 1
ATOM 6348 C CA . VAL B 1 78 ? 21.859 -22.234 4.434 1 98.56 78 VAL B CA 1
ATOM 6349 C C . VAL B 1 78 ? 20.953 -22.453 5.645 1 98.56 78 VAL B C 1
ATOM 6351 O O . VAL B 1 78 ? 21.406 -22.953 6.68 1 98.56 78 VAL B O 1
ATOM 6354 N N . GLU B 1 79 ? 19.719 -22.078 5.543 1 98.25 79 GLU B N 1
ATOM 6355 C CA . GLU B 1 79 ? 18.797 -22.234 6.668 1 98.25 79 GLU B CA 1
ATOM 6356 C C . GLU B 1 79 ? 17.469 -22.797 6.211 1 98.25 79 GLU B C 1
ATOM 6358 O O . GLU B 1 79 ? 17.078 -22.641 5.047 1 98.25 79 GLU B O 1
ATOM 6363 N N . MET B 1 80 ? 16.859 -23.516 7.047 1 98.5 80 MET B N 1
ATOM 6364 C CA . MET B 1 80 ? 15.469 -23.906 6.875 1 98.5 80 MET B CA 1
ATOM 6365 C C . MET B 1 80 ? 14.539 -22.953 7.621 1 98.5 80 MET B C 1
ATOM 6367 O O . MET B 1 80 ? 14.719 -22.719 8.82 1 98.5 80 MET B O 1
ATOM 6371 N N . VAL B 1 81 ? 13.586 -22.375 6.977 1 98.62 81 VAL B N 1
ATOM 6372 C CA . VAL B 1 81 ? 12.656 -21.406 7.551 1 98.62 81 VAL B CA 1
ATOM 6373 C C . VAL B 1 81 ? 11.258 -22 7.613 1 98.62 81 VAL B C 1
ATOM 6375 O O . VAL B 1 81 ? 10.641 -22.266 6.578 1 98.62 81 VAL B O 1
ATOM 6378 N N . PRO B 1 82 ? 10.688 -22.219 8.75 1 98.5 82 PRO B N 1
ATOM 6379 C CA . PRO B 1 82 ? 9.375 -22.859 8.891 1 98.5 82 PRO B CA 1
ATOM 6380 C C . PRO B 1 82 ? 8.227 -21.859 8.867 1 98.5 82 PRO B C 1
ATOM 6382 O O . PRO B 1 82 ? 8.398 -20.703 9.281 1 98.5 82 PRO B O 1
ATOM 6385 N N . TYR B 1 83 ? 7.074 -22.188 8.445 1 98.62 83 TYR B N 1
ATOM 6386 C CA . TYR B 1 83 ? 5.789 -21.5 8.547 1 98.62 83 TYR B CA 1
ATOM 6387 C C . TYR B 1 83 ? 4.668 -22.5 8.844 1 98.62 83 TYR B C 1
ATOM 6389 O O . TYR B 1 83 ? 4.688 -23.625 8.359 1 98.62 83 TYR B O 1
ATOM 6397 N N . ASP B 1 84 ? 3.732 -22.141 9.633 1 98.62 84 ASP B N 1
ATOM 6398 C CA . ASP B 1 84 ? 2.543 -22.953 9.898 1 98.62 84 ASP B CA 1
ATOM 6399 C C . ASP B 1 84 ? 1.362 -22.484 9.055 1 98.62 84 ASP B C 1
ATOM 6401 O O . ASP B 1 84 ? 0.688 -21.5 9.398 1 98.62 84 ASP B O 1
ATOM 6405 N N . VAL B 1 85 ? 1.028 -23.234 8.008 1 98.56 85 VAL B N 1
ATOM 6406 C CA . VAL B 1 85 ? 0.083 -22.766 6.996 1 98.56 85 VAL B CA 1
ATOM 6407 C C . VAL B 1 85 ? -1.053 -23.766 6.848 1 98.56 85 VAL B C 1
ATOM 6409 O O . VAL B 1 85 ? -0.922 -24.922 7.258 1 98.56 85 VAL B O 1
ATOM 6412 N N . LEU B 1 86 ? -2.145 -23.281 6.305 1 98.44 86 LEU B N 1
ATOM 6413 C CA . LEU B 1 86 ? -3.252 -24.188 5.996 1 98.44 86 LEU B CA 1
ATOM 6414 C C . LEU B 1 86 ? -2.941 -25.016 4.762 1 98.44 86 LEU B C 1
ATOM 6416 O O . LEU B 1 86 ? -2.652 -24.469 3.693 1 98.44 86 LEU B O 1
ATOM 6420 N N . LEU B 1 87 ? -2.936 -26.312 4.867 1 98.31 87 LEU B N 1
ATOM 6421 C CA . LEU B 1 87 ? -2.828 -27.234 3.742 1 98.31 87 LEU B CA 1
ATOM 6422 C C . LEU B 1 87 ? -4.047 -28.141 3.674 1 98.31 87 LEU B C 1
ATOM 6424 O O . LEU B 1 87 ? -4.988 -28 4.453 1 98.31 87 LEU B O 1
ATOM 6428 N N . SER B 1 88 ? -4.094 -28.953 2.709 1 98 88 SER B N 1
ATOM 6429 C CA . SER B 1 88 ? -5.262 -29.781 2.396 1 98 88 SER B CA 1
ATOM 6430 C C . SER B 1 88 ? -4.848 -31.156 1.898 1 98 88 SER B C 1
ATOM 6432 O O . SER B 1 88 ? -3.959 -31.281 1.054 1 98 88 SER B O 1
ATOM 6434 N N . TYR B 1 89 ? -5.488 -32.219 2.492 1 97.56 89 TYR B N 1
ATOM 6435 C CA . TYR B 1 89 ? -5.105 -33.594 2.166 1 97.56 89 TYR B CA 1
ATOM 6436 C C . TYR B 1 89 ? -6.34 -34.469 1.933 1 97.56 89 TYR B C 1
ATOM 6438 O O . TYR B 1 89 ? -7.414 -34.188 2.467 1 97.56 89 TYR B O 1
ATOM 6446 N N . PRO B 1 90 ? -6.16 -35.469 1.023 1 96.31 90 PRO B N 1
ATOM 6447 C CA . PRO B 1 90 ? -7.254 -36.438 0.956 1 96.31 90 PRO B CA 1
ATOM 6448 C C . PRO B 1 90 ? -7.406 -37.25 2.242 1 96.31 90 PRO B C 1
ATOM 6450 O O . PRO B 1 90 ? -6.434 -37.438 2.979 1 96.31 90 PRO B O 1
ATOM 6453 N N . ASN B 1 91 ? -8.633 -37.656 2.488 1 95.31 91 ASN B N 1
ATOM 6454 C CA . ASN B 1 91 ? -8.867 -38.562 3.611 1 95.31 91 ASN B CA 1
ATOM 6455 C C . ASN B 1 91 ? -8.375 -39.969 3.309 1 95.31 91 ASN B C 1
ATOM 6457 O O . ASN B 1 91 ? -8.852 -40.594 2.371 1 95.31 91 ASN B O 1
ATOM 6461 N N . LYS B 1 92 ? -7.551 -40.531 4.066 1 88.19 92 LYS B N 1
ATOM 6462 C CA . LYS B 1 92 ? -6.914 -41.812 3.801 1 88.19 92 LYS B CA 1
ATOM 6463 C C . LYS B 1 92 ? -7.914 -42.969 3.922 1 88.19 92 LYS B C 1
ATOM 6465 O O . LYS B 1 92 ? -7.875 -43.906 3.135 1 88.19 92 LYS B O 1
ATOM 6470 N N . SER B 1 93 ? -8.797 -42.906 4.863 1 92.56 93 SER B N 1
ATOM 6471 C CA . SER B 1 93 ? -9.742 -44 5.121 1 92.56 93 SER B CA 1
ATOM 6472 C C . SER B 1 93 ? -10.992 -43.844 4.266 1 92.56 93 SER B C 1
ATOM 6474 O O . SER B 1 93 ? -11.68 -44.844 3.988 1 92.56 93 SER B O 1
ATOM 6476 N N . GLU B 1 94 ? -11.281 -42.625 3.838 1 94.56 94 GLU B N 1
ATOM 6477 C CA . GLU B 1 94 ? -12.445 -42.344 3.006 1 94.56 94 GLU B CA 1
ATOM 6478 C C . GLU B 1 94 ? -12.062 -41.562 1.756 1 94.56 94 GLU B C 1
ATOM 6480 O O . GLU B 1 94 ? -12.312 -40.375 1.673 1 94.56 94 GLU B O 1
ATOM 6485 N N . PRO B 1 95 ? -11.617 -42.281 0.773 1 93.62 95 PRO B N 1
ATOM 6486 C CA . PRO B 1 95 ? -11.219 -41.562 -0.449 1 93.62 95 PRO B CA 1
ATOM 6487 C C . PRO B 1 95 ? -12.398 -40.875 -1.145 1 93.62 95 PRO B C 1
ATOM 6489 O O . PRO B 1 95 ? -13.539 -41.312 -0.994 1 93.62 95 PRO B O 1
ATOM 6492 N N . ASN B 1 96 ? -12.117 -39.844 -1.867 1 98.12 96 ASN B N 1
ATOM 6493 C CA . ASN B 1 96 ? -13.117 -39.125 -2.646 1 98.12 96 ASN B CA 1
ATOM 6494 C C . ASN B 1 96 ? -13.516 -39.875 -3.9 1 98.12 96 ASN B C 1
ATOM 6496 O O . ASN B 1 96 ? -12.68 -40.531 -4.531 1 98.12 96 ASN B O 1
ATOM 6500 N N . TYR B 1 97 ? -14.766 -39.875 -4.27 1 98.19 97 TYR B N 1
ATOM 6501 C CA . TYR B 1 97 ? -15.227 -40.438 -5.531 1 98.19 97 TYR B CA 1
ATOM 6502 C C . TYR B 1 97 ? -16.609 -39.906 -5.902 1 98.19 97 TYR B C 1
ATOM 6504 O O . TYR B 1 97 ? -17.25 -39.219 -5.105 1 98.19 97 TYR B O 1
ATOM 6512 N N . ILE B 1 98 ? -17 -40.125 -7.129 1 98.62 98 ILE B N 1
ATOM 6513 C CA . ILE B 1 98 ? -18.312 -39.812 -7.664 1 98.62 98 ILE B CA 1
ATOM 6514 C C . ILE B 1 98 ? -19.109 -41.094 -7.895 1 98.62 98 ILE B C 1
ATOM 6516 O O . ILE B 1 98 ? -18.562 -42.094 -8.383 1 98.62 98 ILE B O 1
ATOM 6520 N N . SER B 1 99 ? -20.391 -41.031 -7.555 1 98.19 99 SER B N 1
ATOM 6521 C CA . SER B 1 99 ? -21.25 -42.188 -7.785 1 98.19 99 SER B CA 1
ATOM 6522 C C . SER B 1 99 ? -22.469 -41.812 -8.617 1 98.19 99 SER B C 1
ATOM 6524 O O . SER B 1 99 ? -22.953 -40.688 -8.555 1 98.19 99 SER B O 1
ATOM 6526 N N . ILE B 1 100 ? -22.828 -42.781 -9.445 1 98.12 100 ILE B N 1
ATOM 6527 C CA . ILE B 1 100 ? -24.172 -42.75 -10.016 1 98.12 100 ILE B CA 1
ATOM 6528 C C . ILE B 1 100 ? -25.125 -43.594 -9.148 1 98.12 100 ILE B C 1
ATOM 6530 O O . ILE B 1 100 ? -24.828 -44.75 -8.844 1 98.12 100 ILE B O 1
ATOM 6534 N N . ILE B 1 101 ? -26.219 -42.969 -8.797 1 97.25 101 ILE B N 1
ATOM 6535 C CA . ILE B 1 101 ? -27.125 -43.656 -7.883 1 97.25 101 ILE B CA 1
ATOM 6536 C C . ILE B 1 101 ? -28.5 -43.812 -8.523 1 97.25 101 ILE B C 1
ATOM 6538 O O . ILE B 1 101 ? -28.938 -42.938 -9.273 1 97.25 101 ILE B O 1
ATOM 6542 N N . ASP B 1 102 ? -29.156 -44.812 -8.18 1 94.94 102 ASP B N 1
ATOM 6543 C CA . ASP B 1 102 ? -30.516 -45 -8.672 1 94.94 102 ASP B CA 1
ATOM 6544 C C . ASP B 1 102 ? -31.547 -44.344 -7.762 1 94.94 102 ASP B C 1
ATOM 6546 O O . ASP B 1 102 ? -31.172 -43.594 -6.855 1 94.94 102 ASP B O 1
ATOM 6550 N N . GLN B 1 103 ? -32.781 -44.594 -8.008 1 91.62 103 GLN B N 1
ATOM 6551 C CA . GLN B 1 103 ? -33.875 -43.938 -7.297 1 91.62 103 GLN B CA 1
ATOM 6552 C C . GLN B 1 103 ? -33.906 -44.375 -5.832 1 91.62 103 GLN B C 1
ATOM 6554 O O . GLN B 1 103 ? -34.438 -43.656 -4.98 1 91.62 103 GLN B O 1
ATOM 6559 N N . LEU B 1 104 ? -33.281 -45.531 -5.508 1 93.38 104 LEU B N 1
ATOM 6560 C CA . LEU B 1 104 ? -33.312 -46.062 -4.145 1 93.38 104 LEU B CA 1
ATOM 6561 C C . LEU B 1 104 ? -32.031 -45.625 -3.395 1 93.38 104 LEU B C 1
ATOM 6563 O O . LEU B 1 104 ? -31.891 -45.938 -2.211 1 93.38 104 LEU B O 1
ATOM 6567 N N . GLY B 1 105 ? -31.172 -45.031 -4.137 1 92.44 105 GLY B N 1
ATOM 6568 C CA . GLY B 1 105 ? -29.953 -44.562 -3.49 1 92.44 105 GLY B CA 1
ATOM 6569 C C . GLY B 1 105 ? -28.797 -45.531 -3.613 1 92.44 105 GLY B C 1
ATOM 6570 O O . GLY B 1 105 ? -27.719 -45.281 -3.062 1 92.44 105 GLY B O 1
ATOM 6571 N N . ASN B 1 106 ? -29.016 -46.562 -4.375 1 95.81 106 ASN B N 1
ATOM 6572 C CA . ASN B 1 106 ? -27.938 -47.5 -4.57 1 95.81 106 ASN B CA 1
ATOM 6573 C C . ASN B 1 106 ? -26.922 -47.031 -5.598 1 95.81 106 ASN B C 1
ATOM 6575 O O . ASN B 1 106 ? -27.312 -46.469 -6.633 1 95.81 106 ASN B O 1
ATOM 6579 N N . GLU B 1 107 ? -25.672 -47.281 -5.277 1 97.06 107 GLU B N 1
ATOM 6580 C CA . GLU B 1 107 ? -24.609 -46.906 -6.215 1 97.06 107 GLU B CA 1
ATOM 6581 C C . GLU B 1 107 ? -24.516 -47.906 -7.359 1 97.06 107 GLU B C 1
ATOM 6583 O O . GLU B 1 107 ? -24.203 -49.094 -7.137 1 97.06 107 GLU B O 1
ATOM 6588 N N . VAL B 1 108 ? -24.703 -47.469 -8.539 1 96.19 108 VAL B N 1
ATOM 6589 C CA . VAL B 1 108 ? -24.688 -48.344 -9.711 1 96.19 108 VAL B CA 1
ATOM 6590 C C . VAL B 1 108 ? -23.344 -48.219 -10.422 1 96.19 108 VAL B C 1
ATOM 6592 O O . VAL B 1 108 ? -22.938 -49.125 -11.156 1 96.19 108 VAL B O 1
ATOM 6595 N N . PHE B 1 109 ? -22.656 -47.125 -10.188 1 97.19 109 PHE B N 1
ATOM 6596 C CA . PHE B 1 109 ? -21.328 -46.844 -10.711 1 97.19 109 PHE B CA 1
ATOM 6597 C C . PHE B 1 109 ? -20.531 -45.969 -9.766 1 97.19 109 PHE B C 1
ATOM 6599 O O . PHE B 1 109 ? -21.078 -45.031 -9.164 1 97.19 109 PHE B O 1
ATOM 6606 N N . ASN B 1 110 ? -19.312 -46.344 -9.562 1 98.06 110 ASN B N 1
ATOM 6607 C CA . ASN B 1 110 ? -18.375 -45.5 -8.82 1 98.06 110 ASN B CA 1
ATOM 6608 C C . ASN B 1 110 ? -17.109 -45.219 -9.633 1 98.06 110 ASN B C 1
ATOM 6610 O O . ASN B 1 110 ? -16.594 -46.094 -10.32 1 98.06 110 ASN B O 1
ATOM 6614 N N . THR B 1 111 ? -16.703 -43.938 -9.586 1 98.38 111 THR B N 1
ATOM 6615 C CA . THR B 1 111 ? -15.445 -43.594 -10.234 1 98.38 111 THR B CA 1
ATOM 6616 C C . THR B 1 111 ? -14.258 -44.219 -9.492 1 98.38 111 THR B C 1
ATOM 6618 O O . THR B 1 111 ? -14.398 -44.656 -8.344 1 98.38 111 THR B O 1
ATOM 6621 N N . SER B 1 112 ? -13.109 -44.281 -10.188 1 97.56 112 SER B N 1
ATOM 6622 C CA . SER B 1 112 ? -11.898 -44.875 -9.656 1 97.56 112 SER B CA 1
ATOM 6623 C C . SER B 1 112 ? -11.406 -44.156 -8.414 1 97.56 112 SER B C 1
ATOM 6625 O O . SER B 1 112 ? -11.445 -42.906 -8.359 1 97.56 112 SER B O 1
ATOM 6627 N N . LEU B 1 113 ? -10.969 -44.906 -7.465 1 96.5 113 LEU B N 1
ATOM 6628 C CA . LEU B 1 113 ? -10.469 -44.344 -6.223 1 96.5 113 LEU B CA 1
ATOM 6629 C C . LEU B 1 113 ? -9.008 -43.938 -6.363 1 96.5 113 LEU B C 1
ATOM 6631 O O . LEU B 1 113 ? -8.508 -43.125 -5.578 1 96.5 113 LEU B O 1
ATOM 6635 N N . ALA B 1 114 ? -8.32 -44.562 -7.301 1 95.81 114 ALA B N 1
ATOM 6636 C CA . ALA B 1 114 ? -6.91 -44.281 -7.57 1 95.81 114 ALA B CA 1
ATOM 6637 C C . ALA B 1 114 ? -6.586 -44.469 -9.055 1 95.81 114 ALA B C 1
ATOM 6639 O O . ALA B 1 114 ? -7.305 -45.156 -9.773 1 95.81 114 ALA B O 1
ATOM 6640 N N . GLU B 1 115 ? -5.516 -43.812 -9.492 1 97.06 115 GLU B N 1
ATOM 6641 C CA . GLU B 1 115 ? -5.004 -44.031 -10.844 1 97.06 115 GLU B CA 1
ATOM 6642 C C . GLU B 1 115 ? -4.25 -45.344 -10.922 1 97.06 115 GLU B C 1
ATOM 6644 O O . GLU B 1 115 ? -3.66 -45.812 -9.938 1 97.06 115 GLU B O 1
ATOM 6649 N N . PRO B 1 116 ? -4.289 -45.906 -12.148 1 95.94 116 PRO B N 1
ATOM 6650 C CA . PRO B 1 116 ? -3.373 -47.062 -12.289 1 95.94 116 PRO B CA 1
ATOM 6651 C C . PRO B 1 116 ? -1.913 -46.656 -12.07 1 95.94 116 PRO B C 1
ATOM 6653 O O . PRO B 1 116 ? -1.454 -45.656 -12.586 1 95.94 116 PRO B O 1
ATOM 6656 N N . VAL B 1 117 ? -1.24 -47.469 -11.328 1 95.5 117 VAL B N 1
ATOM 6657 C CA . VAL B 1 117 ? 0.131 -47.125 -10.945 1 95.5 117 VAL B CA 1
ATOM 6658 C C . VAL B 1 117 ? 1.057 -47.312 -12.148 1 95.5 117 VAL B C 1
ATOM 6660 O O . VAL B 1 117 ? 0.939 -48.281 -12.898 1 95.5 117 VAL B O 1
ATOM 6663 N N . PRO B 1 118 ? 1.869 -46.406 -12.359 1 95.25 118 PRO B N 1
ATOM 6664 C CA . PRO B 1 118 ? 2.803 -46.562 -13.469 1 95.25 118 PRO B CA 1
ATOM 6665 C C . PRO B 1 118 ? 3.814 -47.688 -13.234 1 95.25 118 PRO B C 1
ATOM 6667 O O . PRO B 1 118 ? 4.102 -48.031 -12.078 1 95.25 118 PRO B O 1
ATOM 6670 N N . GLU B 1 119 ? 4.344 -48.156 -14.328 1 90.75 119 GLU B N 1
ATOM 6671 C CA . GLU B 1 119 ? 5.336 -49.219 -14.258 1 90.75 119 GLU B CA 1
ATOM 6672 C C . GLU B 1 119 ? 6.543 -48.781 -13.422 1 90.75 119 GLU B C 1
ATOM 6674 O O . GLU B 1 119 ? 7.062 -47.688 -13.594 1 90.75 119 GLU B O 1
ATOM 6679 N N . GLY B 1 120 ? 6.988 -49.625 -12.508 1 91.88 120 GLY B N 1
ATOM 6680 C CA . GLY B 1 120 ? 8.164 -49.344 -11.695 1 91.88 120 GLY B CA 1
ATOM 6681 C C . GLY B 1 120 ? 7.828 -48.75 -10.336 1 91.88 120 GLY B C 1
ATOM 6682 O O . GLY B 1 120 ? 8.695 -48.688 -9.461 1 91.88 120 GLY B O 1
ATOM 6683 N N . TYR B 1 121 ? 6.57 -48.406 -10.164 1 95.31 121 TYR B N 1
ATOM 6684 C CA . TYR B 1 121 ? 6.184 -47.75 -8.922 1 95.31 121 TYR B CA 1
ATOM 6685 C C . TYR B 1 121 ? 5.18 -48.594 -8.148 1 95.31 121 TYR B C 1
ATOM 6687 O O . TYR B 1 121 ? 4.488 -48.094 -7.262 1 95.31 121 TYR B O 1
ATOM 6695 N N . GLU B 1 122 ? 5.074 -49.812 -8.422 1 94 122 GLU B N 1
ATOM 6696 C CA . GLU B 1 122 ? 4.066 -50.719 -7.855 1 94 122 GLU B CA 1
ATOM 6697 C C . GLU B 1 122 ? 4.27 -50.875 -6.352 1 94 122 GLU B C 1
ATOM 6699 O O . GLU B 1 122 ? 3.314 -51.156 -5.617 1 94 122 GLU B O 1
ATOM 6704 N N . ASN B 1 123 ? 5.461 -50.688 -5.91 1 93.88 123 ASN B N 1
ATOM 6705 C CA . ASN B 1 123 ? 5.762 -50.906 -4.504 1 93.88 123 ASN B CA 1
ATOM 6706 C C . ASN B 1 123 ? 5.75 -49.625 -3.705 1 93.88 123 ASN B C 1
ATOM 6708 O O . ASN B 1 123 ? 6.09 -49.594 -2.521 1 93.88 123 ASN B O 1
ATOM 6712 N N . VAL B 1 124 ? 5.477 -48.594 -4.391 1 94.25 124 VAL B N 1
ATOM 6713 C CA . VAL B 1 124 ? 5.426 -47.281 -3.705 1 94.25 124 VAL B CA 1
ATOM 6714 C C . VAL B 1 124 ? 4.125 -47.188 -2.914 1 94.25 124 VAL B C 1
ATOM 6716 O O . VAL B 1 124 ? 3.041 -47.406 -3.455 1 94.25 124 VAL B O 1
ATOM 6719 N N . SER B 1 125 ? 4.336 -46.844 -1.653 1 88.44 125 SER B N 1
ATOM 6720 C CA . SER B 1 125 ? 3.172 -46.688 -0.792 1 88.44 125 SER B CA 1
ATOM 6721 C C . SER B 1 125 ? 2.771 -45.219 -0.705 1 88.44 125 SER B C 1
ATOM 6723 O O . SER B 1 125 ? 3.547 -44.312 -1.076 1 88.44 125 SER B O 1
ATOM 6725 N N . ASN B 1 126 ? 1.579 -44.938 -0.341 1 88.94 126 ASN B N 1
ATOM 6726 C CA . ASN B 1 126 ? 1.079 -43.594 -0.001 1 88.94 126 ASN B CA 1
ATOM 6727 C C . ASN B 1 126 ? 0.987 -42.688 -1.232 1 88.94 126 ASN B C 1
ATOM 6729 O O . ASN B 1 126 ? 1.304 -41.5 -1.164 1 88.94 126 ASN B O 1
ATOM 6733 N N . ILE B 1 127 ? 0.774 -43.312 -2.412 1 95 127 ILE B N 1
ATOM 6734 C CA . ILE B 1 127 ? 0.503 -42.531 -3.604 1 95 127 ILE B CA 1
ATOM 6735 C C . ILE B 1 127 ? -0.758 -41.688 -3.391 1 95 127 ILE B C 1
ATOM 6737 O O . ILE B 1 127 ? -1.807 -42.219 -3.02 1 95 127 ILE B O 1
ATOM 6741 N N . VAL B 1 128 ? -0.649 -40.438 -3.564 1 95.75 128 VAL B N 1
ATOM 6742 C CA . VAL B 1 128 ? -1.75 -39.5 -3.316 1 95.75 128 VAL B CA 1
ATOM 6743 C C . VAL B 1 128 ? -2.887 -39.781 -4.297 1 95.75 128 VAL B C 1
ATOM 6745 O O . VAL B 1 128 ? -2.695 -39.719 -5.512 1 95.75 128 VAL B O 1
ATOM 6748 N N . PRO B 1 129 ? -4.051 -40.125 -3.84 1 96.56 129 PRO B N 1
ATOM 6749 C CA . PRO B 1 129 ? -5.184 -40.344 -4.75 1 96.56 129 PRO B CA 1
ATOM 6750 C C . PRO B 1 129 ? -5.68 -39.062 -5.379 1 96.56 129 PRO B C 1
ATOM 6752 O O . PRO B 1 129 ? -5.297 -37.969 -4.945 1 96.56 129 PRO B O 1
ATOM 6755 N N . PRO B 1 130 ? -6.535 -39.219 -6.398 1 96.62 130 PRO B N 1
ATOM 6756 C CA . PRO B 1 130 ? -7.094 -38 -7.004 1 96.62 130 PRO B CA 1
ATOM 6757 C C . PRO B 1 130 ? -7.891 -37.156 -6.012 1 96.62 130 PRO B C 1
ATOM 6759 O O . PRO B 1 130 ? -8.703 -37.688 -5.25 1 96.62 130 PRO B O 1
ATOM 6762 N N . TYR B 1 131 ? -7.609 -35.906 -5.965 1 97.81 131 TYR B N 1
ATOM 6763 C CA . TYR B 1 131 ? -8.414 -34.969 -5.188 1 97.81 131 TYR B CA 1
ATOM 6764 C C . TYR B 1 131 ? -8.109 -33.531 -5.582 1 97.81 131 TYR B C 1
ATOM 6766 O O . TYR B 1 131 ? -7.137 -33.25 -6.289 1 97.81 131 TYR B O 1
ATOM 6774 N N . SER B 1 132 ? -8.945 -32.625 -5.281 1 98.19 132 SER B N 1
ATOM 6775 C CA . SER B 1 132 ? -8.719 -31.188 -5.371 1 98.19 132 SER B CA 1
ATOM 6776 C C . SER B 1 132 ? -8.477 -30.578 -3.996 1 98.19 132 SER B C 1
ATOM 6778 O O . SER B 1 132 ? -9.367 -30.578 -3.146 1 98.19 132 SER B O 1
ATOM 6780 N N . ALA B 1 133 ? -7.27 -30.047 -3.861 1 98.06 133 ALA B N 1
ATOM 6781 C CA . ALA B 1 133 ? -6.926 -29.453 -2.564 1 98.06 133 ALA B CA 1
ATOM 6782 C C . ALA B 1 133 ? -7.84 -28.281 -2.232 1 98.06 133 ALA B C 1
ATOM 6784 O O . ALA B 1 133 ? -8.148 -27.469 -3.1 1 98.06 133 ALA B O 1
ATOM 6785 N N . PHE B 1 134 ? -8.344 -28.25 -0.911 1 97.81 134 PHE B N 1
ATOM 6786 C CA . PHE B 1 134 ? -9.148 -27.203 -0.293 1 97.81 134 PHE B CA 1
ATOM 6787 C C . PHE B 1 134 ? -10.609 -27.312 -0.725 1 97.81 134 PHE B C 1
ATOM 6789 O O . PHE B 1 134 ? -11.414 -26.422 -0.434 1 97.81 134 PHE B O 1
ATOM 6796 N N . SER B 1 135 ? -10.906 -28.375 -1.452 1 97.94 135 SER B N 1
ATOM 6797 C CA . SER B 1 135 ? -12.312 -28.656 -1.717 1 97.94 135 SER B CA 1
ATOM 6798 C C . SER B 1 135 ? -13.125 -28.672 -0.426 1 97.94 135 SER B C 1
ATOM 6800 O O . SER B 1 135 ? -12.648 -29.141 0.608 1 97.94 135 SER B O 1
ATOM 6802 N N . ALA B 1 136 ? -14.359 -28.203 -0.531 1 97.25 136 ALA B N 1
ATOM 6803 C CA . ALA B 1 136 ? -15.273 -28.422 0.589 1 97.25 136 ALA B CA 1
ATOM 6804 C C . ALA B 1 136 ? -15.672 -29.891 0.709 1 97.25 136 ALA B C 1
ATOM 6806 O O . ALA B 1 136 ? -15.711 -30.609 -0.29 1 97.25 136 ALA B O 1
ATOM 6807 N N . LYS B 1 137 ? -15.945 -30.266 1.924 1 96.56 137 LYS B N 1
ATOM 6808 C CA . LYS B 1 137 ? -16.516 -31.594 2.166 1 96.56 137 LYS B CA 1
ATOM 6809 C C . LYS B 1 137 ? -18 -31.625 1.852 1 96.56 137 LYS B C 1
ATOM 6811 O O . LYS B 1 137 ? -18.672 -30.578 1.867 1 96.56 137 LYS B O 1
ATOM 6816 N N . GLY B 1 138 ? -18.438 -32.844 1.519 1 97.62 138 GLY B N 1
ATOM 6817 C CA . GLY B 1 138 ? -19.875 -32.969 1.354 1 97.62 138 GLY B CA 1
ATOM 6818 C C . GLY B 1 138 ? -20.266 -34.125 0.428 1 97.62 138 GLY B C 1
ATOM 6819 O O . GLY B 1 138 ? -19.406 -34.781 -0.169 1 97.62 138 GLY B O 1
ATOM 6820 N N . GLN B 1 139 ? -21.562 -34.312 0.413 1 97.81 139 GLN B N 1
ATOM 6821 C CA . GLN B 1 139 ? -22.156 -35.375 -0.43 1 97.81 139 GLN B CA 1
ATOM 6822 C C . GLN B 1 139 ? -23.375 -34.844 -1.174 1 97.81 139 GLN B C 1
ATOM 6824 O O . GLN B 1 139 ? -24.453 -35.438 -1.084 1 97.81 139 GLN B O 1
ATOM 6829 N N . PRO B 1 140 ? -23.141 -33.844 -1.979 1 98.19 140 PRO B N 1
ATOM 6830 C CA . PRO B 1 140 ? -24.297 -33.375 -2.754 1 98.19 140 PRO B CA 1
ATOM 6831 C C . PRO B 1 140 ? -24.797 -34.438 -3.752 1 98.19 140 PRO B C 1
ATOM 6833 O O . PRO B 1 140 ? -24 -35.219 -4.27 1 98.19 140 PRO B O 1
ATOM 6836 N N . GLU B 1 141 ? -26.094 -34.406 -3.969 1 97.25 141 GLU B N 1
ATOM 6837 C CA . GLU B 1 141 ? -26.766 -35.25 -4.957 1 97.25 141 GLU B CA 1
ATOM 6838 C C . GLU B 1 141 ? -27.625 -34.406 -5.898 1 97.25 141 GLU B C 1
ATOM 6840 O O . GLU B 1 141 ? -28.234 -33.438 -5.48 1 97.25 141 GLU B O 1
ATOM 6845 N N . GLY B 1 142 ? -27.594 -34.812 -7.125 1 95.69 142 GLY B N 1
ATOM 6846 C CA . GLY B 1 142 ? -28.469 -34.094 -8.031 1 95.69 142 GLY B CA 1
ATOM 6847 C C . GLY B 1 142 ? -28.219 -34.406 -9.492 1 95.69 142 GLY B C 1
ATOM 6848 O O . GLY B 1 142 ? -27.562 -35.406 -9.805 1 95.69 142 GLY B O 1
ATOM 6849 N N . ASP B 1 143 ? -28.859 -33.625 -10.328 1 97.12 143 ASP B N 1
ATOM 6850 C CA . ASP B 1 143 ? -28.656 -33.75 -11.766 1 97.12 143 ASP B CA 1
ATOM 6851 C C . ASP B 1 143 ? -27.281 -33.219 -12.172 1 97.12 143 ASP B C 1
ATOM 6853 O O . ASP B 1 143 ? -26.594 -32.562 -11.383 1 97.12 143 ASP B O 1
ATOM 6857 N N . LEU B 1 144 ? -26.875 -33.656 -13.32 1 98 144 LEU B N 1
ATOM 6858 C CA . LEU B 1 144 ? -25.562 -33.312 -13.852 1 98 144 LEU B CA 1
ATOM 6859 C C . LEU B 1 144 ? -25.719 -32.375 -15.062 1 98 144 LEU B C 1
ATOM 6861 O O . LEU B 1 144 ? -26.578 -32.594 -15.914 1 98 144 LEU B O 1
ATOM 6865 N N . VAL B 1 145 ? -24.922 -31.328 -15.062 1 98.56 145 VAL B N 1
ATOM 6866 C CA . VAL B 1 145 ? -24.922 -30.406 -16.188 1 98.56 145 VAL B CA 1
ATOM 6867 C C . VAL B 1 145 ? -23.484 -30.25 -16.719 1 98.56 145 VAL B C 1
ATOM 6869 O O . VAL B 1 145 ? -22.562 -29.984 -15.945 1 98.56 145 VAL B O 1
ATOM 6872 N N . TYR B 1 146 ? -23.266 -30.438 -18.031 1 98.5 146 TYR B N 1
ATOM 6873 C CA . TYR B 1 146 ? -21.984 -30.25 -18.688 1 98.5 146 TYR B CA 1
ATOM 6874 C C . TYR B 1 146 ? -21.766 -28.781 -19.047 1 98.5 146 TYR B C 1
ATOM 6876 O O . TYR B 1 146 ? -22.578 -28.188 -19.75 1 98.5 146 TYR B O 1
ATOM 6884 N N . VAL B 1 147 ? -20.656 -28.234 -18.562 1 98.44 147 VAL B N 1
ATOM 6885 C CA . VAL B 1 147 ? -20.469 -26.797 -18.703 1 98.44 147 VAL B CA 1
ATOM 6886 C C . VAL B 1 147 ? -19.109 -26.516 -19.359 1 98.44 147 VAL B C 1
ATOM 6888 O O . VAL B 1 147 ? -18.328 -25.703 -18.844 1 98.44 147 VAL B O 1
ATOM 6891 N N . ASN B 1 148 ? -18.719 -27.188 -20.375 1 98.12 148 ASN B N 1
ATOM 6892 C CA . ASN B 1 148 ? -17.516 -26.938 -21.156 1 98.12 148 ASN B CA 1
ATOM 6893 C C . ASN B 1 148 ? -16.297 -26.734 -20.266 1 98.12 148 ASN B C 1
ATOM 6895 O O . ASN B 1 148 ? -15.938 -27.625 -19.484 1 98.12 148 ASN B O 1
ATOM 6899 N N . TYR B 1 149 ? -15.734 -25.531 -20.203 1 97.69 149 TYR B N 1
ATOM 6900 C CA . TYR B 1 149 ? -14.531 -25.297 -19.406 1 97.69 149 TYR B CA 1
ATOM 6901 C C . TYR B 1 149 ? -14.867 -24.609 -18.094 1 97.69 149 TYR B C 1
ATOM 6903 O O . TYR B 1 149 ? -13.969 -24.281 -17.312 1 97.69 149 TYR B O 1
ATOM 6911 N N . GLY B 1 150 ? -16.094 -24.359 -17.812 1 97.88 150 GLY B N 1
ATOM 6912 C CA . GLY B 1 150 ? -16.516 -23.703 -16.578 1 97.88 150 GLY B CA 1
ATOM 6913 C C . GLY B 1 150 ? -16.109 -22.25 -16.5 1 97.88 150 GLY B C 1
ATOM 6914 O O . GLY B 1 150 ? -15.875 -21.719 -15.422 1 97.88 150 GLY B O 1
ATOM 6915 N N . ARG B 1 151 ? -16.016 -21.547 -17.656 1 96.06 151 ARG B N 1
ATOM 6916 C CA . ARG B 1 151 ? -15.695 -20.109 -17.703 1 96.06 151 ARG B CA 1
ATOM 6917 C C . ARG B 1 151 ? -16.938 -19.281 -17.391 1 96.06 151 ARG B C 1
ATOM 6919 O O . ARG B 1 151 ? -18.062 -19.766 -17.453 1 96.06 151 ARG B O 1
ATOM 6926 N N . THR B 1 152 ? -16.609 -18.031 -17.078 1 92.12 152 THR B N 1
ATOM 6927 C CA . THR B 1 152 ? -17.719 -17.109 -16.844 1 92.12 152 THR B CA 1
ATOM 6928 C C . THR B 1 152 ? -18.672 -17.109 -18.047 1 92.12 152 THR B C 1
ATOM 6930 O O . THR B 1 152 ? -19.891 -17.203 -17.875 1 92.12 152 THR B O 1
ATOM 6933 N N . GLU B 1 153 ? -18.047 -17 -19.266 1 91.94 153 GLU B N 1
ATOM 6934 C CA . GLU B 1 153 ? -18.828 -16.938 -20.484 1 91.94 153 GLU B CA 1
ATOM 6935 C C . GLU B 1 153 ? -19.609 -18.234 -20.703 1 91.94 153 GLU B C 1
ATOM 6937 O O . GLU B 1 153 ? -20.703 -18.234 -21.266 1 91.94 153 GLU B O 1
ATOM 6942 N N . ASP B 1 154 ? -19.078 -19.406 -20.281 1 96.69 154 ASP B N 1
ATOM 6943 C CA . ASP B 1 154 ? -19.781 -20.672 -20.422 1 96.69 154 ASP B CA 1
ATOM 6944 C C . ASP B 1 154 ? -21.062 -20.688 -19.578 1 96.69 154 ASP B C 1
ATOM 6946 O O . ASP B 1 154 ? -22.109 -21.125 -20.047 1 96.69 154 ASP B O 1
ATOM 6950 N N . PHE B 1 155 ? -21.016 -20.203 -18.391 1 96.06 155 PHE B N 1
ATOM 6951 C CA . PHE B 1 155 ? -22.188 -20.172 -17.531 1 96.06 155 PHE B CA 1
ATOM 6952 C C . PHE B 1 155 ? -23.203 -19.172 -18.047 1 96.06 155 PHE B C 1
ATOM 6954 O O . PHE B 1 155 ? -24.422 -19.391 -17.969 1 96.06 155 PHE B O 1
ATOM 6961 N N . PHE B 1 156 ? -22.672 -18.078 -18.578 1 91.38 156 PHE B N 1
ATOM 6962 C CA . PHE B 1 156 ? -23.578 -17.094 -19.172 1 91.38 156 PHE B CA 1
ATOM 6963 C C . PHE B 1 156 ? -24.297 -17.688 -20.375 1 91.38 156 PHE B C 1
ATOM 6965 O O . PHE B 1 156 ? -25.5 -17.438 -20.578 1 91.38 156 PHE B O 1
ATOM 6972 N N . GLN B 1 157 ? -23.547 -18.391 -21.188 1 94.12 157 GLN B N 1
ATOM 6973 C CA . GLN B 1 157 ? -24.156 -19.031 -22.344 1 94.12 157 GLN B CA 1
ATOM 6974 C C . GLN B 1 157 ? -25.266 -19.984 -21.922 1 94.12 157 GLN B C 1
ATOM 6976 O O . GLN B 1 157 ? -26.328 -20.031 -22.531 1 94.12 157 GLN B O 1
ATOM 6981 N N . LEU B 1 158 ? -25.078 -20.75 -20.906 1 96.69 158 LEU B N 1
ATOM 6982 C CA . LEU B 1 158 ? -26.094 -21.672 -20.391 1 96.69 158 LEU B CA 1
ATOM 6983 C C . LEU B 1 158 ? -27.344 -20.906 -19.953 1 96.69 158 LEU B C 1
ATOM 6985 O O . LEU B 1 158 ? -28.453 -21.266 -20.344 1 96.69 158 LEU B O 1
ATOM 6989 N N . GLN B 1 159 ? -27.109 -19.875 -19.188 1 93.31 159 GLN B N 1
ATOM 6990 C CA . GLN B 1 159 ? -28.219 -19.156 -18.562 1 93.31 159 GLN B CA 1
ATOM 6991 C C . GLN B 1 159 ? -28.938 -18.281 -19.578 1 93.31 159 GLN B C 1
ATOM 6993 O O . GLN B 1 159 ? -30.172 -18.312 -19.672 1 93.31 159 GLN B O 1
ATOM 6998 N N . ARG B 1 160 ? -28.188 -17.547 -20.375 1 91.44 160 ARG B N 1
ATOM 6999 C CA . ARG B 1 160 ? -28.781 -16.484 -21.188 1 91.44 160 ARG B CA 1
ATOM 7000 C C . ARG B 1 160 ? -29.188 -17.016 -22.562 1 91.44 160 ARG B C 1
ATOM 7002 O O . ARG B 1 160 ? -30.188 -16.547 -23.141 1 91.44 160 ARG B O 1
ATOM 7009 N N . GLU B 1 161 ? -28.438 -17.922 -23.109 1 93.06 161 GLU B N 1
ATOM 7010 C CA . GLU B 1 161 ? -28.703 -18.359 -24.469 1 93.06 161 GLU B CA 1
ATOM 7011 C C . GLU B 1 161 ? -29.422 -19.703 -24.484 1 93.06 161 GLU B C 1
ATOM 7013 O O . GLU B 1 161 ? -30.266 -19.953 -25.344 1 93.06 161 GLU B O 1
ATOM 7018 N N . MET B 1 162 ? -29.125 -20.547 -23.531 1 95.56 162 MET B N 1
ATOM 7019 C CA . MET B 1 162 ? -29.672 -21.891 -23.562 1 95.56 162 MET B CA 1
ATOM 7020 C C . MET B 1 162 ? -30.781 -22.047 -22.531 1 95.56 162 MET B C 1
ATOM 7022 O O . MET B 1 162 ? -31.484 -23.062 -22.516 1 95.56 162 MET B O 1
ATOM 7026 N N . ASN B 1 163 ? -30.969 -21.047 -21.672 1 96.06 163 ASN B N 1
ATOM 7027 C CA . ASN B 1 163 ? -32 -21.031 -20.625 1 96.06 163 ASN B CA 1
ATOM 7028 C C . ASN B 1 163 ? -31.859 -22.234 -19.688 1 96.06 163 ASN B C 1
ATOM 7030 O O . ASN B 1 163 ? -32.844 -22.906 -19.391 1 96.06 163 ASN B O 1
ATOM 7034 N N . ILE B 1 164 ? -30.672 -22.547 -19.344 1 97.06 164 ILE B N 1
ATOM 7035 C CA . ILE B 1 164 ? -30.391 -23.641 -18.406 1 97.06 164 ILE B CA 1
ATOM 7036 C C . ILE B 1 164 ? -29.844 -23.062 -17.109 1 97.06 164 ILE B C 1
ATOM 7038 O O . ILE B 1 164 ? -28.875 -22.297 -17.109 1 97.06 164 ILE B O 1
ATOM 7042 N N . ASN B 1 165 ? -30.438 -23.375 -16.016 1 95.94 165 ASN B N 1
ATOM 7043 C CA . ASN B 1 165 ? -30.031 -22.969 -14.68 1 95.94 165 ASN B CA 1
ATOM 7044 C C . ASN B 1 165 ? -29.359 -24.109 -13.93 1 95.94 165 ASN B C 1
ATOM 7046 O O . ASN B 1 165 ? -29.906 -25.219 -13.828 1 95.94 165 ASN B O 1
ATOM 7050 N N . VAL B 1 166 ? -28.203 -23.859 -13.328 1 97.75 166 VAL B N 1
ATOM 7051 C CA . VAL B 1 166 ? -27.453 -24.953 -12.711 1 97.75 166 VAL B CA 1
ATOM 7052 C C . VAL B 1 166 ? -27.609 -24.891 -11.195 1 97.75 166 VAL B C 1
ATOM 7054 O O . VAL B 1 166 ? -26.969 -25.656 -10.469 1 97.75 166 VAL B O 1
ATOM 7057 N N . THR B 1 167 ? -28.453 -23.984 -10.688 1 97.75 167 THR B N 1
ATOM 7058 C CA . THR B 1 167 ? -28.672 -23.875 -9.25 1 97.75 167 THR B CA 1
ATOM 7059 C C . THR B 1 167 ? -29.078 -25.219 -8.656 1 97.75 167 THR B C 1
ATOM 7061 O O . THR B 1 167 ? -30.016 -25.859 -9.133 1 97.75 167 THR B O 1
ATOM 7064 N N . GLY B 1 168 ? -28.359 -25.609 -7.68 1 97.19 168 GLY B N 1
ATOM 7065 C CA . GLY B 1 168 ? -28.672 -26.828 -6.965 1 97.19 168 GLY B CA 1
ATOM 7066 C C . GLY B 1 168 ? -28.234 -28.078 -7.695 1 97.19 168 GLY B C 1
ATOM 7067 O O . GLY B 1 168 ? -28.5 -29.203 -7.242 1 97.19 168 GLY B O 1
ATOM 7068 N N . LYS B 1 169 ? -27.547 -28.016 -8.812 1 98.25 169 LYS B N 1
ATOM 7069 C CA . LYS B 1 169 ? -27.078 -29.141 -9.602 1 98.25 169 LYS B CA 1
ATOM 7070 C C . LYS B 1 169 ? -25.578 -29.344 -9.453 1 98.25 169 LYS B C 1
ATOM 7072 O O . LYS B 1 169 ? -24.891 -28.5 -8.859 1 98.25 169 LYS B O 1
ATOM 7077 N N . ILE B 1 170 ? -25.125 -30.469 -9.891 1 98.62 170 ILE B N 1
ATOM 7078 C CA . ILE B 1 170 ? -23.703 -30.734 -9.992 1 98.62 170 ILE B CA 1
ATOM 7079 C C . ILE B 1 170 ? -23.234 -30.469 -11.422 1 98.62 170 ILE B C 1
ATOM 7081 O O . ILE B 1 170 ? -23.906 -30.828 -12.383 1 98.62 170 ILE B O 1
ATOM 7085 N N . VAL B 1 171 ? -22.156 -29.812 -11.57 1 98.75 171 VAL B N 1
ATOM 7086 C CA . VAL B 1 171 ? -21.688 -29.516 -12.914 1 98.75 171 VAL B CA 1
ATOM 7087 C C . VAL B 1 171 ? -20.438 -30.328 -13.211 1 98.75 171 VAL B C 1
ATOM 7089 O O . VAL B 1 171 ? -19.688 -30.703 -12.297 1 98.75 171 VAL B O 1
ATOM 7092 N N . ILE B 1 172 ? -20.188 -30.688 -14.414 1 98.75 172 ILE B N 1
ATOM 7093 C CA . ILE B 1 172 ? -18.984 -31.359 -14.883 1 98.75 172 ILE B CA 1
ATOM 7094 C C . ILE B 1 172 ? -18.312 -30.516 -15.977 1 98.75 172 ILE B C 1
ATOM 7096 O O . ILE B 1 172 ? -19 -30 -16.875 1 98.75 172 ILE B O 1
ATOM 7100 N N . VAL B 1 173 ? -17.016 -30.297 -15.812 1 98.69 173 VAL B N 1
ATOM 7101 C CA . VAL B 1 173 ? -16.297 -29.391 -16.719 1 98.69 173 VAL B CA 1
ATOM 7102 C C . VAL B 1 173 ? -14.984 -30.031 -17.141 1 98.69 173 VAL B C 1
ATOM 7104 O O . VAL B 1 173 ? -14.461 -30.906 -16.453 1 98.69 173 VAL B O 1
ATOM 7107 N N . ARG B 1 174 ? -14.445 -29.547 -18.266 1 98.06 174 ARG B N 1
ATOM 7108 C CA . ARG B 1 174 ? -13.117 -29.938 -18.734 1 98.06 174 ARG B CA 1
ATOM 7109 C C . ARG B 1 174 ? -12.039 -29.047 -18.125 1 98.06 174 ARG B C 1
ATOM 7111 O O . ARG B 1 174 ? -12.25 -27.844 -17.953 1 98.06 174 ARG B O 1
ATOM 7118 N N . TYR B 1 175 ? -10.906 -29.688 -17.797 1 97.12 175 TYR B N 1
ATOM 7119 C CA . TYR B 1 175 ? -9.727 -28.875 -17.531 1 97.12 175 TYR B CA 1
ATOM 7120 C C . TYR B 1 175 ? -9.289 -28.125 -18.781 1 97.12 175 TYR B C 1
ATOM 7122 O O . TYR B 1 175 ? -9.656 -28.484 -19.906 1 97.12 175 TYR B O 1
ATOM 7130 N N . GLY B 1 176 ? -8.523 -26.969 -18.516 1 94 176 GLY B N 1
ATOM 7131 C CA . GLY B 1 176 ? -8.016 -26.172 -19.609 1 94 176 GLY B CA 1
ATOM 7132 C C . GLY B 1 176 ? -8.547 -24.75 -19.625 1 94 176 GLY B C 1
ATOM 7133 O O . GLY B 1 176 ? -9.539 -24.453 -18.953 1 94 176 GLY B O 1
ATOM 7134 N N . LYS B 1 177 ? -7.922 -23.906 -20.297 1 92.62 177 LYS B N 1
ATOM 7135 C CA . LYS B 1 177 ? -8.273 -22.516 -20.594 1 92.62 177 LYS B CA 1
ATOM 7136 C C . LYS B 1 177 ? -8.07 -21.625 -19.375 1 92.62 177 LYS B C 1
ATOM 7138 O O . LYS B 1 177 ? -7.359 -20.609 -19.438 1 92.62 177 LYS B O 1
ATOM 7143 N N . ILE B 1 178 ? -8.781 -21.938 -18.266 1 93.12 178 ILE B N 1
ATOM 7144 C CA . ILE B 1 178 ? -8.648 -21.062 -17.094 1 93.12 178 ILE B CA 1
ATOM 7145 C C . ILE B 1 178 ? -8.219 -21.875 -15.883 1 93.12 178 ILE B C 1
ATOM 7147 O O . ILE B 1 178 ? -8.242 -23.109 -15.914 1 93.12 178 ILE B O 1
ATOM 7151 N N . PHE B 1 179 ? -7.859 -21.219 -14.812 1 93.75 179 PHE B N 1
ATOM 7152 C CA . PHE B 1 179 ? -7.445 -21.812 -13.547 1 93.75 179 PHE B CA 1
ATOM 7153 C C . PHE B 1 179 ? -8.602 -22.578 -12.906 1 93.75 179 PHE B C 1
ATOM 7155 O O . PHE B 1 179 ? -9.742 -22.125 -12.945 1 93.75 179 PHE B O 1
ATOM 7162 N N . ARG B 1 180 ? -8.375 -23.688 -12.344 1 95.69 180 ARG B N 1
ATOM 7163 C CA . ARG B 1 180 ? -9.383 -24.562 -11.742 1 95.69 180 ARG B CA 1
ATOM 7164 C C . ARG B 1 180 ? -10.156 -23.828 -10.648 1 95.69 180 ARG B C 1
ATOM 7166 O O . ARG B 1 180 ? -11.359 -24.031 -10.492 1 95.69 180 ARG B O 1
ATOM 7173 N N . GLY B 1 181 ? -9.406 -22.984 -9.836 1 95.38 181 GLY B N 1
ATOM 7174 C CA . GLY B 1 181 ? -10.102 -22.219 -8.812 1 95.38 181 GLY B CA 1
ATOM 7175 C C . GLY B 1 181 ? -11.133 -21.25 -9.375 1 95.38 181 GLY B C 1
ATOM 7176 O O . GLY B 1 181 ? -12.172 -21.016 -8.758 1 95.38 181 GLY B O 1
ATOM 7177 N N . ASN B 1 182 ? -10.883 -20.688 -10.492 1 95.56 182 ASN B N 1
ATOM 7178 C CA . ASN B 1 182 ? -11.844 -19.812 -11.148 1 95.56 182 ASN B CA 1
ATOM 7179 C C . ASN B 1 182 ? -13.078 -20.578 -11.617 1 95.56 182 ASN B C 1
ATOM 7181 O O . ASN B 1 182 ? -14.195 -20.047 -11.578 1 95.56 182 ASN B O 1
ATOM 7185 N N . LYS B 1 183 ? -12.852 -21.812 -12.102 1 97.5 183 LYS B N 1
ATOM 7186 C CA . LYS B 1 183 ? -13.992 -22.656 -12.484 1 97.5 183 LYS B CA 1
ATOM 7187 C C . LYS B 1 183 ? -14.922 -22.891 -11.297 1 97.5 183 LYS B C 1
ATOM 7189 O O . LYS B 1 183 ? -16.141 -22.812 -11.438 1 97.5 183 LYS B O 1
ATOM 7194 N N . VAL B 1 184 ? -14.312 -23.203 -10.195 1 98.25 184 VAL B N 1
ATOM 7195 C CA . VAL B 1 184 ? -15.078 -23.469 -8.977 1 98.25 184 VAL B CA 1
ATOM 7196 C C . VAL B 1 184 ? -15.836 -22.219 -8.555 1 98.25 184 VAL B C 1
ATOM 7198 O O . VAL B 1 184 ? -17.016 -22.281 -8.195 1 98.25 184 VAL B O 1
ATOM 7201 N N . LYS B 1 185 ? -15.141 -21.062 -8.547 1 96.75 185 LYS B N 1
ATOM 7202 C CA . LYS B 1 185 ? -15.781 -19.797 -8.203 1 96.75 185 LYS B CA 1
ATOM 7203 C C . LYS B 1 185 ? -16.984 -19.516 -9.102 1 96.75 185 LYS B C 1
ATOM 7205 O O . LYS B 1 185 ? -18.047 -19.109 -8.625 1 96.75 185 LYS B O 1
ATOM 7210 N N . ASN B 1 186 ? -16.797 -19.703 -10.406 1 97.12 186 ASN B N 1
ATOM 7211 C CA . ASN B 1 186 ? -17.875 -19.484 -11.359 1 97.12 186 ASN B CA 1
ATOM 7212 C C . ASN B 1 186 ? -19.062 -20.422 -11.094 1 97.12 186 ASN B C 1
ATOM 7214 O O . ASN B 1 186 ? -20.219 -20.016 -11.18 1 97.12 186 ASN B O 1
ATOM 7218 N N . ALA B 1 187 ? -18.781 -21.672 -10.805 1 98.5 187 ALA B N 1
ATOM 7219 C CA . ALA B 1 187 ? -19.828 -22.641 -10.484 1 98.5 187 ALA B CA 1
ATOM 7220 C C . ALA B 1 187 ? -20.594 -22.203 -9.234 1 98.5 187 ALA B C 1
ATOM 7222 O O . ALA B 1 187 ? -21.828 -22.297 -9.211 1 98.5 187 ALA B O 1
ATOM 7223 N N . MET B 1 188 ? -19.891 -21.766 -8.211 1 97.94 188 MET B N 1
ATOM 7224 C CA . MET B 1 188 ? -20.531 -21.281 -6.984 1 97.94 188 MET B CA 1
ATOM 7225 C C . MET B 1 188 ? -21.438 -20.094 -7.277 1 97.94 188 MET B C 1
ATOM 7227 O O . MET B 1 188 ? -22.562 -20.031 -6.797 1 97.94 188 MET B O 1
ATOM 7231 N N . LEU B 1 189 ? -20.906 -19.156 -8.055 1 95.56 189 LEU B N 1
ATOM 7232 C CA . LEU B 1 189 ? -21.656 -17.953 -8.391 1 95.56 189 LEU B CA 1
ATOM 7233 C C . LEU B 1 189 ? -22.938 -18.297 -9.148 1 95.56 189 LEU B C 1
ATOM 7235 O O . LEU B 1 189 ? -23.953 -17.625 -9.008 1 95.56 189 LEU B O 1
ATOM 7239 N N . ALA B 1 190 ? -22.844 -19.391 -9.906 1 97.06 190 ALA B N 1
ATOM 7240 C CA . ALA B 1 190 ? -24 -19.828 -10.695 1 97.06 190 ALA B CA 1
ATOM 7241 C C . ALA B 1 190 ? -24.953 -20.656 -9.852 1 97.06 190 ALA B C 1
ATOM 7243 O O . ALA B 1 190 ? -26.047 -21.016 -10.312 1 97.06 190 ALA B O 1
ATOM 7244 N N . GLY B 1 191 ? -24.547 -21.016 -8.633 1 97.81 191 GLY B N 1
ATOM 7245 C CA . GLY B 1 191 ? -25.438 -21.688 -7.703 1 97.81 191 GLY B CA 1
ATOM 7246 C C . GLY B 1 191 ? -25.266 -23.188 -7.691 1 97.81 191 GLY B C 1
ATOM 7247 O O . GLY B 1 191 ? -26.062 -23.906 -7.086 1 97.81 191 GLY B O 1
ATOM 7248 N N . ALA B 1 192 ? -24.266 -23.75 -8.359 1 98.56 192 ALA B N 1
ATOM 7249 C CA . ALA B 1 192 ? -24.016 -25.203 -8.375 1 98.56 192 ALA B CA 1
ATOM 7250 C C . ALA B 1 192 ? -23.688 -25.719 -6.98 1 98.56 192 ALA B C 1
ATOM 7252 O O . ALA B 1 192 ? -23.109 -24.984 -6.168 1 98.56 192 ALA B O 1
ATOM 7253 N N . LYS B 1 193 ? -23.984 -26.906 -6.715 1 98.31 193 LYS B N 1
ATOM 7254 C CA . LYS B 1 193 ? -23.734 -27.469 -5.391 1 98.31 193 LYS B CA 1
ATOM 7255 C C . LYS B 1 193 ? -22.469 -28.344 -5.395 1 98.31 193 LYS B C 1
ATOM 7257 O O . LYS B 1 193 ? -22.016 -28.781 -4.34 1 98.31 193 LYS B O 1
ATOM 7262 N N . GLY B 1 194 ? -21.844 -28.609 -6.559 1 98.69 194 GLY B N 1
ATOM 7263 C CA . GLY B 1 194 ? -20.609 -29.344 -6.73 1 98.69 194 GLY B CA 1
ATOM 7264 C C . GLY B 1 194 ? -20.047 -29.266 -8.133 1 98.69 194 GLY B C 1
ATOM 7265 O O . GLY B 1 194 ? -20.766 -28.891 -9.07 1 98.69 194 GLY B O 1
ATOM 7266 N N . ILE B 1 195 ? -18.828 -29.641 -8.25 1 98.88 195 ILE B N 1
ATOM 7267 C CA . ILE B 1 195 ? -18.203 -29.562 -9.57 1 98.88 195 ILE B CA 1
ATOM 7268 C C . ILE B 1 195 ? -17.234 -30.719 -9.75 1 98.88 195 ILE B C 1
ATOM 7270 O O . ILE B 1 195 ? -16.453 -31.031 -8.852 1 98.88 195 ILE B O 1
ATOM 7274 N N . ILE B 1 196 ? -17.328 -31.406 -10.852 1 98.88 196 ILE B N 1
ATOM 7275 C CA . ILE B 1 196 ? -16.453 -32.5 -11.273 1 98.88 196 ILE B CA 1
ATOM 7276 C C . ILE B 1 196 ? -15.594 -32.031 -12.453 1 98.88 196 ILE B C 1
ATOM 7278 O O . ILE B 1 196 ? -16.094 -31.391 -13.383 1 98.88 196 ILE B O 1
ATOM 7282 N N . MET B 1 197 ? -14.312 -32.375 -12.414 1 98.75 197 MET B N 1
ATOM 7283 C CA . MET B 1 197 ? -13.414 -31.953 -13.492 1 98.75 197 MET B CA 1
ATOM 7284 C C . MET B 1 197 ? -12.688 -33.156 -14.094 1 98.75 197 MET B C 1
ATOM 7286 O O . MET B 1 197 ? -12.406 -34.125 -13.398 1 98.75 197 MET B O 1
ATOM 7290 N N . PHE B 1 198 ? -12.398 -33.031 -15.359 1 98.5 198 PHE B N 1
ATOM 7291 C CA . PHE B 1 198 ? -11.617 -34.094 -15.977 1 98.5 198 PHE B CA 1
ATOM 7292 C C . PHE B 1 198 ? -10.742 -33.562 -17.094 1 98.5 198 PHE B C 1
ATOM 7294 O O . PHE B 1 198 ? -11.047 -32.5 -17.672 1 98.5 198 PHE B O 1
ATOM 7301 N N . SER B 1 199 ? -9.625 -34.25 -17.391 1 98.06 199 SER B N 1
ATOM 7302 C CA . SER B 1 199 ? -8.695 -33.875 -18.453 1 98.06 199 SER B CA 1
ATOM 7303 C C . SER B 1 199 ? -9.094 -34.5 -19.781 1 98.06 199 SER B C 1
ATOM 7305 O O . SER B 1 199 ? -8.75 -35.656 -20.047 1 98.06 199 SER B O 1
ATOM 7307 N N . ASP B 1 200 ? -9.719 -33.719 -20.594 1 97.88 200 ASP B N 1
ATOM 7308 C CA . ASP B 1 200 ? -10.164 -34.188 -21.906 1 97.88 200 ASP B CA 1
ATOM 7309 C C . ASP B 1 200 ? -8.984 -34.375 -22.844 1 97.88 200 ASP B C 1
ATOM 7311 O O . ASP B 1 200 ? -8.086 -33.531 -22.906 1 97.88 200 ASP B O 1
ATOM 7315 N N . PRO B 1 201 ? -8.938 -35.438 -23.625 1 96.56 201 PRO B N 1
ATOM 7316 C CA . PRO B 1 201 ? -7.848 -35.625 -24.578 1 96.56 201 PRO B CA 1
ATOM 7317 C C . PRO B 1 201 ? -7.711 -34.469 -25.562 1 96.56 201 PRO B C 1
ATOM 7319 O O . PRO B 1 201 ? -6.617 -34.25 -26.094 1 96.56 201 PRO B O 1
ATOM 7322 N N . ALA B 1 202 ? -8.773 -33.781 -25.812 1 95.5 202 ALA B N 1
ATOM 7323 C CA . ALA B 1 202 ? -8.703 -32.594 -26.703 1 95.5 202 ALA B CA 1
ATOM 7324 C C . ALA B 1 202 ? -7.695 -31.578 -26.172 1 95.5 202 ALA B C 1
ATOM 7326 O O . ALA B 1 202 ? -7.086 -30.844 -26.953 1 95.5 202 ALA B O 1
ATOM 7327 N N . ASP B 1 203 ? -7.488 -31.625 -24.891 1 95.06 203 ASP B N 1
ATOM 7328 C CA . ASP B 1 203 ? -6.645 -30.625 -24.266 1 95.06 203 ASP B CA 1
ATOM 7329 C C . ASP B 1 203 ? -5.391 -31.25 -23.656 1 95.06 203 ASP B C 1
ATOM 7331 O O . ASP B 1 203 ? -4.43 -30.547 -23.344 1 95.06 203 ASP B O 1
ATOM 7335 N N . TYR B 1 204 ? -5.336 -32.594 -23.547 1 96.12 204 TYR B N 1
ATOM 7336 C CA . TYR B 1 204 ? -4.234 -33.188 -22.812 1 96.12 204 TYR B CA 1
ATOM 7337 C C . TYR B 1 204 ? -3.666 -34.406 -23.547 1 96.12 204 TYR B C 1
ATOM 7339 O O . TYR B 1 204 ? -3.156 -35.344 -22.922 1 96.12 204 TYR B O 1
ATOM 7347 N N . TRP B 1 205 ? -3.869 -34.406 -24.828 1 96.06 205 TRP B N 1
ATOM 7348 C CA . TRP B 1 205 ? -3.191 -35.344 -25.719 1 96.06 205 TRP B CA 1
ATOM 7349 C C . TRP B 1 205 ? -2.488 -34.594 -26.859 1 96.06 205 TRP B C 1
ATOM 7351 O O . TRP B 1 205 ? -3.074 -33.719 -27.484 1 96.06 205 TRP B O 1
ATOM 7361 N N . ALA B 1 206 ? -1.212 -34.938 -26.984 1 95.81 206 ALA B N 1
ATOM 7362 C CA . ALA B 1 206 ? -0.54 -34.594 -28.234 1 95.81 206 ALA B CA 1
ATOM 7363 C C . ALA B 1 206 ? -0.951 -35.531 -29.359 1 95.81 206 ALA B C 1
ATOM 7365 O O . ALA B 1 206 ? -1.194 -36.719 -29.141 1 95.81 206 ALA B O 1
ATOM 7366 N N . ALA B 1 207 ? -0.92 -35 -30.578 1 93.88 207 ALA B N 1
ATOM 7367 C CA . ALA B 1 207 ? -1.312 -35.812 -31.734 1 93.88 207 ALA B CA 1
ATOM 7368 C C . ALA B 1 207 ? -0.298 -36.906 -32 1 93.88 207 ALA B C 1
ATOM 7370 O O . ALA B 1 207 ? 0.911 -36.688 -31.906 1 93.88 207 ALA B O 1
ATOM 7371 N N . ASP B 1 208 ? -0.812 -38.062 -32.281 1 93.69 208 ASP B N 1
ATOM 7372 C CA . ASP B 1 208 ? -0.032 -39.219 -32.75 1 93.69 208 ASP B CA 1
ATOM 7373 C C . ASP B 1 208 ? 0.954 -39.656 -31.672 1 93.69 208 ASP B C 1
ATOM 7375 O O . ASP B 1 208 ? 2.066 -40.094 -32 1 93.69 208 ASP B O 1
ATOM 7379 N N . VAL B 1 209 ? 0.643 -39.438 -30.484 1 96.88 209 VAL B N 1
ATOM 7380 C CA . VAL B 1 209 ? 1.447 -39.906 -29.359 1 96.88 209 VAL B CA 1
ATOM 7381 C C . VAL B 1 209 ? 0.635 -40.875 -28.5 1 96.88 209 VAL B C 1
ATOM 7383 O O . VAL B 1 209 ? -0.553 -40.656 -28.266 1 96.88 209 VAL B O 1
ATOM 7386 N N . GLN B 1 210 ? 1.22 -41.906 -28.109 1 97.12 210 GLN B N 1
ATOM 7387 C CA . GLN B 1 210 ? 0.551 -42.906 -27.281 1 97.12 210 GLN B CA 1
ATOM 7388 C C . GLN B 1 210 ? 0.474 -42.469 -25.828 1 97.12 210 GLN B C 1
ATOM 7390 O O . GLN B 1 210 ? 1.246 -41.625 -25.391 1 97.12 210 GLN B O 1
ATOM 7395 N N . PRO B 1 211 ? -0.474 -43.062 -25.094 1 97.06 211 PRO B N 1
ATOM 7396 C CA . PRO B 1 211 ? -0.478 -42.812 -23.641 1 97.06 211 PRO B CA 1
ATOM 7397 C C . PRO B 1 211 ? 0.77 -43.375 -22.953 1 97.06 211 PRO B C 1
ATOM 7399 O O . PRO B 1 211 ? 1.431 -44.25 -23.469 1 97.06 211 PRO B O 1
ATOM 7402 N N . TYR B 1 212 ? 1.165 -42.812 -21.922 1 96.94 212 TYR B N 1
ATOM 7403 C CA . TYR B 1 212 ? 2.252 -43.312 -21.078 1 96.94 212 TYR B CA 1
ATOM 7404 C C . TYR B 1 212 ? 1.993 -44.719 -20.625 1 96.94 212 TYR B C 1
ATOM 7406 O O . TYR B 1 212 ? 0.866 -45.094 -20.266 1 96.94 212 TYR B O 1
ATOM 7414 N N . PRO B 1 213 ? 2.893 -45.656 -20.703 1 96.25 213 PRO B N 1
ATOM 7415 C CA . PRO B 1 213 ? 4.328 -45.375 -20.797 1 96.25 213 PRO B CA 1
ATOM 7416 C C . PRO B 1 213 ? 4.863 -45.5 -22.219 1 96.25 213 PRO B C 1
ATOM 7418 O O . PRO B 1 213 ? 6.055 -45.312 -22.453 1 96.25 213 PRO B O 1
ATOM 7421 N N . ASP B 1 214 ? 4.02 -45.875 -23.156 1 96.75 214 ASP B N 1
ATOM 7422 C CA . ASP B 1 214 ? 4.488 -46.031 -24.531 1 96.75 214 ASP B CA 1
ATOM 7423 C C . ASP B 1 214 ? 4.699 -44.688 -25.203 1 96.75 214 ASP B C 1
ATOM 7425 O O . ASP B 1 214 ? 5.414 -44.594 -26.203 1 96.75 214 ASP B O 1
ATOM 7429 N N . GLY B 1 215 ? 4.094 -43.75 -24.766 1 97.06 215 GLY B N 1
ATOM 7430 C CA . GLY B 1 215 ? 4.223 -42.344 -25.094 1 97.06 215 GLY B CA 1
ATOM 7431 C C . GLY B 1 215 ? 4.074 -41.438 -23.906 1 97.06 215 GLY B C 1
ATOM 7432 O O . GLY B 1 215 ? 4.27 -41.844 -22.766 1 97.06 215 GLY B O 1
ATOM 7433 N N . TRP B 1 216 ? 3.824 -40.188 -24.172 1 97.38 216 TRP B N 1
ATOM 7434 C CA . TRP B 1 216 ? 3.844 -39.25 -23.047 1 97.38 216 TRP B CA 1
ATOM 7435 C C . TRP B 1 216 ? 2.486 -38.594 -22.891 1 97.38 216 TRP B C 1
ATOM 7437 O O . TRP B 1 216 ? 2.379 -37.562 -22.219 1 97.38 216 TRP B O 1
ATOM 7447 N N . ASN B 1 217 ? 1.391 -39.094 -23.516 1 98 217 ASN B N 1
ATOM 7448 C CA . ASN B 1 217 ? 0.028 -38.625 -23.281 1 98 217 ASN B CA 1
ATOM 7449 C C . ASN B 1 217 ? -0.549 -39.188 -21.984 1 98 217 ASN B C 1
ATOM 7451 O O . ASN B 1 217 ? -0.088 -40.219 -21.484 1 98 217 ASN B O 1
ATOM 7455 N N . LEU B 1 218 ? -1.519 -38.5 -21.469 1 98.06 218 LEU B N 1
ATOM 7456 C CA . LEU B 1 218 ? -2.158 -38.938 -20.219 1 98.06 218 LEU B CA 1
ATOM 7457 C C . LEU B 1 218 ? -2.98 -40.188 -20.438 1 98.06 218 LEU B C 1
ATOM 7459 O O . LEU B 1 218 ? -3.846 -40.25 -21.312 1 98.06 218 LEU B O 1
ATOM 7463 N N . PRO B 1 219 ? -2.748 -41.312 -19.656 1 97.69 219 PRO B N 1
ATOM 7464 C CA . PRO B 1 219 ? -3.65 -42.438 -19.703 1 97.69 219 PRO B CA 1
ATOM 7465 C C . PRO B 1 219 ? -5.07 -42.094 -19.266 1 97.69 219 PRO B C 1
ATOM 7467 O O . PRO B 1 219 ? -5.273 -41.188 -18.484 1 97.69 219 PRO B O 1
ATOM 7470 N N . GLY B 1 220 ? -6.012 -42.844 -19.688 1 97.31 220 GLY B N 1
ATOM 7471 C CA . GLY B 1 220 ? -7.418 -42.562 -19.453 1 97.31 220 GLY B CA 1
ATOM 7472 C C . GLY B 1 220 ? -7.801 -42.562 -17.984 1 97.31 220 GLY B C 1
ATOM 7473 O O . GLY B 1 220 ? -8.742 -41.875 -17.578 1 97.31 220 GLY B O 1
ATOM 7474 N N . GLY B 1 221 ? -7.086 -43.312 -17.234 1 97.44 221 GLY B N 1
ATOM 7475 C CA . GLY B 1 221 ? -7.344 -43.375 -15.812 1 97.44 221 GLY B CA 1
ATOM 7476 C C . GLY B 1 221 ? -6.664 -42.281 -15.031 1 97.44 221 GLY B C 1
ATOM 7477 O O . GLY B 1 221 ? -6.875 -42.125 -13.82 1 97.44 221 GLY B O 1
ATOM 7478 N N . GLY B 1 222 ? -5.852 -41.438 -15.742 1 97.56 222 GLY B N 1
ATOM 7479 C CA . GLY B 1 222 ? -5.109 -40.375 -15.07 1 97.56 222 GLY B CA 1
ATOM 7480 C C . GLY B 1 222 ? -5.977 -39.219 -14.68 1 97.56 222 GLY B C 1
ATOM 7481 O O . GLY B 1 222 ? -6.891 -38.812 -15.414 1 97.56 222 GLY B O 1
ATOM 7482 N N . ALA B 1 223 ? -5.746 -38.625 -13.461 1 97.44 223 ALA B N 1
ATOM 7483 C CA . ALA B 1 223 ? -6.473 -37.469 -12.945 1 97.44 223 ALA B CA 1
ATOM 7484 C C . ALA B 1 223 ? -5.512 -36.375 -12.523 1 97.44 223 ALA B C 1
ATOM 7486 O O . ALA B 1 223 ? -4.449 -36.656 -11.953 1 97.44 223 ALA B O 1
ATOM 7487 N N . GLN B 1 224 ? -5.879 -35.156 -12.812 1 96.75 224 GLN B N 1
ATOM 7488 C CA . GLN B 1 224 ? -5.074 -33.969 -12.531 1 96.75 224 GLN B CA 1
ATOM 7489 C C . GLN B 1 224 ? -5.398 -33.406 -11.156 1 96.75 224 GLN B C 1
ATOM 7491 O O . GLN B 1 224 ? -6.52 -32.938 -10.914 1 96.75 224 GLN B O 1
ATOM 7496 N N . ARG B 1 225 ? -4.438 -33.469 -10.25 1 97.31 225 ARG B N 1
ATOM 7497 C CA . ARG B 1 225 ? -4.594 -32.844 -8.945 1 97.31 225 ARG B CA 1
ATOM 7498 C C . ARG B 1 225 ? -4.27 -31.359 -9.023 1 97.31 225 ARG B C 1
ATOM 7500 O O . ARG B 1 225 ? -3.631 -30.906 -9.969 1 97.31 225 ARG B O 1
ATOM 7507 N N . GLY B 1 226 ? -4.66 -30.578 -8.016 1 96.94 226 GLY B N 1
ATOM 7508 C CA . GLY B 1 226 ? -4.355 -29.156 -7.891 1 96.94 226 GLY B CA 1
ATOM 7509 C C . GLY B 1 226 ? -5.168 -28.469 -6.812 1 96.94 226 GLY B C 1
ATOM 7510 O O . GLY B 1 226 ? -6.125 -29.031 -6.289 1 96.94 226 GLY B O 1
ATOM 7511 N N . ASN B 1 227 ? -4.75 -27.312 -6.465 1 96.69 227 ASN B N 1
ATOM 7512 C CA . ASN B 1 227 ? -5.535 -26.547 -5.508 1 96.69 227 ASN B CA 1
ATOM 7513 C C . ASN B 1 227 ? -6.664 -25.781 -6.191 1 96.69 227 ASN B C 1
ATOM 7515 O O . ASN B 1 227 ? -6.594 -25.516 -7.391 1 96.69 227 ASN B O 1
ATOM 7519 N N . VAL B 1 228 ? -7.703 -25.453 -5.469 1 97.19 228 VAL B N 1
ATOM 7520 C CA . VAL B 1 228 ? -8.844 -24.75 -6.051 1 97.19 228 VAL B CA 1
ATOM 7521 C C . VAL B 1 228 ? -9.094 -23.453 -5.289 1 97.19 228 VAL B C 1
ATOM 7523 O O . VAL B 1 228 ? -10.234 -22.969 -5.223 1 97.19 228 VAL B O 1
ATOM 7526 N N . LEU B 1 229 ? -8.016 -22.828 -4.754 1 94.06 229 LEU B N 1
ATOM 7527 C CA . LEU B 1 229 ? -8.094 -21.594 -3.984 1 94.06 229 LEU B CA 1
ATOM 7528 C C . LEU B 1 229 ? -8.312 -20.391 -4.902 1 94.06 229 LEU B C 1
ATOM 7530 O O . LEU B 1 229 ? -7.789 -20.359 -6.02 1 94.06 229 LEU B O 1
ATOM 7534 N N . ASN B 1 230 ? -9.055 -19.453 -4.418 1 90.88 230 ASN B N 1
ATOM 7535 C CA . ASN B 1 230 ? -9.141 -18.141 -5.027 1 90.88 230 ASN B CA 1
ATOM 7536 C C . ASN B 1 230 ? -8.508 -17.062 -4.137 1 90.88 230 ASN B C 1
ATOM 7538 O O . ASN B 1 230 ? -9.203 -16.203 -3.619 1 90.88 230 ASN B O 1
ATOM 7542 N N . LEU B 1 231 ? -7.27 -17 -4.027 1 86 231 LEU B N 1
ATOM 7543 C CA . LEU B 1 231 ? -6.543 -16.234 -3.023 1 86 231 LEU B CA 1
ATOM 7544 C C . LEU B 1 231 ? -6.293 -14.805 -3.508 1 86 231 LEU B C 1
ATOM 7546 O O . LEU B 1 231 ? -6.043 -13.906 -2.701 1 86 231 LEU B O 1
ATOM 7550 N N . ASN B 1 232 ? -6.215 -14.5 -4.793 1 86.06 232 ASN B N 1
ATOM 7551 C CA . ASN B 1 232 ? -5.875 -13.188 -5.328 1 86.06 232 ASN B CA 1
ATOM 7552 C C . ASN B 1 232 ? -4.621 -12.617 -4.668 1 86.06 232 ASN B C 1
ATOM 7554 O O . ASN B 1 232 ? -4.617 -11.469 -4.223 1 86.06 232 ASN B O 1
ATOM 7558 N N . GLY B 1 233 ? -3.654 -13.477 -4.426 1 89.19 233 GLY B N 1
ATOM 7559 C CA . GLY B 1 233 ? -2.359 -13.039 -3.932 1 89.19 233 GLY B CA 1
ATOM 7560 C C . GLY B 1 233 ? -2.271 -13.016 -2.418 1 89.19 233 GLY B C 1
ATOM 7561 O O . GLY B 1 233 ? -1.257 -12.602 -1.854 1 89.19 233 GLY B O 1
ATOM 7562 N N . ALA B 1 234 ? -3.137 -13.516 -1.652 1 90.62 234 ALA B N 1
ATOM 7563 C CA . ALA B 1 234 ? -3.213 -13.367 -0.202 1 90.62 234 ALA B CA 1
ATOM 7564 C C . ALA B 1 234 ? -2.205 -14.273 0.495 1 90.62 234 ALA B C 1
ATOM 7566 O O . ALA B 1 234 ? -1.813 -14.023 1.637 1 90.62 234 ALA B O 1
ATOM 7567 N N . GLY B 1 235 ? -1.749 -15.375 -0.175 1 90.62 235 GLY B N 1
ATOM 7568 C CA . GLY B 1 235 ? -0.925 -16.359 0.517 1 90.62 235 GLY B CA 1
ATOM 7569 C C . GLY B 1 235 ? -1.734 -17.344 1.329 1 90.62 235 GLY B C 1
ATOM 7570 O O . GLY B 1 235 ? -2.678 -17.953 0.817 1 90.62 235 GLY B O 1
ATOM 7571 N N . ASP B 1 236 ? -1.35 -17.547 2.6 1 97.12 236 ASP B N 1
ATOM 7572 C CA . ASP B 1 236 ? -2.092 -18.438 3.49 1 97.12 236 ASP B CA 1
ATOM 7573 C C . ASP B 1 236 ? -3.492 -17.891 3.764 1 97.12 236 ASP B C 1
ATOM 7575 O O . ASP B 1 236 ? -3.646 -16.75 4.199 1 97.12 236 ASP B O 1
ATOM 7579 N N . PRO B 1 237 ? -4.535 -18.75 3.594 1 97.44 237 PRO B N 1
ATOM 7580 C CA . PRO B 1 237 ? -5.918 -18.312 3.789 1 97.44 237 PRO B CA 1
ATOM 7581 C C . PRO B 1 237 ? -6.172 -17.781 5.199 1 97.44 237 PRO B C 1
ATOM 7583 O O . PRO B 1 237 ? -7.086 -16.969 5.406 1 97.44 237 PRO B O 1
ATOM 7586 N N . LEU B 1 238 ? -5.391 -18.219 6.137 1 98.06 238 LEU B N 1
ATOM 7587 C CA . LEU B 1 238 ? -5.703 -17.922 7.531 1 98.06 238 LEU B CA 1
ATOM 7588 C C . LEU B 1 238 ? -4.883 -16.734 8.031 1 98.06 238 LEU B C 1
ATOM 7590 O O . LEU B 1 238 ? -5.188 -16.156 9.078 1 98.06 238 LEU B O 1
ATOM 7594 N N . THR B 1 239 ? -3.873 -16.375 7.371 1 97.81 239 THR B N 1
ATOM 7595 C CA . THR B 1 239 ? -3.061 -15.219 7.738 1 97.81 239 THR B CA 1
ATOM 7596 C C . THR B 1 239 ? -2.811 -14.32 6.523 1 97.81 239 THR B C 1
ATOM 7598 O O . THR B 1 239 ? -1.663 -13.984 6.219 1 97.81 239 THR B O 1
ATOM 7601 N N . PRO B 1 240 ? -3.842 -13.93 5.832 1 96.25 240 PRO B N 1
ATOM 7602 C CA . PRO B 1 240 ? -3.676 -13.18 4.586 1 96.25 240 PRO B CA 1
ATOM 7603 C C . PRO B 1 240 ? -2.877 -11.891 4.773 1 96.25 240 PRO B C 1
ATOM 7605 O O . PRO B 1 240 ? -3.244 -11.047 5.59 1 96.25 240 PRO B O 1
ATOM 7608 N N . GLY B 1 241 ? -1.779 -11.789 4.035 1 95.06 241 GLY B N 1
ATOM 7609 C CA . GLY B 1 241 ? -1.001 -10.562 4.016 1 95.06 241 GLY B CA 1
ATOM 7610 C C . GLY B 1 241 ? 0.136 -10.562 5.023 1 95.06 241 GLY B C 1
ATOM 7611 O O . GLY B 1 241 ? 0.973 -9.656 5.02 1 95.06 241 GLY B O 1
ATOM 7612 N N . TYR B 1 242 ? 0.194 -11.555 5.926 1 97.69 242 TYR B N 1
ATOM 7613 C CA . TYR B 1 242 ? 1.217 -11.641 6.961 1 97.69 242 TYR B CA 1
ATOM 7614 C C . TYR B 1 242 ? 1.768 -13.055 7.066 1 97.69 242 TYR B C 1
ATOM 7616 O O . TYR B 1 242 ? 1.069 -14.023 6.754 1 97.69 242 TYR B O 1
ATOM 7624 N N . PRO B 1 243 ? 3.039 -13.188 7.418 1 98.19 243 PRO B N 1
ATOM 7625 C CA . PRO B 1 243 ? 3.627 -14.523 7.461 1 98.19 243 PRO B CA 1
ATOM 7626 C C . PRO B 1 243 ? 3.008 -15.406 8.539 1 98.19 243 PRO B C 1
ATOM 7628 O O . PRO B 1 243 ? 2.76 -14.938 9.656 1 98.19 243 PRO B O 1
ATOM 7631 N N . ALA B 1 244 ? 2.822 -16.625 8.25 1 98.31 244 ALA B N 1
ATOM 7632 C CA . ALA B 1 244 ? 2.17 -17.594 9.141 1 98.31 244 ALA B CA 1
ATOM 7633 C C . ALA B 1 244 ? 3.127 -18.062 10.227 1 98.31 244 ALA B C 1
ATOM 7635 O O . ALA B 1 244 ? 3.475 -19.234 10.289 1 98.31 244 ALA B O 1
ATOM 7636 N N . LYS B 1 245 ? 3.502 -17.188 11.094 1 97.38 245 LYS B N 1
ATOM 7637 C CA . LYS B 1 245 ? 4.348 -17.469 12.25 1 97.38 245 LYS B CA 1
ATOM 7638 C C . LYS B 1 245 ? 3.506 -17.703 13.508 1 97.38 245 LYS B C 1
ATOM 7640 O O . LYS B 1 245 ? 2.285 -17.531 13.477 1 97.38 245 LYS B O 1
ATOM 7645 N N . ASP B 1 246 ? 4.152 -18.078 14.609 1 95.12 246 ASP B N 1
ATOM 7646 C CA . ASP B 1 246 ? 3.457 -18.453 15.836 1 95.12 246 ASP B CA 1
ATOM 7647 C C . ASP B 1 246 ? 2.684 -17.266 16.406 1 95.12 246 ASP B C 1
ATOM 7649 O O . ASP B 1 246 ? 1.612 -17.438 17 1 95.12 246 ASP B O 1
ATOM 7653 N N . TYR B 1 247 ? 3.182 -16.078 16.219 1 94.94 247 TYR B N 1
ATOM 7654 C CA . TYR B 1 247 ? 2.592 -14.898 16.844 1 94.94 247 TYR B CA 1
ATOM 7655 C C . TYR B 1 247 ? 1.547 -14.266 15.922 1 94.94 247 TYR B C 1
ATOM 7657 O O . TYR B 1 247 ? 0.852 -13.328 16.312 1 94.94 247 TYR B O 1
ATOM 7665 N N . THR B 1 248 ? 1.398 -14.688 14.727 1 97.75 248 THR B N 1
ATOM 7666 C CA . THR B 1 248 ? 0.523 -14.062 13.742 1 97.75 248 THR B CA 1
ATOM 7667 C C . THR B 1 248 ? -0.939 -14.383 14.039 1 97.75 248 THR B C 1
ATOM 7669 O O . THR B 1 248 ? -1.276 -15.523 14.352 1 97.75 248 THR B O 1
ATOM 7672 N N . TYR B 1 249 ? -1.746 -13.391 14.023 1 97.62 249 TYR B N 1
ATOM 7673 C CA . TYR B 1 249 ? -3.182 -13.609 14.156 1 97.62 249 TYR B CA 1
ATOM 7674 C C . TYR B 1 249 ? -3.709 -14.492 13.031 1 97.62 249 TYR B C 1
ATOM 7676 O O . TYR B 1 249 ? -3.377 -14.281 11.859 1 97.62 249 TYR B O 1
ATOM 7684 N N . ARG B 1 250 ? -4.52 -15.453 13.352 1 97.19 250 ARG B N 1
ATOM 7685 C CA . ARG B 1 250 ? -5.098 -16.391 12.391 1 97.19 250 ARG B CA 1
ATOM 7686 C C . ARG B 1 250 ? -6.621 -16.297 12.391 1 97.19 250 ARG B C 1
ATOM 7688 O O . ARG B 1 250 ? -7.246 -16.312 13.453 1 97.19 250 ARG B O 1
ATOM 7695 N N . PHE B 1 251 ? -7.188 -16.234 11.289 1 96.25 251 PHE B N 1
ATOM 7696 C CA . PHE B 1 251 ? -8.633 -16.375 11.141 1 96.25 251 PHE B CA 1
ATOM 7697 C C . PHE B 1 251 ? -9.078 -17.812 11.406 1 96.25 251 PHE B C 1
ATOM 7699 O O . PHE B 1 251 ? -8.281 -18.734 11.281 1 96.25 251 PHE B O 1
ATOM 7706 N N . SER B 1 252 ? -10.336 -17.859 11.789 1 94.62 252 SER B N 1
ATOM 7707 C CA . SER B 1 252 ? -10.93 -19.203 11.836 1 94.62 252 SER B CA 1
ATOM 7708 C C . SER B 1 252 ? -11.039 -19.797 10.438 1 94.62 252 SER B C 1
ATOM 7710 O O . SER B 1 252 ? -11 -19.078 9.445 1 94.62 252 SER B O 1
ATOM 7712 N N . LEU B 1 253 ? -11.086 -21.094 10.359 1 93.75 253 LEU B N 1
ATOM 7713 C CA . LEU B 1 253 ? -11.203 -21.781 9.078 1 93.75 253 LEU B CA 1
ATOM 7714 C C . LEU B 1 253 ? -12.414 -21.281 8.305 1 93.75 253 LEU B C 1
ATOM 7716 O O . LEU B 1 253 ? -12.367 -21.172 7.074 1 93.75 253 LEU B O 1
ATOM 7720 N N . GLU B 1 254 ? -13.484 -20.953 9.031 1 92.56 254 GLU B N 1
ATOM 7721 C CA . GLU B 1 254 ? -14.719 -20.484 8.406 1 92.56 254 GLU B CA 1
ATOM 7722 C C . GLU B 1 254 ? -14.523 -19.109 7.762 1 92.56 254 GLU B C 1
ATOM 7724 O O . GLU B 1 254 ? -15.172 -18.797 6.758 1 92.56 254 GLU B O 1
ATOM 7729 N N . ASP B 1 255 ? -13.539 -18.422 8.312 1 92.75 255 ASP B N 1
ATOM 7730 C CA . ASP B 1 255 ? -13.312 -17.062 7.84 1 92.75 255 ASP B CA 1
ATOM 7731 C C . ASP B 1 255 ? -12.078 -16.984 6.945 1 92.75 255 ASP B C 1
ATOM 7733 O O . ASP B 1 255 ? -11.633 -15.898 6.594 1 92.75 255 ASP B O 1
ATOM 7737 N N . GLY B 1 256 ? -11.547 -18.172 6.625 1 94.62 256 GLY B N 1
ATOM 7738 C CA . GLY B 1 256 ? -10.375 -18.188 5.77 1 94.62 256 GLY B CA 1
ATOM 7739 C C . GLY B 1 256 ? -10.633 -17.594 4.391 1 94.62 256 GLY B C 1
ATOM 7740 O O . GLY B 1 256 ? -11.711 -17.797 3.818 1 94.62 256 GLY B O 1
ATOM 7741 N N . VAL B 1 257 ? -9.703 -16.938 3.885 1 94.31 257 VAL B N 1
ATOM 7742 C CA . VAL B 1 257 ? -9.867 -16.234 2.615 1 94.31 257 VAL B CA 1
ATOM 7743 C C . VAL B 1 257 ? -9.695 -17.219 1.458 1 94.31 257 VAL B C 1
ATOM 7745 O O . VAL B 1 257 ? -8.812 -18.078 1.486 1 94.31 257 VAL B O 1
ATOM 7748 N N . GLY B 1 258 ? -10.578 -17.141 0.476 1 94.06 258 GLY B N 1
ATOM 7749 C CA . GLY B 1 258 ? -10.398 -17.812 -0.808 1 94.06 258 GLY B CA 1
ATOM 7750 C C . GLY B 1 258 ? -10.828 -19.266 -0.799 1 94.06 258 GLY B C 1
ATOM 7751 O O . GLY B 1 258 ? -10.672 -19.969 -1.797 1 94.06 258 GLY B O 1
ATOM 7752 N N . LEU B 1 259 ? -11.406 -19.781 0.269 1 96.12 259 LEU B N 1
ATOM 7753 C CA . LEU B 1 259 ? -11.805 -21.172 0.376 1 96.12 259 LEU B CA 1
ATOM 7754 C C . LEU B 1 259 ? -13.148 -21.406 -0.307 1 96.12 259 LEU B C 1
ATOM 7756 O O . LEU B 1 259 ? -14.117 -20.688 -0.059 1 96.12 259 LEU B O 1
ATOM 7760 N N . PRO B 1 260 ? -13.203 -22.375 -1.212 1 95.75 260 PRO B N 1
ATOM 7761 C CA . PRO B 1 260 ? -14.484 -22.703 -1.838 1 95.75 260 PRO B CA 1
ATOM 7762 C C . PRO B 1 260 ? -15.492 -23.281 -0.852 1 95.75 260 PRO B C 1
ATOM 7764 O O . PRO B 1 260 ? -15.102 -23.859 0.166 1 95.75 260 PRO B O 1
ATOM 7767 N N . LYS B 1 261 ? -16.781 -23.234 -1.276 1 96.25 261 LYS B N 1
ATOM 7768 C CA . LYS B 1 261 ? -17.828 -23.688 -0.376 1 96.25 261 LYS B CA 1
ATOM 7769 C C . LYS B 1 261 ? -18.562 -24.891 -0.947 1 96.25 261 LYS B C 1
ATOM 7771 O O . LYS B 1 261 ? -19.547 -25.375 -0.361 1 96.25 261 LYS B O 1
ATOM 7776 N N . ILE B 1 262 ? -18.141 -25.438 -2.098 1 98.19 262 ILE B N 1
ATOM 7777 C CA . ILE B 1 262 ? -18.766 -26.609 -2.686 1 98.19 262 ILE B CA 1
ATOM 7778 C C . ILE B 1 262 ? -17.734 -27.703 -2.904 1 98.19 262 ILE B C 1
ATOM 7780 O O . ILE B 1 262 ? -16.547 -27.406 -3.066 1 98.19 262 ILE B O 1
ATOM 7784 N N . PRO B 1 263 ? -18.188 -28.969 -2.941 1 98.56 263 PRO B N 1
ATOM 7785 C CA . PRO B 1 263 ? -17.266 -30.078 -3.236 1 98.56 263 PRO B CA 1
ATOM 7786 C C . PRO B 1 263 ? -16.734 -30.031 -4.664 1 98.56 263 PRO B C 1
ATOM 7788 O O . PRO B 1 263 ? -17.453 -29.672 -5.59 1 98.56 263 PRO B O 1
ATOM 7791 N N . VAL B 1 264 ? -15.492 -30.375 -4.801 1 98.81 264 VAL B N 1
ATOM 7792 C CA . VAL B 1 264 ? -14.773 -30.406 -6.066 1 98.81 264 VAL B CA 1
ATOM 7793 C C . VAL B 1 264 ? -14 -31.734 -6.18 1 98.81 264 VAL B C 1
ATOM 7795 O O . VAL B 1 264 ? -13.336 -32.156 -5.23 1 98.81 264 VAL B O 1
ATOM 7798 N N . HIS B 1 265 ? -14.094 -32.375 -7.324 1 98.75 265 HIS B N 1
ATOM 7799 C CA . HIS B 1 265 ? -13.336 -33.594 -7.453 1 98.75 265 HIS B CA 1
ATOM 7800 C C . HIS B 1 265 ? -12.891 -33.844 -8.898 1 98.75 265 HIS B C 1
ATOM 7802 O O . HIS B 1 265 ? -13.68 -33.656 -9.828 1 98.75 265 HIS B O 1
ATOM 7808 N N . PRO B 1 266 ? -11.656 -34.188 -9.102 1 98.69 266 PRO B N 1
ATOM 7809 C CA . PRO B 1 266 ? -11.156 -34.562 -10.422 1 98.69 266 PRO B CA 1
ATOM 7810 C C . PRO B 1 266 ? -11.281 -36.062 -10.695 1 98.69 266 PRO B C 1
ATOM 7812 O O . PRO B 1 266 ? -11.086 -36.875 -9.781 1 98.69 266 PRO B O 1
ATOM 7815 N N . ILE B 1 267 ? -11.578 -36.438 -11.922 1 98.69 267 ILE B N 1
ATOM 7816 C CA . ILE B 1 267 ? -11.664 -37.844 -12.312 1 98.69 267 ILE B CA 1
ATOM 7817 C C . ILE B 1 267 ? -10.922 -38.062 -13.633 1 98.69 267 ILE B C 1
ATOM 7819 O O . ILE B 1 267 ? -10.594 -37.094 -14.328 1 98.69 267 ILE B O 1
ATOM 7823 N N . GLY B 1 268 ? -10.531 -39.281 -13.914 1 98.06 268 GLY B N 1
ATOM 7824 C CA . GLY B 1 268 ? -10 -39.625 -15.227 1 98.06 268 GLY B CA 1
ATOM 7825 C C . GLY B 1 268 ? -11.055 -39.562 -16.328 1 98.06 268 GLY B C 1
ATOM 7826 O O . GLY B 1 268 ? -12.25 -39.625 -16.047 1 98.06 268 GLY B O 1
ATOM 7827 N N . PHE B 1 269 ? -10.539 -39.406 -17.578 1 98.06 269 PHE B N 1
ATOM 7828 C CA . PHE B 1 269 ? -11.531 -39.219 -18.625 1 98.06 269 PHE B CA 1
ATOM 7829 C C . PHE B 1 269 ? -12.227 -40.531 -18.953 1 98.06 269 PHE B C 1
ATOM 7831 O O . PHE B 1 269 ? -13.305 -40.531 -19.547 1 98.06 269 PHE B O 1
ATOM 7838 N N . HIS B 1 270 ? -11.727 -41.75 -18.531 1 97.75 270 HIS B N 1
ATOM 7839 C CA . HIS B 1 270 ? -12.477 -43 -18.609 1 97.75 270 HIS B CA 1
ATOM 7840 C C . HIS B 1 270 ? -13.719 -42.969 -17.719 1 97.75 270 HIS B C 1
ATOM 7842 O O . HIS B 1 270 ? -14.789 -43.438 -18.125 1 97.75 270 HIS B O 1
ATOM 7848 N N . ASP B 1 271 ? -13.539 -42.469 -16.578 1 98.31 271 ASP B N 1
ATOM 7849 C CA . ASP B 1 271 ? -14.672 -42.312 -15.672 1 98.31 271 ASP B CA 1
ATOM 7850 C C . ASP B 1 271 ? -15.648 -41.25 -16.188 1 98.31 271 ASP B C 1
ATOM 7852 O O . ASP B 1 271 ? -16.859 -41.406 -16.062 1 98.31 271 ASP B O 1
ATOM 7856 N N . ALA B 1 272 ? -15.117 -40.188 -16.734 1 98.5 272 ALA B N 1
ATOM 7857 C CA . ALA B 1 272 ? -15.961 -39.125 -17.266 1 98.5 272 ALA B CA 1
ATOM 7858 C C . ALA B 1 272 ? -16.875 -39.656 -18.375 1 98.5 272 ALA B C 1
ATOM 7860 O O . ALA B 1 272 ? -18.031 -39.25 -18.484 1 98.5 272 ALA B O 1
ATOM 7861 N N . VAL B 1 273 ? -16.406 -40.562 -19.156 1 98.06 273 VAL B N 1
ATOM 7862 C CA . VAL B 1 273 ? -17.188 -41.188 -20.219 1 98.06 273 VAL B CA 1
ATOM 7863 C C . VAL B 1 273 ? -18.438 -41.844 -19.625 1 98.06 273 VAL B C 1
ATOM 7865 O O . VAL B 1 273 ? -19.531 -41.719 -20.172 1 98.06 273 VAL B O 1
ATOM 7868 N N . ASN B 1 274 ? -18.281 -42.531 -18.516 1 96.62 274 ASN B N 1
ATOM 7869 C CA . ASN B 1 274 ? -19.391 -43.219 -17.875 1 96.62 274 ASN B CA 1
ATOM 7870 C C . ASN B 1 274 ? -20.438 -42.25 -17.344 1 96.62 274 ASN B C 1
ATOM 7872 O O . ASN B 1 274 ? -21.625 -42.594 -17.281 1 96.62 274 ASN B O 1
ATOM 7876 N N . LEU B 1 275 ? -20.047 -41.062 -16.984 1 97.5 275 LEU B N 1
ATOM 7877 C CA . LEU B 1 275 ? -20.984 -40.031 -16.562 1 97.5 275 LEU B CA 1
ATOM 7878 C C . LEU B 1 275 ? -21.672 -39.375 -17.75 1 97.5 275 LEU B C 1
ATOM 7880 O O . LEU B 1 275 ? -22.906 -39.281 -17.797 1 97.5 275 LEU B O 1
ATOM 7884 N N . LEU B 1 276 ? -20.859 -39.031 -18.75 1 97.25 276 LEU B N 1
ATOM 7885 C CA . LEU B 1 276 ? -21.328 -38.219 -19.875 1 97.25 276 LEU B CA 1
ATOM 7886 C C . LEU B 1 276 ? -22.234 -39.031 -20.797 1 97.25 276 LEU B C 1
ATOM 7888 O O . LEU B 1 276 ? -23.156 -38.469 -21.406 1 97.25 276 LEU B O 1
ATOM 7892 N N . LYS B 1 277 ? -22.047 -40.312 -20.922 1 95.06 277 LYS B N 1
ATOM 7893 C CA . LYS B 1 277 ? -22.875 -41.125 -21.797 1 95.06 277 LYS B CA 1
ATOM 7894 C C . LYS B 1 277 ? -24.312 -41.219 -21.281 1 95.06 277 LYS B C 1
ATOM 7896 O O . LYS B 1 277 ? -25.219 -41.562 -22.031 1 95.06 277 LYS B O 1
ATOM 7901 N N . ASN B 1 278 ? -24.516 -40.906 -20 1 93.88 278 ASN B N 1
ATOM 7902 C CA . ASN B 1 278 ? -25.844 -41.031 -19.375 1 93.88 278 ASN B CA 1
ATOM 7903 C C . ASN B 1 278 ? -26.562 -39.688 -19.344 1 93.88 278 ASN B C 1
ATOM 7905 O O . ASN B 1 278 ? -27.641 -39.562 -18.75 1 93.88 278 ASN B O 1
ATOM 7909 N N . MET B 1 279 ? -25.984 -38.688 -20 1 95.75 279 MET B N 1
ATOM 7910 C CA . MET B 1 279 ? -26.531 -37.344 -19.953 1 95.75 279 MET B CA 1
ATOM 7911 C C . MET B 1 279 ? -27.703 -37.188 -20.922 1 95.75 279 MET B C 1
ATOM 7913 O O . MET B 1 279 ? -27.734 -37.844 -21.969 1 95.75 279 MET B O 1
ATOM 7917 N N . GLY B 1 280 ? -28.688 -36.406 -20.516 1 95.44 280 GLY B N 1
ATOM 7918 C CA . GLY B 1 280 ? -29.75 -35.938 -21.406 1 95.44 280 GLY B CA 1
ATOM 7919 C C . GLY B 1 280 ? -29.703 -34.469 -21.672 1 95.44 280 GLY B C 1
ATOM 7920 O O . GLY B 1 280 ? -28.641 -33.844 -21.531 1 95.44 280 GLY B O 1
ATOM 7921 N N . GLY B 1 281 ? -30.781 -33.938 -22.172 1 95.56 281 GLY B N 1
ATOM 7922 C CA . GLY B 1 281 ? -30.891 -32.5 -22.391 1 95.56 281 GLY B CA 1
ATOM 7923 C C . GLY B 1 281 ? -30.469 -32.094 -23.781 1 95.56 281 GLY B C 1
ATOM 7924 O O . GLY B 1 281 ? -30.438 -32.906 -24.703 1 95.56 281 GLY B O 1
ATOM 7925 N N . GLN B 1 282 ? -30.031 -30.859 -23.922 1 96.38 282 GLN B N 1
ATOM 7926 C CA . GLN B 1 282 ? -29.766 -30.234 -25.203 1 96.38 282 GLN B CA 1
ATOM 7927 C C . GLN B 1 282 ? -28.391 -30.641 -25.734 1 96.38 282 GLN B C 1
ATOM 7929 O O . GLN B 1 282 ? -27.484 -30.938 -24.953 1 96.38 282 GLN B O 1
ATOM 7934 N N . ILE B 1 283 ? -28.297 -30.688 -27.062 1 96 283 ILE B N 1
ATOM 7935 C CA . ILE B 1 283 ? -27 -30.875 -27.719 1 96 283 ILE B CA 1
ATOM 7936 C C . ILE B 1 283 ? -26.156 -29.609 -27.547 1 96 283 ILE B C 1
ATOM 7938 O O . ILE B 1 283 ? -26.625 -28.5 -27.828 1 96 283 ILE B O 1
ATOM 7942 N N . PRO B 1 284 ? -24.984 -29.797 -27.031 1 96.44 284 PRO B N 1
ATOM 7943 C CA . PRO B 1 284 ? -24.156 -28.594 -26.859 1 96.44 284 PRO B CA 1
ATOM 7944 C C . PRO B 1 284 ? -23.703 -27.984 -28.188 1 96.44 284 PRO B C 1
ATOM 7946 O O . PRO B 1 284 ? -23.719 -28.672 -29.219 1 96.44 284 PRO B O 1
ATOM 7949 N N . PRO B 1 285 ? -23.281 -26.672 -28.156 1 95.19 285 PRO B N 1
ATOM 7950 C CA . PRO B 1 285 ? -22.609 -26.125 -29.328 1 95.19 285 PRO B CA 1
ATOM 7951 C C . PRO B 1 285 ? -21.359 -26.906 -29.719 1 95.19 285 PRO B C 1
ATOM 7953 O O . PRO B 1 285 ? -20.734 -27.547 -28.859 1 95.19 285 PRO B O 1
ATOM 7956 N N . ASN B 1 286 ? -20.969 -26.859 -30.953 1 94.38 286 ASN B N 1
ATOM 7957 C CA . ASN B 1 286 ? -19.859 -27.656 -31.469 1 94.38 286 ASN B CA 1
ATOM 7958 C C . ASN B 1 286 ? -18.547 -27.359 -30.734 1 94.38 286 ASN B C 1
ATOM 7960 O O . ASN B 1 286 ? -17.734 -28.25 -30.5 1 94.38 286 ASN B O 1
ATOM 7964 N N . ASN B 1 287 ? -18.391 -26.172 -30.375 1 94.5 287 ASN B N 1
ATOM 7965 C CA . ASN B 1 287 ? -17.141 -25.781 -29.734 1 94.5 287 ASN B CA 1
ATOM 7966 C C . ASN B 1 287 ? -17.078 -26.219 -28.281 1 94.5 287 ASN B C 1
ATOM 7968 O O . ASN B 1 287 ? -16.094 -25.984 -27.578 1 94.5 287 ASN B O 1
ATOM 7972 N N . TRP B 1 288 ? -18.125 -26.875 -27.75 1 97.06 288 TRP B N 1
ATOM 7973 C CA . TRP B 1 288 ? -18.125 -27.406 -26.391 1 97.06 288 TRP B CA 1
ATOM 7974 C C . TRP B 1 288 ? -17.766 -28.891 -26.391 1 97.06 288 TRP B C 1
ATOM 7976 O O . TRP B 1 288 ? -17.531 -29.469 -25.328 1 97.06 288 TRP B O 1
ATOM 7986 N N . LYS B 1 289 ? -17.688 -29.469 -27.578 1 96.44 289 LYS B N 1
ATOM 7987 C CA . LYS B 1 289 ? -17.422 -30.906 -27.688 1 96.44 289 LYS B CA 1
ATOM 7988 C C . LYS B 1 289 ? -15.922 -31.188 -27.578 1 96.44 289 LYS B C 1
ATOM 7990 O O . LYS B 1 289 ? -15.117 -30.531 -28.234 1 96.44 289 LYS B O 1
ATOM 7995 N N . GLY B 1 290 ? -15.594 -32.156 -26.719 1 95.94 290 GLY B N 1
ATOM 7996 C CA . GLY B 1 290 ? -14.219 -32.625 -26.594 1 95.94 290 GLY B CA 1
ATOM 7997 C C . GLY B 1 290 ? -13.898 -33.812 -27.5 1 95.94 290 GLY B C 1
ATOM 7998 O O . GLY B 1 290 ? -14.453 -33.906 -28.594 1 95.94 290 GLY B O 1
ATOM 7999 N N . ALA B 1 291 ? -12.953 -34.625 -27.062 1 96 291 ALA B N 1
ATOM 8000 C CA . ALA B 1 291 ? -12.492 -35.719 -27.922 1 96 291 ALA B CA 1
ATOM 8001 C C . ALA B 1 291 ? -12.969 -37.062 -27.406 1 96 291 ALA B C 1
ATOM 8003 O O . ALA B 1 291 ? -12.578 -38.094 -27.922 1 96 291 ALA B O 1
ATOM 8004 N N . LEU B 1 292 ? -13.789 -37.094 -26.391 1 97.31 292 LEU B N 1
ATOM 8005 C CA . LEU B 1 292 ? -14.32 -38.344 -25.891 1 97.31 292 LEU B CA 1
ATOM 8006 C C . LEU B 1 292 ? -15.344 -38.938 -26.859 1 97.31 292 LEU B C 1
ATOM 8008 O O . LEU B 1 292 ? -16.078 -38.188 -27.5 1 97.31 292 LEU B O 1
ATOM 8012 N N . ASN B 1 293 ? -15.352 -40.188 -26.906 1 95.31 293 ASN B N 1
ATOM 8013 C CA . ASN B 1 293 ? -16.312 -40.875 -27.781 1 95.31 293 ASN B CA 1
ATOM 8014 C C . ASN B 1 293 ? -17.656 -41.031 -27.094 1 95.31 293 ASN B C 1
ATOM 8016 O O . ASN B 1 293 ? -18.062 -42.156 -26.781 1 95.31 293 ASN B O 1
ATOM 8020 N N . VAL B 1 294 ? -18.359 -39.969 -26.938 1 96.5 294 VAL B N 1
ATOM 8021 C CA . VAL B 1 294 ? -19.688 -39.938 -26.328 1 96.5 294 VAL B CA 1
ATOM 8022 C C . VAL B 1 294 ? -20.578 -38.969 -27.109 1 96.5 294 VAL B C 1
ATOM 8024 O O . VAL B 1 294 ? -20.078 -38.094 -27.844 1 96.5 294 VAL B O 1
ATOM 8027 N N . SER B 1 295 ? -21.938 -39.156 -27.094 1 95.44 295 SER B N 1
ATOM 8028 C CA . SER B 1 295 ? -22.875 -38.156 -27.547 1 95.44 295 SER B CA 1
ATOM 8029 C C . SER B 1 295 ? -23.078 -37.062 -26.5 1 95.44 295 SER B C 1
ATOM 8031 O O . SER B 1 295 ? -23.859 -37.219 -25.562 1 95.44 295 SER B O 1
ATOM 8033 N N . TYR B 1 296 ? -22.438 -36 -26.734 1 96.38 296 TYR B N 1
ATOM 8034 C CA . TYR B 1 296 ? -22.453 -34.906 -25.75 1 96.38 296 TYR B CA 1
ATOM 8035 C C . TYR B 1 296 ? -23.859 -34.344 -25.578 1 96.38 296 TYR B C 1
ATOM 8037 O O . TYR B 1 296 ? -24.578 -34.125 -26.562 1 96.38 296 TYR B O 1
ATOM 8045 N N . ARG B 1 297 ? -24.25 -34.188 -24.375 1 97.31 297 ARG B N 1
ATOM 8046 C CA . ARG B 1 297 ? -25.484 -33.5 -23.969 1 97.31 297 ARG B CA 1
ATOM 8047 C C . ARG B 1 297 ? -25.203 -32.562 -22.797 1 97.31 297 ARG B C 1
ATOM 8049 O O . ARG B 1 297 ? -24.312 -32.812 -21.984 1 97.31 297 ARG B O 1
ATOM 8056 N N . ILE B 1 298 ? -25.953 -31.562 -22.719 1 97.38 298 ILE B N 1
ATOM 8057 C CA . ILE B 1 298 ? -25.688 -30.516 -21.734 1 97.38 298 ILE B CA 1
ATOM 8058 C C . ILE B 1 298 ? -26.281 -30.922 -20.391 1 97.38 298 ILE B C 1
ATOM 8060 O O . ILE B 1 298 ? -25.672 -30.672 -19.344 1 97.38 298 ILE B O 1
ATOM 8064 N N . GLY B 1 299 ? -27.406 -31.547 -20.391 1 95.12 299 GLY B N 1
ATOM 8065 C CA . GLY B 1 299 ? -28.234 -31.656 -19.203 1 95.12 299 GLY B CA 1
ATOM 8066 C C . GLY B 1 299 ? -29.125 -30.453 -18.969 1 95.12 299 GLY B C 1
ATOM 8067 O O . GLY B 1 299 ? -29.062 -29.484 -19.734 1 95.12 299 GLY B O 1
ATOM 8068 N N . PRO B 1 300 ? -29.922 -30.438 -17.906 1 94.19 300 PRO B N 1
ATOM 8069 C CA . PRO B 1 300 ? -30.266 -31.578 -17.047 1 94.19 300 PRO B CA 1
ATOM 8070 C C . PRO B 1 300 ? -31 -32.688 -17.812 1 94.19 300 PRO B C 1
ATOM 8072 O O . PRO B 1 300 ? -31.469 -32.438 -18.938 1 94.19 300 PRO B O 1
ATOM 8075 N N . GLY B 1 301 ? -31.109 -33.719 -17.266 1 92.5 301 GLY B N 1
ATOM 8076 C CA . GLY B 1 301 ? -31.781 -34.844 -17.891 1 92.5 301 GLY B CA 1
ATOM 8077 C C . GLY B 1 301 ? -31.078 -36.156 -17.641 1 92.5 301 GLY B C 1
ATOM 8078 O O . GLY B 1 301 ? -31.156 -37.094 -18.469 1 92.5 301 GLY B O 1
ATOM 8079 N N . PHE B 1 302 ? -30.25 -36.219 -16.594 1 88.94 302 PHE B N 1
ATOM 8080 C CA . PHE B 1 302 ? -29.609 -37.438 -16.156 1 88.94 302 PHE B CA 1
ATOM 8081 C C . PHE B 1 302 ? -30.641 -38.406 -15.609 1 88.94 302 PHE B C 1
ATOM 8083 O O . PHE B 1 302 ? -31.391 -38.094 -14.695 1 88.94 302 PHE B O 1
ATOM 8090 N N . GLU B 1 303 ? -30.875 -39.5 -16.25 1 84.5 303 GLU B N 1
ATOM 8091 C CA . GLU B 1 303 ? -31.938 -40.438 -15.867 1 84.5 303 GLU B CA 1
ATOM 8092 C C . GLU B 1 303 ? -31.781 -40.875 -14.406 1 84.5 303 GLU B C 1
ATOM 8094 O O . GLU B 1 303 ? -32.781 -41.094 -13.719 1 84.5 303 GLU B O 1
ATOM 8099 N N . LEU B 1 304 ? -30.688 -41.062 -13.977 1 92.56 304 LEU B N 1
ATOM 8100 C CA . LEU B 1 304 ? -30.344 -41.344 -12.594 1 92.56 304 LEU B CA 1
ATOM 8101 C C . LEU B 1 304 ? -29.891 -40.094 -11.867 1 92.56 304 LEU B C 1
ATOM 8103 O O . LEU B 1 304 ? -30.344 -38.969 -12.188 1 92.56 304 LEU B O 1
ATOM 8107 N N . LYS B 1 305 ? -29.172 -40.281 -10.742 1 95.25 305 LYS B N 1
ATOM 8108 C CA . LYS B 1 305 ? -28.594 -39.156 -10.031 1 95.25 305 LYS B CA 1
ATOM 8109 C C . LYS B 1 305 ? -27.109 -39.344 -9.805 1 95.25 305 LYS B C 1
ATOM 8111 O O . LYS B 1 305 ? -26.609 -40.469 -9.844 1 95.25 305 LYS B O 1
ATOM 8116 N N . VAL B 1 306 ? -26.484 -38.219 -9.68 1 98 306 VAL B N 1
ATOM 8117 C CA . VAL B 1 306 ? -25.062 -38.219 -9.375 1 98 306 VAL B CA 1
ATOM 8118 C C . VAL B 1 306 ? -24.844 -37.781 -7.93 1 98 306 VAL B C 1
ATOM 8120 O O . VAL B 1 306 ? -25.516 -36.906 -7.438 1 98 306 VAL B O 1
ATOM 8123 N N . ARG B 1 307 ? -24 -38.438 -7.266 1 98.38 307 ARG B N 1
ATOM 8124 C CA . ARG B 1 307 ? -23.609 -38.062 -5.906 1 98.38 307 ARG B CA 1
ATOM 8125 C C . ARG B 1 307 ? -22.094 -37.906 -5.805 1 98.38 307 ARG B C 1
ATOM 8127 O O . ARG B 1 307 ? -21.328 -38.719 -6.32 1 98.38 307 ARG B O 1
ATOM 8134 N N . MET B 1 308 ? -21.672 -36.844 -5.219 1 98.69 308 MET B N 1
ATOM 8135 C CA . MET B 1 308 ? -20.25 -36.625 -4.906 1 98.69 308 MET B CA 1
ATOM 8136 C C . MET B 1 308 ? -19.953 -37.062 -3.471 1 98.69 308 MET B C 1
ATOM 8138 O O . MET B 1 308 ? -20.703 -36.719 -2.555 1 98.69 308 MET B O 1
ATOM 8142 N N . ASN B 1 309 ? -18.953 -37.812 -3.232 1 98.44 309 ASN B N 1
ATOM 8143 C CA . ASN B 1 309 ? -18.469 -38.219 -1.912 1 98.44 309 ASN B CA 1
ATOM 8144 C C . ASN B 1 309 ? -17.094 -37.625 -1.626 1 98.44 309 ASN B C 1
ATOM 8146 O O . ASN B 1 309 ? -16.078 -38.219 -1.939 1 98.44 309 ASN B O 1
ATOM 8150 N N . ILE B 1 310 ? -17.062 -36.438 -1.032 1 98.56 310 ILE B N 1
ATOM 8151 C CA . ILE B 1 310 ? -15.828 -35.688 -0.867 1 98.56 310 ILE B CA 1
ATOM 8152 C C . ILE B 1 310 ? -15.516 -35.531 0.62 1 98.56 310 ILE B C 1
ATOM 8154 O O . ILE B 1 310 ? -16.312 -34.969 1.374 1 98.56 310 ILE B O 1
ATOM 8158 N N . HIS B 1 311 ? -14.352 -36 1.018 1 97.94 311 HIS B N 1
ATOM 8159 C CA . HIS B 1 311 ? -13.961 -36.031 2.424 1 97.94 311 HIS B CA 1
ATOM 8160 C C . HIS B 1 311 ? -12.602 -35.375 2.637 1 97.94 311 HIS B C 1
ATOM 8162 O O . HIS B 1 311 ? -11.891 -35.719 3.592 1 97.94 311 HIS B O 1
ATOM 8168 N N . THR B 1 312 ? -12.18 -34.531 1.737 1 96.44 312 THR B N 1
ATOM 8169 C CA . THR B 1 312 ? -10.922 -33.781 1.807 1 96.44 312 THR B CA 1
ATOM 8170 C C . THR B 1 312 ? -10.805 -33.031 3.123 1 96.44 312 THR B C 1
ATOM 8172 O O . THR B 1 312 ? -11.781 -32.438 3.596 1 96.44 312 THR B O 1
ATOM 8175 N N . ASP B 1 313 ? -9.586 -33.031 3.746 1 95.06 313 ASP B N 1
ATOM 8176 C CA . ASP B 1 313 ? -9.367 -32.406 5.047 1 95.06 313 ASP B CA 1
ATOM 8177 C C . ASP B 1 313 ? -8.398 -31.25 4.938 1 95.06 313 ASP B C 1
ATOM 8179 O O . ASP B 1 313 ? -7.355 -31.344 4.281 1 95.06 313 ASP B O 1
ATOM 8183 N N . ASN B 1 314 ? -8.781 -30.156 5.527 1 96.38 314 ASN B N 1
ATOM 8184 C CA . ASN B 1 314 ? -7.891 -29.016 5.68 1 96.38 314 ASN B CA 1
ATOM 8185 C C . ASN B 1 314 ? -7.262 -28.969 7.07 1 96.38 314 ASN B C 1
ATOM 8187 O O . ASN B 1 314 ? -7.945 -29.203 8.07 1 96.38 314 ASN B O 1
ATOM 8191 N N . GLN B 1 315 ? -6.004 -28.703 7.16 1 96.38 315 GLN B N 1
ATOM 8192 C CA . GLN B 1 315 ? -5.348 -28.656 8.461 1 96.38 315 GLN B CA 1
ATOM 8193 C C . GLN B 1 315 ? -4.133 -27.734 8.43 1 96.38 315 GLN B C 1
ATOM 8195 O O . GLN B 1 315 ? -3.447 -27.641 7.41 1 96.38 315 GLN B O 1
ATOM 8200 N N . VAL B 1 316 ? -3.883 -27.047 9.508 1 97.88 316 VAL B N 1
ATOM 8201 C CA . VAL B 1 316 ? -2.668 -26.25 9.641 1 97.88 316 VAL B CA 1
ATOM 8202 C C . VAL B 1 316 ? -1.457 -27.172 9.766 1 97.88 316 VAL B C 1
ATOM 8204 O O . VAL B 1 316 ? -1.447 -28.094 10.602 1 97.88 316 VAL B O 1
ATOM 8207 N N . THR B 1 317 ? -0.522 -26.969 8.945 1 98.25 317 THR B N 1
ATOM 8208 C CA . THR B 1 317 ? 0.653 -27.828 8.836 1 98.25 317 THR B CA 1
ATOM 8209 C C . THR B 1 317 ? 1.922 -26.984 8.711 1 98.25 317 THR B C 1
ATOM 8211 O O . THR B 1 317 ? 1.925 -25.953 8.031 1 98.25 317 THR B O 1
ATOM 8214 N N . ARG B 1 318 ? 2.992 -27.531 9.422 1 98.06 318 ARG B N 1
ATOM 8215 C CA . ARG B 1 318 ? 4.27 -26.828 9.32 1 98.06 318 ARG B CA 1
ATOM 8216 C C . ARG B 1 318 ? 4.988 -27.188 8.023 1 98.06 318 ARG B C 1
ATOM 8218 O O . ARG B 1 318 ? 5.086 -28.375 7.668 1 98.06 318 ARG B O 1
ATOM 8225 N N . ILE B 1 319 ? 5.477 -26.172 7.219 1 98.75 319 ILE B N 1
ATOM 8226 C CA . ILE B 1 319 ? 6.289 -26.359 6.023 1 98.75 319 ILE B CA 1
ATOM 8227 C C . ILE B 1 319 ? 7.652 -25.703 6.215 1 98.75 319 ILE B C 1
ATOM 8229 O O . ILE B 1 319 ? 7.855 -24.953 7.172 1 98.75 319 ILE B O 1
ATOM 8233 N N . TYR B 1 320 ? 8.648 -26 5.281 1 98.75 320 TYR B N 1
ATOM 8234 C CA . TYR B 1 320 ? 10.008 -25.484 5.426 1 98.75 320 TYR B CA 1
ATOM 8235 C C . TYR B 1 320 ? 10.555 -25 4.09 1 98.75 320 TYR B C 1
ATOM 8237 O O . TYR B 1 320 ? 10.641 -25.766 3.131 1 98.75 320 TYR B O 1
ATOM 8245 N N . ASN B 1 321 ? 10.844 -23.766 4.012 1 98.81 321 ASN B N 1
ATOM 8246 C CA . ASN B 1 321 ? 11.672 -23.266 2.92 1 98.81 321 ASN B CA 1
ATOM 8247 C C . ASN B 1 321 ? 13.156 -23.484 3.193 1 98.81 321 ASN B C 1
ATOM 8249 O O . ASN B 1 321 ? 13.594 -23.453 4.344 1 98.81 321 ASN B O 1
ATOM 8253 N N . VAL B 1 322 ? 13.945 -23.75 2.213 1 98.88 322 VAL B N 1
ATOM 8254 C CA . VAL B 1 322 ? 15.398 -23.781 2.324 1 98.88 322 VAL B CA 1
ATOM 8255 C C . VAL B 1 322 ? 15.992 -22.547 1.639 1 98.88 322 VAL B C 1
ATOM 8257 O O . VAL B 1 322 ? 15.789 -22.344 0.44 1 98.88 322 VAL B O 1
ATOM 8260 N N . ILE B 1 323 ? 16.703 -21.75 2.404 1 98.88 323 ILE B N 1
ATOM 8261 C CA . ILE B 1 323 ? 17.266 -20.5 1.898 1 98.88 323 ILE B CA 1
ATOM 8262 C C . ILE B 1 323 ? 18.781 -20.547 1.996 1 98.88 323 ILE B C 1
ATOM 8264 O O . ILE B 1 323 ? 19.344 -20.641 3.092 1 98.88 323 ILE B O 1
ATOM 8268 N N . GLY B 1 324 ? 19.484 -20.484 0.868 1 98.75 324 GLY B N 1
ATOM 8269 C CA . GLY B 1 324 ? 20.922 -20.375 0.806 1 98.75 324 GLY B CA 1
ATOM 8270 C C . GLY B 1 324 ? 21.406 -19.031 0.313 1 98.75 324 GLY B C 1
ATOM 8271 O O . GLY B 1 324 ? 20.781 -18.406 -0.545 1 98.75 324 GLY B O 1
ATOM 8272 N N . ARG B 1 325 ? 22.594 -18.625 0.816 1 98.38 325 ARG B N 1
ATOM 8273 C CA . ARG B 1 325 ? 23.062 -17.281 0.458 1 98.38 325 ARG B CA 1
ATOM 8274 C C . ARG B 1 325 ? 24.547 -17.297 0.097 1 98.38 325 ARG B C 1
ATOM 8276 O O . ARG B 1 325 ? 25.328 -18.078 0.658 1 98.38 325 ARG B O 1
ATOM 8283 N N . ILE B 1 326 ? 24.922 -16.5 -0.831 1 98.31 326 ILE B N 1
ATOM 8284 C CA . ILE B 1 326 ? 26.281 -16.031 -1.093 1 98.31 326 ILE B CA 1
ATOM 8285 C C . ILE B 1 326 ? 26.359 -14.523 -0.907 1 98.31 326 ILE B C 1
ATOM 8287 O O . ILE B 1 326 ? 25.766 -13.766 -1.678 1 98.31 326 ILE B O 1
ATOM 8291 N N . ARG B 1 327 ? 27.062 -14.078 0.09 1 97.5 327 ARG B N 1
ATOM 8292 C CA . ARG B 1 327 ? 27.141 -12.656 0.427 1 97.5 327 ARG B CA 1
ATOM 8293 C C . ARG B 1 327 ? 27.906 -11.883 -0.645 1 97.5 327 ARG B C 1
ATOM 8295 O O . ARG B 1 327 ? 28.953 -12.328 -1.106 1 97.5 327 ARG B O 1
ATOM 8302 N N . GLY B 1 328 ? 27.375 -10.797 -1.054 1 97.19 328 GLY B N 1
ATOM 8303 C CA . GLY B 1 328 ? 28.047 -9.945 -2.027 1 97.19 328 GLY B CA 1
ATOM 8304 C C . GLY B 1 328 ? 29.281 -9.273 -1.479 1 97.19 328 GLY B C 1
ATOM 8305 O O . GLY B 1 328 ? 29.344 -8.953 -0.289 1 97.19 328 GLY B O 1
ATOM 8306 N N . ALA B 1 329 ? 30.188 -8.977 -2.352 1 96.12 329 ALA B N 1
ATOM 8307 C CA . ALA B 1 329 ? 31.484 -8.414 -1.951 1 96.12 329 ALA B CA 1
ATOM 8308 C C . ALA B 1 329 ? 31.375 -6.902 -1.763 1 96.12 329 ALA B C 1
ATOM 8310 O O . ALA B 1 329 ? 31.969 -6.348 -0.829 1 96.12 329 ALA B O 1
ATOM 8311 N N . LEU B 1 330 ? 30.688 -6.215 -2.65 1 95.62 330 LEU B N 1
ATOM 8312 C CA . LEU B 1 330 ? 30.672 -4.758 -2.639 1 95.62 330 LEU B CA 1
ATOM 8313 C C . LEU B 1 330 ? 29.328 -4.227 -2.164 1 95.62 330 LEU B C 1
ATOM 8315 O O . LEU B 1 330 ? 29.266 -3.188 -1.502 1 95.62 330 LEU B O 1
ATOM 8319 N N . GLU B 1 331 ? 28.266 -4.875 -2.572 1 96.75 331 GLU B N 1
ATOM 8320 C CA . GLU B 1 331 ? 26.922 -4.465 -2.217 1 96.75 331 GLU B CA 1
ATOM 8321 C C . GLU B 1 331 ? 26.141 -5.617 -1.6 1 96.75 331 GLU B C 1
ATOM 8323 O O . GLU B 1 331 ? 25.094 -6.02 -2.127 1 96.75 331 GLU B O 1
ATOM 8328 N N . PRO B 1 332 ? 26.531 -6.047 -0.473 1 96.94 332 PRO B N 1
ATOM 8329 C CA . PRO B 1 332 ? 25.844 -7.168 0.163 1 96.94 332 PRO B CA 1
ATOM 8330 C C . PRO B 1 332 ? 24.375 -6.848 0.473 1 96.94 332 PRO B C 1
ATOM 8332 O O . PRO B 1 332 ? 23.594 -7.758 0.75 1 96.94 332 PRO B O 1
ATOM 8335 N N . ASP B 1 333 ? 23.984 -5.523 0.405 1 96.69 333 ASP B N 1
ATOM 8336 C CA . ASP B 1 333 ? 22.625 -5.09 0.725 1 96.69 333 ASP B CA 1
ATOM 8337 C C . ASP B 1 333 ? 21.703 -5.215 -0.49 1 96.69 333 ASP B C 1
ATOM 8339 O O . ASP B 1 333 ? 20.547 -4.809 -0.439 1 96.69 333 ASP B O 1
ATOM 8343 N N . ARG B 1 334 ? 22.172 -5.719 -1.605 1 98.19 334 ARG B N 1
ATOM 8344 C CA . ARG B 1 334 ? 21.359 -5.949 -2.799 1 98.19 334 ARG B CA 1
ATOM 8345 C C . ARG B 1 334 ? 21.234 -7.441 -3.1 1 98.19 334 ARG B C 1
ATOM 8347 O O . ARG B 1 334 ? 22.234 -8.164 -3.08 1 98.19 334 ARG B O 1
ATOM 8354 N N . TYR B 1 335 ? 20 -7.891 -3.371 1 98.56 335 TYR B N 1
ATOM 8355 C CA . TYR B 1 335 ? 19.734 -9.32 -3.459 1 98.56 335 TYR B CA 1
ATOM 8356 C C . TYR B 1 335 ? 19.297 -9.711 -4.867 1 98.56 335 TYR B C 1
ATOM 8358 O O . TYR B 1 335 ? 18.406 -9.078 -5.441 1 98.56 335 TYR B O 1
ATOM 8366 N N . VAL B 1 336 ? 19.891 -10.664 -5.438 1 98.81 336 VAL B N 1
ATOM 8367 C CA . VAL B 1 336 ? 19.406 -11.375 -6.621 1 98.81 336 VAL B CA 1
ATOM 8368 C C . VAL B 1 336 ? 18.953 -12.773 -6.234 1 98.81 336 VAL B C 1
ATOM 8370 O O . VAL B 1 336 ? 19.703 -13.547 -5.641 1 98.81 336 VAL B O 1
ATOM 8373 N N . ILE B 1 337 ? 17.719 -13.148 -6.59 1 98.88 337 ILE B N 1
ATOM 8374 C CA . ILE B 1 337 ? 17.094 -14.352 -6.035 1 98.88 337 ILE B CA 1
ATOM 8375 C C . ILE B 1 337 ? 16.828 -15.352 -7.156 1 98.88 337 ILE B C 1
ATOM 8377 O O . ILE B 1 337 ? 16.297 -14.992 -8.203 1 98.88 337 ILE B O 1
ATOM 8381 N N . LEU B 1 338 ? 17.25 -16.547 -7 1 98.81 338 LEU B N 1
ATOM 8382 C CA . LEU B 1 338 ? 16.828 -17.719 -7.781 1 98.81 338 LEU B CA 1
ATOM 8383 C C . LEU B 1 338 ? 16.031 -18.688 -6.926 1 98.81 338 LEU B C 1
ATOM 8385 O O . LEU B 1 338 ? 16.562 -19.266 -5.973 1 98.81 338 LEU B O 1
ATOM 8389 N N . GLY B 1 339 ? 14.742 -18.844 -7.242 1 98.31 339 GLY B N 1
ATOM 8390 C CA . GLY B 1 339 ? 13.922 -19.688 -6.387 1 98.31 339 GLY B CA 1
ATOM 8391 C C . GLY B 1 339 ? 12.984 -20.594 -7.168 1 98.31 339 GLY B C 1
ATOM 8392 O O . GLY B 1 339 ? 12.469 -20.203 -8.219 1 98.31 339 GLY B O 1
ATOM 8393 N N . GLY B 1 340 ? 12.703 -21.781 -6.715 1 97.38 340 GLY B N 1
ATOM 8394 C CA . GLY B 1 340 ? 11.742 -22.75 -7.219 1 97.38 340 GLY B CA 1
ATOM 8395 C C . GLY B 1 340 ? 11.266 -23.719 -6.156 1 97.38 340 GLY B C 1
ATOM 8396 O O . GLY B 1 340 ? 11.969 -23.969 -5.172 1 97.38 340 GLY B O 1
ATOM 8397 N N . HIS B 1 341 ? 10.195 -24.297 -6.359 1 98.38 341 HIS B N 1
ATOM 8398 C CA . HIS B 1 341 ? 9.633 -25.156 -5.324 1 98.38 341 HIS B CA 1
ATOM 8399 C C . HIS B 1 341 ? 10.086 -26.609 -5.5 1 98.38 341 HIS B C 1
ATOM 8401 O O . HIS B 1 341 ? 10.641 -26.969 -6.543 1 98.38 341 HIS B O 1
ATOM 8407 N N . ARG B 1 342 ? 9.875 -27.391 -4.441 1 97.81 342 ARG B N 1
ATOM 8408 C CA . ARG B 1 342 ? 10.297 -28.797 -4.461 1 97.81 342 ARG B CA 1
ATOM 8409 C C . ARG B 1 342 ? 9.102 -29.719 -4.242 1 97.81 342 ARG B C 1
ATOM 8411 O O . ARG B 1 342 ? 9.164 -30.906 -4.586 1 97.81 342 ARG B O 1
ATOM 8418 N N . ASP B 1 343 ? 8.016 -29.219 -3.631 1 98.12 343 ASP B N 1
ATOM 8419 C CA . ASP B 1 343 ? 6.863 -30.078 -3.35 1 98.12 343 ASP B CA 1
ATOM 8420 C C . ASP B 1 343 ? 6.137 -30.469 -4.637 1 98.12 343 ASP B C 1
ATOM 8422 O O . ASP B 1 343 ? 6.066 -29.672 -5.574 1 98.12 343 ASP B O 1
ATOM 8426 N N . ALA B 1 344 ? 5.602 -31.656 -4.672 1 97.75 344 ALA B N 1
ATOM 8427 C CA . ALA B 1 344 ? 4.863 -32.188 -5.816 1 97.75 344 ALA B CA 1
ATOM 8428 C C . ALA B 1 344 ? 3.578 -32.875 -5.375 1 97.75 344 ALA B C 1
ATOM 8430 O O . ALA B 1 344 ? 3.484 -33.344 -4.242 1 97.75 344 ALA B O 1
ATOM 8431 N N . TRP B 1 345 ? 2.674 -32.938 -6.242 1 97.81 345 TRP B N 1
ATOM 8432 C CA . TRP B 1 345 ? 1.435 -33.656 -5.945 1 97.81 345 TRP B CA 1
ATOM 8433 C C . TRP B 1 345 ? 1.691 -35.125 -5.773 1 97.81 345 TRP B C 1
ATOM 8435 O O . TRP B 1 345 ? 1.029 -35.812 -4.969 1 97.81 345 TRP B O 1
ATOM 8445 N N . VAL B 1 346 ? 2.623 -35.719 -6.59 1 96.81 346 VAL B N 1
ATOM 8446 C CA . VAL B 1 346 ? 3.006 -37.125 -6.48 1 96.81 346 VAL B CA 1
ATOM 8447 C C . VAL B 1 346 ? 4.52 -37.25 -6.629 1 96.81 346 VAL B C 1
ATOM 8449 O O . VAL B 1 346 ? 5.273 -36.875 -5.73 1 96.81 346 VAL B O 1
ATOM 8452 N N . PHE B 1 347 ? 4.961 -37.656 -7.918 1 96.5 347 PHE B N 1
ATOM 8453 C CA . PHE B 1 347 ? 6.395 -37.875 -8.094 1 96.5 347 PHE B CA 1
ATOM 8454 C C . PHE B 1 347 ? 7.059 -36.625 -8.656 1 96.5 347 PHE B C 1
ATOM 8456 O O . PHE B 1 347 ? 8.234 -36.375 -8.398 1 96.5 347 PHE B O 1
ATOM 8463 N N . GLY B 1 348 ? 6.402 -35.875 -9.453 1 96.81 348 GLY B N 1
ATOM 8464 C CA . GLY B 1 348 ? 6.797 -34.562 -9.883 1 96.81 348 GLY B CA 1
ATOM 8465 C C . GLY B 1 348 ? 8.023 -34.562 -10.773 1 96.81 348 GLY B C 1
ATOM 8466 O O . GLY B 1 348 ? 8.883 -33.688 -10.656 1 96.81 348 GLY B O 1
ATOM 8467 N N . GLY B 1 349 ? 8.102 -35.5 -11.656 1 96.69 349 GLY B N 1
ATOM 8468 C CA . GLY B 1 349 ? 9.266 -35.562 -12.523 1 96.69 349 GLY B CA 1
ATOM 8469 C C . GLY B 1 349 ? 9.5 -34.312 -13.336 1 96.69 349 GLY B C 1
ATOM 8470 O O . GLY B 1 349 ? 10.648 -33.938 -13.586 1 96.69 349 GLY B O 1
ATOM 8471 N N . ILE B 1 350 ? 8.461 -33.656 -13.812 1 97.25 350 ILE B N 1
ATOM 8472 C CA . ILE B 1 350 ? 8.547 -32.406 -14.547 1 97.25 350 ILE B CA 1
ATOM 8473 C C . ILE B 1 350 ? 8.312 -31.234 -13.594 1 97.25 350 ILE B C 1
ATOM 8475 O O . ILE B 1 350 ? 9.195 -30.391 -13.398 1 97.25 350 ILE B O 1
ATOM 8479 N N . ASP B 1 351 ? 7.258 -31.25 -13.016 1 97.31 351 ASP B N 1
ATOM 8480 C CA . ASP B 1 351 ? 6.863 -30.234 -12.039 1 97.31 351 ASP B CA 1
ATOM 8481 C C . ASP B 1 351 ? 6.844 -30.812 -10.625 1 97.31 351 ASP B C 1
ATOM 8483 O O . ASP B 1 351 ? 5.922 -31.547 -10.258 1 97.31 351 ASP B O 1
ATOM 8487 N N . PRO B 1 352 ? 7.867 -30.531 -9.883 1 97.06 352 PRO B N 1
ATOM 8488 C CA . PRO B 1 352 ? 8.812 -29.453 -10.141 1 97.06 352 PRO B CA 1
ATOM 8489 C C . PRO B 1 352 ? 10.25 -29.938 -10.312 1 97.06 352 PRO B C 1
ATOM 8491 O O . PRO B 1 352 ? 11.18 -29.141 -10.406 1 97.06 352 PRO B O 1
ATOM 8494 N N . MET B 1 353 ? 10.461 -31.172 -10.383 1 96.06 353 MET B N 1
ATOM 8495 C CA . MET B 1 353 ? 11.805 -31.672 -10.125 1 96.06 353 MET B CA 1
ATOM 8496 C C . MET B 1 353 ? 12.742 -31.344 -11.281 1 96.06 353 MET B C 1
ATOM 8498 O O . MET B 1 353 ? 13.961 -31.25 -11.094 1 96.06 353 MET B O 1
ATOM 8502 N N . SER B 1 354 ? 12.211 -31.156 -12.5 1 96.19 354 SER B N 1
ATOM 8503 C CA . SER B 1 354 ? 13.07 -30.656 -13.57 1 96.19 354 SER B CA 1
ATOM 8504 C C . SER B 1 354 ? 13.688 -29.312 -13.211 1 96.19 354 SER B C 1
ATOM 8506 O O . SER B 1 354 ? 14.867 -29.062 -13.469 1 96.19 354 SER B O 1
ATOM 8508 N N . GLY B 1 355 ? 12.883 -28.406 -12.609 1 96.88 355 GLY B N 1
ATOM 8509 C CA . GLY B 1 355 ? 13.359 -27.094 -12.18 1 96.88 355 GLY B CA 1
ATOM 8510 C C . GLY B 1 355 ? 14.211 -27.156 -10.93 1 96.88 355 GLY B C 1
ATOM 8511 O O . GLY B 1 355 ? 15.234 -26.469 -10.828 1 96.88 355 GLY B O 1
ATOM 8512 N N . ALA B 1 356 ? 13.781 -27.953 -9.961 1 96.5 356 ALA B N 1
ATOM 8513 C CA . ALA B 1 356 ? 14.523 -28.109 -8.711 1 96.5 356 ALA B CA 1
ATOM 8514 C C . ALA B 1 356 ? 15.938 -28.625 -8.969 1 96.5 356 ALA B C 1
ATOM 8516 O O . ALA B 1 356 ? 16.891 -28.203 -8.328 1 96.5 356 ALA B O 1
ATOM 8517 N N . ALA B 1 357 ? 16.031 -29.562 -9.852 1 94.56 357 ALA B N 1
ATOM 8518 C CA . ALA B 1 357 ? 17.328 -30.109 -10.227 1 94.56 357 ALA B CA 1
ATOM 8519 C C . ALA B 1 357 ? 18.234 -29.031 -10.828 1 94.56 357 ALA B C 1
ATOM 8521 O O . ALA B 1 357 ? 19.438 -29 -10.562 1 94.56 357 ALA B O 1
ATOM 8522 N N . VAL B 1 358 ? 17.672 -28.219 -11.633 1 95.5 358 VAL B N 1
ATOM 8523 C CA . VAL B 1 358 ? 18.391 -27.141 -12.281 1 95.5 358 VAL B CA 1
ATOM 8524 C C . VAL B 1 358 ? 18.875 -26.141 -11.227 1 95.5 358 VAL B C 1
ATOM 8526 O O . VAL B 1 358 ? 20.016 -25.656 -11.297 1 95.5 358 VAL B O 1
ATOM 8529 N N . VAL B 1 359 ? 18.047 -25.812 -10.258 1 97 359 VAL B N 1
ATOM 8530 C CA . VAL B 1 359 ? 18.453 -24.938 -9.164 1 97 359 VAL B CA 1
ATOM 8531 C C . VAL B 1 359 ? 19.625 -25.562 -8.414 1 97 359 VAL B C 1
ATOM 8533 O O . VAL B 1 359 ? 20.625 -24.891 -8.141 1 97 359 VAL B O 1
ATOM 8536 N N . HIS B 1 360 ? 19.438 -26.812 -8.102 1 95.25 360 HIS B N 1
ATOM 8537 C CA . HIS B 1 360 ? 20.453 -27.531 -7.352 1 95.25 360 HIS B CA 1
ATOM 8538 C C . HIS B 1 360 ? 21.797 -27.516 -8.086 1 95.25 360 HIS B C 1
ATOM 8540 O O . HIS B 1 360 ? 22.844 -27.281 -7.473 1 95.25 360 HIS B O 1
ATOM 8546 N N . GLU B 1 361 ? 21.766 -27.75 -9.352 1 93.75 361 GLU B N 1
ATOM 8547 C CA . GLU B 1 361 ? 22.969 -27.703 -10.164 1 93.75 361 GLU B CA 1
ATOM 8548 C C . GLU B 1 361 ? 23.562 -26.297 -10.203 1 93.75 361 GLU B C 1
ATOM 8550 O O . GLU B 1 361 ? 24.797 -26.141 -10.219 1 93.75 361 GLU B O 1
ATOM 8555 N N . THR B 1 362 ? 22.75 -25.328 -10.312 1 96 362 THR B N 1
ATOM 8556 C CA . THR B 1 362 ? 23.203 -23.938 -10.305 1 96 362 THR B CA 1
ATOM 8557 C C . THR B 1 362 ? 23.922 -23.625 -8.992 1 96 362 THR B C 1
ATOM 8559 O O . THR B 1 362 ? 24.969 -22.969 -9 1 96 362 THR B O 1
ATOM 8562 N N . VAL B 1 363 ? 23.391 -24.078 -7.887 1 97.31 363 VAL B N 1
ATOM 8563 C CA . VAL B 1 363 ? 24 -23.844 -6.578 1 97.31 363 VAL B CA 1
ATOM 8564 C C . VAL B 1 363 ? 25.344 -24.547 -6.5 1 97.31 363 VAL B C 1
ATOM 8566 O O . VAL B 1 363 ? 26.328 -23.984 -6.008 1 97.31 363 VAL B O 1
ATOM 8569 N N . ARG B 1 364 ? 25.391 -25.797 -6.957 1 95.5 364 ARG B N 1
ATOM 8570 C CA . ARG B 1 364 ? 26.641 -26.531 -6.977 1 95.5 364 ARG B CA 1
ATOM 8571 C C . ARG B 1 364 ? 27.703 -25.797 -7.781 1 95.5 364 ARG B C 1
ATOM 8573 O O . ARG B 1 364 ? 28.859 -25.688 -7.348 1 95.5 364 ARG B O 1
ATOM 8580 N N . SER B 1 365 ? 27.297 -25.359 -8.906 1 94.25 365 SER B N 1
ATOM 8581 C CA . SER B 1 365 ? 28.203 -24.609 -9.781 1 94.25 365 SER B CA 1
ATOM 8582 C C . SER B 1 365 ? 28.688 -23.328 -9.109 1 94.25 365 SER B C 1
ATOM 8584 O O . SER B 1 365 ? 29.859 -22.984 -9.211 1 94.25 365 SER B O 1
ATOM 8586 N N . ALA B 1 366 ? 27.828 -22.609 -8.453 1 96.25 366 ALA B N 1
ATOM 8587 C CA . ALA B 1 366 ? 28.188 -21.406 -7.719 1 96.25 366 ALA B CA 1
ATOM 8588 C C . ALA B 1 366 ? 29.203 -21.734 -6.613 1 96.25 366 ALA B C 1
ATOM 8590 O O . ALA B 1 366 ? 30.141 -20.969 -6.391 1 96.25 366 ALA B O 1
ATOM 8591 N N . GLY B 1 367 ? 28.938 -22.797 -5.914 1 95.19 367 GLY B N 1
ATOM 8592 C CA . GLY B 1 367 ? 29.859 -23.25 -4.895 1 95.19 367 GLY B CA 1
ATOM 8593 C C . GLY B 1 367 ? 31.266 -23.5 -5.43 1 95.19 367 GLY B C 1
ATOM 8594 O O . GLY B 1 367 ? 32.25 -23.156 -4.789 1 95.19 367 GLY B O 1
ATOM 8595 N N . LYS B 1 368 ? 31.328 -24.078 -6.535 1 94 368 LYS B N 1
ATOM 8596 C CA . LYS B 1 368 ? 32.625 -24.344 -7.172 1 94 368 LYS B CA 1
ATOM 8597 C C . LYS B 1 368 ? 33.344 -23.031 -7.5 1 94 368 LYS B C 1
ATOM 8599 O O . LYS B 1 368 ? 34.562 -22.938 -7.32 1 94 368 LYS B O 1
ATOM 8604 N N . LEU B 1 369 ? 32.656 -22.094 -7.988 1 94.06 369 LEU B N 1
ATOM 8605 C CA . LEU B 1 369 ? 33.219 -20.797 -8.289 1 94.06 369 LEU B CA 1
ATOM 8606 C C . LEU B 1 369 ? 33.719 -20.125 -7.023 1 94.06 369 LEU B C 1
ATOM 8608 O O . LEU B 1 369 ? 34.781 -19.484 -7.031 1 94.06 369 LEU B O 1
ATOM 8612 N N . LEU B 1 370 ? 32.969 -20.234 -6.02 1 95.44 370 LEU B N 1
ATOM 8613 C CA . LEU B 1 370 ? 33.375 -19.672 -4.734 1 95.44 370 LEU B CA 1
ATOM 8614 C C . LEU B 1 370 ? 34.688 -20.266 -4.266 1 95.44 370 LEU B C 1
ATOM 8616 O O . LEU B 1 370 ? 35.531 -19.547 -3.754 1 95.44 370 LEU B O 1
ATOM 8620 N N . SER B 1 371 ? 34.812 -21.484 -4.426 1 94.81 371 SER B N 1
ATOM 8621 C CA . SER B 1 371 ? 36 -22.172 -3.986 1 94.81 371 SER B CA 1
ATOM 8622 C C . SER B 1 371 ? 37.219 -21.719 -4.789 1 94.81 371 SER B C 1
ATOM 8624 O O . SER B 1 371 ? 38.375 -21.859 -4.328 1 94.81 371 SER B O 1
ATOM 8626 N N . LYS B 1 372 ? 37 -21.156 -5.875 1 94.12 372 LYS B N 1
ATOM 8627 C CA . LYS B 1 372 ? 38.094 -20.688 -6.727 1 94.12 372 LYS B CA 1
ATOM 8628 C C . LYS B 1 372 ? 38.344 -19.203 -6.512 1 94.12 372 LYS B C 1
ATOM 8630 O O . LYS B 1 372 ? 39.094 -18.578 -7.266 1 94.12 372 LYS B O 1
ATOM 8635 N N . GLY B 1 373 ? 37.594 -18.578 -5.602 1 93.69 373 GLY B N 1
ATOM 8636 C CA . GLY B 1 373 ? 37.875 -17.219 -5.188 1 93.69 373 GLY B CA 1
ATOM 8637 C C . GLY B 1 373 ? 36.906 -16.188 -5.715 1 93.69 373 GLY B C 1
ATOM 8638 O O . GLY B 1 373 ? 37 -15 -5.402 1 93.69 373 GLY B O 1
ATOM 8639 N N . TRP B 1 374 ? 35.938 -16.656 -6.453 1 93.38 374 TRP B N 1
ATOM 8640 C CA . TRP B 1 374 ? 34.906 -15.75 -6.977 1 93.38 374 TRP B CA 1
ATOM 8641 C C . TRP B 1 374 ? 33.938 -15.336 -5.883 1 93.38 374 TRP B C 1
ATOM 8643 O O . TRP B 1 374 ? 33.531 -16.156 -5.051 1 93.38 374 TRP B O 1
ATOM 8653 N N . ARG B 1 375 ? 33.562 -14.055 -5.883 1 95.69 375 ARG B N 1
ATOM 8654 C CA . ARG B 1 375 ? 32.469 -13.555 -5.09 1 95.69 375 ARG B CA 1
ATOM 8655 C C . ARG B 1 375 ? 31.672 -12.5 -5.863 1 95.69 375 ARG B C 1
ATOM 8657 O O . ARG B 1 375 ? 32.25 -11.57 -6.426 1 95.69 375 ARG B O 1
ATOM 8664 N N . PRO B 1 376 ? 30.391 -12.633 -5.891 1 97.25 376 PRO B N 1
ATOM 8665 C CA . PRO B 1 376 ? 29.594 -11.664 -6.648 1 97.25 376 PRO B CA 1
ATOM 8666 C C . PRO B 1 376 ? 29.578 -10.273 -6.008 1 97.25 376 PRO B C 1
ATOM 8668 O O . PRO B 1 376 ? 29.844 -10.141 -4.812 1 97.25 376 PRO B O 1
ATOM 8671 N N . ARG B 1 377 ? 29.375 -9.273 -6.805 1 97.44 377 ARG B N 1
ATOM 8672 C CA . ARG B 1 377 ? 29.234 -7.906 -6.32 1 97.44 377 ARG B CA 1
ATOM 8673 C C . ARG B 1 377 ? 28.078 -7.777 -5.352 1 97.44 377 ARG B C 1
ATOM 8675 O O . ARG B 1 377 ? 28.172 -7.082 -4.336 1 97.44 377 ARG B O 1
ATOM 8682 N N . ARG B 1 378 ? 26.984 -8.414 -5.641 1 98.31 378 ARG B N 1
ATOM 8683 C CA . ARG B 1 378 ? 25.75 -8.383 -4.863 1 98.31 378 ARG B CA 1
ATOM 8684 C C . ARG B 1 378 ? 25.438 -9.766 -4.285 1 98.31 378 ARG B C 1
ATOM 8686 O O . ARG B 1 378 ? 25.938 -10.773 -4.785 1 98.31 378 ARG B O 1
ATOM 8693 N N . THR B 1 379 ? 24.578 -9.789 -3.291 1 98.44 379 THR B N 1
ATOM 8694 C CA . THR B 1 379 ? 24.219 -11.031 -2.621 1 98.44 379 THR B CA 1
ATOM 8695 C C . THR B 1 379 ? 23.312 -11.891 -3.506 1 98.44 379 THR B C 1
ATOM 8697 O O . THR B 1 379 ? 22.406 -11.367 -4.145 1 98.44 379 THR B O 1
ATOM 8700 N N . ILE B 1 380 ? 23.594 -13.164 -3.574 1 98.69 380 ILE B N 1
ATOM 8701 C CA . ILE B 1 380 ? 22.719 -14.117 -4.246 1 98.69 380 ILE B CA 1
ATOM 8702 C C . ILE B 1 380 ? 21.953 -14.938 -3.205 1 98.69 380 ILE B C 1
ATOM 8704 O O . ILE B 1 380 ? 22.547 -15.43 -2.242 1 98.69 380 ILE B O 1
ATOM 8708 N N . ILE B 1 381 ? 20.719 -15.055 -3.385 1 98.75 381 ILE B N 1
ATOM 8709 C CA . ILE B 1 381 ? 19.859 -15.898 -2.541 1 98.75 381 ILE B CA 1
ATOM 8710 C C . ILE B 1 381 ? 19.266 -17.031 -3.373 1 98.75 381 ILE B C 1
ATOM 8712 O O . ILE B 1 381 ? 18.625 -16.781 -4.395 1 98.75 381 ILE B O 1
ATOM 8716 N N . PHE B 1 382 ? 19.516 -18.234 -2.961 1 98.81 382 PHE B N 1
ATOM 8717 C CA . PHE B 1 382 ? 18.875 -19.422 -3.523 1 98.81 382 PHE B CA 1
ATOM 8718 C C . PHE B 1 382 ? 17.734 -19.891 -2.631 1 98.81 382 PHE B C 1
ATOM 8720 O O . PHE B 1 382 ? 17.875 -19.922 -1.405 1 98.81 382 PHE B O 1
ATOM 8727 N N . ALA B 1 383 ? 16.641 -20.234 -3.264 1 98.88 383 ALA B N 1
ATOM 8728 C CA . ALA B 1 383 ? 15.492 -20.656 -2.453 1 98.88 383 ALA B CA 1
ATOM 8729 C C . ALA B 1 383 ? 14.859 -21.922 -3.012 1 98.88 383 ALA B C 1
ATOM 8731 O O . ALA B 1 383 ? 14.602 -22.016 -4.211 1 98.88 383 ALA B O 1
ATOM 8732 N N . SER B 1 384 ? 14.703 -22.922 -2.213 1 98.75 384 SER B N 1
ATOM 8733 C CA . SER B 1 384 ? 13.836 -24.062 -2.428 1 98.75 384 SER B CA 1
ATOM 8734 C C . SER B 1 384 ? 12.531 -23.938 -1.646 1 98.75 384 SER B C 1
ATOM 8736 O O . SER B 1 384 ? 12.5 -24.172 -0.437 1 98.75 384 SER B O 1
ATOM 8738 N N . TRP B 1 385 ? 11.5 -23.594 -2.33 1 98.75 385 TRP B N 1
ATOM 8739 C CA . TRP B 1 385 ? 10.234 -23.281 -1.686 1 98.75 385 TRP B CA 1
ATOM 8740 C C . TRP B 1 385 ? 9.438 -24.547 -1.387 1 98.75 385 TRP B C 1
ATOM 8742 O O . TRP B 1 385 ? 9.547 -25.531 -2.109 1 98.75 385 TRP B O 1
ATOM 8752 N N . ASP B 1 386 ? 8.633 -24.438 -0.35 1 98.5 386 ASP B N 1
ATOM 8753 C CA . ASP B 1 386 ? 7.641 -25.469 -0.015 1 98.5 386 ASP B CA 1
ATOM 8754 C C . ASP B 1 386 ? 6.227 -24.984 -0.342 1 98.5 386 ASP B C 1
ATOM 8756 O O . ASP B 1 386 ? 6 -23.781 -0.518 1 98.5 386 ASP B O 1
ATOM 8760 N N . ALA B 1 387 ? 5.328 -25.891 -0.647 1 98.38 387 ALA B N 1
ATOM 8761 C CA . ALA B 1 387 ? 3.883 -25.703 -0.743 1 98.38 387 ALA B CA 1
ATOM 8762 C C . ALA B 1 387 ? 3.529 -24.75 -1.884 1 98.38 387 ALA B C 1
ATOM 8764 O O . ALA B 1 387 ? 2.598 -23.953 -1.768 1 98.38 387 ALA B O 1
ATOM 8765 N N . GLU B 1 388 ? 4.301 -24.641 -2.916 1 98 388 GLU B N 1
ATOM 8766 C CA . GLU B 1 388 ? 3.875 -23.922 -4.113 1 98 388 GLU B CA 1
ATOM 8767 C C . GLU B 1 388 ? 2.564 -24.484 -4.656 1 98 388 GLU B C 1
ATOM 8769 O O . GLU B 1 388 ? 1.674 -23.719 -5.047 1 98 388 GLU B O 1
ATOM 8774 N N . GLU B 1 389 ? 2.43 -25.797 -4.656 1 97.25 389 GLU B N 1
ATOM 8775 C CA . GLU B 1 389 ? 1.303 -26.5 -5.258 1 97.25 389 GLU B CA 1
ATOM 8776 C C . GLU B 1 389 ? -0.003 -26.156 -4.543 1 97.25 389 GLU B C 1
ATOM 8778 O O . GLU B 1 389 ? -1.084 -26.297 -5.121 1 97.25 389 GLU B O 1
ATOM 8783 N N . PHE B 1 390 ? 0.093 -25.766 -3.32 1 97.19 390 PHE B N 1
ATOM 8784 C CA . PHE B 1 390 ? -1.095 -25.438 -2.535 1 97.19 390 PHE B CA 1
ATOM 8785 C C . PHE B 1 390 ? -1.456 -23.969 -2.672 1 97.19 390 PHE B C 1
ATOM 8787 O O . PHE B 1 390 ? -2.197 -23.422 -1.85 1 97.19 390 PHE B O 1
ATOM 8794 N N . GLY B 1 391 ? -0.893 -23.328 -3.641 1 95.62 391 GLY B N 1
ATOM 8795 C CA . GLY B 1 391 ? -1.251 -21.938 -3.875 1 95.62 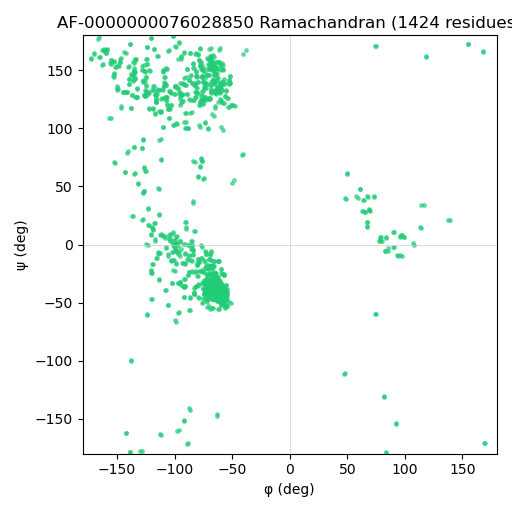391 GLY B CA 1
ATOM 8796 C C . GLY B 1 391 ? -0.104 -20.984 -3.625 1 95.62 391 GLY B C 1
ATOM 8797 O O . GLY B 1 391 ? -0.309 -19.891 -3.098 1 95.62 391 GLY B O 1
ATOM 8798 N N . LEU B 1 392 ? 1.094 -21.391 -3.904 1 97 392 LEU B N 1
ATOM 8799 C CA . LEU B 1 392 ? 2.291 -20.562 -3.812 1 97 392 LEU B CA 1
ATOM 8800 C C . LEU B 1 392 ? 2.557 -20.141 -2.369 1 97 392 LEU B C 1
ATOM 8802 O O . LEU B 1 392 ? 2.953 -19.016 -2.109 1 97 392 LEU B O 1
ATOM 8806 N N . VAL B 1 393 ? 2.346 -20.938 -1.455 1 97.75 393 VAL B N 1
ATOM 8807 C CA . VAL B 1 393 ? 2.279 -20.547 -0.051 1 97.75 393 VAL B CA 1
ATOM 8808 C C . VAL B 1 393 ? 3.686 -20.281 0.479 1 97.75 393 VAL B C 1
ATOM 8810 O O . VAL B 1 393 ? 3.951 -19.219 1.047 1 97.75 393 VAL B O 1
ATOM 8813 N N . GLY B 1 394 ? 4.613 -21.203 0.251 1 98.25 394 GLY B N 1
ATOM 8814 C CA . GLY B 1 394 ? 5.941 -21.078 0.827 1 98.25 394 GLY B CA 1
ATOM 8815 C C . GLY B 1 394 ? 6.664 -19.812 0.384 1 98.25 394 GLY B C 1
ATOM 8816 O O . GLY B 1 394 ? 7.211 -19.078 1.212 1 98.25 394 GLY B O 1
ATOM 8817 N N . SER B 1 395 ? 6.715 -19.609 -0.922 1 98.38 395 SER B N 1
ATOM 8818 C CA . SER B 1 395 ? 7.379 -18.422 -1.455 1 98.38 395 SER B CA 1
ATOM 8819 C C . SER B 1 395 ? 6.684 -17.141 -0.994 1 98.38 395 SER B C 1
ATOM 8821 O O . SER B 1 395 ? 7.344 -16.156 -0.65 1 98.38 395 SER B O 1
ATOM 8823 N N . THR B 1 396 ? 5.332 -17.125 -0.958 1 98.19 396 THR B N 1
ATOM 8824 C CA . THR B 1 396 ? 4.57 -15.961 -0.531 1 98.19 396 THR B CA 1
ATOM 8825 C C . THR B 1 396 ? 4.824 -15.656 0.942 1 98.19 396 THR B C 1
ATOM 8827 O O . THR B 1 396 ? 4.992 -14.5 1.323 1 98.19 396 THR B O 1
ATOM 8830 N N . GLU B 1 397 ? 4.848 -16.719 1.757 1 98.5 397 GLU B N 1
ATOM 8831 C CA . GLU B 1 397 ? 5.125 -16.531 3.178 1 98.5 397 GLU B CA 1
ATOM 8832 C C . GLU B 1 397 ? 6.48 -15.859 3.393 1 98.5 397 GLU B C 1
ATOM 8834 O O . GLU B 1 397 ? 6.613 -14.969 4.234 1 98.5 397 GLU B O 1
ATOM 8839 N N . TRP B 1 398 ? 7.453 -16.312 2.684 1 98.75 398 TRP B N 1
ATOM 8840 C CA . TRP B 1 398 ? 8.789 -15.742 2.846 1 98.75 398 TRP B CA 1
ATOM 8841 C C . TRP B 1 398 ? 8.836 -14.305 2.346 1 98.75 398 TRP B C 1
ATOM 8843 O O . TRP B 1 398 ? 9.516 -13.461 2.934 1 98.75 398 TRP B O 1
ATOM 8853 N N . ALA B 1 399 ? 8.172 -14.031 1.257 1 98.56 399 ALA B N 1
ATOM 8854 C CA . ALA B 1 399 ? 8.062 -12.656 0.77 1 98.56 399 ALA B CA 1
ATOM 8855 C C . ALA B 1 399 ? 7.398 -11.758 1.805 1 98.56 399 ALA B C 1
ATOM 8857 O O . ALA B 1 399 ? 7.824 -10.617 2.014 1 98.56 399 ALA B O 1
ATOM 8858 N N . GLU B 1 400 ? 6.305 -12.25 2.424 1 98.19 400 GLU B N 1
ATOM 8859 C CA . GLU B 1 400 ? 5.617 -11.5 3.477 1 98.19 400 GLU B CA 1
ATOM 8860 C C . GLU B 1 400 ? 6.527 -11.289 4.68 1 98.19 400 GLU B C 1
ATOM 8862 O O . GLU B 1 400 ? 6.598 -10.18 5.223 1 98.19 400 GLU B O 1
ATOM 8867 N N . ASP B 1 401 ? 7.199 -12.336 5.02 1 98.19 401 ASP B N 1
ATOM 8868 C CA . ASP B 1 401 ? 8.086 -12.312 6.18 1 98.19 401 ASP B CA 1
ATOM 8869 C C . ASP B 1 401 ? 9.211 -11.297 5.988 1 98.19 401 ASP B C 1
ATOM 8871 O O . ASP B 1 401 ? 9.641 -10.656 6.949 1 98.19 401 ASP B O 1
ATOM 8875 N N . ASN B 1 402 ? 9.68 -11.172 4.793 1 98.12 402 ASN B N 1
ATOM 8876 C CA . ASN B 1 402 ? 10.82 -10.32 4.477 1 98.12 402 ASN B CA 1
ATOM 8877 C C . ASN B 1 402 ? 10.406 -9.141 3.6 1 98.12 402 ASN B C 1
ATOM 8879 O O . ASN B 1 402 ? 11.211 -8.633 2.82 1 98.12 402 ASN B O 1
ATOM 8883 N N . THR B 1 403 ? 9.156 -8.758 3.691 1 97.81 403 THR B N 1
ATOM 8884 C CA . THR B 1 403 ? 8.57 -7.777 2.783 1 97.81 403 THR B CA 1
ATOM 8885 C C . THR B 1 403 ? 9.367 -6.473 2.811 1 97.81 403 THR B C 1
ATOM 8887 O O . THR B 1 403 ? 9.641 -5.887 1.761 1 97.81 403 THR B O 1
ATOM 8890 N N . LYS B 1 404 ? 9.766 -6.008 3.977 1 97.69 404 LYS B N 1
ATOM 8891 C CA . LYS B 1 404 ? 10.453 -4.727 4.109 1 97.69 404 LYS B CA 1
ATOM 8892 C C . LYS B 1 404 ? 11.859 -4.793 3.514 1 97.69 404 LYS B C 1
ATOM 8894 O O . LYS B 1 404 ? 12.289 -3.863 2.83 1 97.69 404 LYS B O 1
ATOM 8899 N N . LEU B 1 405 ? 12.547 -5.863 3.688 1 97.38 405 LEU B N 1
ATOM 8900 C CA . LEU B 1 405 ? 13.875 -6.062 3.121 1 97.38 405 LEU B CA 1
ATOM 8901 C C . LEU B 1 405 ? 13.812 -6.156 1.601 1 97.38 405 LEU B C 1
ATOM 8903 O O . LEU B 1 405 ? 14.609 -5.523 0.902 1 97.38 405 LEU B O 1
ATOM 8907 N N . LEU B 1 406 ? 12.891 -6.945 1.168 1 98.12 406 LEU B N 1
ATOM 8908 C CA . LEU B 1 406 ? 12.797 -7.199 -0.265 1 98.12 406 LEU B CA 1
ATOM 8909 C C . LEU B 1 406 ? 12.422 -5.93 -1.021 1 98.12 406 LEU B C 1
ATOM 8911 O O . LEU B 1 406 ? 12.953 -5.668 -2.102 1 98.12 406 LEU B O 1
ATOM 8915 N N . GLN B 1 407 ? 11.547 -5.121 -0.5 1 95.81 407 GLN B N 1
ATOM 8916 C CA . GLN B 1 407 ? 11.148 -3.873 -1.136 1 95.81 407 GLN B CA 1
ATOM 8917 C C . GLN B 1 407 ? 12.344 -2.938 -1.312 1 95.81 407 GLN B C 1
ATOM 8919 O O . GLN B 1 407 ? 12.445 -2.234 -2.318 1 95.81 407 GLN B O 1
ATOM 8924 N N . GLU B 1 408 ? 13.195 -3.021 -0.374 1 94.88 408 GLU B N 1
ATOM 8925 C CA . GLU B 1 408 ? 14.328 -2.094 -0.385 1 94.88 408 GLU B CA 1
ATOM 8926 C C . GLU B 1 408 ? 15.516 -2.684 -1.129 1 94.88 408 GLU B C 1
ATOM 8928 O O . GLU B 1 408 ? 16.281 -1.953 -1.757 1 94.88 408 GLU B O 1
ATOM 8933 N N . ARG B 1 409 ? 15.633 -4.023 -1.095 1 97.56 409 ARG B N 1
ATOM 8934 C CA . ARG B 1 409 ? 16.953 -4.562 -1.391 1 97.56 409 ARG B CA 1
ATOM 8935 C C . ARG B 1 409 ? 16.906 -5.488 -2.604 1 97.56 409 ARG B C 1
ATOM 8937 O O . ARG B 1 409 ? 17.938 -5.746 -3.23 1 97.56 409 ARG B O 1
ATOM 8944 N N . ALA B 1 410 ? 15.789 -6.078 -2.939 1 98.56 410 ALA B N 1
ATOM 8945 C CA . ALA B 1 410 ? 15.758 -7.102 -3.98 1 98.56 410 ALA B CA 1
ATOM 8946 C C . ALA B 1 410 ? 15.922 -6.48 -5.367 1 98.56 410 ALA B C 1
ATOM 8948 O O . ALA B 1 410 ? 15.203 -5.543 -5.719 1 98.56 410 ALA B O 1
ATOM 8949 N N . VAL B 1 411 ? 16.875 -6.988 -6.105 1 98.75 411 VAL B N 1
ATOM 8950 C CA . VAL B 1 411 ? 17.172 -6.504 -7.449 1 98.75 411 VAL B CA 1
ATOM 8951 C C . VAL B 1 411 ? 16.297 -7.219 -8.469 1 98.75 411 VAL B C 1
ATOM 8953 O O . VAL B 1 411 ? 15.734 -6.59 -9.367 1 98.75 411 VAL B O 1
ATOM 8956 N N . ALA B 1 412 ? 16.188 -8.508 -8.328 1 98.88 412 ALA B N 1
ATOM 8957 C CA . ALA B 1 412 ? 15.43 -9.328 -9.266 1 98.88 412 ALA B CA 1
ATOM 8958 C C . ALA B 1 412 ? 15.109 -10.695 -8.672 1 98.88 412 ALA B C 1
ATOM 8960 O O . ALA B 1 412 ? 15.781 -11.141 -7.738 1 98.88 412 ALA B O 1
ATOM 8961 N N . TYR B 1 413 ? 14.094 -11.266 -9.148 1 98.81 413 TYR B N 1
ATOM 8962 C CA . TYR B 1 413 ? 13.68 -12.633 -8.828 1 98.81 413 TYR B CA 1
ATOM 8963 C C . TYR B 1 413 ? 13.586 -13.484 -10.086 1 98.81 413 TYR B C 1
ATOM 8965 O O . TYR B 1 413 ? 12.773 -13.211 -10.969 1 98.81 413 TYR B O 1
ATOM 8973 N N . ILE B 1 414 ? 14.367 -14.492 -10.211 1 98.88 414 ILE B N 1
ATOM 8974 C CA . ILE B 1 414 ? 14.289 -15.438 -11.312 1 98.88 414 ILE B CA 1
ATOM 8975 C C . ILE B 1 414 ? 13.625 -16.734 -10.844 1 98.88 414 ILE B C 1
ATOM 8977 O O . ILE B 1 414 ? 14.133 -17.406 -9.945 1 98.88 414 ILE B O 1
ATOM 8981 N N . ASN B 1 415 ? 12.539 -17.047 -11.469 1 98.56 415 ASN B N 1
ATOM 8982 C CA . ASN B 1 415 ? 11.711 -18.172 -11.07 1 98.56 415 ASN B CA 1
ATOM 8983 C C . ASN B 1 415 ? 12.25 -19.484 -11.641 1 98.56 415 ASN B C 1
ATOM 8985 O O . ASN B 1 415 ? 12.672 -19.547 -12.797 1 98.56 415 ASN B O 1
ATOM 8989 N N . ALA B 1 416 ? 12.219 -20.516 -10.789 1 97.88 416 ALA B N 1
ATOM 8990 C CA . ALA B 1 416 ? 12.773 -21.797 -11.18 1 97.88 416 ALA B CA 1
ATOM 8991 C C . ALA B 1 416 ? 11.75 -22.922 -10.992 1 97.88 416 ALA B C 1
ATOM 8993 O O . ALA B 1 416 ? 12.055 -23.953 -10.391 1 97.88 416 ALA B O 1
ATOM 8994 N N . ASP B 1 417 ? 10.594 -22.625 -11.445 1 96.56 417 ASP B N 1
ATOM 8995 C CA . ASP B 1 417 ? 9.602 -23.688 -11.523 1 96.56 417 ASP B CA 1
ATOM 8996 C C . ASP B 1 417 ? 10.039 -24.781 -12.484 1 96.56 417 ASP B C 1
ATOM 8998 O O . ASP B 1 417 ? 11.234 -25.094 -12.594 1 96.56 417 ASP B O 1
ATOM 9002 N N . SER B 1 418 ? 9.141 -25.5 -13.234 1 96.88 418 SER B N 1
ATOM 9003 C CA . SER B 1 418 ? 9.531 -26.531 -14.188 1 96.88 418 SER B CA 1
ATOM 9004 C C . SER B 1 418 ? 10.484 -25.984 -15.242 1 96.88 418 SER B C 1
ATOM 9006 O O . SER B 1 418 ? 10.297 -24.875 -15.734 1 96.88 418 SER B O 1
ATOM 9008 N N . ALA B 1 419 ? 11.508 -26.766 -15.562 1 97.81 419 ALA B N 1
ATOM 9009 C CA . ALA B 1 419 ? 12.508 -26.328 -16.547 1 97.81 419 ALA B CA 1
ATOM 9010 C C . ALA B 1 419 ? 12.141 -26.828 -17.938 1 97.81 419 ALA B C 1
ATOM 9012 O O . ALA B 1 419 ? 12.68 -26.328 -18.938 1 97.81 419 ALA B O 1
ATOM 9013 N N . ILE B 1 420 ? 11.242 -27.781 -17.984 1 97.56 420 ILE B N 1
ATOM 9014 C CA . ILE B 1 420 ? 10.883 -28.344 -19.281 1 97.56 420 ILE B CA 1
ATOM 9015 C C . ILE B 1 420 ? 9.406 -28.734 -19.281 1 97.56 420 ILE B C 1
ATOM 9017 O O . ILE B 1 420 ? 8.992 -29.578 -18.484 1 97.56 420 ILE B O 1
ATOM 9021 N N . GLU B 1 421 ? 8.633 -28.172 -20.125 1 97 421 GLU B N 1
ATOM 9022 C CA . GLU B 1 421 ? 7.219 -28.484 -20.266 1 97 421 GLU B CA 1
ATOM 9023 C C . GLU B 1 421 ? 6.875 -28.875 -21.703 1 97 421 GLU B C 1
ATOM 9025 O O . GLU B 1 421 ? 5.711 -29.109 -22.016 1 97 421 GLU B O 1
ATOM 9030 N N . GLY B 1 422 ? 7.816 -28.875 -22.531 1 96.69 422 GLY B N 1
ATOM 9031 C CA . GLY B 1 422 ? 7.762 -29.234 -23.938 1 96.69 422 GLY B CA 1
ATOM 9032 C C . GLY B 1 422 ? 9.133 -29.438 -24.547 1 96.69 422 GLY B C 1
ATOM 9033 O O . GLY B 1 422 ? 10.156 -29.172 -23.906 1 96.69 422 GLY B O 1
ATOM 9034 N N . MET B 1 423 ? 9.164 -29.828 -25.797 1 95.69 423 MET B N 1
ATOM 9035 C CA . MET B 1 423 ? 10.422 -30.328 -26.359 1 95.69 423 MET B CA 1
ATOM 9036 C C . MET B 1 423 ? 10.828 -29.5 -27.578 1 95.69 423 MET B C 1
ATOM 9038 O O . MET B 1 423 ? 11.656 -29.938 -28.375 1 95.69 423 MET B O 1
ATOM 9042 N N . TYR B 1 424 ? 10.273 -28.375 -27.719 1 96.75 424 TYR B N 1
ATOM 9043 C CA . TYR B 1 424 ? 10.406 -27.734 -29.031 1 96.75 424 TYR B CA 1
ATOM 9044 C C . TYR B 1 424 ? 11.398 -26.578 -28.984 1 96.75 424 TYR B C 1
ATOM 9046 O O . TYR B 1 424 ? 12.336 -26.516 -29.781 1 96.75 424 TYR B O 1
ATOM 9054 N N . THR B 1 425 ? 11.18 -25.672 -28.016 1 97.62 425 THR B N 1
ATOM 9055 C CA . THR B 1 425 ? 12.047 -24.484 -28 1 97.62 425 THR B CA 1
ATOM 9056 C C . THR B 1 425 ? 12.062 -23.844 -26.609 1 97.62 425 THR B C 1
ATOM 9058 O O . THR B 1 425 ? 11.305 -24.234 -25.734 1 97.62 425 THR B O 1
ATOM 9061 N N . LEU B 1 426 ? 13.047 -22.906 -26.469 1 97.94 426 LEU B N 1
ATOM 9062 C CA . LEU B 1 426 ? 13.117 -22.094 -25.266 1 97.94 426 LEU B CA 1
ATOM 9063 C C . LEU B 1 426 ? 11.938 -21.141 -25.172 1 97.94 426 LEU B C 1
ATOM 9065 O O . LEU B 1 426 ? 11.5 -20.594 -26.203 1 97.94 426 LEU B O 1
ATOM 9069 N N . ARG B 1 427 ? 11.453 -20.984 -24.031 1 97.19 427 ARG B N 1
ATOM 9070 C CA . ARG B 1 427 ? 10.492 -19.938 -23.719 1 97.19 427 ARG B CA 1
ATOM 9071 C C . ARG B 1 427 ? 10.992 -19.078 -22.547 1 97.19 427 ARG B C 1
ATOM 9073 O O . ARG B 1 427 ? 11.438 -19.609 -21.531 1 97.19 427 ARG B O 1
ATOM 9080 N N . VAL B 1 428 ? 10.945 -17.797 -22.734 1 97.25 428 VAL B N 1
ATOM 9081 C CA . VAL B 1 428 ? 11.281 -16.859 -21.672 1 97.25 428 VAL B CA 1
ATOM 9082 C C . VAL B 1 428 ? 10.125 -15.891 -21.438 1 97.25 428 VAL B C 1
ATOM 9084 O O . VAL B 1 428 ? 9.555 -15.352 -22.391 1 97.25 428 VAL B O 1
ATOM 9087 N N . ASP B 1 429 ? 9.711 -15.766 -20.234 1 96.12 429 ASP B N 1
ATOM 9088 C CA . ASP B 1 429 ? 8.805 -14.727 -19.766 1 96.12 429 ASP B CA 1
ATOM 9089 C C . ASP B 1 429 ? 9.484 -13.82 -18.75 1 96.12 429 ASP B C 1
ATOM 9091 O O . ASP B 1 429 ? 10.023 -14.297 -17.75 1 96.12 429 ASP B O 1
ATOM 9095 N N . CYS B 1 430 ? 9.477 -12.562 -18.969 1 97.12 430 CYS B N 1
ATOM 9096 C CA . CYS B 1 430 ? 10.148 -11.711 -17.984 1 97.12 430 CYS B CA 1
ATOM 9097 C C . CYS B 1 430 ? 9.68 -10.266 -18.125 1 97.12 430 CYS B C 1
ATOM 9099 O O . CYS B 1 430 ? 8.938 -9.93 -19.047 1 97.12 430 CYS B O 1
ATOM 9101 N N . THR B 1 431 ? 9.984 -9.414 -17.188 1 97.06 431 THR B N 1
ATOM 9102 C CA . THR B 1 431 ? 9.758 -7.98 -17.297 1 97.06 431 THR B CA 1
ATOM 9103 C C . THR B 1 431 ? 10.523 -7.398 -18.484 1 97.06 431 THR B C 1
ATOM 9105 O O . THR B 1 431 ? 11.641 -7.832 -18.781 1 97.06 431 THR B O 1
ATOM 9108 N N . PRO B 1 432 ? 10.023 -6.371 -19.047 1 97.31 432 PRO B N 1
ATOM 9109 C CA . PRO B 1 432 ? 10.648 -5.852 -20.266 1 97.31 432 PRO B CA 1
ATOM 9110 C C . PRO B 1 432 ? 12.078 -5.359 -20.031 1 97.31 432 PRO B C 1
ATOM 9112 O O . PRO B 1 432 ? 12.914 -5.445 -20.922 1 97.31 432 PRO B O 1
ATOM 9115 N N . SER B 1 433 ? 12.375 -4.883 -18.875 1 98.38 433 SER B N 1
ATOM 9116 C CA . SER B 1 433 ? 13.703 -4.359 -18.594 1 98.38 433 SER B CA 1
ATOM 9117 C C . SER B 1 433 ? 14.766 -5.449 -18.719 1 98.38 433 SER B C 1
ATOM 9119 O O . SER B 1 433 ? 15.961 -5.152 -18.828 1 98.38 433 SER B O 1
ATOM 9121 N N . LEU B 1 434 ? 14.406 -6.715 -18.766 1 98.5 434 LEU B N 1
ATOM 9122 C CA . LEU B 1 434 ? 15.344 -7.832 -18.828 1 98.5 434 LEU B CA 1
ATOM 9123 C C . LEU B 1 434 ? 15.508 -8.32 -20.266 1 98.5 434 LEU B C 1
ATOM 9125 O O . LEU B 1 434 ? 16.328 -9.203 -20.531 1 98.5 434 LEU B O 1
ATOM 9129 N N . HIS B 1 435 ? 14.758 -7.805 -21.25 1 97.62 435 HIS B N 1
ATOM 9130 C CA . HIS B 1 435 ? 14.742 -8.312 -22.609 1 97.62 435 HIS B CA 1
ATOM 9131 C C . HIS B 1 435 ? 16.156 -8.367 -23.188 1 97.62 435 HIS B C 1
ATOM 9133 O O . HIS B 1 435 ? 16.594 -9.422 -23.672 1 97.62 435 HIS B O 1
ATOM 9139 N N . THR B 1 436 ? 16.844 -7.238 -23.109 1 98 436 THR B N 1
ATOM 9140 C CA . THR B 1 436 ? 18.188 -7.141 -23.703 1 98 436 THR B CA 1
ATOM 9141 C C . THR B 1 436 ? 19.141 -8.133 -23.047 1 98 436 THR B C 1
ATOM 9143 O O . THR B 1 436 ? 19.938 -8.781 -23.734 1 98 436 THR B O 1
ATOM 9146 N N . LEU B 1 437 ? 19.031 -8.219 -21.766 1 98.44 437 LEU B N 1
ATOM 9147 C CA . LEU B 1 437 ? 19.891 -9.141 -21.047 1 98.44 437 LEU B CA 1
ATOM 9148 C C . LEU B 1 437 ? 19.641 -10.578 -21.484 1 98.44 437 LEU B C 1
ATOM 9150 O O . LEU B 1 437 ? 20.594 -11.344 -21.688 1 98.44 437 LEU B O 1
ATOM 9154 N N . VAL B 1 438 ? 18.406 -10.977 -21.672 1 98.44 438 VAL B N 1
ATOM 9155 C CA . VAL B 1 438 ? 18.031 -12.328 -22.078 1 98.44 438 VAL B CA 1
ATOM 9156 C C . VAL B 1 438 ? 18.578 -12.617 -23.469 1 98.44 438 VAL B C 1
ATOM 9158 O O . VAL B 1 438 ? 19.172 -13.672 -23.703 1 98.44 438 VAL B O 1
ATOM 9161 N N . TYR B 1 439 ? 18.422 -11.711 -24.375 1 97.69 439 TYR B N 1
ATOM 9162 C CA . TYR B 1 439 ? 18.891 -11.891 -25.734 1 97.69 439 TYR B CA 1
ATOM 9163 C C . TYR B 1 439 ? 20.406 -12.016 -25.781 1 97.69 439 TYR B C 1
ATOM 9165 O O . TYR B 1 439 ? 20.953 -12.938 -26.406 1 97.69 439 TYR B O 1
ATOM 9173 N N . ASP B 1 440 ? 21.078 -11.125 -25.109 1 98.06 440 ASP B N 1
ATOM 9174 C CA . ASP B 1 440 ? 22.531 -11.133 -25.125 1 98.06 440 ASP B CA 1
ATOM 9175 C C . ASP B 1 440 ? 23.078 -12.414 -24.5 1 98.06 440 ASP B C 1
ATOM 9177 O O . ASP B 1 440 ? 24.047 -12.984 -25 1 98.06 440 ASP B O 1
ATOM 9181 N N . LEU B 1 441 ? 22.469 -12.828 -23.469 1 98.06 441 LEU B N 1
ATOM 9182 C CA . LEU B 1 441 ? 22.891 -14.047 -22.781 1 98.06 441 LEU B CA 1
ATOM 9183 C C . LEU B 1 441 ? 22.703 -15.266 -23.672 1 98.06 441 LEU B C 1
ATOM 9185 O O . LEU B 1 441 ? 23.609 -16.109 -23.781 1 98.06 441 LEU B O 1
ATOM 9189 N N . THR B 1 442 ? 21.594 -15.422 -24.328 1 98.38 442 THR B N 1
ATOM 9190 C CA . THR B 1 442 ? 21.266 -16.625 -25.094 1 98.38 442 THR B CA 1
ATOM 9191 C C . THR B 1 442 ? 22.109 -16.688 -26.375 1 98.38 442 THR B C 1
ATOM 9193 O O . THR B 1 442 ? 22.281 -17.766 -26.953 1 98.38 442 THR B O 1
ATOM 9196 N N . LYS B 1 443 ? 22.641 -15.555 -26.812 1 98.19 443 LYS B N 1
ATOM 9197 C CA . LYS B 1 443 ? 23.578 -15.555 -27.922 1 98.19 443 LYS B CA 1
ATOM 9198 C C . LYS B 1 443 ? 24.891 -16.25 -27.547 1 98.19 443 LYS B C 1
ATOM 9200 O O . LYS B 1 443 ? 25.641 -16.688 -28.422 1 98.19 443 LYS B O 1
ATOM 9205 N N . GLN B 1 444 ? 25.109 -16.359 -26.281 1 96.75 444 GLN B N 1
ATOM 9206 C CA . GLN B 1 444 ? 26.375 -16.906 -25.797 1 96.75 444 GLN B CA 1
ATOM 9207 C C . GLN B 1 444 ? 26.203 -18.359 -25.375 1 96.75 444 GLN B C 1
ATOM 9209 O O . GLN B 1 444 ? 27.172 -19 -24.938 1 96.75 444 GLN B O 1
ATOM 9214 N N . ILE B 1 445 ? 25.078 -18.922 -25.469 1 96.88 445 ILE B N 1
ATOM 9215 C CA . ILE B 1 445 ? 24.797 -20.297 -25.094 1 96.88 445 ILE B CA 1
ATOM 9216 C C . ILE B 1 445 ? 24.562 -21.141 -26.359 1 96.88 445 ILE B C 1
ATOM 9218 O O . ILE B 1 445 ? 23.875 -20.688 -27.281 1 96.88 445 ILE B O 1
ATOM 9222 N N . ALA B 1 446 ? 25.109 -22.328 -26.391 1 96.62 446 ALA B N 1
ATOM 9223 C CA . ALA B 1 446 ? 24.969 -23.219 -27.547 1 96.62 446 ALA B CA 1
ATOM 9224 C C . ALA B 1 446 ? 23.578 -23.859 -27.578 1 96.62 446 ALA B C 1
ATOM 9226 O O . ALA B 1 446 ? 23.016 -24.203 -26.531 1 96.62 446 ALA B O 1
ATOM 9227 N N . SER B 1 447 ? 23.047 -24.047 -28.781 1 97.5 447 SER B N 1
ATOM 9228 C CA . SER B 1 447 ? 21.797 -24.766 -28.953 1 97.5 447 SER B CA 1
ATOM 9229 C C . SER B 1 447 ? 21.906 -26.203 -28.453 1 97.5 447 SER B C 1
ATOM 9231 O O . SER B 1 447 ? 22.922 -26.875 -28.719 1 97.5 447 SER B O 1
ATOM 9233 N N . PRO B 1 448 ? 20.938 -26.641 -27.75 1 96.44 448 PRO B N 1
ATOM 9234 C CA . PRO B 1 448 ? 20.969 -28.031 -27.312 1 96.44 448 PRO B CA 1
ATOM 9235 C C . PRO B 1 448 ? 20.406 -28.984 -28.375 1 96.44 448 PRO B C 1
ATOM 9237 O O . PRO B 1 448 ? 20.359 -30.203 -28.141 1 96.44 448 PRO B O 1
ATOM 9240 N N . GLU B 1 449 ? 19.969 -28.5 -29.453 1 95.94 449 GLU B N 1
ATOM 9241 C CA . GLU B 1 449 ? 19.25 -29.312 -30.453 1 95.94 449 GLU B CA 1
ATOM 9242 C C . GLU B 1 449 ? 20.234 -30.078 -31.344 1 95.94 449 GLU B C 1
ATOM 9244 O O . GLU B 1 449 ? 21.25 -29.531 -31.766 1 95.94 449 GLU B O 1
ATOM 9249 N N . ASP B 1 450 ? 19.891 -31.312 -31.578 1 92.75 450 ASP B N 1
ATOM 9250 C CA . ASP B 1 450 ? 20.719 -32.125 -32.469 1 92.75 450 ASP B CA 1
ATOM 9251 C C . ASP B 1 450 ? 20.766 -31.531 -33.875 1 92.75 450 ASP B C 1
ATOM 9253 O O . ASP B 1 450 ? 19.75 -31.078 -34.406 1 92.75 450 ASP B O 1
ATOM 9257 N N . GLY B 1 451 ? 21.891 -31.484 -34.406 1 93.88 451 GLY B N 1
ATOM 9258 C CA . GLY B 1 451 ? 22.062 -30.953 -35.75 1 93.88 451 GLY B CA 1
ATOM 9259 C C . GLY B 1 451 ? 22.344 -29.469 -35.781 1 93.88 451 GLY B C 1
ATOM 9260 O O . GLY B 1 451 ? 22.547 -28.891 -36.844 1 93.88 451 GLY B O 1
ATOM 9261 N N . GLU B 1 452 ? 22.344 -28.906 -34.562 1 96.38 452 GLU B N 1
ATOM 9262 C CA . GLU B 1 452 ? 22.594 -27.469 -34.5 1 96.38 452 GLU B CA 1
ATOM 9263 C C . GLU B 1 452 ? 23.922 -27.172 -33.781 1 96.38 452 GLU B C 1
ATOM 9265 O O . GLU B 1 452 ? 23.984 -26.281 -32.938 1 96.38 452 GLU B O 1
ATOM 9270 N N . GLU B 1 453 ? 24.922 -27.891 -34.219 1 91 453 GLU B N 1
ATOM 9271 C CA . GLU B 1 453 ? 26.25 -27.656 -33.656 1 91 453 GLU B CA 1
ATOM 9272 C C . GLU B 1 453 ? 26.781 -26.281 -34.094 1 91 453 GLU B C 1
ATOM 9274 O O . GLU B 1 453 ? 26.734 -25.938 -35.281 1 91 453 GLU B O 1
ATOM 9279 N N . GLY B 1 454 ? 27.266 -25.5 -33.156 1 92.44 454 GLY B N 1
ATOM 9280 C CA . GLY B 1 454 ? 27.812 -24.188 -33.469 1 92.44 454 GLY B CA 1
ATOM 9281 C C . GLY B 1 454 ? 26.766 -23.094 -33.531 1 92.44 454 GLY B C 1
ATOM 9282 O O . GLY B 1 454 ? 27.094 -21.922 -33.688 1 92.44 454 GLY B O 1
ATOM 9283 N N . VAL B 1 455 ? 25.531 -23.516 -33.406 1 97.12 455 VAL B N 1
ATOM 9284 C CA . VAL B 1 455 ? 24.422 -22.562 -33.438 1 97.12 455 VAL B CA 1
ATOM 9285 C C . VAL B 1 455 ? 24.109 -22.109 -32 1 97.12 455 VAL B C 1
ATOM 9287 O O . VAL B 1 455 ? 24.109 -22.922 -31.078 1 97.12 455 VAL B O 1
ATOM 9290 N N . SER B 1 456 ? 23.875 -20.844 -31.859 1 97.94 456 SER B N 1
ATOM 9291 C CA . SER B 1 456 ? 23.562 -20.328 -30.531 1 97.94 456 SER B CA 1
ATOM 9292 C C . SER B 1 456 ? 22.125 -20.672 -30.141 1 97.94 456 SER B C 1
ATOM 9294 O O . SER B 1 456 ? 21.281 -20.922 -31 1 97.94 456 SER B O 1
ATOM 9296 N N . LEU B 1 457 ? 21.906 -20.734 -28.875 1 98.38 457 LEU B N 1
ATOM 9297 C CA . LEU B 1 457 ? 20.547 -20.938 -28.375 1 98.38 457 LEU B CA 1
ATOM 9298 C C . LEU B 1 457 ? 19.609 -19.844 -28.891 1 98.38 457 LEU B C 1
ATOM 9300 O O . LEU B 1 457 ? 18.438 -20.125 -29.188 1 98.38 457 LEU B O 1
ATOM 9304 N N . TYR B 1 458 ? 20.062 -18.562 -28.984 1 98 458 TYR B N 1
ATOM 9305 C CA . TYR B 1 458 ? 19.297 -17.453 -29.531 1 98 458 TYR B CA 1
ATOM 9306 C C . TYR B 1 458 ? 18.812 -17.766 -30.953 1 98 458 TYR B C 1
ATOM 9308 O O . TYR B 1 458 ? 17.641 -17.562 -31.281 1 98 458 TYR B O 1
ATOM 9316 N N . GLU B 1 459 ? 19.703 -18.234 -31.766 1 97.56 459 GLU B N 1
ATOM 9317 C CA . GLU B 1 459 ? 19.375 -18.531 -33.156 1 97.56 459 GLU B CA 1
ATOM 9318 C C . GLU B 1 459 ? 18.375 -19.688 -33.25 1 97.56 459 GLU B C 1
ATOM 9320 O O . GLU B 1 459 ? 17.453 -19.641 -34.062 1 97.56 459 GLU B O 1
ATOM 9325 N N . SER B 1 460 ? 18.625 -20.703 -32.469 1 97.75 460 SER B N 1
ATOM 9326 C CA . SER B 1 460 ? 17.703 -21.844 -32.438 1 97.75 460 SER B CA 1
ATOM 9327 C C . SER B 1 460 ? 16.312 -21.391 -32.031 1 97.75 460 SER B C 1
ATOM 9329 O O . SER B 1 460 ? 15.32 -21.812 -32.625 1 97.75 460 SER B O 1
ATOM 9331 N N . TRP B 1 461 ? 16.266 -20.578 -30.984 1 97.75 461 TRP B N 1
ATOM 9332 C CA . TRP B 1 461 ? 15.031 -20 -30.453 1 97.75 461 TRP B CA 1
ATOM 9333 C C . TRP B 1 461 ? 14.367 -19.109 -31.484 1 97.75 461 TRP B C 1
ATOM 9335 O O . TRP B 1 461 ? 13.156 -19.203 -31.719 1 97.75 461 TRP B O 1
ATOM 9345 N N . HIS B 1 462 ? 15.078 -18.266 -32.125 1 96.06 462 HIS B N 1
ATOM 9346 C CA . HIS B 1 462 ? 14.602 -17.344 -33.156 1 96.06 462 HIS B CA 1
ATOM 9347 C C . HIS B 1 462 ? 13.953 -18.109 -34.312 1 96.06 462 HIS B C 1
ATOM 9349 O O . HIS B 1 462 ? 12.891 -17.703 -34.812 1 96.06 462 HIS B O 1
ATOM 9355 N N . LYS B 1 463 ? 14.523 -19.125 -34.688 1 94.44 463 LYS B N 1
ATOM 9356 C CA . LYS B 1 463 ? 14.039 -19.969 -35.781 1 94.44 463 LYS B CA 1
ATOM 9357 C C . LYS B 1 463 ? 12.695 -20.594 -35.438 1 94.44 463 LYS B C 1
ATOM 9359 O O . LYS B 1 463 ? 11.828 -20.75 -36.312 1 94.44 463 LYS B O 1
ATOM 9364 N N . ARG B 1 464 ? 12.508 -20.938 -34.281 1 95.94 464 ARG B N 1
ATOM 9365 C CA . ARG B 1 464 ? 11.383 -21.766 -33.875 1 95.94 464 ARG B CA 1
ATOM 9366 C C . ARG B 1 464 ? 10.234 -20.906 -33.344 1 95.94 464 ARG B C 1
ATOM 9368 O O . ARG B 1 464 ? 9.062 -21.297 -33.469 1 95.94 464 ARG B O 1
ATOM 9375 N N . ASP B 1 465 ? 10.57 -19.828 -32.719 1 93.81 465 ASP B N 1
ATOM 9376 C CA . ASP B 1 465 ? 9.562 -18.969 -32.125 1 93.81 465 ASP B CA 1
ATOM 9377 C C . ASP B 1 465 ? 9.914 -17.5 -32.312 1 93.81 465 ASP B C 1
ATOM 9379 O O . ASP B 1 465 ? 10.336 -16.812 -31.375 1 93.81 465 ASP B O 1
ATOM 9383 N N . ASN B 1 466 ? 9.68 -17.031 -33.406 1 88.31 466 ASN B N 1
ATOM 9384 C CA . ASN B 1 466 ? 10 -15.648 -33.75 1 88.31 466 ASN B CA 1
ATOM 9385 C C . ASN B 1 466 ? 8.844 -14.711 -33.438 1 88.31 466 ASN B C 1
ATOM 9387 O O . ASN B 1 466 ? 7.676 -15.07 -33.594 1 88.31 466 ASN B O 1
ATOM 9391 N N . TRP B 1 467 ? 9.281 -13.555 -32.844 1 75.44 467 TRP B N 1
ATOM 9392 C CA . TRP B 1 467 ? 8.32 -12.5 -32.562 1 75.44 467 TRP B CA 1
ATOM 9393 C C . TRP B 1 467 ? 7.902 -11.758 -33.812 1 75.44 467 TRP B C 1
ATOM 9395 O O . TRP B 1 467 ? 8.234 -10.586 -34 1 75.44 467 TRP B O 1
ATOM 9405 N N . THR B 1 468 ? 7.375 -12.266 -34.875 1 64.62 468 THR B N 1
ATOM 9406 C CA . THR B 1 468 ? 7.32 -11.719 -36.219 1 64.62 468 THR B CA 1
ATOM 9407 C C . THR B 1 468 ? 6.465 -10.461 -36.25 1 64.62 468 THR B C 1
ATOM 9409 O O . THR B 1 468 ? 6.758 -9.531 -37.031 1 64.62 468 THR B O 1
ATOM 9412 N N . ASN B 1 469 ? 5.578 -10.375 -35.406 1 67.69 469 ASN B N 1
ATOM 9413 C CA . ASN B 1 469 ? 4.688 -9.227 -35.531 1 67.69 469 ASN B CA 1
ATOM 9414 C C . ASN B 1 469 ? 5.215 -8.016 -34.781 1 67.69 469 ASN B C 1
ATOM 9416 O O . ASN B 1 469 ? 4.684 -6.906 -34.906 1 67.69 469 ASN B O 1
ATOM 9420 N N . ASP B 1 470 ? 6.391 -8.094 -34.094 1 72.25 470 ASP B N 1
ATOM 9421 C CA . ASP B 1 470 ? 6.914 -7 -33.281 1 72.25 470 ASP B CA 1
ATOM 9422 C C . ASP B 1 470 ? 8.32 -6.613 -33.719 1 72.25 470 ASP B C 1
ATOM 9424 O O . ASP B 1 470 ? 8.555 -5.48 -34.156 1 72.25 470 ASP B O 1
ATOM 9428 N N . ARG B 1 471 ? 9.164 -7.586 -33.625 1 83.12 471 A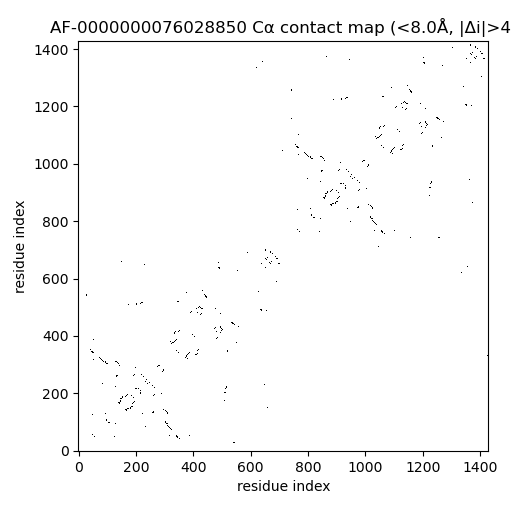RG B N 1
ATOM 9429 C CA . ARG B 1 471 ? 10.555 -7.41 -34 1 83.12 471 ARG B CA 1
ATOM 9430 C C . ARG B 1 471 ? 11.172 -8.734 -34.438 1 83.12 471 ARG B C 1
ATOM 9432 O O . ARG B 1 471 ? 10.609 -9.797 -34.188 1 83.12 471 ARG B O 1
ATOM 9439 N N . ASP B 1 472 ? 12.203 -8.57 -35.188 1 90.5 472 ASP B N 1
ATOM 9440 C CA . ASP B 1 472 ? 12.906 -9.766 -35.656 1 90.5 472 ASP B CA 1
ATOM 9441 C C . ASP B 1 472 ? 13.781 -10.344 -34.531 1 90.5 472 ASP B C 1
ATOM 9443 O O . ASP B 1 472 ? 15.008 -10.195 -34.562 1 90.5 472 ASP B O 1
ATOM 9447 N N . ALA B 1 473 ? 13.219 -10.938 -33.594 1 94.5 473 ALA B N 1
ATOM 9448 C CA . ALA B 1 473 ? 13.828 -11.562 -32.406 1 94.5 473 ALA B CA 1
ATOM 9449 C C . ALA B 1 473 ? 12.93 -12.656 -31.844 1 94.5 473 ALA B C 1
ATOM 9451 O O . ALA B 1 473 ? 11.734 -12.703 -32.156 1 94.5 473 ALA B O 1
ATOM 9452 N N . PRO B 1 474 ? 13.57 -13.578 -31.141 1 95.5 474 PRO B N 1
ATOM 9453 C CA . PRO B 1 474 ? 12.719 -14.578 -30.5 1 95.5 474 PRO B CA 1
ATOM 9454 C C . PRO B 1 474 ? 11.695 -13.953 -29.547 1 95.5 474 PRO B C 1
ATOM 9456 O O . PRO B 1 474 ? 11.992 -12.961 -28.891 1 95.5 474 PRO B O 1
ATOM 9459 N N . ARG B 1 475 ? 10.602 -14.57 -29.406 1 94.38 475 ARG B N 1
ATOM 9460 C CA . ARG B 1 475 ? 9.492 -14.031 -28.625 1 94.38 475 ARG B CA 1
ATOM 9461 C C . ARG B 1 475 ? 9.766 -14.133 -27.125 1 94.38 475 ARG B C 1
ATOM 9463 O O . ARG B 1 475 ? 10.133 -15.195 -26.625 1 94.38 475 ARG B O 1
ATOM 9470 N N . ILE B 1 476 ? 9.703 -13.047 -26.438 1 94.81 476 ILE B N 1
ATOM 9471 C CA . ILE B 1 476 ? 9.656 -13.023 -24.984 1 94.81 476 ILE B CA 1
ATOM 9472 C C . ILE B 1 476 ? 8.25 -12.656 -24.516 1 94.81 476 ILE B C 1
ATOM 9474 O O . ILE B 1 476 ? 7.691 -11.648 -24.938 1 94.81 476 ILE B O 1
ATOM 9478 N N . SER B 1 477 ? 7.711 -13.453 -23.688 1 92 477 SER B N 1
ATOM 9479 C CA . SER B 1 477 ? 6.336 -13.266 -23.25 1 92 477 SER B CA 1
ATOM 9480 C C . SER B 1 477 ? 6.285 -12.477 -21.938 1 92 477 SER B C 1
ATOM 9482 O O . SER B 1 477 ? 7.289 -12.375 -21.234 1 92 477 SER B O 1
ATOM 9484 N N . LYS B 1 478 ? 5.078 -11.922 -21.656 1 90.88 478 LYS B N 1
ATOM 9485 C CA . LYS B 1 478 ? 4.832 -11.312 -20.359 1 90.88 478 LYS B CA 1
ATOM 9486 C C . LYS B 1 478 ? 4.809 -12.359 -19.25 1 90.88 478 LYS B C 1
ATOM 9488 O O . LYS B 1 478 ? 4.422 -13.508 -19.484 1 90.88 478 LYS B O 1
ATOM 9493 N N . LEU B 1 479 ? 5.191 -11.836 -18.156 1 88.81 479 LEU B N 1
ATOM 9494 C CA . LEU B 1 479 ? 5.066 -12.711 -16.984 1 88.81 479 LEU B CA 1
ATOM 9495 C C . LEU B 1 479 ? 3.619 -12.789 -16.516 1 88.81 479 LEU B C 1
ATOM 9497 O O . LEU B 1 479 ? 2.951 -11.758 -16.375 1 88.81 479 LEU B O 1
ATOM 9501 N N . GLY B 1 480 ? 3.064 -13.852 -16.406 1 81.12 480 GLY B N 1
ATOM 9502 C CA . GLY B 1 480 ? 1.733 -14.047 -15.859 1 81.12 480 GLY B CA 1
ATOM 9503 C C . GLY B 1 480 ? 1.729 -14.211 -14.352 1 81.12 480 GLY B C 1
ATOM 9504 O O . GLY B 1 480 ? 2.348 -13.422 -13.633 1 81.12 480 GLY B O 1
ATOM 9505 N N . SER B 1 481 ? 0.976 -15.023 -13.836 1 85.44 481 SER B N 1
ATOM 9506 C CA . SER B 1 481 ? 0.902 -15.43 -12.438 1 85.44 481 SER B CA 1
ATOM 9507 C C . SER B 1 481 ? 0.922 -16.953 -12.297 1 85.44 481 SER B C 1
ATOM 9509 O O . SER B 1 481 ? 1.292 -17.656 -13.234 1 85.44 481 SER B O 1
ATOM 9511 N N . GLY B 1 482 ? 0.824 -17.422 -11.141 1 87.12 482 GLY B N 1
ATOM 9512 C CA . GLY B 1 482 ? 0.64 -18.844 -10.93 1 87.12 482 GLY B CA 1
ATOM 9513 C C . GLY B 1 482 ? 1.925 -19.562 -10.57 1 87.12 482 GLY B C 1
ATOM 9514 O O . GLY B 1 482 ? 1.995 -20.797 -10.648 1 87.12 482 GLY B O 1
ATOM 9515 N N . SER B 1 483 ? 2.93 -18.812 -10.375 1 93.44 483 SER B N 1
ATOM 9516 C CA . SER B 1 483 ? 4.16 -19.406 -9.867 1 93.44 483 SER B CA 1
ATOM 9517 C C . SER B 1 483 ? 4.809 -18.516 -8.805 1 93.44 483 SER B C 1
ATOM 9519 O O . SER B 1 483 ? 4.277 -17.453 -8.477 1 93.44 483 SER B O 1
ATOM 9521 N N . ASP B 1 484 ? 5.922 -18.938 -8.32 1 96.62 484 ASP B N 1
ATOM 9522 C CA . ASP B 1 484 ? 6.484 -18.422 -7.082 1 96.62 484 ASP B CA 1
ATOM 9523 C C . ASP B 1 484 ? 6.957 -16.984 -7.254 1 96.62 484 ASP B C 1
ATOM 9525 O O . ASP B 1 484 ? 7.227 -16.281 -6.27 1 96.62 484 ASP B O 1
ATOM 9529 N N . PHE B 1 485 ? 6.996 -16.406 -8.398 1 96.75 485 PHE B N 1
ATOM 9530 C CA . PHE B 1 485 ? 7.441 -15.023 -8.594 1 96.75 485 PHE B CA 1
ATOM 9531 C C . PHE B 1 485 ? 6.324 -14.047 -8.242 1 96.75 485 PHE B C 1
ATOM 9533 O O . PHE B 1 485 ? 6.57 -12.844 -8.109 1 96.75 485 PHE B O 1
ATOM 9540 N N . GLU B 1 486 ? 5.121 -14.5 -8.07 1 96.06 486 GLU B N 1
ATOM 9541 C CA . GLU B 1 486 ? 3.928 -13.656 -8.016 1 96.06 486 GLU B CA 1
ATOM 9542 C C . GLU B 1 486 ? 4.051 -12.594 -6.934 1 96.06 486 GLU B C 1
ATOM 9544 O O . GLU B 1 486 ? 3.863 -11.406 -7.203 1 96.06 486 GLU B O 1
ATOM 9549 N N . ALA B 1 487 ? 4.332 -13 -5.703 1 97.06 487 ALA B N 1
ATOM 9550 C CA . ALA B 1 487 ? 4.406 -12.039 -4.605 1 97.06 487 ALA B CA 1
ATOM 9551 C C . ALA B 1 487 ? 5.555 -11.055 -4.816 1 97.06 487 ALA B C 1
ATOM 9553 O O . ALA B 1 487 ? 5.449 -9.883 -4.441 1 97.06 487 ALA B O 1
ATOM 9554 N N . TYR B 1 488 ? 6.676 -11.445 -5.426 1 98.38 488 TYR B N 1
ATOM 9555 C CA . TYR B 1 488 ? 7.855 -10.617 -5.652 1 98.38 488 TYR B CA 1
ATOM 9556 C C . TYR B 1 488 ? 7.613 -9.609 -6.77 1 98.38 488 TYR B C 1
ATOM 9558 O O . TYR B 1 488 ? 7.93 -8.43 -6.625 1 98.38 488 TYR B O 1
ATOM 9566 N N . PHE B 1 489 ? 6.961 -10.086 -7.812 1 97.62 489 PHE B N 1
ATOM 9567 C CA . PHE B 1 489 ? 6.738 -9.266 -8.992 1 97.62 489 PHE B CA 1
ATOM 9568 C C . PHE B 1 489 ? 5.473 -8.438 -8.844 1 97.62 489 PHE B C 1
ATOM 9570 O O . PHE B 1 489 ? 5.535 -7.207 -8.742 1 97.62 489 PHE B O 1
ATOM 9577 N N . ILE B 1 490 ? 4.367 -9.031 -8.609 1 96.88 490 ILE B N 1
ATOM 9578 C CA . ILE B 1 490 ? 3.049 -8.406 -8.711 1 96.88 490 ILE B CA 1
ATOM 9579 C C . ILE B 1 490 ? 2.76 -7.605 -7.445 1 96.88 490 ILE B C 1
ATOM 9581 O O . ILE B 1 490 ? 2.129 -6.547 -7.504 1 96.88 490 ILE B O 1
ATOM 9585 N N . ARG B 1 491 ? 3.188 -8.047 -6.324 1 97 491 ARG B N 1
ATOM 9586 C CA . ARG B 1 491 ? 2.896 -7.379 -5.062 1 97 491 ARG B CA 1
ATOM 9587 C C . ARG B 1 491 ? 3.994 -6.383 -4.703 1 97 491 ARG B C 1
ATOM 9589 O O . ARG B 1 491 ? 3.707 -5.254 -4.305 1 97 491 ARG B O 1
ATOM 9596 N N . LEU B 1 492 ? 5.262 -6.762 -4.84 1 98.06 492 LEU B N 1
ATOM 9597 C CA . LEU B 1 492 ? 6.363 -5.965 -4.316 1 98.06 492 LEU B CA 1
ATOM 9598 C C . LEU B 1 492 ? 7.027 -5.16 -5.426 1 98.06 492 LEU B C 1
ATOM 9600 O O . LEU B 1 492 ? 7.816 -4.25 -5.156 1 98.06 492 LEU B O 1
ATOM 9604 N N . GLY B 1 493 ? 6.754 -5.457 -6.68 1 97.88 493 GLY B N 1
ATOM 9605 C CA . GLY B 1 493 ? 7.332 -4.699 -7.781 1 97.88 493 GLY B CA 1
ATOM 9606 C C . GLY B 1 493 ? 8.805 -4.988 -8 1 97.88 493 GLY B C 1
ATOM 9607 O O . GLY B 1 493 ? 9.594 -4.074 -8.227 1 97.88 493 GLY B O 1
ATOM 9608 N N . ILE B 1 494 ? 9.242 -6.246 -7.93 1 98.62 494 ILE B N 1
ATOM 9609 C CA . ILE B 1 494 ? 10.609 -6.668 -8.195 1 98.62 494 ILE B CA 1
ATOM 9610 C C . ILE B 1 494 ? 10.711 -7.254 -9.602 1 98.62 494 ILE B C 1
ATOM 9612 O O . ILE B 1 494 ? 9.898 -8.102 -9.984 1 98.62 494 ILE B O 1
ATOM 9616 N N . ALA B 1 495 ? 11.672 -6.793 -10.383 1 98.62 495 ALA B N 1
ATOM 9617 C CA . ALA B 1 495 ? 11.875 -7.367 -11.703 1 98.62 495 ALA B CA 1
ATOM 9618 C C . ALA B 1 495 ? 12 -8.891 -11.633 1 98.62 495 ALA B C 1
ATOM 9620 O O . ALA B 1 495 ? 12.633 -9.422 -10.719 1 98.62 495 ALA B O 1
ATOM 9621 N N . ALA B 1 496 ? 11.359 -9.57 -12.617 1 98.38 496 ALA B N 1
ATOM 9622 C CA . ALA B 1 496 ? 11.312 -11.023 -12.516 1 98.38 496 ALA B CA 1
ATOM 9623 C C . ALA B 1 496 ? 11.336 -11.672 -13.898 1 98.38 496 ALA B C 1
ATOM 9625 O O . ALA B 1 496 ? 11.078 -11.016 -14.906 1 98.38 496 ALA B O 1
ATOM 9626 N N . GLY B 1 497 ? 11.695 -12.898 -13.93 1 98 497 GLY B N 1
ATOM 9627 C CA . GLY B 1 497 ? 11.711 -13.688 -15.148 1 98 497 GLY B CA 1
ATOM 9628 C C . GLY B 1 497 ? 11.695 -15.188 -14.898 1 98 497 GLY B C 1
ATOM 9629 O O . GLY B 1 497 ? 11.844 -15.625 -13.758 1 98 497 GLY B O 1
ATOM 9630 N N . ARG B 1 498 ? 11.469 -15.898 -15.898 1 97.62 498 ARG B N 1
ATOM 9631 C CA . ARG B 1 498 ? 11.539 -17.359 -15.898 1 97.62 498 ARG B CA 1
ATOM 9632 C C . ARG B 1 498 ? 11.914 -17.891 -17.281 1 97.62 498 ARG B C 1
ATOM 9634 O O . ARG B 1 498 ? 11.664 -17.234 -18.281 1 97.62 498 ARG B O 1
ATOM 9641 N N . ALA B 1 499 ? 12.516 -19.016 -17.328 1 98.25 499 ALA B N 1
ATOM 9642 C CA . ALA B 1 499 ? 12.922 -19.672 -18.562 1 98.25 499 ALA B CA 1
ATOM 9643 C C . ALA B 1 499 ? 12.664 -21.188 -18.484 1 98.25 499 ALA B C 1
ATOM 9645 O O . ALA B 1 499 ? 12.875 -21.812 -17.453 1 98.25 499 ALA B O 1
ATOM 9646 N N . ARG B 1 500 ? 12.164 -21.75 -19.562 1 97.94 500 ARG B N 1
ATOM 9647 C CA . ARG B 1 500 ? 11.898 -23.172 -19.688 1 97.94 500 ARG B CA 1
ATOM 9648 C C . ARG B 1 500 ? 11.805 -23.594 -21.156 1 97.94 500 ARG B C 1
ATOM 9650 O O . ARG B 1 500 ? 11.711 -22.75 -22.047 1 97.94 500 ARG B O 1
ATOM 9657 N N . TYR B 1 501 ? 11.875 -24.875 -21.375 1 97.75 501 TYR B N 1
ATOM 9658 C CA . TYR B 1 501 ? 11.539 -25.391 -22.703 1 97.75 501 TYR B CA 1
ATOM 9659 C C . TYR B 1 501 ? 10.047 -25.625 -22.828 1 97.75 501 TYR B C 1
ATOM 9661 O O . TYR B 1 501 ? 9.391 -26.047 -21.875 1 97.75 501 TYR B O 1
ATOM 9669 N N . THR B 1 502 ? 9.539 -25.391 -24.031 1 97 502 THR B N 1
ATOM 9670 C CA . THR B 1 502 ? 8.094 -25.453 -24.234 1 97 502 THR B CA 1
ATOM 9671 C C . THR B 1 502 ? 7.762 -26.156 -25.547 1 97 502 THR B C 1
ATOM 9673 O O . THR B 1 502 ? 8.664 -26.547 -26.297 1 97 502 THR B O 1
ATOM 9676 N N . LYS B 1 503 ? 6.52 -26.391 -25.75 1 96.38 503 LYS B N 1
ATOM 9677 C CA . LYS B 1 503 ? 5.988 -27.047 -26.938 1 96.38 503 LYS B CA 1
ATOM 9678 C C . LYS B 1 503 ? 5.918 -26.094 -28.125 1 96.38 503 LYS B C 1
ATOM 9680 O O . LYS B 1 503 ? 6.184 -24.891 -27.969 1 96.38 503 LYS B O 1
ATOM 9685 N N . ASN B 1 504 ? 5.688 -26.641 -29.281 1 95.44 504 ASN B N 1
ATOM 9686 C CA . ASN B 1 504 ? 5.352 -25.812 -30.438 1 95.44 504 ASN B CA 1
ATOM 9687 C C . ASN B 1 504 ? 3.932 -25.266 -30.328 1 95.44 504 ASN B C 1
ATOM 9689 O O . ASN B 1 504 ? 2.969 -25.953 -30.672 1 95.44 504 ASN B O 1
ATOM 9693 N N . LYS B 1 505 ? 3.822 -24.062 -30.031 1 89.94 505 LYS B N 1
ATOM 9694 C CA . LYS B 1 505 ? 2.523 -23.469 -29.734 1 89.94 505 LYS B CA 1
ATOM 9695 C C . LYS B 1 505 ? 1.673 -23.359 -31 1 89.94 505 LYS B C 1
ATOM 9697 O O . LYS B 1 505 ? 0.447 -23.25 -30.922 1 89.94 505 LYS B O 1
ATOM 9702 N N . LYS B 1 506 ? 2.275 -23.391 -32.094 1 89.38 506 LYS B N 1
ATOM 9703 C CA . LYS B 1 506 ? 1.562 -23.25 -33.344 1 89.38 506 LYS B CA 1
ATOM 9704 C C . LYS B 1 506 ? 0.886 -24.547 -33.75 1 89.38 506 LYS B C 1
ATOM 9706 O O . LYS B 1 506 ? -0.222 -24.547 -34.281 1 89.38 506 LYS B O 1
ATOM 9711 N N . THR B 1 507 ? 1.518 -25.641 -33.438 1 91.12 507 THR B N 1
ATOM 9712 C CA . THR B 1 507 ? 1.025 -26.906 -33.969 1 91.12 507 THR B CA 1
ATOM 9713 C C . THR B 1 507 ? 0.484 -27.797 -32.844 1 91.12 507 THR B C 1
ATOM 9715 O O . THR B 1 507 ? -0.358 -28.672 -33.094 1 91.12 507 THR B O 1
ATOM 9718 N N . GLU B 1 508 ? 1.033 -27.641 -31.734 1 92.44 508 GLU B N 1
ATOM 9719 C CA . GLU B 1 508 ? 0.581 -28.469 -30.609 1 92.44 508 GLU B CA 1
ATOM 9720 C C . GLU B 1 508 ? -0.506 -27.75 -29.812 1 92.44 508 GLU B C 1
ATOM 9722 O O . GLU B 1 508 ? -0.249 -26.719 -29.188 1 92.44 508 GLU B O 1
ATOM 9727 N N . ARG B 1 509 ? -1.647 -28.359 -29.672 1 88.19 509 ARG B N 1
ATOM 9728 C CA . ARG B 1 509 ? -2.824 -27.641 -29.203 1 88.19 509 ARG B CA 1
ATOM 9729 C C . ARG B 1 509 ? -3.178 -28.047 -27.766 1 88.19 509 ARG B C 1
ATOM 9731 O O . ARG B 1 509 ? -4.098 -27.484 -27.172 1 88.19 509 ARG B O 1
ATOM 9738 N N . TYR B 1 510 ? -2.445 -28.969 -27.219 1 91.56 510 TYR B N 1
ATOM 9739 C CA . TYR B 1 510 ? -2.77 -29.344 -25.844 1 91.56 510 TYR B CA 1
ATOM 9740 C C . TYR B 1 510 ? -2.525 -28.188 -24.891 1 91.56 510 TYR B C 1
ATOM 9742 O O . TYR B 1 510 ? -1.654 -27.344 -25.125 1 91.56 510 TYR B O 1
ATOM 9750 N N . SER B 1 511 ? -3.299 -28.016 -23.828 1 89.94 511 SER B N 1
ATOM 9751 C CA . SER B 1 511 ? -3.344 -26.875 -22.906 1 89.94 511 SER B CA 1
ATOM 9752 C C . SER B 1 511 ? -2.123 -26.859 -22 1 89.94 511 SER B C 1
ATOM 9754 O O . SER B 1 511 ? -1.623 -25.781 -21.641 1 89.94 511 SER B O 1
ATOM 9756 N N . SER B 1 512 ? -1.715 -27.922 -21.531 1 92.12 512 SER B N 1
ATOM 9757 C CA . SER B 1 512 ? -0.54 -28.172 -20.703 1 92.12 512 SER B CA 1
ATOM 9758 C C . SER B 1 512 ? 0.106 -29.516 -21.047 1 92.12 512 SER B C 1
ATOM 9760 O O . SER B 1 512 ? -0.473 -30.328 -21.766 1 92.12 512 SER B O 1
ATOM 9762 N N . TYR B 1 513 ? 1.321 -29.688 -20.578 1 95.81 513 TYR B N 1
ATOM 9763 C CA . TYR B 1 513 ? 1.881 -31 -20.891 1 95.81 513 TYR B CA 1
ATOM 9764 C C . TYR B 1 513 ? 0.985 -32.125 -20.344 1 95.81 513 TYR B C 1
ATOM 9766 O O . TYR B 1 513 ? 0.397 -31.984 -19.281 1 95.81 513 TYR B O 1
ATOM 9774 N N . PRO B 1 514 ? 0.791 -33.156 -20.984 1 97.12 514 PRO B N 1
ATOM 9775 C CA . PRO B 1 514 ? -0.353 -34.062 -20.844 1 97.12 514 PRO B CA 1
ATOM 9776 C C . PRO B 1 514 ? -0.427 -34.719 -19.469 1 97.12 514 PRO B C 1
ATOM 9778 O O . PRO B 1 514 ? -1.518 -34.875 -18.906 1 97.12 514 PRO B O 1
ATOM 9781 N N . VAL B 1 515 ? 0.686 -35.125 -18.875 1 97.56 515 VAL B N 1
ATOM 9782 C CA . VAL B 1 515 ? 0.639 -35.906 -17.641 1 97.56 515 VAL B CA 1
ATOM 9783 C C . VAL B 1 515 ? 0.667 -34.969 -16.438 1 97.56 515 VAL B C 1
ATOM 9785 O O . VAL B 1 515 ? 0.999 -35.375 -15.32 1 97.56 515 VAL B O 1
ATOM 9788 N N . TYR B 1 516 ? 0.327 -33.688 -16.688 1 97.06 516 TYR B N 1
ATOM 9789 C CA . TYR B 1 516 ? 0.409 -32.625 -15.688 1 97.06 516 TYR B CA 1
ATOM 9790 C C . TYR B 1 516 ? -0.284 -33.031 -14.398 1 97.06 516 TYR B C 1
ATOM 9792 O O . TYR B 1 516 ? -1.465 -33.375 -14.398 1 97.06 516 TYR B O 1
ATOM 9800 N N . HIS B 1 517 ? 0.427 -33.094 -13.203 1 97 517 HIS B N 1
ATOM 9801 C CA . HIS B 1 517 ? -0.04 -33.25 -11.828 1 97 517 HIS B CA 1
ATOM 9802 C C . HIS B 1 517 ? -0.647 -34.625 -11.609 1 97 517 HIS B C 1
ATOM 9804 O O . HIS B 1 517 ? -1.463 -34.812 -10.703 1 97 517 HIS B O 1
ATOM 9810 N N . SER B 1 518 ? -0.358 -35.625 -12.461 1 97.69 518 SER B N 1
ATOM 9811 C CA . SER B 1 518 ? -0.838 -37 -12.312 1 97.69 518 SER B CA 1
ATOM 9812 C C . SER B 1 518 ? 0.247 -37.906 -11.742 1 97.69 518 SER B C 1
ATOM 9814 O O . SER B 1 518 ? 1.372 -37.469 -11.5 1 97.69 518 SER B O 1
ATOM 9816 N N . VAL B 1 519 ? -0.12 -39.188 -11.562 1 97.19 519 VAL B N 1
ATOM 9817 C CA . VAL B 1 519 ? 0.816 -40.156 -11.023 1 97.19 519 VAL B CA 1
ATOM 9818 C C . VAL B 1 519 ? 1.868 -40.5 -12.078 1 97.19 519 VAL B C 1
ATOM 9820 O O . VAL B 1 519 ? 2.939 -41.031 -11.75 1 97.19 519 VAL B O 1
ATOM 9823 N N . TYR B 1 520 ? 1.697 -40.062 -13.258 1 97.56 520 TYR B N 1
ATOM 9824 C CA . TYR B 1 520 ? 2.537 -40.469 -14.367 1 97.56 520 TYR B CA 1
ATOM 9825 C C . TYR B 1 520 ? 3.678 -39.5 -14.602 1 97.56 520 TYR B C 1
ATOM 9827 O O . TYR B 1 520 ? 4.523 -39.719 -15.477 1 97.56 520 TYR B O 1
ATOM 9835 N N . GLU B 1 521 ? 3.668 -38.469 -13.844 1 95.31 521 GLU B N 1
ATOM 9836 C CA . GLU B 1 521 ? 4.777 -37.531 -13.898 1 95.31 521 GLU B CA 1
ATOM 9837 C C . GLU B 1 521 ? 6.008 -38.062 -13.18 1 95.31 521 GLU B C 1
ATOM 9839 O O . GLU B 1 521 ? 6.434 -37.531 -12.156 1 95.31 521 GLU B O 1
ATOM 9844 N N . THR B 1 522 ? 6.641 -39.031 -13.766 1 95.75 522 THR B N 1
ATOM 9845 C CA . THR B 1 522 ? 7.797 -39.719 -13.203 1 95.75 522 THR B CA 1
ATOM 9846 C C . THR B 1 522 ? 9.094 -39.188 -13.797 1 95.75 522 THR B C 1
ATOM 9848 O O . THR B 1 522 ? 9.062 -38.375 -14.734 1 95.75 522 THR B O 1
ATOM 9851 N N . PHE B 1 523 ? 10.164 -39.625 -13.195 1 94.94 523 PHE B N 1
ATOM 9852 C CA . PHE B 1 523 ? 11.469 -39.25 -13.742 1 94.94 523 PHE B CA 1
ATOM 9853 C C . PHE B 1 523 ? 11.625 -39.781 -15.164 1 94.94 523 PHE B C 1
ATOM 9855 O O . PHE B 1 523 ? 12.195 -39.125 -16.031 1 94.94 523 PHE B O 1
ATOM 9862 N N . GLU B 1 524 ? 11.125 -40.969 -15.422 1 95.19 524 GLU B N 1
ATOM 9863 C CA . GLU B 1 524 ? 11.297 -41.688 -16.672 1 95.19 524 GLU B CA 1
ATOM 9864 C C . GLU B 1 524 ? 10.656 -40.938 -17.844 1 95.19 524 GLU B C 1
ATOM 9866 O O . GLU B 1 524 ? 11.148 -41 -18.969 1 95.19 524 GLU B O 1
ATOM 9871 N N . ILE B 1 525 ? 9.57 -40.25 -17.562 1 96.06 525 ILE B N 1
ATOM 9872 C CA . ILE B 1 525 ? 8.922 -39.531 -18.656 1 96.06 525 ILE B CA 1
ATOM 9873 C C . ILE B 1 525 ? 9.867 -38.469 -19.203 1 96.06 525 ILE B C 1
ATOM 9875 O O . ILE B 1 525 ? 9.867 -38.188 -20.406 1 96.06 525 ILE B O 1
ATOM 9879 N N . VAL B 1 526 ? 10.688 -37.844 -18.344 1 96.31 526 VAL B N 1
ATOM 9880 C CA . VAL B 1 526 ? 11.664 -36.844 -18.75 1 96.31 526 VAL B CA 1
ATOM 9881 C C . VAL B 1 526 ? 12.828 -37.5 -19.484 1 96.31 526 VAL B C 1
ATOM 9883 O O . VAL B 1 526 ? 13.195 -37.094 -20.578 1 96.31 526 VAL B O 1
ATOM 9886 N N . GLU B 1 527 ? 13.328 -38.562 -18.922 1 94.62 527 GLU B N 1
ATOM 9887 C CA . GLU B 1 527 ? 14.508 -39.25 -19.422 1 94.62 527 GLU B CA 1
ATOM 9888 C C . GLU B 1 527 ? 14.227 -39.875 -20.797 1 94.62 527 GLU B C 1
ATOM 9890 O O . GLU B 1 527 ? 15.102 -39.906 -21.656 1 94.62 527 GLU B O 1
ATOM 9895 N N . LYS B 1 528 ? 12.992 -40.344 -20.969 1 95.62 528 LYS B N 1
ATOM 9896 C CA . LYS B 1 528 ? 12.688 -41.094 -22.188 1 95.62 528 LYS B CA 1
ATOM 9897 C C . LYS B 1 528 ? 12.141 -40.156 -23.281 1 95.62 528 LYS B C 1
ATOM 9899 O O . LYS B 1 528 ? 12.375 -40.406 -24.469 1 95.62 528 LYS B O 1
ATOM 9904 N N . PHE B 1 529 ? 11.391 -39.188 -22.844 1 96.69 529 PHE B N 1
ATOM 9905 C CA . PHE B 1 529 ? 10.625 -38.469 -23.875 1 96.69 529 PHE B CA 1
ATOM 9906 C C . PHE B 1 529 ? 10.992 -37 -23.906 1 96.69 529 PHE B C 1
ATOM 9908 O O . PHE B 1 529 ? 11.266 -36.438 -24.969 1 96.69 529 PHE B O 1
ATOM 9915 N N . TYR B 1 530 ? 11.078 -36.281 -22.859 1 96.69 530 TYR B N 1
ATOM 9916 C CA . TYR B 1 530 ? 11.164 -34.844 -22.859 1 96.69 530 TYR B CA 1
ATOM 9917 C C . TYR B 1 530 ? 12.602 -34.375 -23.078 1 96.69 530 TYR B C 1
ATOM 9919 O O . TYR B 1 530 ? 12.852 -33.438 -23.828 1 96.69 530 TYR B O 1
ATOM 9927 N N . ASP B 1 531 ? 13.508 -35.062 -22.438 1 96.19 531 ASP B N 1
ATOM 9928 C CA . ASP B 1 531 ? 14.906 -34.656 -22.578 1 96.19 531 ASP B CA 1
ATOM 9929 C C . ASP B 1 531 ? 15.852 -35.844 -22.391 1 96.19 531 ASP B C 1
ATOM 9931 O O . ASP B 1 531 ? 16.656 -35.875 -21.453 1 96.19 531 ASP B O 1
ATOM 9935 N N . PRO B 1 532 ? 15.883 -36.719 -23.281 1 94.12 532 PRO B N 1
ATOM 9936 C CA . PRO B 1 532 ? 16.703 -37.906 -23.156 1 94.12 532 PRO B CA 1
ATOM 9937 C C . PRO B 1 532 ? 18.188 -37.594 -23.016 1 94.12 532 PRO B C 1
ATOM 9939 O O . PRO B 1 532 ? 18.922 -38.344 -22.344 1 94.12 532 PRO B O 1
ATOM 9942 N N . SER B 1 533 ? 18.641 -36.562 -23.641 1 92.06 533 SER B N 1
ATOM 9943 C CA . SER B 1 533 ? 20.062 -36.219 -23.594 1 92.06 533 SER B CA 1
ATOM 9944 C C . SER B 1 533 ? 20.375 -35.281 -22.438 1 92.06 533 SER B C 1
ATOM 9946 O O . SER B 1 533 ? 21.547 -35.062 -22.094 1 92.06 533 SER B O 1
ATOM 9948 N N . PHE B 1 534 ? 19.375 -34.656 -21.844 1 94 534 PHE B N 1
ATOM 9949 C CA . PHE B 1 534 ? 19.453 -33.688 -20.734 1 94 534 PHE B CA 1
ATOM 9950 C C . PHE B 1 534 ? 20.141 -32.406 -21.172 1 94 534 PHE B C 1
ATOM 9952 O O . PHE B 1 534 ? 20.578 -31.625 -20.344 1 94 534 PHE B O 1
ATOM 9959 N N . LYS B 1 535 ? 20.281 -32.219 -22.484 1 94.62 535 LYS B N 1
ATOM 9960 C CA . LYS B 1 535 ? 20.906 -31.016 -23.016 1 94.62 535 LYS B CA 1
ATOM 9961 C C . LYS B 1 535 ? 20 -29.797 -22.891 1 94.62 535 LYS B C 1
ATOM 9963 O O . LYS B 1 535 ? 20.469 -28.688 -22.688 1 94.62 535 LYS B O 1
ATOM 9968 N N . ARG B 1 536 ? 18.734 -30.078 -23.016 1 96.5 536 ARG B N 1
ATOM 9969 C CA . ARG B 1 536 ? 17.781 -28.984 -22.891 1 96.5 536 ARG B CA 1
ATOM 9970 C C . ARG B 1 536 ? 17.75 -28.453 -21.469 1 96.5 536 ARG B C 1
ATOM 9972 O O . ARG B 1 536 ? 17.719 -27.234 -21.25 1 96.5 536 ARG B O 1
ATOM 9979 N N . LEU B 1 537 ? 17.766 -29.359 -20.5 1 96.31 537 LEU B N 1
ATOM 9980 C CA . LEU B 1 537 ? 17.828 -28.938 -19.094 1 96.31 537 LEU B CA 1
ATOM 9981 C C . LEU B 1 537 ? 19.125 -28.188 -18.812 1 96.31 537 LEU B C 1
ATOM 9983 O O . LEU B 1 537 ? 19.125 -27.219 -18.047 1 96.31 537 LEU B O 1
ATOM 9987 N N . GLN B 1 538 ? 20.156 -28.609 -19.391 1 95.06 538 GLN B N 1
ATOM 9988 C CA . GLN B 1 538 ? 21.422 -27.922 -19.234 1 95.06 538 GLN B CA 1
ATOM 9989 C C . GLN B 1 538 ? 21.344 -26.5 -19.812 1 95.06 538 GLN B C 1
ATOM 9991 O O . GLN B 1 538 ? 21.844 -25.547 -19.203 1 95.06 538 GLN B O 1
ATOM 9996 N N . ALA B 1 539 ? 20.781 -26.359 -20.953 1 96.5 539 ALA B N 1
ATOM 9997 C CA . ALA B 1 539 ? 20.625 -25.047 -21.562 1 96.5 539 ALA B CA 1
ATOM 9998 C C . ALA B 1 539 ? 19.812 -24.109 -20.656 1 96.5 539 ALA B C 1
ATOM 10000 O O . ALA B 1 539 ? 20.141 -22.938 -20.5 1 96.5 539 ALA B O 1
ATOM 10001 N N . VAL B 1 540 ? 18.734 -24.641 -20.109 1 97.69 540 VAL B N 1
ATOM 10002 C CA . VAL B 1 540 ? 17.891 -23.844 -19.219 1 97.69 540 VAL B CA 1
ATOM 10003 C C . VAL B 1 540 ? 18.688 -23.438 -17.969 1 97.69 540 VAL B C 1
ATOM 10005 O O . VAL B 1 540 ? 18.578 -22.312 -17.484 1 97.69 540 VAL B O 1
ATOM 10008 N N . ALA B 1 541 ? 19.469 -24.359 -17.422 1 96.88 541 ALA B N 1
ATOM 10009 C CA . ALA B 1 541 ? 20.344 -24.047 -16.297 1 96.88 541 ALA B CA 1
ATOM 10010 C C . ALA B 1 541 ? 21.281 -22.906 -16.625 1 96.88 541 ALA B C 1
ATOM 10012 O O . ALA B 1 541 ? 21.5 -22.016 -15.797 1 96.88 541 ALA B O 1
ATOM 10013 N N . GLN B 1 542 ? 21.812 -22.938 -17.812 1 96.88 542 GLN B N 1
ATOM 10014 C CA . GLN B 1 542 ? 22.719 -21.891 -18.25 1 96.88 542 GLN B CA 1
ATOM 10015 C C . GLN B 1 542 ? 22.016 -20.547 -18.391 1 96.88 542 GLN B C 1
ATOM 10017 O O . GLN B 1 542 ? 22.562 -19.5 -18.047 1 96.88 542 GLN B O 1
ATOM 10022 N N . VAL B 1 543 ? 20.828 -20.562 -18.859 1 98.38 543 VAL B N 1
ATOM 10023 C CA . VAL B 1 543 ? 20.062 -19.328 -19 1 98.38 543 VAL B CA 1
ATOM 10024 C C . VAL B 1 543 ? 19.734 -18.766 -17.625 1 98.38 543 VAL B C 1
ATOM 10026 O O . VAL B 1 543 ? 20.031 -17.609 -17.328 1 98.38 543 VAL B O 1
ATOM 10029 N N . ARG B 1 544 ? 19.094 -19.609 -16.75 1 98.5 544 ARG B N 1
ATOM 10030 C CA . ARG B 1 544 ? 18.719 -19.156 -15.414 1 98.5 544 ARG B CA 1
ATOM 10031 C C . ARG B 1 544 ? 19.953 -18.734 -14.617 1 98.5 544 ARG B C 1
ATOM 10033 O O . ARG B 1 544 ? 19.969 -17.672 -13.984 1 98.5 544 ARG B O 1
ATOM 10040 N N . GLY B 1 545 ? 20.953 -19.547 -14.664 1 97.25 545 GLY B N 1
ATOM 10041 C CA . GLY B 1 545 ? 22.203 -19.219 -13.984 1 97.25 545 GLY B CA 1
ATOM 10042 C C . GLY B 1 545 ? 22.875 -17.969 -14.516 1 97.25 545 GLY B C 1
ATOM 10043 O O . GLY B 1 545 ? 23.359 -17.141 -13.742 1 97.25 545 GLY B O 1
ATOM 10044 N N . GLY B 1 546 ? 22.906 -17.844 -15.891 1 97.62 546 GLY B N 1
ATOM 10045 C CA . GLY B 1 546 ? 23.469 -16.656 -16.5 1 97.62 546 GLY B CA 1
ATOM 10046 C C . GLY B 1 546 ? 22.766 -15.375 -16.094 1 97.62 546 GLY B C 1
ATOM 10047 O O . GLY B 1 546 ? 23.422 -14.344 -15.875 1 97.62 546 GLY B O 1
ATOM 10048 N N . LEU B 1 547 ? 21.484 -15.414 -16 1 98.31 547 LEU B N 1
ATOM 10049 C CA . LEU B 1 547 ? 20.703 -14.25 -15.562 1 98.31 547 LEU B CA 1
ATOM 10050 C C . LEU B 1 547 ? 21.094 -13.844 -14.141 1 98.31 547 LEU B C 1
ATOM 10052 O O . LEU B 1 547 ? 21.391 -12.672 -13.891 1 98.31 547 LEU B O 1
ATOM 10056 N N . ILE B 1 548 ? 21.172 -14.75 -13.234 1 97.69 548 ILE B N 1
ATOM 10057 C CA . ILE B 1 548 ? 21.469 -14.484 -11.828 1 97.69 548 ILE B CA 1
ATOM 10058 C C . ILE B 1 548 ? 22.891 -13.945 -11.695 1 97.69 548 ILE B C 1
ATOM 10060 O O . ILE B 1 548 ? 23.141 -13 -10.945 1 97.69 548 ILE B O 1
ATOM 10064 N N . PHE B 1 549 ? 23.766 -14.484 -12.367 1 96.31 549 PHE B N 1
ATOM 10065 C CA . PHE B 1 549 ? 25.172 -14.102 -12.266 1 96.31 549 PHE B CA 1
ATOM 10066 C C . PHE B 1 549 ? 25.391 -12.703 -12.82 1 96.31 549 PHE B C 1
ATOM 10068 O O . PHE B 1 549 ? 26.094 -11.891 -12.211 1 96.31 549 PHE B O 1
ATOM 10075 N N . LEU B 1 550 ? 24.812 -12.445 -13.984 1 97.81 550 LEU B N 1
ATOM 10076 C CA . LEU B 1 550 ? 25 -11.133 -14.594 1 97.81 550 LEU B CA 1
ATOM 10077 C C . LEU B 1 550 ? 24.312 -10.047 -13.766 1 97.81 550 LEU B C 1
ATOM 10079 O O . LEU B 1 550 ? 24.844 -8.945 -13.625 1 97.81 550 LEU B O 1
ATOM 10083 N N . LEU B 1 551 ? 23.219 -10.344 -13.188 1 98.62 551 LEU B N 1
ATOM 10084 C CA . LEU B 1 551 ? 22.516 -9.391 -12.336 1 98.62 551 LEU B CA 1
ATOM 10085 C C . LEU B 1 551 ? 23.281 -9.172 -11.031 1 98.62 551 LEU B C 1
ATOM 10087 O O . LEU B 1 551 ? 23.266 -8.078 -10.477 1 98.62 551 LEU B O 1
ATOM 10091 N N . ALA B 1 552 ? 23.906 -10.203 -10.555 1 98.19 552 ALA B N 1
ATOM 10092 C CA . ALA B 1 552 ? 24.594 -10.141 -9.266 1 98.19 552 ALA B CA 1
ATOM 10093 C C . ALA B 1 552 ? 25.969 -9.5 -9.406 1 98.19 552 ALA B C 1
ATOM 10095 O O . ALA B 1 552 ? 26.484 -8.906 -8.453 1 98.19 552 ALA B O 1
ATOM 10096 N N . ASP B 1 553 ? 26.547 -9.523 -10.586 1 96.81 553 ASP B N 1
ATOM 10097 C CA . ASP B 1 553 ? 27.984 -9.203 -10.641 1 96.81 553 ASP B CA 1
ATOM 10098 C C . ASP B 1 553 ? 28.234 -7.98 -11.523 1 96.81 553 ASP B C 1
ATOM 10100 O O . ASP B 1 553 ? 29.328 -7.406 -11.5 1 96.81 553 ASP B O 1
ATOM 10104 N N . SER B 1 554 ? 27.297 -7.57 -12.359 1 97.44 554 SER B N 1
ATOM 10105 C CA . SER B 1 554 ? 27.5 -6.414 -13.227 1 97.44 554 SER B CA 1
ATOM 10106 C C . SER B 1 554 ? 27.625 -5.129 -12.414 1 97.44 554 SER B C 1
ATOM 10108 O O . SER B 1 554 ? 26.922 -4.945 -11.422 1 97.44 554 SER B O 1
ATOM 10110 N N . GLN B 1 555 ? 28.594 -4.254 -12.852 1 96.94 555 GLN B N 1
ATOM 10111 C CA . GLN B 1 555 ? 28.734 -2.969 -12.172 1 96.94 555 GLN B CA 1
ATOM 10112 C C . GLN B 1 555 ? 27.469 -2.137 -12.312 1 96.94 555 GLN B C 1
ATOM 10114 O O . GLN B 1 555 ? 26.922 -1.667 -11.312 1 96.94 555 GLN B O 1
ATOM 10119 N N . LEU B 1 556 ? 27.094 -1.943 -13.555 1 97.19 556 LEU B N 1
ATOM 10120 C CA . LEU B 1 556 ? 25.797 -1.354 -13.844 1 97.19 556 LEU B CA 1
ATOM 10121 C C . LEU B 1 556 ? 24.75 -2.436 -14.086 1 97.19 556 LEU B C 1
ATOM 10123 O O . LEU B 1 556 ? 24.984 -3.369 -14.859 1 97.19 556 LEU B O 1
ATOM 10127 N N . LEU B 1 557 ? 23.656 -2.35 -13.422 1 98.31 557 LEU B N 1
ATOM 10128 C CA . LEU B 1 557 ? 22.609 -3.35 -13.617 1 98.31 557 LEU B CA 1
ATOM 10129 C C . LEU B 1 557 ? 22.203 -3.439 -15.086 1 98.31 557 LEU B C 1
ATOM 10131 O O . LEU B 1 557 ? 21.953 -2.418 -15.727 1 98.31 557 LEU B O 1
ATOM 10135 N N . PRO B 1 558 ? 22.219 -4.605 -15.594 1 98.12 558 PRO B N 1
ATOM 10136 C CA . PRO B 1 558 ? 21.859 -4.762 -17 1 98.12 558 PRO B CA 1
ATOM 10137 C C . PRO B 1 558 ? 20.344 -4.758 -17.234 1 98.12 558 PRO B C 1
ATOM 10139 O O . PRO B 1 558 ? 19.797 -5.715 -17.781 1 98.12 558 PRO B O 1
ATOM 10142 N N . LEU B 1 559 ? 19.641 -3.727 -16.859 1 98.44 559 LEU B N 1
ATOM 10143 C CA . LEU B 1 559 ? 18.219 -3.465 -17.062 1 98.44 559 LEU B CA 1
ATOM 10144 C C . LEU B 1 559 ? 18.016 -2.379 -18.109 1 98.44 559 LEU B C 1
ATOM 10146 O O . LEU B 1 559 ? 18.594 -1.295 -18.016 1 98.44 559 LEU B O 1
ATOM 10150 N N . ASP B 1 560 ? 17.281 -2.723 -19.078 1 98.25 560 ASP B N 1
ATOM 10151 C CA . ASP B 1 560 ? 17.078 -1.813 -20.203 1 98.25 560 ASP B CA 1
ATOM 10152 C C . ASP B 1 560 ? 15.703 -1.168 -20.156 1 98.25 560 ASP B C 1
ATOM 10154 O O . ASP B 1 560 ? 14.703 -1.779 -20.562 1 98.25 560 ASP B O 1
ATOM 10158 N N . VAL B 1 561 ? 15.641 0.127 -19.844 1 98.31 561 VAL B N 1
ATOM 10159 C CA . VAL B 1 561 ? 14.352 0.77 -19.625 1 98.31 561 VAL B CA 1
ATOM 10160 C C . VAL B 1 561 ? 13.781 1.242 -20.969 1 98.31 561 VAL B C 1
ATOM 10162 O O . VAL B 1 561 ? 12.594 1.537 -21.078 1 98.31 561 VAL B O 1
ATOM 10165 N N . ASN B 1 562 ? 14.617 1.271 -22.047 1 98.06 562 ASN B N 1
ATOM 10166 C CA . ASN B 1 562 ? 14.078 1.506 -23.375 1 98.06 562 ASN B CA 1
ATOM 10167 C C . ASN B 1 562 ? 13.172 0.363 -23.828 1 98.06 562 ASN B C 1
ATOM 10169 O O . ASN B 1 562 ? 12.164 0.59 -24.5 1 98.06 562 ASN B O 1
ATOM 1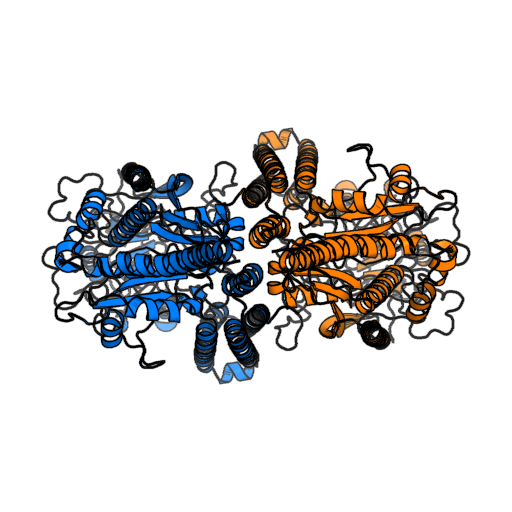0173 N N . GLN B 1 563 ? 13.602 -0.851 -23.469 1 97.44 563 GLN B N 1
ATOM 10174 C CA . GLN B 1 563 ? 12.758 -2.002 -23.766 1 97.44 563 GLN B CA 1
ATOM 10175 C C . GLN B 1 563 ? 11.414 -1.898 -23.047 1 97.44 563 GLN B C 1
ATOM 10177 O O . GLN B 1 563 ? 10.383 -2.297 -23.578 1 97.44 563 GLN B O 1
ATOM 10182 N N . TYR B 1 564 ? 11.477 -1.371 -21.875 1 98.19 564 TYR B N 1
ATOM 10183 C CA . TYR B 1 564 ? 10.242 -1.169 -21.109 1 98.19 564 TYR B CA 1
ATOM 10184 C C . TYR B 1 564 ? 9.336 -0.164 -21.812 1 98.19 564 TYR B C 1
ATOM 10186 O O . TYR B 1 564 ? 8.125 -0.371 -21.891 1 98.19 564 TYR B O 1
ATOM 10194 N N . ALA B 1 565 ? 9.906 0.95 -22.25 1 98.44 565 ALA B N 1
ATOM 10195 C CA . ALA B 1 565 ? 9.156 1.982 -22.953 1 98.44 565 ALA B CA 1
ATOM 10196 C C . ALA B 1 565 ? 8.469 1.409 -24.188 1 98.44 565 ALA B C 1
ATOM 10198 O O . ALA B 1 565 ? 7.293 1.684 -24.438 1 98.44 565 ALA B O 1
ATOM 10199 N N . ASP B 1 566 ? 9.172 0.612 -24.922 1 96.88 566 ASP B N 1
ATOM 10200 C CA . ASP B 1 566 ? 8.625 -0.017 -26.125 1 96.88 566 ASP B CA 1
ATOM 10201 C C . ASP B 1 566 ? 7.453 -0.931 -25.781 1 96.88 566 ASP B C 1
ATOM 10203 O O . ASP B 1 566 ? 6.434 -0.927 -26.469 1 96.88 566 ASP B O 1
ATOM 10207 N N . SER B 1 567 ? 7.629 -1.688 -24.781 1 96.56 567 SER B N 1
ATOM 10208 C CA . SER B 1 567 ? 6.574 -2.6 -24.344 1 96.56 567 SER B CA 1
ATOM 10209 C C . SER B 1 567 ? 5.336 -1.837 -23.891 1 96.56 567 SER B C 1
ATOM 10211 O O . SER B 1 567 ? 4.211 -2.219 -24.219 1 96.56 567 SER B O 1
ATOM 10213 N N . LEU B 1 568 ? 5.566 -0.768 -23.078 1 98.25 568 LEU B N 1
ATOM 10214 C CA . LEU B 1 568 ? 4.445 0.037 -22.609 1 98.25 568 LEU B CA 1
ATOM 10215 C C . LEU B 1 568 ? 3.645 0.588 -23.781 1 98.25 568 LEU B C 1
ATOM 10217 O O . LEU B 1 568 ? 2.412 0.635 -23.734 1 98.25 568 LEU B O 1
ATOM 10221 N N . ARG B 1 569 ? 4.34 1.068 -24.797 1 97.5 569 ARG B N 1
ATOM 10222 C CA . ARG B 1 569 ? 3.666 1.581 -25.984 1 97.5 569 ARG B CA 1
ATOM 10223 C C . ARG B 1 569 ? 2.787 0.509 -26.625 1 97.5 569 ARG B C 1
ATOM 10225 O O . ARG B 1 569 ? 1.628 0.767 -26.953 1 97.5 569 ARG B O 1
ATOM 10232 N N . LYS B 1 570 ? 3.314 -0.679 -26.734 1 95.75 570 LYS B N 1
ATOM 10233 C CA . LYS B 1 570 ? 2.578 -1.787 -27.344 1 95.75 570 LYS B CA 1
ATOM 10234 C C . LYS B 1 570 ? 1.38 -2.18 -26.484 1 95.75 570 LYS B C 1
ATOM 10236 O O . LYS B 1 570 ? 0.298 -2.453 -27 1 95.75 570 LYS B O 1
ATOM 10241 N N . TYR B 1 571 ? 1.608 -2.301 -25.188 1 96.81 571 TYR B N 1
ATOM 10242 C CA . TYR B 1 571 ? 0.531 -2.664 -24.281 1 96.81 571 TYR B CA 1
ATOM 10243 C C . TYR B 1 571 ? -0.592 -1.635 -24.328 1 96.81 571 TYR B C 1
ATOM 10245 O O . TYR B 1 571 ? -1.772 -1.992 -24.297 1 96.81 571 TYR B O 1
ATOM 10253 N N . ALA B 1 572 ? -0.199 -0.323 -24.328 1 98.19 572 ALA B N 1
ATOM 10254 C CA . ALA B 1 572 ? -1.196 0.74 -24.406 1 98.19 572 ALA B CA 1
ATOM 10255 C C . ALA B 1 572 ? -2.002 0.636 -25.703 1 98.19 572 ALA B C 1
ATOM 10257 O O . ALA B 1 572 ? -3.223 0.814 -25.688 1 98.19 572 ALA B O 1
ATOM 10258 N N . GLN B 1 573 ? -1.323 0.327 -26.797 1 97 573 GLN B N 1
ATOM 10259 C CA . GLN B 1 573 ? -2.002 0.146 -28.078 1 97 573 GLN B CA 1
ATOM 10260 C C . GLN B 1 573 ? -2.955 -1.044 -28.031 1 97 573 GLN B C 1
ATOM 10262 O O . GLN B 1 573 ? -4.094 -0.952 -28.484 1 97 573 GLN B O 1
ATOM 10267 N N . SER B 1 574 ? -2.451 -2.094 -27.5 1 95.69 574 SER B N 1
ATOM 10268 C CA . SER B 1 574 ? -3.244 -3.318 -27.453 1 95.69 574 SER B CA 1
ATOM 10269 C C . SER B 1 574 ? -4.512 -3.117 -26.625 1 95.69 574 SER B C 1
ATOM 10271 O O . SER B 1 574 ? -5.594 -3.547 -27.031 1 95.69 574 SER B O 1
ATOM 10273 N N . ILE B 1 575 ? -4.449 -2.482 -25.484 1 97.19 575 ILE B N 1
ATOM 10274 C CA . ILE B 1 575 ? -5.598 -2.305 -24.594 1 97.19 575 ILE B CA 1
ATOM 10275 C C . ILE B 1 575 ? -6.582 -1.32 -25.234 1 97.19 575 ILE B C 1
ATOM 10277 O O . ILE B 1 575 ? -7.797 -1.449 -25.062 1 97.19 575 ILE B O 1
ATOM 10281 N N . THR B 1 576 ? -6.031 -0.322 -25.922 1 97.69 576 THR B N 1
ATOM 10282 C CA . THR B 1 576 ? -6.891 0.613 -26.641 1 97.69 576 THR B CA 1
ATOM 10283 C C . THR B 1 576 ? -7.684 -0.105 -27.734 1 97.69 576 THR B C 1
ATOM 10285 O O . THR B 1 576 ? -8.875 0.164 -27.922 1 97.69 576 THR B O 1
ATOM 10288 N N . GLN B 1 577 ? -7.023 -0.991 -28.438 1 96.88 577 GLN B N 1
ATOM 10289 C CA . GLN B 1 577 ? -7.688 -1.765 -29.484 1 96.88 577 GLN B CA 1
ATOM 10290 C C . GLN B 1 577 ? -8.82 -2.613 -28.906 1 96.88 577 GLN B C 1
ATOM 10292 O O . GLN B 1 577 ? -9.867 -2.777 -29.531 1 96.88 577 GLN B O 1
ATOM 10297 N N . LEU B 1 578 ? -8.531 -3.127 -27.797 1 95.62 578 LEU B N 1
ATOM 10298 C CA . LEU B 1 578 ? -9.578 -3.891 -27.125 1 95.62 578 LEU B CA 1
ATOM 10299 C C . LEU B 1 578 ? -10.789 -3.01 -26.828 1 95.62 578 LEU B C 1
ATOM 10301 O O . LEU B 1 578 ? -11.93 -3.432 -27.016 1 95.62 578 LEU B O 1
ATOM 10305 N N . ALA B 1 579 ? -10.555 -1.845 -26.344 1 96.44 579 ALA B N 1
ATOM 10306 C CA . ALA B 1 579 ? -11.633 -0.907 -26.031 1 96.44 579 ALA B CA 1
ATOM 10307 C C . ALA B 1 579 ? -12.367 -0.485 -27.297 1 96.44 579 ALA B C 1
ATOM 10309 O O . ALA B 1 579 ? -13.578 -0.27 -27.281 1 96.44 579 ALA B O 1
ATOM 10310 N N . GLN B 1 580 ? -11.703 -0.428 -28.391 1 96.5 580 GLN B N 1
ATOM 10311 C CA . GLN B 1 580 ? -12.234 0.045 -29.672 1 96.5 580 GLN B CA 1
ATOM 10312 C C . GLN B 1 580 ? -13.195 -0.976 -30.281 1 96.5 580 GLN B C 1
ATOM 10314 O O . GLN B 1 580 ? -13.852 -0.696 -31.281 1 96.5 580 GLN B O 1
ATOM 10319 N N . LYS B 1 581 ? -13.258 -2.035 -29.688 1 95.44 581 LYS B N 1
ATOM 10320 C CA . LYS B 1 581 ? -14.328 -2.955 -30.078 1 95.44 581 LYS B CA 1
ATOM 10321 C C . LYS B 1 581 ? -15.695 -2.381 -29.734 1 95.44 581 LYS B C 1
ATOM 10323 O O . LYS B 1 581 ? -16.719 -2.867 -30.219 1 95.44 581 LYS B O 1
ATOM 10328 N N . HIS B 1 582 ? -15.727 -1.336 -28.906 1 94.81 582 HIS B N 1
ATOM 10329 C CA . HIS B 1 582 ? -16.953 -0.646 -28.516 1 94.81 582 HIS B CA 1
ATOM 10330 C C . HIS B 1 582 ? -16.859 0.847 -28.812 1 94.81 582 HIS B C 1
ATOM 10332 O O . HIS B 1 582 ? -17.047 1.677 -27.922 1 94.81 582 HIS B O 1
ATOM 10338 N N . PRO B 1 583 ? -16.734 1.238 -30.016 1 95.19 583 PRO B N 1
ATOM 10339 C CA . PRO B 1 583 ? -16.469 2.639 -30.344 1 95.19 583 PRO B CA 1
ATOM 10340 C C . PRO B 1 583 ? -17.625 3.561 -29.984 1 95.19 583 PRO B C 1
ATOM 10342 O O . PRO B 1 583 ? -17.406 4.695 -29.562 1 95.19 583 PRO B O 1
ATOM 10345 N N . GLU B 1 584 ? -18.891 3.131 -30.156 1 96 584 GLU B N 1
ATOM 10346 C CA . GLU B 1 584 ? -20.047 3.963 -29.859 1 96 584 GLU B CA 1
ATOM 10347 C C . GLU B 1 584 ? -20.156 4.254 -28.359 1 96 584 GLU B C 1
ATOM 10349 O O . GLU B 1 584 ? -20.453 5.383 -27.953 1 96 584 GLU B O 1
ATOM 10354 N N . GLU B 1 585 ? -19.906 3.232 -27.578 1 95.69 585 GLU B N 1
ATOM 10355 C CA . GLU B 1 585 ? -19.953 3.412 -26.125 1 95.69 585 GLU B CA 1
ATOM 10356 C C . GLU B 1 585 ? -18.812 4.309 -25.641 1 95.69 585 GLU B C 1
ATOM 10358 O O . GLU B 1 585 ? -19 5.117 -24.734 1 95.69 585 GLU B O 1
ATOM 10363 N N . MET B 1 586 ? -17.672 4.156 -26.188 1 96.75 586 MET B N 1
ATOM 10364 C CA . MET B 1 586 ? -16.531 5.004 -25.828 1 96.75 586 MET B CA 1
ATOM 10365 C C . MET B 1 586 ? -16.859 6.477 -26.062 1 96.75 586 MET B C 1
ATOM 10367 O O . MET B 1 586 ? -16.516 7.324 -25.234 1 96.75 586 MET B O 1
ATOM 10371 N N . LYS B 1 587 ? -17.516 6.73 -27.156 1 96.94 587 LYS B N 1
ATOM 10372 C CA . LYS B 1 587 ? -17.906 8.102 -27.453 1 96.94 587 LYS B CA 1
ATOM 10373 C C . LYS B 1 587 ? -18.984 8.586 -26.484 1 96.94 587 LYS B C 1
ATOM 10375 O O . LYS B 1 587 ? -18.875 9.695 -25.953 1 96.94 587 LYS B O 1
ATOM 10380 N N . MET B 1 588 ? -19.938 7.711 -26.266 1 96.69 588 MET B N 1
ATOM 10381 C CA . MET B 1 588 ? -21.062 8.047 -25.391 1 96.69 588 MET B CA 1
ATOM 10382 C C . MET B 1 588 ? -20.578 8.391 -23.984 1 96.69 588 MET B C 1
ATOM 10384 O O . MET B 1 588 ? -21.047 9.352 -23.375 1 96.69 588 MET B O 1
ATOM 10388 N N . TYR B 1 589 ? -19.641 7.652 -23.484 1 96.12 589 TYR B N 1
ATOM 10389 C CA . TYR B 1 589 ? -19.188 7.812 -22.109 1 96.12 589 TYR B CA 1
ATOM 10390 C C . TYR B 1 589 ? -17.906 8.617 -22.047 1 96.12 589 TYR B C 1
ATOM 10392 O O . TYR B 1 589 ? -17.266 8.719 -21 1 96.12 589 TYR B O 1
ATOM 10400 N N . GLU B 1 590 ? -17.422 9.109 -23.156 1 96.19 590 GLU B N 1
ATOM 10401 C CA . GLU B 1 590 ? -16.266 9.992 -23.266 1 96.19 590 GLU B CA 1
ATOM 10402 C C . GLU B 1 590 ? -15 9.32 -22.734 1 96.19 590 GLU B C 1
ATOM 10404 O O . GLU B 1 590 ? -14.281 9.891 -21.906 1 96.19 590 GLU B O 1
ATOM 10409 N N . VAL B 1 591 ? -14.789 8.141 -23.141 1 97.44 591 VAL B N 1
ATOM 10410 C CA . VAL B 1 591 ? -13.609 7.371 -22.766 1 97.44 591 VAL B CA 1
ATOM 10411 C C . VAL B 1 591 ? -12.469 7.68 -23.719 1 97.44 591 VAL B C 1
ATOM 10413 O O . VAL B 1 591 ? -12.633 7.598 -24.938 1 97.44 591 VAL B O 1
ATOM 10416 N N . SER B 1 592 ? -11.352 8.102 -23.172 1 97.44 592 SER B N 1
ATOM 10417 C CA . SER B 1 592 ? -10.18 8.406 -23.984 1 97.44 592 SER B CA 1
ATOM 10418 C C . SER B 1 592 ? -8.914 7.812 -23.391 1 97.44 592 SER B C 1
ATOM 10420 O O . SER B 1 592 ? -8.773 7.766 -22.156 1 97.44 592 SER B O 1
ATOM 10422 N N . PHE B 1 593 ? -8.023 7.332 -24.25 1 98.38 593 PHE B N 1
ATOM 10423 C CA . PHE B 1 593 ? -6.742 6.785 -23.812 1 98.38 593 PHE B CA 1
ATOM 10424 C C . PHE B 1 593 ? -5.625 7.797 -24.031 1 98.38 593 PHE B C 1
ATOM 10426 O O . PHE B 1 593 ? -4.445 7.473 -23.859 1 98.38 593 PHE B O 1
ATOM 10433 N N . ASP B 1 594 ? -5.961 9.039 -24.359 1 98.25 594 ASP B N 1
ATOM 10434 C CA . ASP B 1 594 ? -4.977 10.07 -24.703 1 98.25 594 ASP B CA 1
ATOM 10435 C C . ASP B 1 594 ? -3.994 10.289 -23.547 1 98.25 594 ASP B C 1
ATOM 10437 O O . ASP B 1 594 ? -2.791 10.422 -23.781 1 98.25 594 ASP B O 1
ATOM 10441 N N . SER B 1 595 ? -4.508 10.367 -22.359 1 98.44 595 SER B N 1
ATOM 10442 C CA . SER B 1 595 ? -3.646 10.594 -21.203 1 98.44 595 SER B CA 1
ATOM 10443 C C . SER B 1 595 ? -2.662 9.445 -21.016 1 98.44 595 SER B C 1
ATOM 10445 O O . SER B 1 595 ? -1.513 9.664 -20.625 1 98.44 595 SER B O 1
ATOM 10447 N N . LEU B 1 596 ? -3.117 8.219 -21.188 1 98.69 596 LEU B N 1
ATOM 10448 C CA . LEU B 1 596 ? -2.232 7.066 -21.062 1 98.69 596 LEU B CA 1
ATOM 10449 C C . LEU B 1 596 ? -1.124 7.121 -22.109 1 98.69 596 LEU B C 1
ATOM 10451 O O . LEU B 1 596 ? 0.044 6.879 -21.797 1 98.69 596 LEU B O 1
ATOM 10455 N N . PHE B 1 597 ? -1.471 7.438 -23.375 1 98.81 597 PHE B N 1
ATOM 10456 C CA . PHE B 1 597 ? -0.472 7.539 -24.438 1 98.81 597 PHE B CA 1
ATOM 10457 C C . PHE B 1 597 ? 0.51 8.664 -24.156 1 98.81 597 PHE B C 1
ATOM 10459 O O . PHE B 1 597 ? 1.705 8.539 -24.438 1 98.81 597 PHE B O 1
ATOM 10466 N N . SER B 1 598 ? -0.005 9.781 -23.625 1 98.75 598 SER B N 1
ATOM 10467 C CA . SER B 1 598 ? 0.877 10.875 -23.219 1 98.75 598 SER B CA 1
ATOM 10468 C C . SER B 1 598 ? 1.865 10.422 -22.156 1 98.75 598 SER B C 1
ATOM 10470 O O . SER B 1 598 ? 3.051 10.758 -22.219 1 98.75 598 SER B O 1
ATOM 10472 N N . ALA B 1 599 ? 1.365 9.727 -21.156 1 98.75 599 ALA B N 1
ATOM 10473 C CA . ALA B 1 599 ? 2.225 9.203 -20.094 1 98.75 599 ALA B CA 1
ATOM 10474 C C . ALA B 1 599 ? 3.289 8.273 -20.672 1 98.75 599 ALA B C 1
ATOM 10476 O O . ALA B 1 599 ? 4.445 8.312 -20.25 1 98.75 599 ALA B O 1
ATOM 10477 N N . VAL B 1 600 ? 2.918 7.406 -21.578 1 98.88 600 VAL B N 1
ATOM 10478 C CA . VAL B 1 600 ? 3.844 6.477 -22.219 1 98.88 600 VAL B CA 1
ATOM 10479 C C . VAL B 1 600 ? 4.922 7.258 -22.969 1 98.88 600 VAL B C 1
ATOM 10481 O O . VAL B 1 600 ? 6.094 6.875 -22.953 1 98.88 600 VAL B O 1
ATOM 10484 N N . GLU B 1 601 ? 4.523 8.289 -23.641 1 98.75 601 GLU B N 1
ATOM 10485 C CA . GLU B 1 601 ? 5.488 9.141 -24.344 1 98.75 601 GLU B CA 1
ATOM 10486 C C . GLU B 1 601 ? 6.477 9.766 -23.359 1 98.75 601 GLU B C 1
ATOM 10488 O O . GLU B 1 601 ? 7.68 9.812 -23.625 1 98.75 601 GLU B O 1
ATOM 10493 N N . ASN B 1 602 ? 5.922 10.32 -22.281 1 98.56 602 ASN B N 1
ATOM 10494 C CA . ASN B 1 602 ? 6.801 10.859 -21.25 1 98.56 602 ASN B CA 1
ATOM 10495 C C . ASN B 1 602 ? 7.801 9.812 -20.766 1 98.56 602 ASN B C 1
ATOM 10497 O O . ASN B 1 602 ? 8.977 10.117 -20.562 1 98.56 602 ASN B O 1
ATOM 10501 N N . PHE B 1 603 ? 7.34 8.609 -20.547 1 98.81 603 PHE B N 1
ATOM 10502 C CA . PHE B 1 603 ? 8.203 7.52 -20.109 1 98.81 603 PHE B CA 1
ATOM 10503 C C . PHE B 1 603 ? 9.273 7.223 -21.156 1 98.81 603 PHE B C 1
ATOM 10505 O O . PHE B 1 603 ? 10.43 6.984 -20.797 1 98.81 603 PHE B O 1
ATOM 10512 N N . THR B 1 604 ? 8.898 7.199 -22.375 1 98.75 604 THR B N 1
ATOM 10513 C CA . THR B 1 604 ? 9.82 6.922 -23.469 1 98.75 604 THR B CA 1
ATOM 10514 C C . THR B 1 604 ? 10.953 7.945 -23.5 1 98.75 604 THR B C 1
ATOM 10516 O O . THR B 1 604 ? 12.125 7.582 -23.641 1 98.75 604 THR B O 1
ATOM 10519 N N . VAL B 1 605 ? 10.586 9.18 -23.344 1 98.56 605 VAL B N 1
ATOM 10520 C CA . VAL B 1 605 ? 11.578 10.25 -23.344 1 98.56 605 VAL B CA 1
ATOM 10521 C C . VAL B 1 605 ? 12.492 10.094 -22.125 1 98.56 605 VAL B C 1
ATOM 10523 O O . VAL B 1 605 ? 13.711 10.195 -22.25 1 98.56 605 VAL B O 1
ATOM 10526 N N . ALA B 1 606 ? 11.93 9.875 -20.969 1 98.38 606 ALA B N 1
ATOM 10527 C CA . ALA B 1 606 ? 12.703 9.711 -19.75 1 98.38 606 ALA B CA 1
ATOM 10528 C C . ALA B 1 606 ? 13.664 8.531 -19.859 1 98.38 606 ALA B C 1
ATOM 10530 O O . ALA B 1 606 ? 14.805 8.594 -19.391 1 98.38 606 ALA B O 1
ATOM 10531 N N . ALA B 1 607 ? 13.141 7.41 -20.406 1 98.5 607 ALA B N 1
ATOM 10532 C CA . ALA B 1 607 ? 13.961 6.219 -20.594 1 98.5 607 ALA B CA 1
ATOM 10533 C C . ALA B 1 607 ? 15.156 6.512 -21.5 1 98.5 607 ALA B C 1
ATOM 10535 O O . ALA B 1 607 ? 16.281 6.125 -21.188 1 98.5 607 ALA B O 1
ATOM 10536 N N . ARG B 1 608 ? 14.922 7.16 -22.594 1 97.94 608 ARG B N 1
ATOM 10537 C CA . ARG B 1 608 ? 15.984 7.531 -23.516 1 97.94 608 ARG B CA 1
ATOM 10538 C C . ARG B 1 608 ? 17.016 8.43 -22.844 1 97.94 608 ARG B C 1
ATOM 10540 O O . ARG B 1 608 ? 18.219 8.211 -22.984 1 97.94 608 ARG B O 1
ATOM 10547 N N . ASP B 1 609 ? 16.547 9.422 -22.125 1 97 609 ASP B N 1
ATOM 10548 C CA . ASP B 1 609 ? 17.422 10.359 -21.438 1 97 609 ASP B CA 1
ATOM 10549 C C . ASP B 1 609 ? 18.297 9.633 -20.406 1 97 609 ASP B C 1
ATOM 10551 O O . ASP B 1 609 ? 19.469 9.953 -20.234 1 97 609 ASP B O 1
ATOM 10555 N N . LEU B 1 610 ? 17.719 8.75 -19.672 1 97.38 610 LEU B N 1
ATOM 10556 C CA . LEU B 1 610 ? 18.484 7.984 -18.703 1 97.38 610 LEU B CA 1
ATOM 10557 C C . LEU B 1 610 ? 19.625 7.219 -19.359 1 97.38 610 LEU B C 1
ATOM 10559 O O . LEU B 1 610 ? 20.75 7.199 -18.859 1 97.38 610 LEU B O 1
ATOM 10563 N N . HIS B 1 611 ? 19.344 6.566 -20.469 1 96.5 611 HIS B N 1
ATOM 10564 C CA . HIS B 1 611 ? 20.359 5.777 -21.141 1 96.5 611 HIS B CA 1
ATOM 10565 C C . HIS B 1 611 ? 21.453 6.668 -21.734 1 96.5 611 HIS B C 1
ATOM 10567 O O . HIS B 1 611 ? 22.609 6.27 -21.812 1 96.5 611 HIS B O 1
ATOM 10573 N N . GLU B 1 612 ? 21.094 7.895 -22.141 1 95.69 612 GLU B N 1
ATOM 10574 C CA . GLU B 1 612 ? 22.109 8.867 -22.547 1 95.69 612 GLU B CA 1
ATOM 10575 C C . GLU B 1 612 ? 23.016 9.234 -21.375 1 95.69 612 GLU B C 1
ATOM 10577 O O . GLU B 1 612 ? 24.234 9.352 -21.547 1 95.69 612 GLU B O 1
ATOM 10582 N N . CYS B 1 613 ? 22.422 9.398 -20.25 1 94.69 613 CYS B N 1
ATOM 10583 C CA . CYS B 1 613 ? 23.188 9.688 -19.047 1 94.69 613 CYS B CA 1
ATOM 10584 C C . CYS B 1 613 ? 24.141 8.539 -18.719 1 94.69 613 CYS B C 1
ATOM 10586 O O . CYS B 1 613 ? 25.266 8.766 -18.266 1 94.69 613 CYS B O 1
ATOM 10588 N N . LEU B 1 614 ? 23.688 7.332 -18.891 1 95.44 614 LEU B N 1
ATOM 10589 C CA . LEU B 1 614 ? 24.5 6.156 -18.578 1 95.44 614 LEU B CA 1
ATOM 10590 C C . LEU B 1 614 ? 25.734 6.098 -19.453 1 95.44 614 LEU B C 1
ATOM 10592 O O . LEU B 1 614 ? 26.781 5.582 -19.047 1 95.44 614 LEU B O 1
ATOM 10596 N N . GLN B 1 615 ? 25.672 6.668 -20.656 1 94.31 615 GLN B N 1
ATOM 10597 C CA . GLN B 1 615 ? 26.812 6.664 -21.578 1 94.31 615 GLN B CA 1
ATOM 10598 C C . GLN B 1 615 ? 27.922 7.582 -21.078 1 94.31 615 GLN B C 1
ATOM 10600 O O . GLN B 1 615 ? 29.094 7.348 -21.375 1 94.31 615 GLN B O 1
ATOM 10605 N N . THR B 1 616 ? 27.562 8.555 -20.312 1 93.44 616 THR B N 1
ATOM 10606 C CA . THR B 1 616 ? 28.547 9.531 -19.875 1 93.44 616 THR B CA 1
ATOM 10607 C C . THR B 1 616 ? 28.812 9.383 -18.375 1 93.44 616 THR B C 1
ATOM 10609 O O . THR B 1 616 ? 29.5 10.219 -17.781 1 93.44 616 THR B O 1
ATOM 10612 N N . LEU B 1 617 ? 28.297 8.398 -17.828 1 94.75 617 LEU B N 1
ATOM 10613 C CA . LEU B 1 617 ? 28.438 8.164 -16.391 1 94.75 617 LEU B CA 1
ATOM 10614 C C . LEU B 1 617 ? 29.875 7.871 -16.031 1 94.75 617 LEU B C 1
ATOM 10616 O O . LEU B 1 617 ? 30.562 7.102 -16.703 1 94.75 617 LEU B O 1
ATOM 10620 N N . ASP B 1 618 ? 30.406 8.562 -14.992 1 94.69 618 ASP B N 1
ATOM 10621 C CA . ASP B 1 618 ? 31.719 8.227 -14.438 1 94.69 618 ASP B CA 1
ATOM 10622 C C . ASP B 1 618 ? 31.656 6.914 -13.672 1 94.69 618 ASP B C 1
ATOM 10624 O O . ASP B 1 618 ? 31.406 6.902 -12.461 1 94.69 618 ASP B O 1
ATOM 10628 N N . ARG B 1 619 ? 32.062 5.871 -14.211 1 94.44 619 ARG B N 1
ATOM 10629 C CA . ARG B 1 619 ? 31.938 4.531 -13.648 1 94.44 619 ARG B CA 1
ATOM 10630 C C . ARG B 1 619 ? 32.969 4.301 -12.547 1 94.44 619 ARG B C 1
ATOM 10632 O O . ARG B 1 619 ? 32.844 3.344 -11.773 1 94.44 619 ARG B O 1
ATOM 10639 N N . ALA B 1 620 ? 33.938 5.215 -12.438 1 95.12 620 ALA B N 1
ATOM 10640 C CA . ALA B 1 620 ? 34.938 5.102 -11.391 1 95.12 620 ALA B CA 1
ATOM 10641 C C . ALA B 1 620 ? 34.406 5.621 -10.055 1 95.12 620 ALA B C 1
ATOM 10643 O O . ALA B 1 620 ? 35 5.355 -9 1 95.12 620 ALA B O 1
ATOM 10644 N N . ASP B 1 621 ? 33.406 6.344 -10.133 1 95 621 ASP B N 1
ATOM 10645 C CA . ASP B 1 621 ? 32.75 6.852 -8.93 1 95 621 ASP B CA 1
ATOM 10646 C C . ASP B 1 621 ? 31.656 5.902 -8.445 1 95 621 ASP B C 1
ATOM 10648 O O . ASP B 1 621 ? 30.531 5.934 -8.953 1 95 621 ASP B O 1
ATOM 10652 N N . PRO B 1 622 ? 31.906 5.176 -7.391 1 95.06 622 PRO B N 1
ATOM 10653 C CA . PRO B 1 622 ? 30.938 4.168 -6.961 1 95.06 622 PRO B CA 1
ATOM 10654 C C . PRO B 1 622 ? 29.609 4.781 -6.535 1 95.06 622 PRO B C 1
ATOM 10656 O O . PRO B 1 622 ? 28.562 4.145 -6.668 1 95.06 622 PRO B O 1
ATOM 10659 N N . LEU B 1 623 ? 29.688 5.98 -6.051 1 95.31 623 LEU B N 1
ATOM 10660 C CA . LEU B 1 623 ? 28.453 6.629 -5.617 1 95.31 623 LEU B CA 1
ATOM 10661 C C . LEU B 1 623 ? 27.562 6.941 -6.812 1 95.31 623 LEU B C 1
ATOM 10663 O O . LEU B 1 623 ? 26.344 6.738 -6.754 1 95.31 623 LEU B O 1
ATOM 10667 N N . GLN B 1 624 ? 28.141 7.43 -7.871 1 94.88 624 GLN B N 1
ATOM 10668 C CA . GLN B 1 624 ? 27.375 7.742 -9.07 1 94.88 624 GLN B CA 1
ATOM 10669 C C . GLN B 1 624 ? 26.781 6.48 -9.688 1 94.88 624 GLN B C 1
ATOM 10671 O O . GLN B 1 624 ? 25.641 6.484 -10.156 1 94.88 624 GLN B O 1
ATOM 10676 N N . VAL B 1 625 ? 27.578 5.445 -9.688 1 96.5 625 VAL B N 1
ATOM 10677 C CA . VAL B 1 625 ? 27.094 4.168 -10.211 1 96.5 625 VAL B CA 1
ATOM 10678 C C . VAL B 1 625 ? 25.922 3.672 -9.375 1 96.5 625 VAL B C 1
ATOM 10680 O O . VAL B 1 625 ? 24.922 3.211 -9.922 1 96.5 625 VAL B O 1
ATOM 10683 N N . ARG B 1 626 ? 26.031 3.811 -8.062 1 96.75 626 ARG B N 1
ATOM 10684 C CA . ARG B 1 626 ? 24.984 3.373 -7.152 1 96.75 626 ARG B CA 1
ATOM 10685 C C . ARG B 1 626 ? 23.703 4.164 -7.383 1 96.75 626 ARG B C 1
ATOM 10687 O O . ARG B 1 626 ? 22.609 3.598 -7.355 1 96.75 626 ARG B O 1
ATOM 10694 N N . ILE B 1 627 ? 23.797 5.41 -7.574 1 95.75 627 ILE B N 1
ATOM 10695 C CA . ILE B 1 627 ? 22.656 6.273 -7.805 1 95.75 627 ILE B CA 1
ATOM 10696 C C . ILE B 1 627 ? 21.906 5.816 -9.062 1 95.75 627 ILE B C 1
ATOM 10698 O O . ILE B 1 627 ? 20.688 5.688 -9.047 1 95.75 627 ILE B O 1
ATOM 10702 N N . MET B 1 628 ? 22.625 5.512 -10.125 1 96.5 628 MET B N 1
ATOM 10703 C CA . MET B 1 628 ? 22.016 5.055 -11.375 1 96.5 628 MET B CA 1
ATOM 10704 C C . MET B 1 628 ? 21.406 3.668 -11.203 1 96.5 628 MET B C 1
ATOM 10706 O O . MET B 1 628 ? 20.297 3.404 -11.703 1 96.5 628 MET B O 1
ATOM 10710 N N . ASN B 1 629 ? 22.078 2.791 -10.5 1 97.56 629 ASN B N 1
ATOM 10711 C CA . ASN B 1 629 ? 21.547 1.452 -10.242 1 97.56 629 ASN B CA 1
ATOM 10712 C C . ASN B 1 629 ? 20.266 1.5 -9.43 1 97.56 629 ASN B C 1
ATOM 10714 O O . ASN B 1 629 ? 19.359 0.688 -9.648 1 97.56 629 ASN B O 1
ATOM 10718 N N . ASP B 1 630 ? 20.203 2.471 -8.477 1 96.56 630 ASP B N 1
ATOM 10719 C CA . ASP B 1 630 ? 18.984 2.629 -7.699 1 96.56 630 ASP B CA 1
ATOM 10720 C C . ASP B 1 630 ? 17.812 3.008 -8.594 1 96.56 630 ASP B C 1
ATOM 10722 O O . ASP B 1 630 ? 16.703 2.467 -8.445 1 96.56 630 ASP B O 1
ATOM 10726 N N . GLN B 1 631 ? 18.031 3.902 -9.531 1 96.62 631 GLN B N 1
ATOM 10727 C CA . GLN B 1 631 ? 16.969 4.301 -10.445 1 96.62 631 GLN B CA 1
ATOM 10728 C C . GLN B 1 631 ? 16.5 3.117 -11.289 1 96.62 631 GLN B C 1
ATOM 10730 O O . GLN B 1 631 ? 15.297 2.918 -11.469 1 96.62 631 GLN B O 1
ATOM 10735 N N . LEU B 1 632 ? 17.438 2.336 -11.742 1 98.06 632 LEU B N 1
ATOM 10736 C CA . LEU B 1 632 ? 17.109 1.174 -12.562 1 98.06 632 LEU B CA 1
ATOM 10737 C C . LEU B 1 632 ? 16.344 0.131 -11.75 1 98.06 632 LEU B C 1
ATOM 10739 O O . LEU B 1 632 ? 15.305 -0.365 -12.18 1 98.06 632 LEU B O 1
ATOM 10743 N N . MET B 1 633 ? 16.828 -0.161 -10.594 1 97.75 633 MET B N 1
ATOM 10744 C CA . MET B 1 633 ? 16.266 -1.207 -9.742 1 97.75 633 MET B CA 1
ATOM 10745 C C . MET B 1 633 ? 14.875 -0.828 -9.266 1 97.75 633 MET B C 1
ATOM 10747 O O . MET B 1 633 ? 13.961 -1.653 -9.297 1 97.75 633 MET B O 1
ATOM 10751 N N . TYR B 1 634 ? 14.641 0.458 -8.867 1 97.44 634 TYR B N 1
ATOM 10752 C CA . TYR B 1 634 ? 13.398 0.86 -8.219 1 97.44 634 TYR B CA 1
ATOM 10753 C C . TYR B 1 634 ? 12.32 1.16 -9.258 1 97.44 634 TYR B C 1
ATOM 10755 O O . TYR B 1 634 ? 11.156 1.377 -8.914 1 97.44 634 TYR B O 1
ATOM 10763 N N . LEU B 1 635 ? 12.625 1.131 -10.547 1 98.12 635 LEU B N 1
ATOM 10764 C CA . LEU B 1 635 ? 11.633 1.413 -11.57 1 98.12 635 LEU B CA 1
ATOM 10765 C C . LEU B 1 635 ? 10.438 0.466 -11.453 1 98.12 635 LEU B C 1
ATOM 10767 O O . LEU B 1 635 ? 9.289 0.901 -11.508 1 98.12 635 LEU B O 1
ATOM 10771 N N . GLU B 1 636 ? 10.719 -0.822 -11.32 1 98.25 636 GLU B N 1
ATOM 10772 C CA . GLU B 1 636 ? 9.625 -1.787 -11.266 1 98.25 636 GLU B CA 1
ATOM 10773 C C . GLU B 1 636 ? 8.68 -1.49 -10.102 1 98.25 636 GLU B C 1
ATOM 10775 O O . GLU B 1 636 ? 7.465 -1.664 -10.227 1 98.25 636 GLU B O 1
ATOM 10780 N N . ARG B 1 637 ? 9.195 -1 -8.945 1 97.94 637 ARG B N 1
ATOM 10781 C CA . ARG B 1 637 ? 8.391 -0.641 -7.785 1 97.94 637 ARG B CA 1
ATOM 10782 C C . ARG B 1 637 ? 7.465 0.532 -8.102 1 97.94 637 ARG B C 1
ATOM 10784 O O . ARG B 1 637 ? 6.406 0.676 -7.488 1 97.94 637 ARG B O 1
ATOM 10791 N N . ALA B 1 638 ? 7.855 1.33 -9.039 1 98.38 638 ALA B N 1
ATOM 10792 C CA . ALA B 1 638 ? 7.082 2.525 -9.375 1 98.38 638 ALA B CA 1
ATOM 10793 C C . ALA B 1 638 ? 5.75 2.156 -10.016 1 98.38 638 ALA B C 1
ATOM 10795 O O . ALA B 1 638 ? 4.844 2.988 -10.109 1 98.38 638 ALA B O 1
ATOM 10796 N N . PHE B 1 639 ? 5.594 0.94 -10.414 1 98.56 639 PHE B N 1
ATOM 10797 C CA . PHE B 1 639 ? 4.348 0.517 -11.047 1 98.56 639 PHE B CA 1
ATOM 10798 C C . PHE B 1 639 ? 3.404 -0.104 -10.016 1 98.56 639 PHE B C 1
ATOM 10800 O O . PHE B 1 639 ? 2.314 -0.561 -10.367 1 98.56 639 PHE B O 1
ATOM 10807 N N . ILE B 1 640 ? 3.754 -0.137 -8.742 1 98.12 640 ILE B N 1
ATOM 10808 C CA . ILE B 1 640 ? 2.938 -0.72 -7.684 1 98.12 640 ILE B CA 1
ATOM 10809 C C . ILE B 1 640 ? 1.992 0.337 -7.121 1 98.12 640 ILE B C 1
ATOM 10811 O O . ILE B 1 640 ? 2.412 1.456 -6.816 1 98.12 640 ILE B O 1
ATOM 10815 N N . ASP B 1 641 ? 0.796 0.06 -7.031 1 97.5 641 ASP B N 1
ATOM 10816 C CA . ASP B 1 641 ? -0.205 0.86 -6.332 1 97.5 641 ASP B CA 1
ATOM 10817 C C . ASP B 1 641 ? -0.603 0.211 -5.008 1 97.5 641 ASP B C 1
ATOM 10819 O O . ASP B 1 641 ? -1.195 -0.87 -4.996 1 97.5 641 ASP B O 1
ATOM 10823 N N . PRO B 1 642 ? -0.352 0.847 -3.885 1 95.5 642 PRO B N 1
ATOM 10824 C CA . PRO B 1 642 ? -0.665 0.253 -2.582 1 95.5 642 PRO B CA 1
ATOM 10825 C C . PRO B 1 642 ? -2.15 -0.055 -2.414 1 95.5 642 PRO B C 1
ATOM 10827 O O . PRO B 1 642 ? -2.521 -0.911 -1.607 1 95.5 642 PRO B O 1
ATOM 10830 N N . LEU B 1 643 ? -3.004 0.57 -3.166 1 95.69 643 LEU B N 1
ATOM 10831 C CA . LEU B 1 643 ? -4.441 0.337 -3.055 1 95.69 643 LEU B CA 1
ATOM 10832 C C . LEU B 1 643 ? -4.836 -0.957 -3.758 1 95.69 643 LEU B C 1
ATOM 10834 O O . LEU B 1 643 ? -5.938 -1.471 -3.547 1 95.69 643 LEU B O 1
ATOM 10838 N N . GLY B 1 644 ? -3.967 -1.491 -4.582 1 96.44 644 GLY B N 1
ATOM 10839 C CA . GLY B 1 644 ? -4.25 -2.725 -5.297 1 96.44 644 GLY B CA 1
ATOM 10840 C C . GLY B 1 644 ? -5.223 -2.539 -6.445 1 96.44 644 GLY B C 1
ATOM 10841 O O . GLY B 1 644 ? -5.73 -1.437 -6.664 1 96.44 644 GLY B O 1
ATOM 10842 N N . LEU B 1 645 ? -5.383 -3.545 -7.23 1 96.56 645 LEU B N 1
ATOM 10843 C CA . LEU B 1 645 ? -6.395 -3.584 -8.281 1 96.56 645 LEU B CA 1
ATOM 10844 C C . LEU B 1 645 ? -7.793 -3.709 -7.684 1 96.56 645 LEU B C 1
ATOM 10846 O O . LEU B 1 645 ? -7.941 -4.094 -6.523 1 96.56 645 LEU B O 1
ATOM 10850 N N . PRO B 1 646 ? -8.836 -3.365 -8.398 1 94.44 646 PRO B N 1
ATOM 10851 C CA . PRO B 1 646 ? -10.188 -3.414 -7.855 1 94.44 646 PRO B CA 1
ATOM 10852 C C . PRO B 1 646 ? -10.539 -4.777 -7.254 1 94.44 646 PRO B C 1
ATOM 10854 O O . PRO B 1 646 ? -10.477 -5.793 -7.949 1 94.44 646 PRO B O 1
ATOM 10857 N N . GLY B 1 647 ? -10.805 -4.758 -5.988 1 92 647 GLY B N 1
ATOM 10858 C CA . GLY B 1 647 ? -11.227 -5.957 -5.281 1 92 647 GLY B CA 1
ATOM 10859 C C . GLY B 1 647 ? -10.078 -6.895 -4.953 1 92 647 GLY B C 1
ATOM 10860 O O . GLY B 1 647 ? -10.297 -7.984 -4.422 1 92 647 GLY B O 1
ATOM 10861 N N . ARG B 1 648 ? -8.828 -6.535 -5.262 1 94.56 648 ARG B N 1
ATOM 10862 C CA . ARG B 1 648 ? -7.66 -7.391 -5.094 1 94.56 648 ARG B CA 1
ATOM 10863 C C . ARG B 1 648 ? -6.504 -6.617 -4.469 1 94.56 648 ARG B C 1
ATOM 10865 O O . ARG B 1 648 ? -5.543 -6.262 -5.152 1 94.56 648 ARG B O 1
ATOM 10872 N N . PRO B 1 649 ? -6.512 -6.52 -3.176 1 95 649 PRO B N 1
ATOM 10873 C CA . PRO B 1 649 ? -5.555 -5.641 -2.498 1 95 649 PRO B CA 1
ATOM 10874 C C . PRO B 1 649 ? -4.121 -6.164 -2.562 1 95 649 PRO B C 1
ATOM 10876 O O . PRO B 1 649 ? -3.176 -5.426 -2.279 1 95 649 PRO B O 1
ATOM 10879 N N . PHE B 1 650 ? -3.922 -7.426 -2.975 1 96.06 650 PHE B N 1
ATOM 10880 C CA . PHE B 1 650 ? -2.568 -7.969 -2.969 1 96.06 650 PHE B CA 1
ATOM 10881 C C . PHE B 1 650 ? -1.989 -7.992 -4.379 1 96.06 650 PHE B C 1
ATOM 10883 O O . PHE B 1 650 ? -0.802 -8.273 -4.562 1 96.06 650 PHE B O 1
ATOM 10890 N N . TYR B 1 651 ? -2.793 -7.82 -5.387 1 96.06 651 TYR B N 1
ATOM 10891 C CA . TYR B 1 651 ? -2.32 -7.57 -6.742 1 96.06 651 TYR B CA 1
ATOM 10892 C C . TYR B 1 651 ? -2.172 -6.074 -7 1 96.06 651 TYR B C 1
ATOM 10894 O O . TYR B 1 651 ? -3.148 -5.395 -7.332 1 96.06 651 TYR B O 1
ATOM 10902 N N . ARG B 1 652 ? -0.964 -5.652 -6.902 1 97.38 652 ARG B N 1
ATOM 10903 C CA . ARG B 1 652 ? -0.762 -4.215 -6.785 1 97.38 652 ARG B CA 1
ATOM 10904 C C . ARG B 1 652 ? -0.06 -3.658 -8.023 1 97.38 652 ARG B C 1
ATOM 10906 O O . ARG B 1 652 ? 0.121 -2.443 -8.141 1 97.38 652 ARG B O 1
ATOM 10913 N N . HIS B 1 653 ? 0.405 -4.496 -8.938 1 97.69 653 HIS B N 1
ATOM 10914 C CA . HIS B 1 653 ? 1.11 -4.051 -10.133 1 97.69 653 HIS B CA 1
ATOM 10915 C C . HIS B 1 653 ? 0.138 -3.521 -11.18 1 97.69 653 HIS B C 1
ATOM 10917 O O . HIS B 1 653 ? -0.708 -4.266 -11.688 1 97.69 653 HIS B O 1
ATOM 10923 N N . VAL B 1 654 ? 0.261 -2.34 -11.617 1 98.19 654 VAL B N 1
ATOM 10924 C CA . VAL B 1 654 ? -0.718 -1.668 -12.461 1 98.19 654 VAL B CA 1
ATOM 10925 C C . VAL B 1 654 ? -0.553 -2.127 -13.906 1 98.19 654 VAL B C 1
ATOM 10927 O O . VAL B 1 654 ? -1.523 -2.166 -14.672 1 98.19 654 VAL B O 1
ATOM 10930 N N . ILE B 1 655 ? 0.693 -2.545 -14.289 1 97.94 655 ILE B N 1
ATOM 10931 C CA . ILE B 1 655 ? 0.98 -2.91 -15.672 1 97.94 655 ILE B CA 1
ATOM 10932 C C . ILE B 1 655 ? 0.752 -4.41 -15.867 1 97.94 655 ILE B C 1
ATOM 10934 O O . ILE B 1 655 ? 0.3 -4.84 -16.938 1 97.94 655 ILE B O 1
ATOM 10938 N N . PHE B 1 656 ? 1.113 -5.141 -14.789 1 95.44 656 PHE B N 1
ATOM 10939 C CA . PHE B 1 656 ? 1.091 -6.59 -14.953 1 95.44 656 PHE B CA 1
ATOM 10940 C C . PHE B 1 656 ? 0.374 -7.254 -13.781 1 95.44 656 PHE B C 1
ATOM 10942 O O . PHE B 1 656 ? 0.772 -7.09 -12.625 1 95.44 656 PHE B O 1
ATOM 10949 N N . ALA B 1 657 ? -0.616 -8.094 -14.078 1 92.62 657 ALA B N 1
ATOM 10950 C CA . ALA B 1 657 ? -1.295 -8.953 -13.117 1 92.62 657 ALA B CA 1
ATOM 10951 C C . ALA B 1 657 ? -2.256 -9.906 -13.82 1 92.62 657 ALA B C 1
ATOM 10953 O O . ALA B 1 657 ? -2.598 -9.703 -14.984 1 92.62 657 ALA B O 1
ATOM 10954 N N . PRO B 1 658 ? -2.553 -10.922 -13.102 1 90.25 658 PRO B N 1
ATOM 10955 C CA . PRO B 1 658 ? -3.58 -11.773 -13.711 1 90.25 658 PRO B CA 1
ATOM 10956 C C . PRO B 1 658 ? -4.941 -11.086 -13.789 1 90.25 658 PRO B C 1
ATOM 10958 O O . PRO B 1 658 ? -5.211 -10.156 -13.023 1 90.25 658 PRO B O 1
ATOM 10961 N N . SER B 1 659 ? -5.656 -11.57 -14.727 1 89 659 SER B N 1
ATOM 10962 C CA . SER B 1 659 ? -7.051 -11.141 -14.781 1 89 659 SER B CA 1
ATOM 10963 C C . SER B 1 659 ? -7.836 -11.656 -13.578 1 89 659 SER B C 1
ATOM 10965 O O . SER B 1 659 ? -7.531 -12.727 -13.039 1 89 659 SER B O 1
ATOM 10967 N N . SER B 1 660 ? -8.82 -10.906 -13.195 1 87.25 660 SER B N 1
ATOM 10968 C CA . SER B 1 660 ? -9.703 -11.336 -12.109 1 87.25 660 SER B CA 1
ATOM 10969 C C . SER B 1 660 ? -10.547 -12.531 -12.539 1 87.25 660 SER B C 1
ATOM 10971 O O . SER B 1 660 ? -11.133 -13.211 -11.695 1 87.25 660 SER B O 1
ATOM 10973 N N . HIS B 1 661 ? -10.492 -12.914 -13.773 1 83.38 661 HIS B N 1
ATOM 10974 C CA . HIS B 1 661 ? -11.328 -13.977 -14.312 1 83.38 661 HIS B CA 1
ATOM 10975 C C . HIS B 1 661 ? -10.492 -15.188 -14.727 1 83.38 661 HIS B C 1
ATOM 10977 O O . HIS B 1 661 ? -11.039 -16.234 -15.102 1 83.38 661 HIS B O 1
ATOM 10983 N N . ASN B 1 662 ? -9.195 -15 -14.641 1 79.38 662 ASN B N 1
ATOM 10984 C CA . ASN B 1 662 ? -8.258 -16.078 -14.945 1 79.38 662 ASN B CA 1
ATOM 10985 C C . ASN B 1 662 ? -6.914 -15.852 -14.258 1 79.38 662 ASN B C 1
ATOM 10987 O O . ASN B 1 662 ? -6.066 -15.109 -14.758 1 79.38 662 ASN B O 1
ATOM 10991 N N . LYS B 1 663 ? -6.602 -16.578 -13.32 1 77.5 663 LYS B N 1
ATOM 10992 C CA . LYS B 1 663 ? -5.406 -16.422 -12.5 1 77.5 663 LYS B CA 1
ATOM 10993 C C . LYS B 1 663 ? -4.141 -16.734 -13.305 1 77.5 663 LYS B C 1
ATOM 10995 O O . LYS B 1 663 ? -3.068 -16.203 -13 1 77.5 663 LYS B O 1
ATOM 11000 N N . TYR B 1 664 ? -4.258 -17.516 -14.328 1 73 664 TYR B N 1
ATOM 11001 C CA . TYR B 1 664 ? -3.061 -17.953 -15.039 1 73 664 TYR B CA 1
ATOM 11002 C C . TYR B 1 664 ? -2.68 -16.938 -16.125 1 73 664 TYR B C 1
ATOM 11004 O O . TYR B 1 664 ? -1.575 -17 -16.672 1 73 664 TYR B O 1
ATOM 11012 N N . ALA B 1 665 ? -3.553 -15.984 -16.391 1 74.06 665 ALA B N 1
ATOM 11013 C CA . ALA B 1 665 ? -3.303 -15.062 -17.5 1 74.06 665 ALA B CA 1
ATOM 11014 C C . ALA B 1 665 ? -2.613 -13.797 -17.016 1 74.06 665 ALA B C 1
ATOM 11016 O O . ALA B 1 665 ? -3.088 -13.141 -16.078 1 74.06 665 ALA B O 1
ATOM 11017 N N . GLY B 1 666 ? -1.502 -13.586 -17.578 1 78.88 666 GLY B N 1
ATOM 11018 C CA . GLY B 1 666 ? -0.863 -12.297 -17.328 1 78.88 666 GLY B CA 1
ATOM 11019 C C . GLY B 1 666 ? -1.331 -11.211 -18.281 1 78.88 666 GLY B C 1
ATOM 11020 O O . GLY B 1 666 ? -1.12 -11.312 -19.5 1 78.88 666 GLY B O 1
ATOM 11021 N N . GLU B 1 667 ? -2.004 -10.258 -17.75 1 88.06 667 GLU B N 1
ATOM 11022 C CA . GLU B 1 667 ? -2.539 -9.18 -18.578 1 88.06 667 GLU B CA 1
ATOM 11023 C C . GLU B 1 667 ? -1.785 -7.871 -18.344 1 88.06 667 GLU B C 1
ATOM 11025 O O . GLU B 1 667 ? -1.251 -7.645 -17.266 1 88.06 667 GLU B O 1
ATOM 11030 N N . SER B 1 668 ? -1.667 -7.168 -19.438 1 94.5 668 SER B N 1
ATOM 11031 C CA . SER B 1 668 ? -1.175 -5.801 -19.297 1 94.5 668 SER B CA 1
ATOM 11032 C C . SER B 1 668 ? -2.311 -4.836 -18.969 1 94.5 668 SER B C 1
ATOM 11034 O O . SER B 1 668 ? -3.408 -4.953 -19.516 1 94.5 668 SER B O 1
ATOM 11036 N N . PHE B 1 669 ? -2.039 -3.971 -18.109 1 97.69 669 PHE B N 1
ATOM 11037 C CA . PHE B 1 669 ? -3.049 -3.055 -17.594 1 97.69 669 PHE B CA 1
ATOM 11038 C C . PHE B 1 669 ? -4.293 -3.816 -17.156 1 97.69 669 PHE B C 1
ATOM 11040 O O . PHE B 1 669 ? -5.395 -3.553 -17.641 1 97.69 669 PHE B O 1
ATOM 11047 N N . PRO B 1 670 ? -4.098 -4.688 -16.188 1 96.44 670 PRO B N 1
ATOM 11048 C CA . PRO B 1 670 ? -5.164 -5.605 -15.789 1 96.44 670 PRO B CA 1
ATOM 11049 C C . PRO B 1 670 ? -6.41 -4.875 -15.281 1 96.44 670 PRO B C 1
ATOM 11051 O O . PRO B 1 670 ? -7.531 -5.359 -15.469 1 96.44 670 PRO B O 1
ATOM 11054 N N . GLY B 1 671 ? -6.227 -3.732 -14.641 1 97.12 671 GLY B N 1
ATOM 11055 C CA . GLY B 1 671 ? -7.383 -2.959 -14.219 1 97.12 671 GLY B CA 1
ATOM 11056 C C . GLY B 1 671 ? -8.297 -2.562 -15.359 1 97.12 671 GLY B C 1
ATOM 11057 O O . GLY B 1 671 ? -9.516 -2.727 -15.281 1 97.12 671 GLY B O 1
ATOM 11058 N N . ILE B 1 672 ? -7.703 -2.023 -16.422 1 98 672 ILE B N 1
ATOM 11059 C CA . ILE B 1 672 ? -8.469 -1.63 -17.609 1 98 672 ILE B CA 1
ATOM 11060 C C . ILE B 1 672 ? -9.055 -2.869 -18.281 1 98 672 ILE B C 1
ATOM 11062 O O . ILE B 1 672 ? -10.227 -2.875 -18.656 1 98 672 ILE B O 1
ATOM 11066 N N . TYR B 1 673 ? -8.203 -3.891 -18.406 1 96.31 673 TYR B N 1
ATOM 11067 C CA . TYR B 1 673 ? -8.625 -5.129 -19.047 1 96.31 673 TYR B CA 1
ATOM 11068 C C . TYR B 1 673 ? -9.867 -5.703 -18.375 1 96.31 673 TYR B C 1
ATOM 11070 O O . TYR B 1 673 ? -10.844 -6.031 -19.047 1 96.31 673 TYR B O 1
ATOM 11078 N N . ASP B 1 674 ? -9.82 -5.867 -17.078 1 95.12 674 ASP B N 1
ATOM 11079 C CA . ASP B 1 674 ? -10.945 -6.43 -16.344 1 95.12 674 ASP B CA 1
ATOM 11080 C C . ASP B 1 674 ? -12.172 -5.523 -16.438 1 95.12 674 ASP B C 1
ATOM 11082 O O . ASP B 1 674 ? -13.305 -6.008 -16.531 1 95.12 674 ASP B O 1
ATOM 11086 N N . ALA B 1 675 ? -11.961 -4.211 -16.328 1 96.38 675 ALA B N 1
ATOM 11087 C CA . ALA B 1 675 ? -13.078 -3.279 -16.453 1 96.38 675 ALA B CA 1
ATOM 11088 C C . ALA B 1 675 ? -13.766 -3.422 -17.797 1 96.38 675 ALA B C 1
ATOM 11090 O O . ALA B 1 675 ? -15 -3.406 -17.875 1 96.38 675 ALA B O 1
ATOM 11091 N N . LEU B 1 676 ? -13.008 -3.553 -18.875 1 95.56 676 LEU B N 1
ATOM 11092 C CA . LEU B 1 676 ? -13.57 -3.73 -20.219 1 95.56 676 LEU B CA 1
ATOM 11093 C C . LEU B 1 676 ? -14.312 -5.059 -20.328 1 95.56 676 LEU B C 1
ATOM 11095 O O . LEU B 1 676 ? -15.359 -5.137 -20.969 1 95.56 676 LEU B O 1
ATOM 11099 N N . PHE B 1 677 ? -13.734 -6.051 -19.719 1 91 677 PHE B N 1
ATOM 11100 C CA . PHE B 1 677 ? -14.391 -7.355 -19.703 1 91 677 PHE B CA 1
ATOM 11101 C C . PHE B 1 677 ? -15.75 -7.273 -19.031 1 91 677 PHE B C 1
ATOM 11103 O O . PHE B 1 677 ? -16.719 -7.898 -19.484 1 91 677 PHE B O 1
ATOM 11110 N N . ASP B 1 678 ? -15.836 -6.488 -18.016 1 90.94 678 ASP B N 1
ATOM 11111 C CA . ASP B 1 678 ? -17.016 -6.445 -17.156 1 90.94 678 ASP B CA 1
ATOM 11112 C C . ASP B 1 678 ? -18.125 -5.617 -17.781 1 90.94 678 ASP B C 1
ATOM 11114 O O . ASP B 1 678 ? -19.281 -5.68 -17.359 1 90.94 678 ASP B O 1
ATOM 11118 N N . ILE B 1 679 ? -17.891 -4.789 -18.781 1 91.56 679 ILE B N 1
ATOM 11119 C CA . ILE B 1 679 ? -18.906 -3.953 -19.406 1 91.56 679 ILE B CA 1
ATOM 11120 C C . ILE B 1 679 ? -20.016 -4.832 -19.969 1 91.56 679 ILE B C 1
ATOM 11122 O O . ILE B 1 679 ? -21.203 -4.473 -19.891 1 91.56 679 ILE B O 1
ATOM 11126 N N . GLN B 1 680 ? -19.641 -5.961 -20.547 1 80.31 680 GLN B N 1
ATOM 11127 C CA . GLN B 1 680 ? -20.625 -6.816 -21.188 1 80.31 680 GLN B CA 1
ATOM 11128 C C . GLN B 1 680 ? -21.516 -7.508 -20.156 1 80.31 680 GLN B C 1
ATOM 11130 O O . GLN B 1 680 ? -22.656 -7.883 -20.469 1 80.31 680 GLN B O 1
ATOM 11135 N N . ASN B 1 681 ? -21.031 -7.496 -19 1 76.44 681 ASN B N 1
ATOM 11136 C CA . ASN B 1 681 ? -21.734 -8.289 -18 1 76.44 681 ASN B CA 1
ATOM 11137 C C . ASN B 1 681 ? -22.25 -7.414 -16.844 1 76.44 681 ASN B C 1
ATOM 11139 O O . ASN B 1 681 ? -22.734 -7.93 -15.844 1 76.44 681 ASN B O 1
ATOM 11143 N N . SER B 1 682 ? -22.234 -6.16 -17.031 1 83 682 SER B N 1
ATOM 11144 C CA . SER B 1 682 ? -22.609 -5.281 -15.922 1 83 682 SER B CA 1
ATOM 11145 C C . SER B 1 682 ? -24.078 -4.891 -15.992 1 83 682 SER B C 1
ATOM 11147 O O . SER B 1 682 ? -24.625 -4.672 -17.078 1 83 682 SER B O 1
ATOM 11149 N N . ALA B 1 683 ? -24.75 -4.875 -14.836 1 84.56 683 ALA B N 1
ATOM 11150 C CA . ALA B 1 683 ? -26.141 -4.418 -14.711 1 84.56 683 ALA B CA 1
ATOM 11151 C C . ALA B 1 683 ? -26.234 -2.898 -14.852 1 84.56 683 ALA B C 1
ATOM 11153 O O . ALA B 1 683 ? -27.297 -2.359 -15.156 1 84.56 683 ALA B O 1
ATOM 11154 N N . ASP B 1 684 ? -25.172 -2.178 -14.672 1 92.19 684 ASP B N 1
ATOM 11155 C CA . ASP B 1 684 ? -25.094 -0.723 -14.758 1 92.19 684 ASP B CA 1
ATOM 11156 C C . ASP B 1 684 ? -23.984 -0.287 -15.711 1 92.19 684 ASP B C 1
ATOM 11158 O O . ASP B 1 684 ? -22.859 -0.039 -15.289 1 92.19 684 ASP B O 1
ATOM 11162 N N . PRO B 1 685 ? -24.297 -0.125 -16.938 1 92.69 685 PRO B N 1
ATOM 11163 C CA . PRO B 1 685 ? -23.281 0.203 -17.938 1 92.69 685 PRO B CA 1
ATOM 11164 C C . PRO B 1 685 ? -22.547 1.501 -17.625 1 92.69 685 PRO B C 1
ATOM 11166 O O . PRO B 1 685 ? -21.328 1.599 -17.875 1 92.69 685 PRO B O 1
ATOM 11169 N N . GLU B 1 686 ? -23.281 2.459 -17.125 1 93.88 686 GLU B N 1
ATOM 11170 C CA . GLU B 1 686 ? -22.641 3.734 -16.812 1 93.88 686 GLU B CA 1
ATOM 11171 C C . GLU B 1 686 ? -21.547 3.562 -15.781 1 93.88 686 GLU B C 1
ATOM 11173 O O . GLU B 1 686 ? -20.438 4.078 -15.953 1 93.88 686 GLU B O 1
ATOM 11178 N N . LYS B 1 687 ? -21.891 2.895 -14.742 1 94.19 687 LYS B N 1
ATOM 11179 C CA . LYS B 1 687 ? -20.906 2.646 -13.688 1 94.19 687 LYS B CA 1
ATOM 11180 C C . LYS B 1 687 ? -19.734 1.829 -14.219 1 94.19 687 LYS B C 1
ATOM 11182 O O . LYS B 1 687 ? -18.594 2.039 -13.805 1 94.19 687 LYS B O 1
ATOM 11187 N N . ALA B 1 688 ? -19.984 0.894 -15.047 1 95.75 688 ALA B N 1
ATOM 11188 C CA . ALA B 1 688 ? -18.938 0.052 -15.617 1 95.75 688 ALA B CA 1
ATOM 11189 C C . ALA B 1 688 ? -17.969 0.879 -16.453 1 95.75 688 ALA B C 1
ATOM 11191 O O . ALA B 1 688 ? -16.75 0.69 -16.359 1 95.75 688 ALA B O 1
ATOM 11192 N N . TRP B 1 689 ? -18.516 1.762 -17.266 1 96.94 689 TRP B N 1
ATOM 11193 C CA . TRP B 1 689 ? -17.656 2.578 -18.125 1 96.94 689 TRP B CA 1
ATOM 11194 C C . TRP B 1 689 ? -16.906 3.621 -17.297 1 96.94 689 TRP B C 1
ATOM 11196 O O . TRP B 1 689 ? -15.789 4.012 -17.641 1 96.94 689 TRP B O 1
ATOM 11206 N N . GLU B 1 690 ? -17.531 4.074 -16.156 1 96.38 690 GLU B N 1
ATOM 11207 C CA . GLU B 1 690 ? -16.812 4.945 -15.234 1 96.38 690 GLU B CA 1
ATOM 11208 C C . GLU B 1 690 ? -15.586 4.246 -14.656 1 96.38 690 GLU B C 1
ATOM 11210 O O . GLU B 1 690 ? -14.539 4.867 -14.469 1 96.38 690 GLU B O 1
ATOM 11215 N N . GLU B 1 691 ? -15.773 3.002 -14.391 1 97 691 GLU B N 1
ATOM 11216 C CA . GLU B 1 691 ? -14.641 2.24 -13.875 1 97 691 GLU B CA 1
ATOM 11217 C C . GLU B 1 691 ? -13.531 2.125 -14.922 1 97 691 GLU B C 1
ATOM 11219 O O . GLU B 1 691 ? -12.344 2.139 -14.586 1 97 691 GLU B O 1
ATOM 11224 N N . VAL B 1 692 ? -13.883 1.957 -16.188 1 98.06 692 VAL B N 1
ATOM 11225 C CA . VAL B 1 692 ? -12.891 1.94 -17.266 1 98.06 692 VAL B CA 1
ATOM 11226 C C . VAL B 1 692 ? -12.102 3.246 -17.25 1 98.06 692 VAL B C 1
ATOM 11228 O O . VAL B 1 692 ? -10.867 3.23 -17.297 1 98.06 692 VAL B O 1
ATOM 11231 N N . LYS B 1 693 ? -12.789 4.387 -17.172 1 98.06 693 LYS B N 1
ATOM 11232 C CA . LYS B 1 693 ? -12.141 5.695 -17.125 1 98.06 693 LYS B CA 1
ATOM 11233 C C . LYS B 1 693 ? -11.203 5.805 -15.914 1 98.06 693 LYS B C 1
ATOM 11235 O O . LYS B 1 693 ? -10.094 6.324 -16.031 1 98.06 693 LYS B O 1
ATOM 11240 N N . ARG B 1 694 ? -11.703 5.344 -14.82 1 98 694 ARG B N 1
ATOM 11241 C CA . ARG B 1 694 ? -10.922 5.398 -13.586 1 98 694 ARG B CA 1
ATOM 11242 C C . ARG B 1 694 ? -9.625 4.605 -13.727 1 98 694 ARG B C 1
ATOM 11244 O O . ARG B 1 694 ? -8.555 5.086 -13.359 1 98 694 ARG B O 1
ATOM 11251 N N . GLN B 1 695 ? -9.703 3.414 -14.266 1 98.44 695 GLN B N 1
ATOM 11252 C CA . GLN B 1 695 ? -8.523 2.568 -14.414 1 98.44 695 GLN B CA 1
ATOM 11253 C C . GLN B 1 695 ? -7.547 3.156 -15.43 1 98.44 695 GLN B C 1
ATOM 11255 O O . GLN B 1 695 ? -6.332 3.016 -15.289 1 98.44 695 GLN B O 1
ATOM 11260 N N . ILE B 1 696 ? -8.047 3.773 -16.5 1 98.69 696 ILE B N 1
ATOM 11261 C CA . ILE B 1 696 ? -7.184 4.461 -17.453 1 98.69 696 ILE B CA 1
ATOM 11262 C C . ILE B 1 696 ? -6.426 5.586 -16.75 1 98.69 696 ILE B C 1
ATOM 11264 O O . ILE B 1 696 ? -5.223 5.75 -16.953 1 98.69 696 ILE B O 1
ATOM 11268 N N . SER B 1 697 ? -7.141 6.324 -15.938 1 98.62 697 SER B N 1
ATOM 11269 C CA . SER B 1 697 ? -6.543 7.414 -15.172 1 98.62 697 SER B CA 1
ATOM 11270 C C . SER B 1 697 ? -5.43 6.906 -14.258 1 98.62 697 SER B C 1
ATOM 11272 O O . SER B 1 697 ? -4.344 7.492 -14.211 1 98.62 697 SER B O 1
ATOM 11274 N N . ILE B 1 698 ? -5.66 5.855 -13.555 1 98.56 698 ILE B N 1
ATOM 11275 C CA . ILE B 1 698 ? -4.684 5.266 -12.648 1 98.56 698 ILE B CA 1
ATOM 11276 C C . ILE B 1 698 ? -3.459 4.809 -13.43 1 98.56 698 ILE B C 1
ATOM 11278 O O . ILE B 1 698 ? -2.322 5.043 -13.016 1 98.56 698 ILE B O 1
ATOM 11282 N N . ALA B 1 699 ? -3.697 4.152 -14.539 1 98.75 699 ALA B N 1
ATOM 11283 C CA . ALA B 1 699 ? -2.6 3.701 -15.391 1 98.75 699 ALA B CA 1
ATOM 11284 C C . ALA B 1 699 ? -1.767 4.883 -15.883 1 98.75 699 ALA B C 1
ATOM 11286 O O . ALA B 1 699 ? -0.535 4.832 -15.859 1 98.75 699 ALA B O 1
ATOM 11287 N N . ALA B 1 700 ? -2.436 5.914 -16.391 1 98.75 700 ALA B N 1
ATOM 11288 C CA . ALA B 1 700 ? -1.749 7.105 -16.875 1 98.75 700 ALA B CA 1
ATOM 11289 C C . ALA B 1 700 ? -0.884 7.73 -15.789 1 98.75 700 ALA B C 1
ATOM 11291 O O . ALA B 1 700 ? 0.286 8.047 -16.016 1 98.75 700 ALA B O 1
ATOM 11292 N N . PHE B 1 701 ? -1.459 7.902 -14.664 1 98.62 701 PHE B N 1
ATOM 11293 C CA . PHE B 1 701 ? -0.707 8.453 -13.539 1 98.62 701 PHE B CA 1
ATOM 11294 C C . PHE B 1 701 ? 0.516 7.594 -13.242 1 98.62 701 PHE B C 1
ATOM 11296 O O . PHE B 1 701 ? 1.621 8.117 -13.07 1 98.62 701 PHE B O 1
ATOM 11303 N N . THR B 1 702 ? 0.296 6.293 -13.094 1 98.69 702 THR B N 1
ATOM 11304 C CA . THR B 1 702 ? 1.347 5.375 -12.672 1 98.69 702 THR B CA 1
ATOM 11305 C C . THR B 1 702 ? 2.504 5.379 -13.672 1 98.69 702 THR B C 1
ATOM 11307 O O . THR B 1 702 ? 3.67 5.43 -13.273 1 98.69 702 THR B O 1
ATOM 11310 N N . VAL B 1 703 ? 2.193 5.32 -14.93 1 98.81 703 VAL B N 1
ATOM 11311 C CA . VAL B 1 703 ? 3.225 5.316 -15.961 1 98.81 703 VAL B CA 1
ATOM 11312 C C . VAL B 1 703 ? 3.99 6.641 -15.93 1 98.81 703 VAL B C 1
ATOM 11314 O O . VAL B 1 703 ? 5.219 6.652 -16.016 1 98.81 703 VAL B O 1
ATOM 11317 N N . HIS B 1 704 ? 3.279 7.734 -15.812 1 98.56 704 HIS B N 1
ATOM 11318 C CA . HIS B 1 704 ? 3.93 9.039 -15.734 1 98.56 704 HIS B CA 1
ATOM 11319 C C . HIS B 1 704 ? 4.832 9.133 -14.508 1 98.56 704 HIS B C 1
ATOM 11321 O O . HIS B 1 704 ? 5.965 9.609 -14.602 1 98.56 704 HIS B O 1
ATOM 11327 N N . ALA B 1 705 ? 4.297 8.75 -13.383 1 98.38 705 ALA B N 1
ATOM 11328 C CA . ALA B 1 705 ? 5.074 8.797 -12.148 1 98.38 705 ALA B CA 1
ATOM 11329 C C . ALA B 1 705 ? 6.336 7.945 -12.258 1 98.38 705 ALA B C 1
ATOM 11331 O O . ALA B 1 705 ? 7.391 8.32 -11.742 1 98.38 705 ALA B O 1
ATOM 11332 N N . ALA B 1 706 ? 6.207 6.75 -12.844 1 98.56 706 ALA B N 1
ATOM 11333 C CA . ALA B 1 706 ? 7.371 5.906 -13.086 1 98.56 706 ALA B CA 1
ATOM 11334 C C . ALA B 1 706 ? 8.398 6.617 -13.969 1 98.56 706 ALA B C 1
ATOM 11336 O O . ALA B 1 706 ? 9.602 6.516 -13.727 1 98.56 706 ALA B O 1
ATOM 11337 N N . ALA B 1 707 ? 7.934 7.285 -15.016 1 98.5 707 ALA B N 1
ATOM 11338 C CA . ALA B 1 707 ? 8.812 8.062 -15.883 1 98.5 707 ALA B CA 1
ATOM 11339 C C . ALA B 1 707 ? 9.633 9.07 -15.078 1 98.5 707 ALA B C 1
ATOM 11341 O O . ALA B 1 707 ? 10.82 9.25 -15.336 1 98.5 707 ALA B O 1
ATOM 11342 N N . MET B 1 708 ? 9 9.711 -14.109 1 97.31 708 MET B N 1
ATOM 11343 C CA . MET B 1 708 ? 9.656 10.742 -13.32 1 97.31 708 MET B CA 1
ATOM 11344 C C . MET B 1 708 ? 10.781 10.156 -12.477 1 97.31 708 MET B C 1
ATOM 11346 O O . MET B 1 708 ? 11.781 10.828 -12.211 1 97.31 708 MET B O 1
ATOM 11350 N N . THR B 1 709 ? 10.688 8.898 -12.086 1 97.56 709 THR B N 1
ATOM 11351 C CA . THR B 1 709 ? 11.75 8.266 -11.305 1 97.56 709 THR B CA 1
ATOM 11352 C C . THR B 1 709 ? 13 8.062 -12.148 1 97.56 709 THR B C 1
ATOM 11354 O O . THR B 1 709 ? 14.086 7.836 -11.609 1 97.56 709 THR B O 1
ATOM 11357 N N . LEU B 1 710 ? 12.867 8.102 -13.453 1 97.5 710 LEU B N 1
ATOM 11358 C CA . LEU B 1 710 ? 14 7.879 -14.352 1 97.5 710 LEU B CA 1
ATOM 11359 C C . LEU B 1 710 ? 14.719 9.188 -14.656 1 97.5 710 LEU B C 1
ATOM 11361 O O . LEU B 1 710 ? 15.844 9.18 -15.164 1 97.5 710 LEU B O 1
ATOM 11365 N N . THR B 1 711 ? 14.055 10.281 -14.289 1 93.81 711 THR B N 1
ATOM 11366 C CA . THR B 1 711 ? 14.672 11.57 -14.578 1 93.81 711 THR B CA 1
ATOM 11367 C C . THR B 1 711 ? 15.82 11.852 -13.609 1 93.81 711 THR B C 1
ATOM 11369 O O . THR B 1 711 ? 15.805 11.383 -12.469 1 93.81 711 THR B O 1
ATOM 11372 N N . PRO B 1 712 ? 16.797 12.602 -14.141 1 85.5 712 PRO B N 1
ATOM 11373 C CA . PRO B 1 712 ? 17.906 12.945 -13.25 1 85.5 712 PRO B CA 1
ATOM 11374 C C . PRO B 1 712 ? 17.453 13.742 -12.031 1 85.5 712 PRO B C 1
ATOM 11376 O O . PRO B 1 712 ? 16.594 14.609 -12.141 1 85.5 712 PRO B O 1
ATOM 11379 N N . PRO B 1 713 ? 18.047 13.305 -11 1 80.12 713 PRO B N 1
ATOM 11380 C CA . PRO B 1 713 ? 17.672 14.039 -9.789 1 80.12 713 PRO B CA 1
ATOM 11381 C C . PRO B 1 713 ? 18.078 15.516 -9.844 1 80.12 713 PRO B C 1
ATOM 11383 O O . PRO B 1 713 ? 19.109 15.859 -10.422 1 80.12 713 PRO B O 1
ATOM 11386 N N . ALA B 1 714 ? 17.156 16.406 -9.5 1 66.12 714 ALA B N 1
ATOM 11387 C CA . ALA B 1 714 ? 17.328 17.844 -9.555 1 66.12 714 ALA B CA 1
ATOM 11388 C C . ALA B 1 714 ? 18.203 18.344 -8.406 1 66.12 714 ALA B C 1
ATOM 11390 O O . ALA B 1 714 ? 18.281 17.688 -7.363 1 66.12 714 ALA B O 1
#

Secondary structure (DSSP, 8-state):
-HHHHHHHHHHHHHHHHHHHHHHHHHIIIII--------HHHHHHHHTSS---TTSHHHHHHHHHHHHHHHHHT-SEEEEEEEEEEEEE--SSS--EEEEE-TTS-EEEE--SSPPPPTT-TT---PPPS-EETPPPB--EE-EEE-TT--HHHHHIIIIIS----TTSEEEEES-SS-HHHHHHHHHHTT-SEEEEE--HHHH--TT-PBTTTSSBPPTT----EE----TT--STTSTTS---TTS----GGG-TT--SS-EEEE-HHHHHHHHTT--BPPPPGGG--SSSS----BS--SSEEEEEB--EEEEEEEEEEEEEE--SSEEEEEEEEEEE---SS--TTTTHHHHHHHHHHHHHHHHHHHTT---SEEEEEEEES-STTTSHHHHHHHHHTHHHHHHHEEEEEE-S-SBS-SSEEEEEE-GGGHHHHHHHHTTSB--STT-TT-BHHHHHHHHSB-TTT-SSB-EEPP-SSSTTHIIIIIT--EEEEEEEE--TTT---SS-TTTTSTT--HHHIIIII-TTSHHHHHHHHHHHHHHHHHHH-SS----HHHHHHHHHHHHHHHHHHHTT-HHHHHHTT---HHHHHHHHHHHHHHHHHHHHHHT--TT-HHHHHHHHHHHHHTGGGGB-TT-BTTBTT--BSSEEEETTEEEEEEESHHHHHHHHHHTT-S-HHHHHHHHHHHHHHHHHHHHHHHHHHSPP-/-HHHHHHHHHHHHHHHHHHHHHHHHHIIIII--------HHHHHHHHTSS---TTSHHHHHHHHHHHHHHHHHT-SEEEEEEEEEEEEE--SSS--EEEEE-TTS-EEEE--SSPPPPTT-TT---PPPS-EETPPPB--EE-EEE-TT--HHHHHIIIIIS----TTSEEEEES-SS-HHHHHHHHHHTT-SEEEEE--HHHH--TT-PBTTTSSBPPTT----EE----TT--STTSTTS---TTS----GGG-TT--SS-EEEE-HHHHHHHHTT--BPPPPGGG--SSSS----BS--SSEEEEEB--EEEEEEEEEEEEEE--SSEEEEEEEEEEE---SS--TTTTHHHHHHHHHHHHHHHHHHHTT---SEEEEEEEES-STTTSHHHHHHHHHTHHHHHHHEEEEEE-S-SBS-SSEEEEEE-GGGHHHHHHHHTTSB--STT-TT-BHHHHHHHHSB-TTT-SSB-EEPP-SSSTTHIIIIIT--EEEEEEEE--TTT---SS-TTTTSTT--HHHIIIII-TTSHHHHHHHHHHHHHHHHHHH-SS----HHHHHHHHHHHHHHHHHHHTT-HHHHHHTT---HHHHHHHHHHHHHHHHHHHHHHT--TT-HHHHHHHHHHHHHTGGGGB-TT-BTTBTT--BSSEEEETTEEEEEEESHHHHHHHHHHTT-S-HHHHHHHHHHHHHHHHHHHHHHHHHHSPP-

Foldseek 3Di:
DVVVVVVVCVVVCVVVVVLVVLVVVLLCLLAVDDPDVQCLLVQLAVQLLWAFFFQDPSVVVVLVVLQVVLVVLPFPHKDKDKFWFKWWAADPVFAWWKFFAFPVGDGPDIFDRAFDFAPPNVPHPDFGGFFAMLFDADKQKDFEFEQQAQFLVSLCCCCPVVVHQQASHEYEYEHFDFDQLLSLVSCVVSRHQEYEYEHFCQFQPWPPADDPPRGQFPDQFWWFYFYNFDCLLQFGQFQGLAFRDPPGHGDDPVNGHRRGDHGYTYGGNVVVQVVQQQADADQDPPVSDTDDPHRGHGDDPRNTMMIIGGDMDMDTGMGIKMKTKAAADAASLAEQEEEEESHALISQLQWASLLVSLLSVLSSSVSVVVVVPDGANYMYMYMHFGDLRNPLRRLSSVCSVCVVSLLQHYQEYEYRTGAEFAAQAKAKAWQQQCVVVLLVQQQSHAPLDPPRPPHTSFRSQLVQAAPVVQDSGHDYHHDAFSGSCCLSCQQSLFTYMYMHHHHRVVRTNHRTHNSHRTSSSGNVNCCPPRPVPCSSSSRRSSSSSSQSRCCRHPLAGSTQLLSVLSVLLVQLVVLVVLVVVCVVVCVVLVPDLVLQNVLSVLLNVLSVVLVVCVVVFPSVDSVSSVLSNSLRRCLSSLQFACCAAVVNNRRGGQQWYDASRHRRDIGGRNQLVNLSVCCVVDPDNNVSVVSNNVSSVSSSVSSNSSSVSSHDDD/DVVVVVVVCVVVCVVVVVVVVLVVVLLCLLAVDDPDVQCLLVQLAVQLLWAFFFQDPSVVVVLVVLQVVLVVLPFPHKDKDKFWFKWWAADPVFAWWKFFAFPVGDGPDIFDRAFDFAPPNVPHPDFGGFFAMLFDADKQKDFEFEQQAQFLVSLCCCCPVVVHQQASHEYEYEHFDFDQLLSLVSCVVSRHQEYEYEHFCQFQPWPPADDPPRGQFPDQFWWFYFYNFDCLLQFGQFQGLAFRDPPGHGDDPVNGHRRGDHGYTYGGVVVVQVVQQQADAAQDDPVSDTDDPHRGHGDDPRNTMMIIGGDMDMDTGMGIKMKTKAAADAASLAEEEEEEESHALISQLQWASLLVSLLSVLSSSVSVVVVVPDGANYMYMYMHFGDLRNPLRRLSSVCSVCVVSLLQHYQEYEYRTGAEFAAQAKAKAWAQQCVVVLLVQQQSHAPLDPPRPPHTSFRSQLVQAAPVVQDSGHDYHHDAFSGSCCLSCQQSLFTYMYMHHDHRVVRTNHRTHNSHRTSSSGNVNCCPPRPVPCSSSSRRSSSSSSQSRCCRHPLAGSTQQLSVLSVLLVQLVVLVVLVVVCVVVCVVLVPDLVLQNVLSVLLNVLSVVLVVCVVVFPSVDSVSSVLSNSLRRCLSSLQFACCAAVVNNRRGGQQWYYASRHRRDIGGRNQLVNLSVCCVVDPDNNVSVVSNNVSSVSSSVSSNSSSVSSHDDD

Radius of gyration: 34.85 Å; Cα contacts (8 Å, |Δi|>4): 3234; chains: 2; bounding box: 106×100×72 Å

InterPro domains:
  IPR003137 PA domain [PF02225] (141-229)
  IPR007365 Transferrin receptor-like, dimerisation domain [PF04253] (591-710)
  IPR007484 Peptidase M28 [PF04389] (321-450)
  IPR036757 Transferrin receptor-like, dimerisation domain superfamily [G3DSA:1.20.930.40] (559-712)
  IPR036757 Transferrin receptor-like, dimerisation domain superfamily [SSF47672] (558-711)
  IPR039373 Transferrin receptor protein 1/Glutamate carboxypeptidase 2-like [PTHR10404] (45-711)
  IPR046450 PA domain superfamily [SSF52025] (85-323)

Solvent-accessible surface area (backbone atoms only — not comparable to full-atom values): 70866 Å² total; per-residue (Å²): 117,71,71,62,50,55,56,53,52,46,56,55,46,49,54,55,47,53,58,55,42,53,56,47,48,51,43,41,59,60,50,61,57,66,90,64,84,72,57,47,63,58,50,31,49,62,66,20,69,48,50,20,34,57,62,36,71,57,32,50,51,50,47,54,49,48,42,52,50,47,44,70,33,55,43,77,43,58,46,76,50,73,38,55,34,73,44,49,42,76,31,86,90,47,63,38,40,43,31,36,22,47,97,86,64,48,72,80,42,69,44,71,62,54,52,79,71,48,91,93,45,79,84,59,71,80,68,66,52,51,39,34,34,58,28,22,59,44,64,51,64,31,40,47,32,51,36,43,54,29,42,68,66,47,54,45,44,33,44,75,73,64,68,45,80,46,56,62,20,30,35,37,28,35,57,47,100,51,38,62,18,47,25,51,52,40,39,50,76,53,38,29,47,27,41,36,36,27,59,39,51,57,33,23,34,58,84,97,50,43,39,50,86,84,28,69,19,43,41,50,54,40,30,54,43,47,42,39,60,56,46,62,67,32,39,38,40,37,24,61,75,45,36,38,48,93,68,42,50,66,49,54,81,90,64,27,50,33,63,50,88,37,26,46,41,37,37,15,39,55,49,46,48,67,56,45,60,51,40,23,58,49,72,58,61,74,90,56,60,71,62,68,98,56,70,69,32,23,30,60,51,32,83,54,32,39,33,40,42,34,46,44,41,74,45,78,37,63,38,51,30,33,44,33,32,41,52,18,72,78,36,27,63,31,32,29,34,44,35,23,30,63,32,15,74,26,24,15,23,35,55,15,33,40,10,35,29,32,51,52,49,46,50,44,52,50,16,55,42,40,76,72,69,54,66,38,34,19,10,39,37,40,36,41,24,21,30,39,66,71,58,29,29,37,44,30,32,51,46,44,56,39,39,58,48,43,65,74,22,42,50,33,41,36,38,29,46,47,29,47,60,30,72,63,36,72,38,39,26,32,44,46,31,43,50,63,48,53,54,60,53,30,55,60,31,64,32,59,53,87,92,33,81,93,35,27,30,38,58,55,25,29,72,74,41,53,25,74,92,80,43,98,42,50,51,70,41,72,49,44,38,83,49,68,47,34,54,46,30,27,44,51,17,29,42,37,33,38,56,23,27,25,57,49,76,88,80,48,73,36,68,49,54,34,34,55,57,18,77,66,21,30,42,60,52,38,48,71,67,57,35,61,82,45,38,56,54,48,46,39,34,34,51,58,45,48,53,50,50,48,61,20,46,40,87,64,59,66,60,35,53,53,48,34,32,54,47,48,48,51,47,53,50,50,55,50,55,60,54,55,75,40,55,69,58,31,58,74,70,66,57,73,61,61,57,36,55,50,15,41,50,51,22,37,52,23,30,51,52,39,56,54,48,61,74,67,50,59,76,86,38,58,54,59,42,48,55,53,38,49,40,61,46,49,43,45,36,32,37,41,40,63,74,27,37,90,96,24,64,39,41,11,26,49,52,40,29,39,36,92,78,24,51,57,41,44,29,64,36,22,54,35,50,45,30,58,62,40,42,83,73,43,94,46,54,67,62,30,53,49,46,29,44,39,32,44,22,51,46,17,51,35,42,33,42,31,20,56,52,43,42,78,62,84,116,72,71,62,51,53,55,53,51,47,56,53,46,48,55,56,48,52,57,54,41,53,57,47,48,49,42,39,62,60,48,61,58,65,89,64,82,73,57,47,63,58,48,30,48,62,66,22,70,48,52,18,34,58,63,37,71,58,33,50,51,51,47,54,48,48,41,53,50,48,44,72,34,54,44,77,42,57,46,75,50,73,38,53,33,72,44,48,43,75,31,88,90,47,63,40,39,44,30,35,23,47,97,87,64,48,72,80,42,68,44,70,62,55,53,78,70,48,92,93,45,77,82,58,70,80,68,65,53,51,39,34,32,57,29,21,58,43,64,51,63,31,41,47,30,51,38,44,53,29,42,67,67,46,53,44,42,33,43,74,75,63,67,44,79,48,58,64,19,29,35,38,28,35,58,46,99,50,38,61,17,49,25,51,51,40,38,49,75,52,37,28,48,28,39,36,35,27,59,39,50,58,33,24,32,59,86,97,50,42,40,51,86,84,29,68,18,42,42,48,53,42,29,54,42,47,42,38,58,54,47,62,68,32,40,38,39,38,25,59,75,46,34,38,50,92,68,42,49,63,49,53,80,90,64,27,51,35,64,49,87,37,27,44,41,39,36,14,40,56,48,46,48,68,56,45,61,51,40,22,58,49,70,58,62,76,89,55,60,72,63,65,96,58,70,70,30,24,30,60,50,33,84,54,35,38,33,40,42,34,46,45,41,73,45,78,37,63,38,51,30,33,44,33,32,40,52,17,72,76,36,27,61,31,34,28,35,44,36,24,31,63,33,15,73,24,24,14,24,37,56,15,32,40,10,34,30,35,52,51,50,45,49,44,52,49,16,54,42,41,76,72,68,53,67,38,35,19,8,37,35,40,35,40,24,21,30,40,67,72,58,29,29,36,43,31,32,50,47,44,57,40,39,60,47,43,64,75,22,43,50,32,40,37,39,28,45,46,28,47,61,30,71,62,36,71,40,40,26,32,43,46,31,43,50,64,46,52,53,59,51,31,56,61,31,66,33,61,51,87,91,34,81,93,34,26,31,38,57,53,25,30,73,75,42,54,24,76,92,80,44,101,42,50,51,68,41,73,50,45,38,85,50,69,47,35,54,46,31,26,42,49,17,28,42,37,34,37,55,23,27,25,57,48,74,88,80,50,72,36,68,51,53,35,34,54,56,15,78,63,22,29,42,60,51,38,49,71,66,57,35,61,83,45,39,58,54,48,45,38,34,35,50,59,45,48,52,50,48,48,61,20,47,42,86,63,59,66,61,36,52,55,47,32,31,54,47,50,49,50,47,54,49,52,55,49,54,59,54,55,76,41,55,68,59,31,60,73,70,66,56,74,64,61,55,36,54,50,16,40,49,50,21,38,52,23,30,51,52,40,55,56,48,61,74,68,52,60,76,87,39,58,53,58,42,49,54,52,38,48,41,62,47,48,43,46,36,31,37,41,39,62,74,27,38,91,96,25,64,40,40,11,26,50,51,41,28,38,35,95,80,24,52,58,41,44,29,64,35,21,54,37,49,46,29,58,60,41,41,83,72,44,95,47,54,66,62,32,51,49,46,30,44,39,33,44,23,51,46,17,51,36,44,33,42,32,20,57,51,43,41,77,62,83

Nearest PDB structures (foldseek):
  6s1x-assembly1_A  TM=9.911E-01  e=0.000E+00  Homo sapiens
  3fed-assembly1_A-2  TM=9.815E-01  e=0.000E+00  Homo sapiens
  3fec-assembly1_A  TM=9.827E-01  e=0.000E+00  Homo sapiens
  5f09-assembly1_A  TM=9.842E-01  e=0.000E+00  Homo sapiens
  6ety-assembly1_A  TM=9.824E-01  e=0.000E+00  Homo sapiens

Sequence (1428 aa):
VVQLRHQELLCINITYFFLNFSFFFIKCFIIKSKKPKVTFPTYSGKFTQLPHLAGTEQNLRYAEQIKKEWMEFGLDSVEMVPYDVLLSYPNKSEPNYISIIDQLGNEVFNTSLAEPVPEGYENVSNIVPPYSAFSAKGQPEGDLVYVNYGRTEDFFQLQREMNINVTGKIVIVRYGKIFRGNKVKNAMLAGAKGIIMFSDPADYWAADVQPYPDGWNLPGGGAQRGNVLNLNGAGDPLTPGYPAKDYTYRFSLEDGVGLPKIPVHPIGFHDAVNLLKNMGGQIPPNNWKGALNVSYRIGPGFELKVRMNIHTDNQVTRIYNVIGRIRGALEPDRYVILGGHRDAWVFGGIDPMSGAAVVHETVRSAGKLLSKGWRPRRTIIFASWDAEEFGLVGSTEWAEDNTKLLQERAVAYINADSAIEGMYTLRVDCTPSLHTLVYDLTKQIASPEDGEEGVSLYESWHKRDNWTNDRDAPRISKLGSGSDFEAYFIRLGIAAGRARYTKNKKTERYSSYPVYHSVYETFEIVEKFYDPSFKRLQAVAQVRGGLIFLLADSQLLPLDVNQYADSLRKYAQSITQLAQKHPEEMKMYEVSFDSLFSAVENFTVAARDLHECLQTLDRADPLQVRIMNDQLMYLERAFIDPLGLPGRPFYRHVIFAPSSHNKYAGESFPGIYDALFDIQNSADPEKAWEEVKRQISIAAFTVHAAAMTLTPPAVVQLRHQELLCINITYFFLNFSFFFIKCFIIKSKKPKVTFPTYSGKFTQLPHLAGTEQNLRYAEQIKKEWMEFGLDSVEMVPYDVLLSYPNKSEPNYISIIDQLGNEVFNTSLAEPVPEGYENVSNIVPPYSAFSAKGQPEGDLVYVNYGRTEDFFQLQREMNINVTGKIVIVRYGKIFRGNKVKNAMLAGAKGIIMFSDPADYWAADVQPYPDGWNLPGGGAQRGNVLNLNGAGDPLTPGYPAKDYTYRFSLEDGVGLPKIPVHPIGFHDAVNLLKNMGGQIPPNNWKGALNVSYRIGPGFELKVRMNIHTDNQVTRIYNVIGRIRGALEPDRYVILGGHRDAWVFGGIDPMSGAAVVHETVRSAGKLLSKGWRPRRTIIFASWDAEEFGLVGSTEWAEDNTKLLQERAVAYINADSAIEGMYTLRVDCTPSLHTLVYDLTKQIASPEDGEEGVSLYESWHKRDNWTNDRDAPRISKLGSGSDFEAYFIRLGIAAGRARYTKNKKTERYSSYPVYHSVYETFEIVEKFYDPSFKRLQAVAQVRGGLIFLLADSQLLPLDVNQYADSLRKYAQSITQLAQKHPEEMKMYEVSFDSLFSAVENFTVAARDLHECLQTLDRADPLQVRIMNDQLMYLERAFIDPLGLPGRPFYRHVIFAPSSHNKYAGESFPGIYDALFDIQNSADPEKAWEEVKRQISIAAFTVHAAAMTLTPPA